Protein AF-0000000084329663 (afdb_homodimer)

Sequence (808 aa):
MAVEVLSTVTATVTVTSTYTSLPSAETITANKAVVSQPEPVIFSLIMWSRDSAMEGALLIKTILMYTTSPIELHIICDQSARDFLETRFSLLTGPSYPLKIRFYQPSLQSMKDRIAREGSIRSDHAAGLPGLMKLFIHEILPASVKKSIYIDTDAIFISDPTLLWNVFSQLKPTTAFVMSYHPDQDSPVWHQASRICSCVMLLDLEKLRKLRLMDSSVYREVTDDSYPPALSPPTFRAMYGEPGPDGYKNVKLGDQGYWWAIVDSRKDIFEPLSFDFEVTSCLMDTYSITLGEDGISEVHELPRQSHVKGTPQEGALIRPKVLHFNCLHGTDVYMNWEGWSNSTEAVTRRWGPALSYHHGYKWIWLNRSVKTNNSGDKLVDISANINVVFEDLQFARNHAIANKMAVEVLSTVTATVTVTSTYTSLPSAETITANKAVVSQPEPVIFSLIMWSRDSAMEGALLIKTILMYTTSPIELHIICDQSARDFLETRFSLLTGPSYPLKIRFYQPSLQSMKDRIAREGSIRSDHAAGLPGLMKLFIHEILPASVKKSIYIDTDAIFISDPTLLWNVFSQLKPTTAFVMSYHPDQDSPVWHQASRICSCVMLLDLEKLRKLRLMDSSVYREVTDDSYPPALSPPTFRAMYGEPGPDGYKNVKLGDQGYWWAIVDSRKDIFEPLSFDFEVTSCLMDTYSITLGEDGISEVHELPRQSHVKGTPQEGALIRPKVLHFNCLHGTDVYMNWEGWSNSTEAVTRRWGPALSYHHGYKWIWLNRSVKTNNSGDKLVDISANINVVFEDLQFARNHAIANK

Solvent-accessible surface area (backbone atoms only — not comparable to full-atom values): 44682 Å² total; per-residue (Å²): 134,84,81,78,76,78,76,82,78,81,77,79,79,81,78,78,77,76,75,71,75,70,76,74,75,69,74,69,54,68,25,66,29,67,70,70,73,70,73,59,46,41,34,40,37,71,25,72,37,49,52,37,24,55,34,32,47,50,23,50,49,27,43,66,71,38,42,85,46,28,39,32,41,38,36,39,28,42,68,56,10,49,57,52,47,51,60,54,55,69,47,51,82,34,50,90,45,45,35,39,37,38,37,34,29,59,48,74,64,59,53,52,49,52,42,55,35,46,49,38,74,49,66,86,34,90,61,45,74,70,43,44,42,72,75,40,48,61,33,61,47,61,85,87,56,41,54,31,38,34,52,51,33,56,30,36,41,77,36,44,54,55,64,64,53,53,48,67,79,70,53,59,91,61,45,29,36,30,25,38,52,49,43,85,76,82,40,75,77,41,73,54,23,69,22,42,40,83,46,39,31,42,36,33,26,52,52,38,52,68,48,24,52,58,50,37,58,63,61,69,66,52,83,57,82,84,55,69,71,39,48,36,63,65,22,42,33,73,70,70,42,79,59,50,94,78,10,38,81,76,54,38,74,36,48,32,26,56,49,35,27,40,46,73,69,38,51,73,32,44,47,72,37,65,58,22,58,52,32,31,46,44,97,53,50,34,26,62,61,54,56,40,70,25,79,56,50,67,82,70,48,46,77,57,51,44,81,31,72,92,28,90,46,46,96,51,73,74,41,72,33,19,44,26,56,44,84,55,74,95,47,84,36,63,92,69,31,72,54,69,78,34,75,81,36,65,66,28,63,34,42,37,37,50,51,50,29,62,60,13,48,41,51,52,49,54,29,52,87,72,80,62,69,72,61,82,66,71,49,64,44,79,50,74,40,69,79,58,62,47,42,63,58,53,49,23,62,77,63,72,46,82,89,123,135,86,74,79,76,79,76,77,77,76,76,79,78,77,75,77,76,75,76,70,74,70,74,75,76,69,73,70,52,69,27,67,30,67,71,71,73,69,72,58,42,39,33,40,37,72,26,71,36,49,52,36,24,57,34,31,46,51,23,51,50,29,41,67,71,36,42,84,45,28,39,32,40,38,34,38,27,40,68,55,11,48,55,53,47,51,60,54,54,69,48,52,83,34,49,90,45,45,35,39,38,39,38,33,28,59,49,74,64,58,53,52,50,51,43,56,36,46,48,40,72,48,67,87,34,91,60,45,74,70,45,43,43,72,74,41,48,61,33,63,47,58,84,87,57,41,55,31,36,34,51,51,35,55,28,37,41,76,37,43,52,55,64,64,55,52,48,67,79,71,53,59,89,61,43,30,36,31,26,37,52,47,44,85,76,82,39,76,77,42,72,54,24,70,23,42,42,82,45,39,30,43,36,32,26,52,52,37,51,68,46,24,51,59,50,37,57,63,60,69,66,53,83,58,82,84,55,68,70,38,48,37,61,64,22,43,34,74,70,68,43,79,60,48,96,78,11,38,82,75,53,36,74,35,46,33,27,57,51,36,26,42,46,74,68,39,53,74,32,44,47,72,38,65,55,22,57,54,32,32,46,43,96,52,50,33,28,62,61,56,55,42,70,26,78,56,49,67,82,70,49,45,78,56,50,43,80,30,71,93,27,91,48,45,97,51,76,75,42,73,31,21,44,26,55,45,83,55,73,95,46,85,37,65,92,69,32,73,55,68,79,32,74,81,38,64,65,28,60,34,41,37,36,50,50,51,28,61,59,13,47,42,50,52,50,54,31,50,86,72,81,62,68,70,61,83,65,72,48,65,46,78,51,74,40,71,78,58,63,47,43,63,56,54,50,23,61,76,66,71,46,82,88,124

Secondary structure (DSSP, 8-state):
-------------------------------------PPPEEEEEEE-SHHHHHHHHHHHHHHHHH-SS-EEEEEEE-HHHHHHHHHHHTT-SS-SS-EEEEEE---HHHHHHHHHHH-S----STTHHHHHGGGGHHHHS-TT--EEEEE-SSEEESS-THHHHGGGGGS-TT--EEEEEPPP---GGGTTGGGEEEEEEEEEHHHHHHTT-S--HHHHT---TTSPPPSHHHHHHHHH-S-BTTB-SS--STHHHHHHHHHHH-GGGEEEEPGGG-EESSTTGGGG--S--TT--HHHHGGG--S-TTSTTTTS----SEEE-----S-SSGGG-GGGG-TTSHHHHHHHHHHHHHHHS-GGGGS-S-----S---SEEEEEESS---HHHHHHHHTT----/-------------------------------------PPPEEEEEEE-SHHHHHHHHHHHHHHHHH-SS-EEEEEEE-HHHHHHHHHHHTT-SS-SS-EEEEEE---HHHHHHHHHHH-S----STTHHHHHGGGGHHHHS-TT--EEEEE-SSEEESS-THHHHGGGGGS-TT--EEEEEPPP---GGGTTGGGEEEEEEEEEHHHHHHHT-S--HHHHT---TTSPPPSHHHHHHHHH-S-BTTB-SS--TTHHHHHHHHHHH-GGGEEEEPGGG-EESSTTGGGG--S--TT--HHHHGGG--S-TTSTTTTS----SEEE-----S-SSGGG-GGGG-TTSHHHHHHHHHHHHHHHS-GGGGS-S-----S---SEEEEEESS---HHHHHHHHTT----

Radius of gyration: 34.74 Å; Cα contacts (8 Å, |Δi|>4): 1422; chains: 2; bounding box: 76×124×138 Å

Structure (mmCIF, N/CA/C/O backbone):
data_AF-0000000084329663-model_v1
#
loop_
_entity.id
_entity.type
_entity.pdbx_description
1 polymer 'Glycosyltransferase family 8 protein'
#
loop_
_atom_site.group_PDB
_atom_site.id
_atom_site.type_symbol
_atom_site.label_atom_id
_atom_site.label_alt_id
_atom_site.label_comp_id
_atom_site.label_asym_id
_atom_site.label_entity_id
_atom_site.label_seq_id
_atom_site.pdbx_PDB_ins_code
_atom_site.Cartn_x
_atom_site.Cartn_y
_atom_site.Cartn_z
_atom_site.occupancy
_atom_site.B_iso_or_equiv
_atom_site.auth_seq_id
_atom_site.auth_comp_id
_atom_site.auth_asym_id
_atom_site.auth_atom_id
_atom_site.pdbx_PDB_model_num
ATOM 1 N N . MET A 1 1 ? 8.828 6.25 110 1 22.7 1 MET A N 1
ATOM 2 C CA . MET A 1 1 ? 8.195 5.453 108.938 1 22.7 1 MET A CA 1
ATOM 3 C C . MET A 1 1 ? 9.125 5.305 107.75 1 22.7 1 MET A C 1
ATOM 5 O O . MET A 1 1 ? 9.828 6.246 107.375 1 22.7 1 MET A O 1
ATOM 9 N N . ALA A 1 2 ? 9.406 3.982 107.375 1 23.8 2 ALA A N 1
ATOM 10 C CA . ALA A 1 2 ? 10.445 3.279 106.625 1 23.8 2 ALA A CA 1
ATOM 11 C C . ALA A 1 2 ? 10.5 3.756 105.188 1 23.8 2 ALA A C 1
ATOM 13 O O . ALA A 1 2 ? 9.461 3.895 104.5 1 23.8 2 ALA A O 1
ATOM 14 N N . VAL A 1 3 ? 11.531 4.523 104.812 1 26.52 3 VAL A N 1
ATOM 15 C CA . VAL A 1 3 ? 11.906 5.242 103.625 1 26.52 3 VAL A CA 1
ATOM 16 C C . VAL A 1 3 ? 11.984 4.27 102.438 1 26.52 3 VAL A C 1
ATOM 18 O O . VAL A 1 3 ? 12.75 3.307 102.438 1 26.52 3 VAL A O 1
ATOM 21 N N . GLU A 1 4 ? 10.781 3.908 101.812 1 23.42 4 GLU A N 1
ATOM 22 C CA . GLU A 1 4 ? 10.438 2.895 100.812 1 23.42 4 GLU A CA 1
ATOM 23 C C . GLU A 1 4 ? 11.289 3.035 99.562 1 23.42 4 GLU A C 1
ATOM 25 O O . GLU A 1 4 ? 11.281 4.082 98.938 1 23.42 4 GLU A O 1
ATOM 30 N N . VAL A 1 5 ? 12.547 2.58 99.562 1 24.89 5 VAL A N 1
ATOM 31 C CA . VAL A 1 5 ? 13.648 2.637 98.625 1 24.89 5 VAL A CA 1
ATOM 32 C C . VAL A 1 5 ? 13.203 2.031 97.312 1 24.89 5 VAL A C 1
ATOM 34 O O . VAL A 1 5 ? 12.859 0.849 97.188 1 24.89 5 VAL A O 1
ATOM 37 N N . LEU A 1 6 ? 12.312 2.723 96.5 1 23.62 6 LEU A N 1
ATOM 38 C CA . LEU A 1 6 ? 11.641 2.295 95.25 1 23.62 6 LEU A CA 1
ATOM 39 C C . LEU A 1 6 ? 12.648 1.853 94.25 1 23.62 6 LEU A C 1
ATOM 41 O O . LEU A 1 6 ? 13.492 2.643 93.812 1 23.62 6 LEU A O 1
ATOM 45 N N . SER A 1 7 ? 13.242 0.617 94.438 1 22.88 7 SER A N 1
ATOM 46 C CA . SER A 1 7 ? 14.281 0.042 93.562 1 22.88 7 SER A CA 1
ATOM 47 C C . SER A 1 7 ? 13.852 0.006 92.125 1 22.88 7 SER A C 1
ATOM 49 O O . SER A 1 7 ? 12.688 -0.25 91.812 1 22.88 7 SER A O 1
ATOM 51 N N . THR A 1 8 ? 14.453 0.855 91.188 1 24.52 8 THR A N 1
ATOM 52 C CA . THR A 1 8 ? 14.297 1.146 89.812 1 24.52 8 THR A CA 1
ATOM 53 C C . THR A 1 8 ? 14.516 -0.113 88.938 1 24.52 8 THR A C 1
ATOM 55 O O . THR A 1 8 ? 15.539 -0.79 89.125 1 24.52 8 THR A O 1
ATOM 58 N N . VAL A 1 9 ? 13.469 -0.962 88.688 1 24.39 9 VAL A N 1
ATOM 59 C CA . VAL A 1 9 ? 13.398 -2.232 87.938 1 24.39 9 VAL A CA 1
ATOM 60 C C . VAL A 1 9 ? 13.82 -2.033 86.5 1 24.39 9 VAL A C 1
ATOM 62 O O . VAL A 1 9 ? 13.195 -1.259 85.75 1 24.39 9 VAL A O 1
ATOM 65 N N . THR A 1 10 ? 15.102 -2.037 86.125 1 22.91 10 THR A N 1
ATOM 66 C CA . THR A 1 10 ? 15.602 -1.817 84.75 1 22.91 10 THR A CA 1
ATOM 67 C C . THR A 1 10 ? 15.219 -2.98 83.812 1 22.91 10 THR A C 1
ATOM 69 O O . THR A 1 10 ? 15.68 -4.105 84.062 1 22.91 10 THR A O 1
ATOM 72 N N . ALA A 1 11 ? 13.969 -3.299 83.5 1 24.03 11 ALA A N 1
ATOM 73 C CA . ALA A 1 11 ? 13.617 -4.465 82.688 1 24.03 11 ALA A CA 1
ATOM 74 C C . ALA A 1 11 ? 14.172 -4.332 81.25 1 24.03 11 ALA A C 1
ATOM 76 O O . ALA A 1 11 ? 13.961 -3.314 80.625 1 24.03 11 ALA A O 1
ATOM 77 N N . THR A 1 12 ? 15.344 -4.875 80.938 1 25.11 12 THR A N 1
ATOM 78 C CA . THR A 1 12 ? 15.969 -4.887 79.625 1 25.11 12 THR A CA 1
ATOM 79 C C . THR A 1 12 ? 15.125 -5.68 78.625 1 25.11 12 THR A C 1
ATOM 81 O O . THR A 1 12 ? 14.883 -6.871 78.875 1 25.11 12 THR A O 1
ATOM 84 N N . VAL A 1 13 ? 14 -5.242 78.062 1 24.36 13 VAL A N 1
ATOM 85 C CA . VAL A 1 13 ? 13.18 -6.016 77.188 1 24.36 13 VAL A CA 1
ATOM 86 C C . VAL A 1 13 ? 13.945 -6.242 75.875 1 24.36 13 VAL A C 1
ATOM 88 O O . VAL A 1 13 ? 14.398 -5.289 75.25 1 24.36 13 VAL A O 1
ATOM 91 N N . THR A 1 14 ? 14.711 -7.355 75.688 1 25.47 14 THR A N 1
ATOM 92 C CA . THR A 1 14 ? 15.406 -7.762 74.5 1 25.47 14 THR A CA 1
ATOM 93 C C . THR A 1 14 ? 14.406 -8.023 73.375 1 25.47 14 THR A C 1
ATOM 95 O O . THR A 1 14 ? 13.547 -8.898 73.5 1 25.47 14 THR A O 1
ATOM 98 N N . VAL A 1 15 ? 13.828 -7.082 72.625 1 25.22 15 VAL A N 1
ATOM 99 C CA . VAL A 1 15 ? 12.922 -7.277 71.5 1 25.22 15 VAL A CA 1
ATOM 100 C C . VAL A 1 15 ? 13.648 -7.988 70.375 1 25.22 15 VAL A C 1
ATOM 102 O O . VAL A 1 15 ? 14.656 -7.488 69.875 1 25.22 15 VAL A O 1
ATOM 105 N N . THR A 1 16 ? 13.734 -9.32 70.375 1 24.75 16 THR A N 1
ATOM 106 C CA . THR A 1 16 ? 14.281 -10.109 69.25 1 24.75 16 THR A CA 1
ATOM 107 C C . THR A 1 16 ? 13.508 -9.852 67.938 1 24.75 16 THR A C 1
ATOM 109 O O . THR A 1 16 ? 12.305 -10.133 67.875 1 24.75 16 THR A O 1
ATOM 112 N N . SER A 1 17 ? 13.609 -8.734 67.25 1 23.33 17 SER A N 1
ATOM 113 C CA . SER A 1 17 ? 12.945 -8.492 66 1 23.33 17 SER A CA 1
ATOM 114 C C . SER A 1 17 ? 13.281 -9.578 65 1 23.33 17 SER A C 1
ATOM 116 O O . SER A 1 17 ? 14.461 -9.828 64.688 1 23.33 17 SER A O 1
ATOM 118 N N . THR A 1 18 ? 12.617 -10.742 65 1 25.59 18 THR A N 1
ATOM 119 C CA . THR A 1 18 ? 12.773 -11.758 63.969 1 25.59 18 THR A CA 1
ATOM 120 C C . THR A 1 18 ? 12.531 -11.156 62.594 1 25.59 18 THR A C 1
ATOM 122 O O . THR A 1 18 ? 11.453 -10.633 62.312 1 25.59 18 THR A O 1
ATOM 125 N N . TYR A 1 19 ? 13.508 -10.57 61.906 1 24.81 19 TYR A N 1
ATOM 126 C CA . TYR A 1 19 ? 13.438 -10.125 60.5 1 24.81 19 TYR A CA 1
ATOM 127 C C . TYR A 1 19 ? 13.039 -11.266 59.594 1 24.81 19 TYR A C 1
ATOM 129 O O . TYR A 1 19 ? 13.711 -12.297 59.531 1 24.81 19 TYR A O 1
ATOM 137 N N . THR A 1 20 ? 11.758 -11.648 59.625 1 27.14 20 THR A N 1
ATOM 138 C CA . THR A 1 20 ? 11.305 -12.617 58.656 1 27.14 20 THR A CA 1
ATOM 139 C C . THR A 1 20 ? 11.812 -12.25 57.25 1 27.14 20 THR A C 1
ATOM 141 O O . THR A 1 20 ? 11.641 -11.117 56.812 1 27.14 20 THR A O 1
ATOM 144 N N . SER A 1 21 ? 12.898 -12.922 56.812 1 28.5 21 SER A N 1
ATOM 145 C CA . SER A 1 21 ? 13.453 -12.828 55.469 1 28.5 21 SER A CA 1
ATOM 146 C C . SER A 1 21 ? 12.352 -12.891 54.438 1 28.5 21 SER A C 1
ATOM 148 O O . SER A 1 21 ? 11.477 -13.75 54.5 1 28.5 21 SER A O 1
ATOM 150 N N . LEU A 1 22 ? 11.859 -11.703 54 1 29.75 22 LEU A N 1
ATOM 151 C CA . LEU A 1 22 ? 10.891 -11.625 52.906 1 29.75 22 LEU A CA 1
ATOM 152 C C . LEU A 1 22 ? 11.188 -12.664 51.844 1 29.75 22 LEU A C 1
ATOM 154 O O . LEU A 1 22 ? 12.352 -12.984 51.562 1 29.75 22 LEU A O 1
ATOM 158 N N . PRO A 1 23 ? 10.195 -13.523 51.594 1 28.58 23 PRO A N 1
ATOM 159 C CA . PRO A 1 23 ? 10.383 -14.555 50.594 1 28.58 23 PRO A CA 1
ATOM 160 C C . PRO A 1 23 ? 11.086 -14.023 49.344 1 28.58 23 PRO A C 1
ATOM 162 O O . PRO A 1 23 ? 11.039 -12.82 49.062 1 28.58 23 PRO A O 1
ATOM 165 N N . SER A 1 24 ? 12.156 -14.719 48.938 1 28.89 24 SER A N 1
ATOM 166 C CA . SER A 1 24 ? 12.914 -14.469 47.719 1 28.89 24 SER A CA 1
ATOM 167 C C . SER A 1 24 ? 11.992 -14.094 46.562 1 28.89 24 SER A C 1
ATOM 169 O O . SER A 1 24 ? 10.922 -14.68 46.406 1 28.89 24 SER A O 1
ATOM 171 N N . ALA A 1 25 ? 12.117 -12.773 46.125 1 29.44 25 ALA A N 1
ATOM 172 C CA . ALA A 1 25 ? 11.438 -12.289 44.938 1 29.44 25 ALA A CA 1
ATOM 173 C C . ALA A 1 25 ? 11.391 -13.375 43.875 1 29.44 25 ALA A C 1
ATOM 175 O O . ALA A 1 25 ? 12.422 -13.945 43.5 1 29.44 25 ALA A O 1
ATOM 176 N N . GLU A 1 26 ? 10.32 -14.133 43.906 1 28.33 26 GLU A N 1
ATOM 177 C CA . GLU A 1 26 ? 10.078 -14.969 42.75 1 28.33 26 GLU A CA 1
ATOM 178 C C . GLU A 1 26 ? 10.555 -14.281 41.469 1 28.33 26 GLU A C 1
ATOM 180 O O . GLU A 1 26 ? 10.195 -13.133 41.188 1 28.33 26 GLU A O 1
ATOM 185 N N . THR A 1 27 ? 11.797 -14.664 41.125 1 31.05 27 THR A N 1
ATOM 186 C CA . THR A 1 27 ? 12.281 -14.273 39.812 1 31.05 27 THR A CA 1
ATOM 187 C C . THR A 1 27 ? 11.156 -14.32 38.781 1 31.05 27 THR A C 1
ATOM 189 O O . THR A 1 27 ? 10.617 -15.383 38.469 1 31.05 27 THR A O 1
ATOM 192 N N . ILE A 1 28 ? 10.32 -13.312 38.906 1 28.61 28 ILE A N 1
ATOM 193 C CA . ILE A 1 28 ? 9.484 -13.188 37.719 1 28.61 28 ILE A CA 1
ATOM 194 C C . ILE A 1 28 ? 10.344 -13.297 36.469 1 28.61 28 ILE A C 1
ATOM 196 O O . ILE A 1 28 ? 11.219 -12.453 36.219 1 28.61 28 ILE A O 1
ATOM 200 N N . THR A 1 29 ? 10.812 -14.531 36.25 1 30.09 29 THR A N 1
ATOM 201 C CA . THR A 1 29 ? 11.297 -14.695 34.906 1 30.09 29 THR A CA 1
ATOM 202 C C . THR A 1 29 ? 10.391 -13.969 33.906 1 30.09 29 THR A C 1
ATOM 204 O O . THR A 1 29 ? 9.227 -14.32 33.75 1 30.09 29 THR A O 1
ATOM 207 N N . ALA A 1 30 ? 10.625 -12.695 33.875 1 29.33 30 ALA A N 1
ATOM 208 C CA . ALA A 1 30 ? 10.023 -12.039 32.719 1 29.33 30 ALA A CA 1
ATOM 209 C C . ALA A 1 30 ? 10.18 -12.891 31.453 1 29.33 30 ALA A C 1
ATOM 211 O O . ALA A 1 30 ? 11.297 -13.117 30.984 1 29.33 30 ALA A O 1
ATOM 212 N N . ASN A 1 31 ? 9.43 -13.938 31.344 1 26.7 31 ASN A N 1
ATOM 213 C CA . ASN A 1 31 ? 9.359 -14.461 30 1 26.7 31 ASN A CA 1
ATOM 214 C C . ASN A 1 31 ? 9.367 -13.344 28.953 1 26.7 31 ASN A C 1
ATOM 216 O O . ASN A 1 31 ? 8.43 -12.539 28.906 1 26.7 31 ASN A O 1
ATOM 220 N N . LYS A 1 32 ? 10.578 -12.906 28.781 1 31.8 32 LYS A N 1
ATOM 221 C CA . LYS A 1 32 ? 10.641 -12.094 27.578 1 31.8 32 LYS A CA 1
ATOM 222 C C . LYS A 1 32 ? 9.648 -12.586 26.531 1 31.8 32 LYS A C 1
ATOM 224 O O . LYS A 1 32 ? 9.766 -13.719 26.047 1 31.8 32 LYS A O 1
ATOM 229 N N .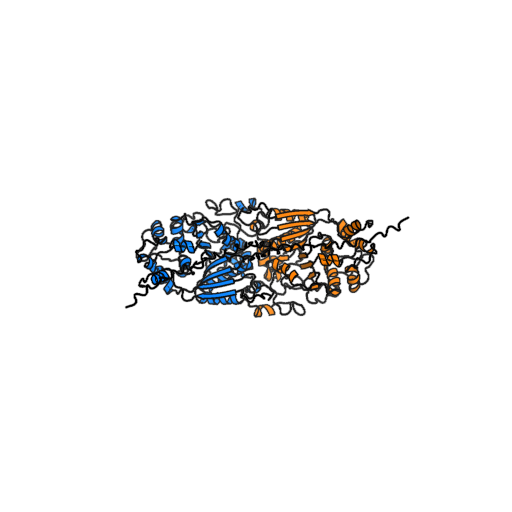 ALA A 1 33 ? 8.492 -12.219 26.672 1 33.72 33 ALA A N 1
ATOM 230 C CA . ALA A 1 33 ? 7.621 -12.453 25.531 1 33.72 33 ALA A CA 1
ATOM 231 C C . ALA A 1 33 ? 8.398 -12.352 24.219 1 33.72 33 ALA A C 1
ATOM 233 O O . ALA A 1 33 ? 8.961 -11.297 23.906 1 33.72 33 ALA A O 1
ATOM 234 N N . VAL A 1 34 ? 9.172 -13.328 23.844 1 35 34 VAL A N 1
ATOM 235 C CA . VAL A 1 34 ? 9.766 -13.352 22.516 1 35 34 VAL A CA 1
ATOM 236 C C . VAL A 1 34 ? 8.781 -12.781 21.5 1 35 34 VAL A C 1
ATOM 238 O O . VAL A 1 34 ? 7.684 -13.312 21.312 1 35 34 VAL A O 1
ATOM 241 N N . VAL A 1 35 ? 8.695 -11.547 21.391 1 40.12 35 VAL A N 1
ATOM 242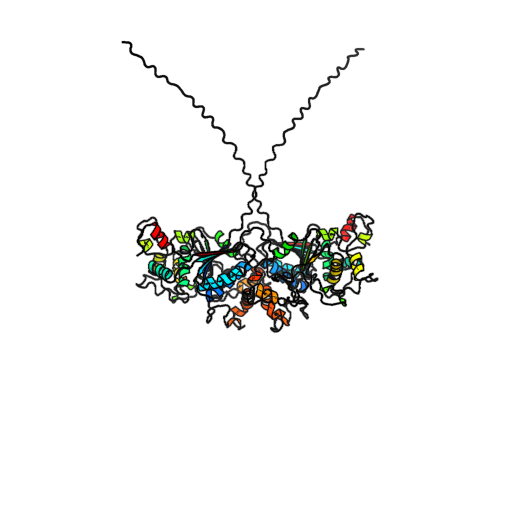 C CA . VAL A 1 35 ? 8.008 -10.992 20.234 1 40.12 35 VAL A CA 1
ATOM 243 C C . VAL A 1 35 ? 8.172 -11.922 19.031 1 40.12 35 VAL A C 1
ATOM 245 O O . VAL A 1 35 ? 9.289 -12.117 18.547 1 40.12 35 VAL A O 1
ATOM 248 N N . SER A 1 36 ? 7.52 -13.031 18.922 1 48.69 36 SER A N 1
ATOM 249 C CA . SER A 1 36 ? 7.629 -13.977 17.812 1 48.69 36 SER A CA 1
ATOM 250 C C . SER A 1 36 ? 7.734 -13.25 16.484 1 48.69 36 SER A C 1
ATOM 252 O O . SER A 1 36 ? 6.918 -12.375 16.172 1 48.69 36 SER A O 1
ATOM 254 N N . GLN A 1 37 ? 8.828 -13.102 15.938 1 58.78 37 GLN A N 1
ATOM 255 C CA . GLN A 1 37 ? 9.016 -12.586 14.586 1 58.78 37 GLN A CA 1
ATOM 256 C C . GLN A 1 37 ? 7.938 -13.117 13.641 1 58.78 37 GLN A C 1
ATOM 258 O O . GLN A 1 37 ? 7.609 -14.305 13.672 1 58.78 37 GLN A O 1
ATOM 263 N N . PRO A 1 38 ? 7.176 -12.148 12.969 1 75 38 PRO A N 1
ATOM 264 C CA . PRO A 1 38 ? 6.141 -12.594 12.031 1 75 38 PRO A CA 1
ATOM 265 C C . PRO A 1 38 ? 6.648 -13.633 11.031 1 75 38 PRO A C 1
ATOM 267 O O . PRO A 1 38 ? 7.801 -13.555 10.594 1 75 38 PRO A O 1
ATOM 270 N N . GLU A 1 39 ? 5.98 -14.727 10.844 1 89.88 39 GLU A N 1
ATOM 271 C CA . GLU A 1 39 ? 6.246 -15.75 9.836 1 89.88 39 GLU A CA 1
ATOM 272 C C . GLU A 1 39 ? 6.383 -15.133 8.445 1 89.88 39 GLU A C 1
ATOM 274 O O . GLU A 1 39 ? 5.617 -14.234 8.078 1 89.88 39 GLU A O 1
ATOM 279 N N . PRO A 1 40 ? 7.387 -15.492 7.684 1 97.38 40 PRO A N 1
ATOM 280 C CA . PRO A 1 40 ? 7.559 -14.93 6.344 1 97.38 40 PRO A CA 1
ATOM 281 C C . PRO A 1 40 ? 6.508 -15.43 5.352 1 97.38 40 PRO A C 1
ATOM 283 O O . PRO A 1 40 ? 5.973 -16.531 5.52 1 97.38 40 PRO A O 1
ATOM 286 N N . VAL A 1 41 ? 6.125 -14.562 4.473 1 98.69 41 VAL A N 1
ATOM 287 C CA . VAL A 1 41 ? 5.402 -15 3.281 1 98.69 41 VAL A CA 1
ATOM 288 C C . VAL A 1 41 ? 6.383 -15.602 2.271 1 98.69 41 VAL A C 1
ATOM 290 O O . VAL A 1 41 ? 7.363 -14.953 1.897 1 98.69 41 VAL A O 1
ATOM 293 N N . ILE A 1 42 ? 6.188 -16.844 1.86 1 98.88 42 ILE A N 1
ATOM 294 C CA . ILE A 1 42 ? 7.125 -17.547 1.002 1 98.88 42 ILE A CA 1
ATOM 295 C C . ILE A 1 42 ? 6.543 -17.688 -0.402 1 98.88 42 ILE A C 1
ATOM 297 O O . ILE A 1 42 ? 5.426 -18.188 -0.57 1 98.88 42 ILE A O 1
ATOM 301 N N . PHE A 1 43 ? 7.344 -17.234 -1.365 1 98.94 43 PHE A N 1
ATOM 302 C CA . PHE A 1 43 ? 6.93 -17.328 -2.76 1 98.94 43 PHE A CA 1
ATOM 303 C C . PHE A 1 43 ? 7.836 -18.266 -3.537 1 98.94 43 PHE A C 1
ATOM 305 O O . PHE A 1 43 ? 9.039 -18.344 -3.275 1 98.94 43 PHE A O 1
ATOM 312 N N . SER A 1 44 ? 7.297 -19.031 -4.43 1 98.88 44 SER A N 1
ATOM 313 C CA . SER A 1 44 ? 8.016 -19.734 -5.496 1 98.88 44 SER A CA 1
ATOM 314 C C . SER A 1 44 ? 7.676 -19.141 -6.859 1 98.88 44 SER A C 1
ATOM 316 O O . SER A 1 44 ? 6.508 -19.109 -7.258 1 98.88 44 SER A O 1
ATOM 318 N N . LEU A 1 45 ? 8.664 -18.688 -7.547 1 98.88 45 LEU A N 1
ATOM 319 C CA . LEU A 1 45 ? 8.484 -18 -8.828 1 98.88 45 LEU A CA 1
ATOM 320 C C . LEU A 1 45 ? 9.312 -18.672 -9.914 1 98.88 45 LEU A C 1
ATOM 322 O O . LEU A 1 45 ? 10.344 -19.281 -9.633 1 98.88 45 LEU A O 1
ATOM 326 N N . ILE A 1 46 ? 8.828 -18.609 -11.133 1 98.62 46 ILE A N 1
ATOM 327 C CA . ILE A 1 46 ? 9.555 -19.094 -12.305 1 98.62 46 ILE A CA 1
ATOM 328 C C . ILE A 1 46 ? 9.711 -17.953 -13.312 1 98.62 46 ILE A C 1
ATOM 330 O O . ILE A 1 46 ? 8.727 -17.344 -13.727 1 98.62 46 ILE A O 1
ATOM 334 N N . MET A 1 47 ? 10.898 -17.656 -13.594 1 98.06 47 MET A N 1
ATOM 335 C CA . MET A 1 47 ? 11.195 -16.594 -14.555 1 98.06 47 MET A CA 1
ATOM 336 C C . MET A 1 47 ? 12.266 -17.031 -15.539 1 98.06 47 MET A C 1
ATOM 338 O O . MET A 1 47 ? 13.43 -17.203 -15.164 1 98.06 47 MET A O 1
ATOM 342 N N . TRP A 1 48 ? 11.898 -17.156 -16.781 1 96.69 48 TRP A N 1
ATOM 343 C CA . TRP A 1 48 ? 12.828 -17.578 -17.812 1 96.69 48 TRP A CA 1
ATOM 344 C C . TRP A 1 48 ? 12.984 -16.5 -18.891 1 96.69 48 TRP A C 1
ATOM 346 O O . TRP A 1 48 ? 12.078 -16.281 -19.703 1 96.69 48 TRP A O 1
ATOM 356 N N . SER A 1 49 ? 14.141 -15.828 -18.984 1 96.69 49 SER A N 1
ATOM 357 C CA . SER A 1 49 ? 14.508 -14.719 -19.875 1 96.69 49 SER A CA 1
ATOM 358 C C . SER A 1 49 ? 14.477 -13.391 -19.125 1 96.69 49 SER A C 1
ATOM 360 O O . SER A 1 49 ? 13.93 -13.305 -18.016 1 96.69 49 SER A O 1
ATOM 362 N N . ARG A 1 50 ? 15.078 -12.438 -19.766 1 98.12 50 ARG A N 1
ATOM 363 C CA . ARG A 1 50 ? 15.102 -11.078 -19.234 1 98.12 50 ARG A CA 1
ATOM 364 C C . ARG A 1 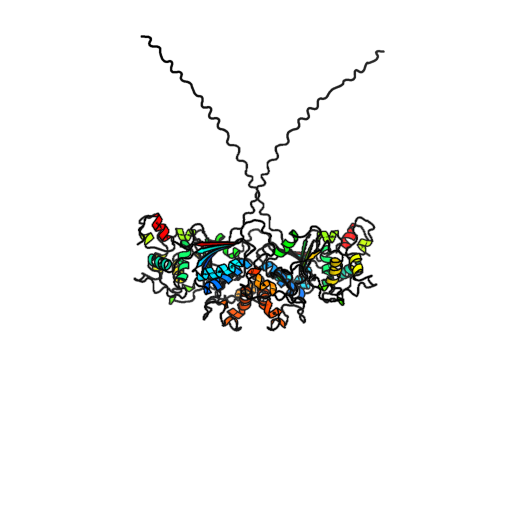50 ? 13.695 -10.484 -19.203 1 98.12 50 ARG A C 1
ATOM 366 O O . ARG A 1 50 ? 13.32 -9.805 -18.25 1 98.12 50 ARG A O 1
ATOM 373 N N . ASP A 1 51 ? 12.945 -10.734 -20.266 1 97.75 51 ASP A N 1
ATOM 374 C CA . ASP A 1 51 ? 11.586 -10.211 -20.359 1 97.75 51 ASP A CA 1
ATOM 375 C C . ASP A 1 51 ? 10.711 -10.742 -19.219 1 97.75 51 ASP A C 1
ATOM 377 O O . ASP A 1 51 ? 9.969 -9.977 -18.594 1 97.75 51 ASP A O 1
ATOM 381 N N . SER A 1 52 ? 10.797 -12.016 -18.953 1 97.44 52 SER A N 1
ATOM 382 C CA . SER A 1 52 ? 10.055 -12.617 -17.844 1 97.44 52 SER A CA 1
ATOM 383 C C . SER A 1 52 ? 10.469 -12.008 -16.516 1 97.44 52 SER A C 1
ATOM 385 O O . SER A 1 52 ? 9.633 -11.781 -15.641 1 97.44 52 SER A O 1
ATOM 387 N N . ALA A 1 53 ? 11.727 -11.742 -16.391 1 98.75 53 ALA A N 1
ATOM 388 C CA . ALA A 1 53 ? 12.25 -11.148 -15.164 1 98.75 53 ALA A CA 1
ATOM 389 C C . ALA A 1 53 ? 11.758 -9.711 -15 1 98.75 53 ALA A C 1
ATOM 391 O O . ALA A 1 53 ? 11.523 -9.266 -13.875 1 98.75 53 ALA A O 1
ATOM 392 N N . MET A 1 54 ? 11.641 -8.992 -16.109 1 98.62 54 MET A N 1
ATOM 393 C CA . MET A 1 54 ? 11.094 -7.641 -16.047 1 98.62 54 MET A CA 1
ATOM 394 C C . MET A 1 54 ? 9.672 -7.652 -15.5 1 98.62 54 MET A C 1
ATOM 396 O O . MET A 1 54 ? 9.336 -6.848 -14.625 1 98.62 54 MET A O 1
ATOM 400 N N . GLU A 1 55 ? 8.898 -8.594 -15.977 1 98.56 55 GLU A N 1
ATOM 401 C CA . GLU A 1 55 ? 7.543 -8.766 -15.453 1 98.56 55 GLU A CA 1
ATOM 402 C C . GLU A 1 55 ? 7.57 -9.164 -13.977 1 98.56 55 GLU A C 1
ATOM 404 O O . GLU A 1 55 ? 6.871 -8.57 -13.156 1 98.56 55 GLU A O 1
ATOM 409 N N . GLY A 1 56 ? 8.383 -10.125 -13.695 1 98.81 56 GLY A N 1
ATOM 410 C CA . GLY A 1 56 ? 8.508 -10.602 -12.328 1 98.81 56 GLY A CA 1
ATOM 411 C C . GLY A 1 56 ? 8.984 -9.531 -11.359 1 98.81 56 GLY A C 1
ATOM 412 O O . GLY A 1 56 ? 8.609 -9.531 -10.188 1 98.81 56 GLY A O 1
ATOM 413 N N . ALA A 1 57 ? 9.828 -8.641 -11.836 1 98.88 57 ALA A N 1
ATOM 414 C CA . ALA A 1 57 ? 10.336 -7.555 -11 1 98.88 57 ALA A CA 1
ATOM 415 C C . ALA A 1 57 ? 9.203 -6.648 -10.531 1 98.88 57 ALA A C 1
ATOM 417 O O . ALA A 1 57 ? 9.18 -6.211 -9.383 1 98.88 57 ALA A O 1
ATOM 418 N N . LEU A 1 58 ? 8.289 -6.352 -11.43 1 98.88 58 LEU A N 1
ATOM 419 C CA . LEU A 1 58 ? 7.148 -5.535 -11.023 1 98.88 58 LEU A CA 1
ATOM 420 C C . LEU A 1 58 ? 6.297 -6.27 -9.992 1 98.88 58 LEU A C 1
ATOM 422 O O . LEU A 1 58 ? 5.852 -5.672 -9.008 1 98.88 58 LEU A O 1
ATOM 426 N N . LEU A 1 59 ? 6.094 -7.551 -10.195 1 98.94 59 LEU A N 1
ATOM 427 C CA . LEU A 1 59 ? 5.383 -8.367 -9.219 1 98.94 59 LEU A CA 1
ATOM 428 C C . LEU A 1 59 ? 6.055 -8.289 -7.852 1 98.94 59 LEU A C 1
ATOM 430 O O . LEU A 1 59 ? 5.402 -7.98 -6.852 1 98.94 59 LEU A O 1
ATOM 434 N N . ILE A 1 60 ? 7.344 -8.5 -7.816 1 98.94 60 ILE A N 1
ATOM 435 C CA . ILE A 1 60 ? 8.102 -8.5 -6.57 1 98.94 60 ILE A CA 1
ATOM 436 C C . ILE A 1 60 ? 8.047 -7.109 -5.934 1 98.94 60 ILE A C 1
ATOM 438 O O . ILE A 1 60 ? 7.875 -6.984 -4.719 1 98.94 60 ILE A O 1
ATOM 442 N N . LYS A 1 61 ? 8.195 -6.066 -6.746 1 98.81 61 LYS A N 1
ATOM 443 C CA . LYS A 1 61 ? 8.125 -4.703 -6.23 1 98.81 61 LYS A CA 1
ATOM 444 C C . LYS A 1 61 ? 6.805 -4.457 -5.5 1 98.81 61 LYS A C 1
ATOM 446 O O . LYS A 1 61 ? 6.789 -3.906 -4.398 1 98.81 61 LYS A O 1
ATOM 451 N N . THR A 1 62 ? 5.664 -4.887 -6.102 1 98.81 62 THR A N 1
ATOM 452 C CA . THR A 1 62 ? 4.363 -4.652 -5.484 1 98.81 62 THR A CA 1
ATOM 453 C C . THR A 1 62 ? 4.191 -5.512 -4.234 1 98.81 62 THR A C 1
ATOM 455 O O . THR A 1 62 ? 3.531 -5.102 -3.279 1 98.81 62 THR A O 1
ATOM 458 N N . ILE A 1 63 ? 4.809 -6.699 -4.172 1 98.81 63 ILE A N 1
ATOM 459 C CA . ILE A 1 63 ? 4.855 -7.484 -2.941 1 98.81 63 ILE A CA 1
ATOM 460 C C . ILE A 1 63 ? 5.504 -6.664 -1.829 1 98.81 63 ILE A C 1
ATOM 462 O O . ILE A 1 63 ? 4.949 -6.547 -0.733 1 98.81 63 ILE A O 1
ATOM 466 N N . LEU A 1 64 ? 6.594 -6.066 -2.148 1 98.19 64 LEU A N 1
ATOM 467 C CA . LEU A 1 64 ? 7.375 -5.336 -1.155 1 98.19 64 LEU A CA 1
ATOM 468 C C . LEU A 1 64 ? 6.691 -4.027 -0.779 1 98.19 64 LEU A C 1
ATOM 470 O O . LEU A 1 64 ? 6.848 -3.537 0.342 1 98.19 64 LEU A O 1
ATOM 474 N N . MET A 1 65 ? 5.918 -3.436 -1.661 1 98 65 MET A N 1
ATOM 475 C CA . MET A 1 65 ? 5.195 -2.195 -1.4 1 98 65 MET A CA 1
ATOM 476 C C . MET A 1 65 ? 4.133 -2.4 -0.326 1 98 65 MET A C 1
ATOM 478 O O . MET A 1 65 ? 3.828 -1.481 0.437 1 98 65 MET A O 1
ATOM 482 N N . TYR A 1 66 ? 3.564 -3.629 -0.269 1 97.31 66 TYR A N 1
ATOM 483 C CA . TYR A 1 66 ? 2.342 -3.785 0.51 1 97.31 66 TYR A CA 1
ATOM 484 C C . TYR A 1 66 ? 2.559 -4.738 1.679 1 97.31 66 TYR A C 1
ATOM 486 O O . TYR A 1 66 ? 1.715 -4.836 2.574 1 97.31 66 TYR A O 1
ATOM 494 N N . THR A 1 67 ? 3.686 -5.457 1.758 1 96.62 67 THR A N 1
ATOM 495 C CA . THR A 1 67 ? 3.863 -6.527 2.732 1 96.62 67 THR A CA 1
ATOM 496 C C . THR A 1 67 ? 3.889 -5.969 4.152 1 96.62 67 THR A C 1
ATOM 498 O O . THR A 1 67 ? 4.371 -4.855 4.379 1 96.62 67 THR A O 1
ATOM 501 N N . THR A 1 68 ? 3.377 -6.754 5.039 1 93.94 68 THR A N 1
ATOM 502 C CA . THR A 1 68 ? 3.445 -6.453 6.465 1 93.94 68 THR A CA 1
ATOM 503 C C . THR A 1 68 ? 4.262 -7.508 7.199 1 93.94 68 THR A C 1
ATOM 505 O O . THR A 1 68 ? 4.176 -7.625 8.422 1 93.94 68 THR A O 1
ATOM 508 N N . SER A 1 69 ? 5.031 -8.328 6.414 1 95.19 69 SER A N 1
ATOM 509 C CA . SER A 1 69 ? 5.859 -9.406 6.941 1 95.19 69 SER A CA 1
ATOM 510 C C . SER A 1 69 ? 7.125 -9.594 6.109 1 95.19 69 SER A C 1
ATOM 512 O O . SER A 1 69 ? 7.23 -9.062 5.004 1 95.19 69 SER A O 1
ATOM 514 N N . PRO A 1 70 ? 8.125 -10.32 6.758 1 97 70 PRO A N 1
ATOM 515 C CA . PRO A 1 70 ? 9.273 -10.695 5.926 1 97 70 PRO A CA 1
ATOM 516 C C . PRO A 1 70 ? 8.867 -11.5 4.695 1 97 70 PRO A C 1
ATOM 518 O O . PRO A 1 70 ? 7.82 -12.156 4.695 1 97 70 PRO A O 1
ATOM 521 N N . ILE A 1 71 ? 9.711 -11.398 3.66 1 98.5 71 ILE A N 1
ATOM 522 C CA . ILE A 1 71 ? 9.43 -12.078 2.398 1 98.5 71 ILE A CA 1
ATOM 523 C C . ILE A 1 71 ? 10.562 -13.047 2.066 1 98.5 71 ILE A C 1
ATOM 525 O O . ILE A 1 71 ? 11.742 -12.719 2.248 1 98.5 71 ILE A O 1
ATOM 529 N N . GLU A 1 72 ? 10.211 -14.234 1.675 1 98.75 72 GLU A N 1
ATOM 530 C CA . GLU A 1 72 ? 11.148 -15.195 1.1 1 98.75 72 GLU A CA 1
ATOM 531 C C . GLU A 1 72 ? 10.781 -15.531 -0.343 1 98.75 72 GLU A C 1
ATOM 533 O O . GLU A 1 72 ? 9.664 -15.977 -0.617 1 98.75 72 GLU A O 1
ATOM 538 N N . LEU A 1 73 ? 11.734 -15.289 -1.204 1 98.88 73 LEU A N 1
ATOM 539 C CA . LEU A 1 73 ? 11.531 -15.57 -2.623 1 98.88 73 LEU A CA 1
ATOM 540 C C . LEU A 1 73 ? 12.406 -16.734 -3.074 1 98.88 73 LEU A C 1
ATOM 542 O O . LEU A 1 73 ? 13.633 -16.688 -2.953 1 98.88 73 LEU A O 1
ATOM 546 N N . HIS A 1 74 ? 11.797 -17.766 -3.516 1 98.94 74 HIS A N 1
ATOM 547 C CA . HIS A 1 74 ? 12.453 -18.859 -4.211 1 98.94 74 HIS A CA 1
ATOM 548 C C . HIS A 1 74 ? 12.195 -18.797 -5.715 1 98.94 74 HIS A C 1
ATOM 550 O O . HIS A 1 74 ? 11.094 -19.094 -6.172 1 98.94 74 HIS A O 1
ATOM 556 N N . ILE A 1 75 ? 13.289 -18.453 -6.496 1 98.94 75 ILE A N 1
ATOM 557 C CA . ILE A 1 75 ? 13.094 -18.109 -7.898 1 98.94 75 ILE A CA 1
ATOM 558 C C . ILE A 1 75 ? 13.82 -19.125 -8.781 1 98.94 75 ILE A C 1
ATOM 560 O O . ILE A 1 75 ? 15.047 -19.203 -8.758 1 98.94 75 ILE A O 1
ATOM 564 N N . ILE A 1 76 ? 13.047 -19.875 -9.508 1 98.75 76 ILE A N 1
ATOM 565 C CA . ILE A 1 76 ? 13.57 -20.75 -10.555 1 98.75 76 ILE A CA 1
ATOM 566 C C . ILE A 1 76 ? 13.758 -19.953 -11.844 1 98.75 76 ILE A C 1
ATOM 568 O O . ILE A 1 76 ? 12.789 -19.453 -12.422 1 98.75 76 ILE A O 1
ATOM 572 N N . CYS A 1 77 ? 15.031 -19.859 -12.32 1 98.44 77 CYS A N 1
ATOM 573 C CA . CYS A 1 77 ? 15.234 -18.922 -13.414 1 98.44 77 CYS A CA 1
ATOM 574 C C . CYS A 1 77 ? 16.5 -19.266 -14.203 1 98.44 77 CYS A C 1
ATOM 576 O O . CYS A 1 77 ? 17.25 -20.156 -13.812 1 98.44 77 CYS A O 1
ATOM 578 N N . ASP A 1 78 ? 16.641 -18.719 -15.391 1 97.38 78 ASP A N 1
ATOM 579 C CA . ASP A 1 78 ? 17.891 -18.797 -16.141 1 97.38 78 ASP A CA 1
ATOM 580 C C . ASP A 1 78 ? 18.828 -17.641 -15.766 1 97.38 78 ASP A C 1
ATOM 582 O O . ASP A 1 78 ? 18.516 -16.844 -14.891 1 97.38 78 ASP A O 1
ATOM 586 N N . GLN A 1 79 ? 19.953 -17.609 -16.359 1 97.94 79 GLN A N 1
ATOM 587 C CA . GLN A 1 79 ? 20.984 -16.641 -15.992 1 97.94 79 GLN A CA 1
ATOM 588 C C . GLN A 1 79 ? 20.547 -15.211 -16.344 1 97.94 79 GLN A C 1
ATOM 590 O O . GLN A 1 79 ? 20.781 -14.281 -15.57 1 97.94 79 GLN A O 1
ATOM 595 N N . SER A 1 80 ? 19.969 -15.031 -17.484 1 98.12 80 SER A N 1
ATOM 596 C CA . SER A 1 80 ? 19.547 -13.703 -17.922 1 98.12 80 SER A CA 1
ATOM 597 C C . SER A 1 80 ? 18.531 -13.102 -16.953 1 98.12 80 SER A C 1
ATOM 599 O O . SER A 1 80 ? 18.609 -11.906 -16.625 1 98.12 80 SER A O 1
ATOM 601 N N . ALA A 1 81 ? 17.594 -13.922 -16.5 1 98.62 81 ALA A N 1
ATOM 602 C CA . ALA A 1 81 ? 16.609 -13.469 -15.531 1 98.62 81 ALA A CA 1
ATOM 603 C C . ALA A 1 81 ? 17.281 -13.102 -14.203 1 98.62 81 ALA A C 1
ATOM 605 O O . ALA A 1 81 ? 16.984 -12.055 -13.625 1 98.62 81 ALA A O 1
ATOM 606 N N . ARG A 1 82 ? 18.141 -13.93 -13.766 1 98.69 82 ARG A N 1
ATOM 607 C CA . ARG A 1 82 ? 18.828 -13.664 -12.508 1 98.69 82 ARG A CA 1
ATOM 608 C C . ARG A 1 82 ? 19.594 -12.352 -12.57 1 98.69 82 ARG A C 1
ATOM 610 O O . ARG A 1 82 ? 19.516 -11.539 -11.641 1 98.69 82 ARG A O 1
ATOM 617 N N . ASP A 1 83 ? 20.312 -12.156 -13.648 1 98.69 83 ASP A N 1
ATOM 618 C CA . ASP A 1 83 ? 21.109 -10.938 -13.812 1 98.69 83 ASP A CA 1
ATOM 619 C C . ASP A 1 83 ? 20.234 -9.695 -13.695 1 98.69 83 ASP A C 1
ATOM 621 O O . ASP A 1 83 ? 20.594 -8.742 -13 1 98.69 83 ASP A O 1
ATOM 625 N N . PHE A 1 84 ? 19.156 -9.75 -14.336 1 98.75 84 PHE A N 1
ATOM 626 C CA . PHE A 1 84 ? 18.25 -8.609 -14.305 1 98.75 84 PHE A CA 1
ATOM 627 C C . PHE A 1 84 ? 17.734 -8.375 -12.891 1 98.75 84 PHE A C 1
ATOM 629 O O . PHE A 1 84 ? 17.75 -7.246 -12.398 1 98.75 84 PHE A O 1
ATOM 636 N N . LEU A 1 85 ? 17.266 -9.398 -12.242 1 98.88 85 LEU A N 1
ATOM 637 C CA . LEU A 1 85 ? 16.672 -9.273 -10.914 1 98.88 85 LEU A CA 1
ATOM 638 C C . LEU A 1 85 ? 17.688 -8.773 -9.898 1 98.88 85 LEU A C 1
ATOM 640 O O . LEU A 1 85 ? 17.344 -7.984 -9.016 1 98.88 85 LEU A O 1
ATOM 644 N N . GLU A 1 86 ? 18.859 -9.242 -10.008 1 98.62 86 GLU A N 1
ATOM 645 C CA . GLU A 1 86 ? 19.906 -8.82 -9.07 1 98.62 86 GLU A CA 1
ATOM 646 C C . GLU A 1 86 ? 20.156 -7.32 -9.18 1 98.62 86 GLU A C 1
ATOM 648 O O . GLU A 1 86 ? 20.484 -6.668 -8.188 1 98.62 86 GLU A O 1
ATOM 653 N N . THR A 1 87 ? 20.031 -6.758 -10.391 1 98.5 87 THR A N 1
ATOM 654 C CA . THR A 1 87 ? 20.156 -5.309 -10.531 1 98.5 87 THR A CA 1
ATOM 655 C C . THR A 1 87 ? 19.062 -4.594 -9.75 1 98.5 87 THR A C 1
ATOM 657 O O . THR A 1 87 ? 19.297 -3.541 -9.156 1 98.5 87 THR A O 1
ATOM 660 N N . ARG A 1 88 ? 17.891 -5.125 -9.758 1 98.69 88 ARG A N 1
ATOM 661 C CA . ARG A 1 88 ? 16.781 -4.531 -9.023 1 98.69 88 ARG A CA 1
ATOM 662 C C . ARG A 1 88 ? 16.984 -4.695 -7.52 1 98.69 88 ARG A C 1
ATOM 664 O O . ARG A 1 88 ? 16.797 -3.742 -6.758 1 98.69 88 ARG A O 1
ATOM 671 N N . PHE A 1 89 ? 17.422 -5.859 -7.062 1 98.5 89 PHE A N 1
ATOM 672 C CA . PHE A 1 89 ? 17.594 -6.129 -5.641 1 98.5 89 PHE A CA 1
ATOM 673 C C . PHE A 1 89 ? 18.734 -5.281 -5.07 1 98.5 89 PHE A C 1
ATOM 675 O O . PHE A 1 89 ? 18.703 -4.922 -3.889 1 98.5 89 PHE A O 1
ATOM 682 N N . SER A 1 90 ? 19.688 -4.977 -5.898 1 97.62 90 SER A N 1
ATOM 683 C CA . SER A 1 90 ? 20.797 -4.156 -5.449 1 97.62 90 SER A CA 1
ATOM 684 C C . SER A 1 90 ? 20.344 -2.758 -5.055 1 97.62 90 SER A C 1
ATOM 686 O O . SER A 1 90 ? 21.062 -2.037 -4.352 1 97.62 90 SER A O 1
ATOM 688 N N . LEU A 1 91 ? 19.188 -2.361 -5.484 1 97.69 91 LEU A N 1
ATOM 689 C CA . LEU A 1 91 ? 18.641 -1.046 -5.176 1 97.69 91 LEU A CA 1
ATOM 690 C C . LEU A 1 91 ? 18 -1.031 -3.789 1 97.69 91 LEU A C 1
ATOM 692 O O . LEU A 1 91 ? 17.688 0.035 -3.26 1 97.69 91 LEU A O 1
ATOM 696 N N . LEU A 1 92 ? 17.797 -2.16 -3.162 1 96.75 92 LEU A N 1
ATOM 697 C CA . LEU A 1 92 ? 17.172 -2.283 -1.848 1 96.75 92 LEU A CA 1
ATOM 698 C C . LEU A 1 92 ? 18.219 -2.238 -0.743 1 96.75 92 LEU A C 1
ATOM 700 O O . LEU A 1 92 ? 18.859 -3.252 -0.436 1 96.75 92 LEU A O 1
ATOM 704 N N . THR A 1 93 ? 18.344 -1.124 -0.134 1 92.75 93 THR A N 1
ATOM 705 C CA . THR A 1 93 ? 19.359 -0.948 0.896 1 92.75 93 THR A CA 1
ATOM 706 C C . THR A 1 93 ? 18.719 -0.908 2.283 1 92.75 93 THR A C 1
ATOM 708 O O . THR A 1 93 ? 19.406 -1.117 3.289 1 92.75 93 THR A O 1
ATOM 711 N N . GLY A 1 94 ? 17.438 -0.682 2.4 1 92.88 94 GLY A N 1
ATOM 712 C CA . GLY A 1 94 ? 16.734 -0.582 3.674 1 92.88 94 GLY A CA 1
ATOM 713 C C . GLY A 1 94 ? 15.25 -0.839 3.561 1 92.88 94 GLY A C 1
ATOM 714 O O . GLY A 1 94 ? 14.438 0.006 3.945 1 92.88 94 GLY A O 1
ATOM 715 N N . PRO A 1 95 ? 14.938 -2.074 3.043 1 94.06 95 PRO A N 1
ATOM 716 C CA . PRO A 1 95 ? 13.508 -2.389 2.959 1 94.06 95 PRO A CA 1
ATOM 717 C C . PRO A 1 95 ? 12.844 -2.484 4.332 1 94.06 95 PRO A C 1
ATOM 719 O O . PRO A 1 95 ? 13.531 -2.58 5.348 1 94.06 95 PRO A O 1
ATOM 722 N N . SER A 1 96 ? 11.531 -2.373 4.398 1 90.5 96 SER A N 1
ATOM 723 C CA . SER A 1 96 ? 10.766 -2.32 5.641 1 90.5 96 SER A CA 1
ATOM 724 C C . SER A 1 96 ? 10.867 -3.635 6.406 1 90.5 96 SER A C 1
ATOM 726 O O . SER A 1 96 ? 10.797 -3.648 7.637 1 90.5 96 SER A O 1
ATOM 728 N N . TYR A 1 97 ? 11.016 -4.762 5.668 1 93.5 97 TYR A N 1
ATOM 729 C CA . TYR A 1 97 ? 11.117 -6.094 6.25 1 93.5 97 TYR A CA 1
ATOM 730 C C . TYR A 1 97 ? 12.25 -6.891 5.605 1 93.5 97 TYR A C 1
ATOM 732 O O . TYR A 1 97 ? 12.641 -6.609 4.473 1 93.5 97 TYR A O 1
ATOM 740 N N . PRO A 1 98 ? 12.75 -7.863 6.348 1 95.38 98 PRO A N 1
ATOM 741 C CA . PRO A 1 98 ? 13.797 -8.711 5.762 1 95.38 98 PRO A CA 1
ATOM 742 C C . PRO A 1 98 ? 13.336 -9.414 4.488 1 95.38 98 PRO A C 1
ATOM 744 O O . PRO A 1 98 ? 12.18 -9.836 4.395 1 95.38 98 PRO A O 1
ATOM 747 N N . LEU A 1 99 ? 14.297 -9.477 3.543 1 97.62 99 LEU A N 1
ATOM 748 C CA . LEU A 1 99 ? 14.062 -10.117 2.256 1 97.62 99 LEU A CA 1
ATOM 749 C C . LEU A 1 99 ? 15.102 -11.195 1.991 1 97.62 99 LEU A C 1
ATOM 751 O O . LEU A 1 99 ? 16.297 -10.914 1.936 1 97.62 99 LEU A O 1
ATOM 755 N N . LYS A 1 100 ? 14.609 -12.445 1.927 1 98.06 100 LYS A N 1
ATOM 756 C CA . LYS A 1 100 ? 15.453 -13.578 1.56 1 98.06 100 LYS A CA 1
ATOM 757 C C . LYS A 1 100 ? 15.195 -14.023 0.122 1 98.06 100 LYS A C 1
ATOM 759 O O . LYS A 1 100 ? 14.047 -14.266 -0.257 1 98.06 100 LYS A O 1
ATOM 764 N N . ILE A 1 101 ? 16.281 -14.086 -0.7 1 98.75 101 ILE A N 1
ATOM 765 C CA . ILE A 1 101 ? 16.156 -14.477 -2.1 1 98.75 101 ILE A CA 1
ATOM 766 C C . ILE A 1 101 ? 17.047 -15.688 -2.385 1 98.75 101 ILE A C 1
ATOM 768 O O . ILE A 1 101 ? 18.25 -15.656 -2.109 1 98.75 101 ILE A O 1
ATOM 772 N N . ARG A 1 102 ? 16.422 -16.75 -2.848 1 98.75 102 ARG A N 1
ATOM 773 C CA . ARG A 1 102 ? 17.141 -17.938 -3.309 1 98.75 102 ARG A CA 1
ATOM 774 C C . ARG A 1 102 ? 16.844 -18.203 -4.785 1 98.75 102 ARG A C 1
ATOM 776 O O . ARG A 1 102 ? 15.703 -18.438 -5.172 1 98.75 102 ARG A O 1
ATOM 783 N N . PHE A 1 103 ? 17.938 -18.203 -5.582 1 98.81 103 PHE A N 1
ATOM 784 C CA . PHE A 1 103 ? 17.812 -18.531 -7 1 98.81 103 PHE A CA 1
ATOM 785 C C . PHE A 1 103 ? 18.094 -20 -7.242 1 98.81 103 PHE A C 1
ATOM 787 O O . PHE A 1 103 ? 19 -20.578 -6.641 1 98.81 103 PHE A O 1
ATOM 794 N N . TYR A 1 104 ? 17.312 -20.609 -8.047 1 98.62 104 TYR A N 1
ATOM 795 C CA . TYR A 1 104 ? 17.516 -21.969 -8.547 1 98.62 104 TYR A CA 1
ATOM 796 C C . TYR A 1 104 ? 17.641 -21.969 -10.07 1 98.62 104 TYR A C 1
ATOM 798 O O . TYR A 1 104 ? 16.734 -21.531 -10.773 1 98.62 104 TYR A O 1
ATOM 806 N N . GLN A 1 105 ? 18.719 -22.562 -10.57 1 97.75 105 GLN A N 1
ATOM 807 C CA . GLN A 1 105 ? 18.969 -22.469 -12.008 1 97.75 105 GLN A CA 1
ATOM 808 C C . GLN A 1 105 ? 19.172 -23.844 -12.617 1 97.75 105 GLN A C 1
ATOM 810 O O . GLN A 1 105 ? 20.281 -24.188 -13.047 1 97.75 105 GLN A O 1
ATOM 815 N N . PRO A 1 106 ? 18.109 -24.609 -12.727 1 96.56 106 PRO A N 1
ATOM 816 C CA . PRO A 1 106 ? 18.25 -25.844 -13.492 1 96.56 106 PRO A CA 1
ATOM 817 C C . PRO A 1 106 ? 18.625 -25.594 -14.953 1 96.56 106 PRO A C 1
ATOM 819 O O . PRO A 1 106 ? 18.172 -24.609 -15.547 1 96.56 106 PRO A O 1
ATOM 822 N N . SER A 1 107 ? 19.375 -26.469 -15.57 1 94.94 107 SER A N 1
ATOM 823 C CA . SER A 1 107 ? 19.703 -26.328 -16.984 1 94.94 107 SER A CA 1
ATOM 824 C C . SER A 1 107 ? 18.547 -26.781 -17.859 1 94.94 107 SER A C 1
ATOM 826 O O . SER A 1 107 ? 17.672 -27.531 -17.422 1 94.94 107 SER A O 1
ATOM 828 N N . LEU A 1 108 ? 18.609 -26.312 -19.109 1 93 108 LEU A N 1
ATOM 829 C CA . LEU A 1 108 ? 17.609 -26.75 -20.078 1 93 108 LEU A CA 1
ATOM 830 C C . LEU A 1 108 ? 17.625 -28.281 -20.219 1 93 108 LEU A C 1
ATOM 832 O O . LEU A 1 108 ? 16.578 -28.906 -20.297 1 93 108 LEU A O 1
ATOM 836 N N . GLN A 1 109 ? 18.828 -28.828 -20.188 1 94.56 109 GLN A N 1
ATOM 837 C CA . GLN A 1 109 ? 18.953 -30.281 -20.344 1 94.56 109 GLN A CA 1
ATOM 838 C C . GLN A 1 109 ? 18.391 -31.016 -19.125 1 94.56 109 GLN A C 1
ATOM 840 O O . GLN A 1 109 ? 17.719 -32.031 -19.281 1 94.56 109 GLN A O 1
ATOM 845 N N . SER A 1 110 ? 18.672 -30.516 -17.938 1 95.38 110 SER A N 1
ATOM 846 C CA . SER A 1 110 ? 18.156 -31.172 -16.75 1 95.38 110 SER A CA 1
ATOM 847 C C . SER A 1 110 ? 16.641 -31.141 -16.703 1 95.38 110 SER A C 1
ATOM 849 O O . SER A 1 110 ? 16 -32.094 -16.234 1 95.38 110 SER A O 1
ATOM 851 N N . MET A 1 111 ? 16.016 -30.078 -17.188 1 95.81 111 MET A N 1
ATOM 852 C CA . MET A 1 111 ? 14.562 -29.984 -17.266 1 95.81 111 MET A CA 1
ATOM 853 C C . MET A 1 111 ? 14 -30.984 -18.266 1 95.81 111 MET A C 1
ATOM 855 O O . MET A 1 111 ? 13.016 -31.672 -17.984 1 95.81 111 MET A O 1
ATOM 859 N N . LYS A 1 112 ? 14.688 -31.047 -19.422 1 94.44 112 LYS A N 1
ATOM 860 C CA . LYS A 1 112 ? 14.281 -32 -20.453 1 94.44 112 LYS A CA 1
ATOM 861 C C . LYS A 1 112 ? 14.383 -33.438 -19.938 1 94.44 112 LYS A C 1
ATOM 863 O O . LYS A 1 112 ? 13.469 -34.25 -20.156 1 94.44 112 LYS A O 1
ATOM 868 N N . ASP A 1 113 ? 15.484 -33.688 -19.266 1 95.44 113 ASP A N 1
ATOM 869 C CA . ASP A 1 113 ? 15.703 -35.031 -18.734 1 95.44 113 ASP A CA 1
ATOM 870 C C . ASP A 1 113 ? 14.641 -35.375 -17.703 1 95.44 113 ASP A C 1
ATOM 872 O O . ASP A 1 113 ? 14.164 -36.531 -17.656 1 95.44 113 ASP A O 1
ATOM 876 N N . ARG A 1 114 ? 14.32 -34.438 -16.875 1 96.06 114 ARG A N 1
ATOM 877 C CA . ARG A 1 114 ? 13.328 -34.719 -15.844 1 96.06 114 ARG A CA 1
ATOM 878 C C . ARG A 1 114 ? 11.969 -35.031 -16.453 1 96.06 114 ARG A C 1
ATOM 880 O O . ARG A 1 114 ? 11.258 -35.938 -15.992 1 96.06 114 ARG A O 1
ATOM 887 N N . ILE A 1 115 ? 11.57 -34.312 -17.438 1 94.94 115 ILE A N 1
ATOM 888 C CA . ILE A 1 115 ? 10.312 -34.531 -18.141 1 94.94 115 ILE A CA 1
ATOM 889 C C . ILE A 1 115 ? 10.336 -35.938 -18.797 1 94.94 115 ILE A C 1
ATOM 891 O O . ILE A 1 115 ? 9.359 -36.656 -18.734 1 94.94 115 ILE A O 1
ATOM 895 N N . ALA A 1 116 ? 11.484 -36.25 -19.359 1 94.25 116 ALA A N 1
ATOM 896 C CA . ALA A 1 116 ? 11.648 -37.562 -20 1 94.25 116 ALA A CA 1
ATOM 897 C C . ALA A 1 116 ? 11.484 -38.688 -19 1 94.25 116 ALA A C 1
ATOM 899 O O . ALA A 1 116 ? 10.922 -39.75 -19.328 1 94.25 116 ALA A O 1
ATOM 900 N N . ARG A 1 117 ? 11.984 -38.469 -17.797 1 95.25 117 ARG A N 1
ATOM 901 C CA . ARG A 1 117 ? 11.875 -39.5 -16.781 1 95.25 117 ARG A CA 1
ATOM 902 C C . ARG A 1 117 ? 10.438 -39.688 -16.312 1 95.25 117 ARG A C 1
ATOM 904 O O . ARG A 1 117 ? 10.055 -40.75 -15.828 1 95.25 117 ARG A O 1
ATOM 911 N N . GLU A 1 118 ? 9.664 -38.656 -16.359 1 94.38 118 GLU A N 1
ATOM 912 C CA . GLU A 1 118 ? 8.227 -38.812 -16.141 1 94.38 118 GLU A CA 1
ATOM 913 C C . GLU A 1 118 ? 7.594 -39.656 -17.266 1 94.38 118 GLU A C 1
ATOM 915 O O . GLU A 1 118 ? 6.832 -40.562 -17 1 94.38 118 GLU A O 1
ATOM 920 N N . GLY A 1 119 ? 7.871 -39.219 -18.484 1 92.69 119 GLY A N 1
ATOM 921 C CA . GLY A 1 119 ? 7.676 -40.094 -19.625 1 92.69 119 GLY A CA 1
ATOM 922 C C . GLY A 1 119 ? 6.434 -39.781 -20.422 1 92.69 119 GLY A C 1
ATOM 923 O O . GLY A 1 119 ? 6.305 -40.188 -21.578 1 92.69 119 GLY A O 1
ATOM 924 N N . SER A 1 120 ? 5.504 -39.062 -19.891 1 94.19 120 SER A N 1
ATOM 925 C CA . SER A 1 120 ? 4.246 -38.875 -20.609 1 94.19 120 SER A CA 1
ATOM 926 C C . SER A 1 120 ? 3.938 -37.406 -20.859 1 94.19 120 SER A C 1
ATOM 928 O O . SER A 1 120 ? 3.027 -37.094 -21.625 1 94.19 120 SER A O 1
ATOM 930 N N . ILE A 1 121 ? 4.633 -36.469 -20.281 1 94 121 ILE A N 1
ATOM 931 C CA . ILE A 1 121 ? 4.336 -35.062 -20.328 1 94 121 ILE A CA 1
ATOM 932 C C . ILE A 1 121 ? 4.863 -34.469 -21.641 1 94 121 ILE A C 1
ATOM 934 O O . ILE A 1 121 ? 6.008 -34.719 -22.031 1 94 121 ILE A O 1
ATOM 938 N N . ARG A 1 122 ? 4.055 -33.75 -22.266 1 87.94 122 ARG A N 1
ATOM 939 C CA . ARG A 1 122 ? 4.375 -33 -23.469 1 87.94 122 ARG A CA 1
ATOM 940 C C . ARG A 1 122 ? 3.609 -31.672 -23.516 1 87.94 122 ARG A C 1
ATOM 942 O O . ARG A 1 122 ? 2.561 -31.547 -22.875 1 87.94 122 ARG A O 1
ATOM 949 N N . SER A 1 123 ? 4.211 -30.625 -24.094 1 80.75 123 SER A N 1
ATOM 950 C CA . SER A 1 123 ? 3.469 -29.359 -24.203 1 80.75 123 SER A CA 1
ATOM 951 C C . SER A 1 123 ? 3.803 -28.641 -25.5 1 80.75 123 SER A C 1
ATOM 953 O O . SER A 1 123 ? 4.953 -28.641 -25.953 1 80.75 123 SER A O 1
ATOM 955 N N . ASP A 1 124 ? 2.773 -28.062 -26.109 1 75.19 124 ASP A N 1
ATOM 956 C CA . ASP A 1 124 ? 2.938 -27.156 -27.234 1 75.19 124 ASP A CA 1
ATOM 957 C C . ASP A 1 124 ? 2.686 -25.703 -26.812 1 75.19 124 ASP A C 1
ATOM 959 O O . ASP A 1 124 ? 2.57 -24.812 -27.656 1 75.19 124 ASP A O 1
ATOM 963 N N . HIS A 1 125 ? 2.543 -25.5 -25.562 1 77.56 125 HIS A N 1
ATOM 964 C CA . HIS A 1 125 ? 2.24 -24.188 -25 1 77.56 125 HIS A CA 1
ATOM 965 C C . HIS A 1 125 ? 3.424 -23.234 -25.141 1 77.56 125 HIS A C 1
ATOM 967 O O . HIS A 1 125 ? 4.578 -23.672 -25.125 1 77.56 125 HIS A O 1
ATOM 973 N N . ALA A 1 126 ? 3.094 -21.922 -25.172 1 67.88 126 ALA A N 1
ATOM 974 C CA . ALA A 1 126 ? 4.066 -20.859 -25.406 1 67.88 126 ALA A CA 1
ATOM 975 C C . ALA A 1 126 ? 5.102 -20.797 -24.297 1 67.88 126 ALA A C 1
ATOM 977 O O . ALA A 1 126 ? 6.258 -20.438 -24.516 1 67.88 126 ALA A O 1
ATOM 978 N N . ALA A 1 127 ? 4.762 -21.156 -23.141 1 76.69 127 ALA A N 1
ATOM 979 C CA . ALA A 1 127 ? 5.672 -21.078 -22 1 76.69 127 ALA A CA 1
ATOM 980 C C . ALA A 1 127 ? 6.777 -22.125 -22.094 1 76.69 127 ALA A C 1
ATOM 982 O O . ALA A 1 127 ? 7.793 -22.031 -21.406 1 76.69 127 ALA A O 1
ATOM 983 N N . GLY A 1 128 ? 6.609 -23.094 -22.906 1 79.06 128 GLY A N 1
ATOM 984 C CA . GLY A 1 128 ? 7.652 -24.062 -23.203 1 79.06 128 GLY A CA 1
ATOM 985 C C . GLY A 1 128 ? 8.086 -24.875 -22 1 79.06 128 GLY A C 1
ATOM 986 O O . GLY A 1 128 ? 7.297 -25.094 -21.078 1 79.06 128 GLY A O 1
ATOM 987 N N . LEU A 1 129 ? 9.266 -25.281 -22.062 1 88.88 129 LEU A N 1
ATOM 988 C CA . LEU A 1 129 ? 9.867 -26.156 -21.062 1 88.88 129 LEU A CA 1
ATOM 989 C C . LEU A 1 129 ? 9.891 -25.5 -19.688 1 88.88 129 LEU A C 1
ATOM 991 O O . LEU A 1 129 ? 9.484 -26.094 -18.688 1 88.88 129 LEU A O 1
ATOM 995 N N . PRO A 1 130 ? 10.195 -24.234 -19.547 1 90.44 130 PRO A N 1
ATOM 996 C CA . PRO A 1 130 ? 10.18 -23.594 -18.234 1 90.44 130 PRO A CA 1
ATOM 997 C C . PRO A 1 130 ? 8.773 -23.516 -17.641 1 90.44 130 PRO A C 1
ATOM 999 O O . PRO A 1 130 ? 8.609 -23.641 -16.422 1 90.44 130 PRO A O 1
ATOM 1002 N N . GLY A 1 131 ? 7.812 -23.281 -18.469 1 92.69 131 GLY A N 1
ATOM 1003 C CA . GLY A 1 131 ? 6.441 -23.266 -17.984 1 92.69 131 GLY A CA 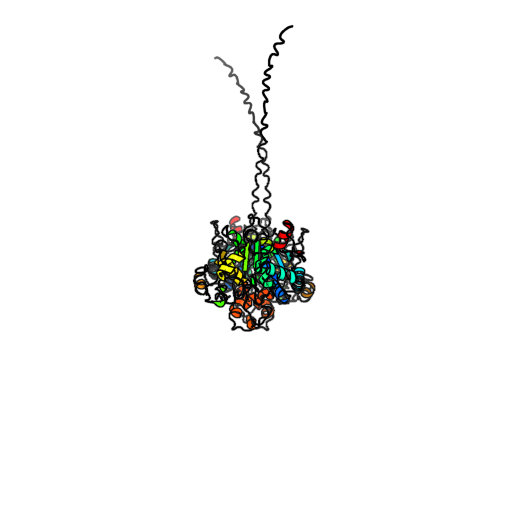1
ATOM 1004 C C . GLY A 1 131 ? 6.023 -24.578 -17.344 1 92.69 131 GLY A C 1
ATOM 1005 O O . GLY A 1 131 ? 5.258 -24.578 -16.375 1 92.69 131 GLY A O 1
ATOM 1006 N N . LEU A 1 132 ? 6.547 -25.688 -17.828 1 95.31 132 LEU A N 1
ATOM 1007 C CA . LEU A 1 132 ? 6.211 -27 -17.312 1 95.31 132 LEU A CA 1
ATOM 1008 C C . LEU A 1 132 ? 6.832 -27.219 -15.93 1 95.31 132 LEU A C 1
ATOM 1010 O O . LEU A 1 132 ? 6.438 -28.141 -15.203 1 95.31 132 LEU A O 1
ATOM 1014 N N . MET A 1 133 ? 7.77 -26.344 -15.578 1 96.94 133 MET A N 1
ATOM 1015 C CA . MET A 1 133 ? 8.43 -26.516 -14.289 1 96.94 133 MET A CA 1
ATOM 1016 C C . MET A 1 133 ? 7.477 -26.203 -13.141 1 96.94 133 MET A C 1
ATOM 1018 O O . MET A 1 133 ? 7.754 -26.547 -11.992 1 96.94 133 MET A O 1
ATOM 1022 N N . LYS A 1 134 ? 6.336 -25.609 -13.43 1 97.62 134 LYS A N 1
ATOM 1023 C CA . LYS A 1 134 ? 5.293 -25.438 -12.414 1 97.62 134 LYS A CA 1
ATOM 1024 C C . LYS A 1 134 ? 4.883 -26.781 -11.82 1 97.62 134 LYS A C 1
ATOM 1026 O O . LYS A 1 134 ? 4.453 -26.859 -10.672 1 97.62 134 LYS A O 1
ATOM 1031 N N . LEU A 1 135 ? 5.035 -27.859 -12.602 1 97.81 135 LEU A N 1
ATOM 1032 C CA . LEU A 1 135 ? 4.664 -29.203 -12.18 1 97.81 135 LEU A CA 1
ATOM 1033 C C . LEU A 1 135 ? 5.727 -29.797 -11.258 1 97.81 135 LEU A C 1
ATOM 1035 O O . LEU A 1 135 ? 5.488 -30.812 -10.609 1 97.81 135 LEU A O 1
ATOM 1039 N N . PHE A 1 136 ? 6.875 -29.094 -11.164 1 98 136 PHE A N 1
ATOM 1040 C CA . PHE A 1 136 ? 8.016 -29.719 -10.492 1 98 136 PHE A CA 1
ATOM 1041 C C . PHE A 1 136 ? 8.578 -28.797 -9.422 1 98 136 PHE A C 1
ATOM 1043 O O . PHE A 1 136 ? 9.695 -29 -8.938 1 98 136 PHE A O 1
ATOM 1050 N N . ILE A 1 137 ? 7.848 -27.797 -9.016 1 98.62 137 ILE A N 1
ATOM 1051 C CA . ILE A 1 137 ? 8.305 -26.844 -7.996 1 98.62 137 ILE A CA 1
ATOM 1052 C C . ILE A 1 137 ? 8.648 -27.594 -6.715 1 98.62 137 ILE A C 1
ATOM 1054 O O . ILE A 1 137 ? 9.688 -27.328 -6.098 1 98.62 137 ILE A O 1
ATOM 1058 N N . HIS A 1 138 ? 7.879 -28.578 -6.293 1 98 138 HIS A N 1
ATOM 1059 C CA . HIS A 1 138 ? 8.055 -29.328 -5.062 1 98 138 HIS A CA 1
ATOM 1060 C C . HIS A 1 138 ? 9.367 -30.109 -5.082 1 98 138 HIS A C 1
ATOM 1062 O O . HIS A 1 138 ? 9.898 -30.484 -4.027 1 98 138 HIS A O 1
ATOM 1068 N N . GLU A 1 139 ? 9.922 -30.344 -6.254 1 97.44 139 GLU A N 1
ATOM 1069 C CA . GLU A 1 139 ? 11.164 -31.109 -6.379 1 97.44 139 GLU A CA 1
ATOM 1070 C C . GLU A 1 139 ? 12.367 -30.172 -6.449 1 97.44 139 GLU A C 1
ATOM 1072 O O . GLU A 1 139 ? 13.469 -30.547 -6.039 1 97.44 139 GLU A O 1
ATOM 1077 N N . ILE A 1 140 ? 12.141 -29.047 -7.07 1 97.94 140 ILE A N 1
ATOM 1078 C CA . ILE A 1 140 ? 13.234 -28.125 -7.32 1 97.94 140 ILE A CA 1
ATOM 1079 C C . ILE A 1 140 ? 13.617 -27.406 -6.02 1 97.94 140 ILE A C 1
ATOM 1081 O O . ILE A 1 140 ? 14.805 -27.234 -5.734 1 97.94 140 ILE A O 1
ATOM 1085 N N . LEU A 1 141 ? 12.594 -27.016 -5.227 1 98.12 141 LEU A N 1
ATOM 1086 C CA . LEU A 1 141 ? 12.859 -26.312 -3.973 1 98.12 141 LEU A CA 1
ATOM 1087 C C . LEU A 1 141 ? 13.312 -27.281 -2.891 1 98.12 141 LEU A C 1
ATOM 1089 O O . LEU A 1 141 ? 12.883 -28.438 -2.873 1 98.12 141 LEU A O 1
ATOM 1093 N N . PRO A 1 142 ? 14.172 -26.859 -1.955 1 96.75 142 PRO A N 1
ATOM 1094 C CA . PRO A 1 142 ? 14.625 -27.75 -0.883 1 96.75 142 PRO A CA 1
ATOM 1095 C C . PRO A 1 142 ? 13.5 -28.188 0.046 1 96.75 142 PRO A C 1
ATOM 1097 O O . PRO A 1 142 ? 12.469 -27.5 0.134 1 96.75 142 PRO A O 1
ATOM 1100 N N . ALA A 1 143 ? 13.703 -29.234 0.768 1 95.56 143 ALA A N 1
ATOM 1101 C CA . ALA A 1 143 ? 12.695 -29.844 1.645 1 95.56 143 ALA A CA 1
ATOM 1102 C C . ALA A 1 143 ? 12.336 -28.891 2.785 1 95.56 143 ALA A C 1
ATOM 1104 O O . ALA A 1 143 ? 11.281 -29.031 3.402 1 95.56 143 ALA A O 1
ATOM 1105 N N . SER A 1 144 ? 13.172 -27.953 3.092 1 96.75 144 SER A N 1
ATOM 1106 C CA . SER A 1 144 ? 12.93 -27 4.172 1 96.75 144 SER A CA 1
ATOM 1107 C C . SER A 1 144 ? 11.789 -26.047 3.826 1 96.75 144 SER A C 1
ATOM 1109 O O . SER A 1 144 ? 11.195 -25.438 4.715 1 96.75 144 SER A O 1
ATOM 1111 N N . VAL A 1 145 ? 11.523 -25.859 2.521 1 98.25 145 VAL A N 1
ATOM 1112 C CA . VAL A 1 145 ? 10.398 -25.031 2.096 1 98.25 145 VAL A CA 1
ATOM 1113 C C . VAL A 1 145 ? 9.125 -25.875 2.061 1 98.25 145 VAL A C 1
ATOM 1115 O O . VAL A 1 145 ? 8.922 -26.672 1.133 1 98.25 145 VAL A O 1
ATOM 1118 N N . LYS A 1 146 ? 8.305 -25.688 2.982 1 98.44 146 LYS A N 1
ATOM 1119 C CA . LYS A 1 146 ? 7.172 -26.578 3.166 1 98.44 146 LYS A CA 1
ATOM 1120 C C . LYS A 1 146 ? 5.938 -26.062 2.426 1 98.44 146 LYS A C 1
ATOM 1122 O O . LYS A 1 146 ? 5.074 -26.859 2.027 1 98.44 146 LYS A O 1
ATOM 1127 N N . LYS A 1 147 ? 5.781 -24.781 2.346 1 98.75 147 LYS A N 1
ATOM 1128 C CA . LYS A 1 147 ? 4.684 -24.125 1.643 1 98.75 147 LYS A CA 1
ATOM 1129 C C . LYS A 1 147 ? 5.195 -22.938 0.822 1 98.75 147 LYS A C 1
ATOM 1131 O O . LYS A 1 147 ? 6.215 -22.344 1.159 1 98.75 147 LYS A O 1
ATOM 1136 N N . SER A 1 148 ? 4.5 -22.656 -0.206 1 98.88 148 SER A N 1
ATOM 1137 C CA . SER A 1 148 ? 4.844 -21.484 -0.991 1 98.88 148 SER A CA 1
ATOM 1138 C C . SER A 1 148 ? 3.654 -21 -1.819 1 98.88 148 SER A C 1
ATOM 1140 O O . SER A 1 148 ? 2.732 -21.766 -2.092 1 98.88 148 SER A O 1
ATOM 1142 N N . ILE A 1 149 ? 3.633 -19.766 -2.125 1 98.94 149 ILE A N 1
ATOM 1143 C CA . ILE A 1 149 ? 2.707 -19.172 -3.084 1 98.94 149 ILE A CA 1
ATOM 1144 C C . ILE A 1 149 ? 3.387 -19.047 -4.445 1 98.94 149 ILE A C 1
ATOM 1146 O O . ILE A 1 149 ? 4.469 -18.469 -4.555 1 98.94 149 ILE A O 1
ATOM 1150 N N . TYR A 1 150 ? 2.83 -19.688 -5.418 1 98.88 150 TYR A N 1
ATOM 1151 C CA . TYR A 1 150 ? 3.277 -19.438 -6.785 1 98.88 150 TYR A CA 1
ATOM 1152 C C . TYR A 1 150 ? 2.396 -18.406 -7.473 1 98.88 150 TYR A C 1
ATOM 1154 O O . TYR A 1 150 ? 1.169 -18.453 -7.359 1 98.88 150 TYR A O 1
ATOM 1162 N N . ILE A 1 151 ? 2.994 -17.469 -8.219 1 98.69 151 ILE A N 1
ATOM 1163 C CA . ILE A 1 151 ? 2.26 -16.469 -9.008 1 98.69 151 ILE A CA 1
ATOM 1164 C C . ILE A 1 151 ? 2.953 -16.266 -10.352 1 98.69 151 ILE A C 1
ATOM 1166 O O . ILE A 1 151 ? 4.184 -16.172 -10.414 1 98.69 151 ILE A O 1
ATOM 1170 N N . ASP A 1 152 ? 2.174 -16.234 -11.422 1 97.44 152 ASP A N 1
ATOM 1171 C CA . ASP A 1 152 ? 2.717 -15.867 -12.727 1 97.44 152 ASP A CA 1
ATOM 1172 C C . ASP A 1 152 ? 3.334 -14.469 -12.688 1 97.44 152 ASP A C 1
ATOM 1174 O O . ASP A 1 152 ? 2.969 -13.641 -11.852 1 97.44 152 ASP A O 1
ATOM 1178 N N . THR A 1 153 ? 4.211 -14.211 -13.617 1 97.88 153 THR A N 1
ATOM 1179 C CA . THR A 1 153 ? 4.969 -12.969 -13.578 1 97.88 153 THR A CA 1
ATOM 1180 C C . THR A 1 153 ? 4.102 -11.789 -14.016 1 97.88 153 THR A C 1
ATOM 1182 O O . THR A 1 153 ? 4.395 -10.641 -13.68 1 97.88 153 THR A O 1
ATOM 1185 N N . ASP A 1 154 ? 3.094 -12.023 -14.82 1 97.94 154 ASP A N 1
ATOM 1186 C CA . ASP A 1 154 ? 2.283 -10.938 -15.367 1 97.94 154 ASP A CA 1
ATOM 1187 C C . ASP A 1 154 ? 1.151 -10.57 -14.406 1 97.94 154 ASP A C 1
ATOM 1189 O O . ASP A 1 154 ? 0.002 -10.422 -14.828 1 97.94 154 ASP A O 1
ATOM 1193 N N . ALA A 1 155 ? 1.468 -10.477 -13.125 1 98.69 155 ALA A N 1
ATOM 1194 C CA . ALA A 1 155 ? 0.522 -10.117 -12.07 1 98.69 155 ALA A CA 1
ATOM 1195 C C . ALA A 1 155 ? 1.133 -9.094 -11.117 1 98.69 155 ALA A C 1
ATOM 1197 O O . ALA A 1 155 ? 2.355 -8.961 -11.039 1 98.69 155 ALA A O 1
ATOM 1198 N N . ILE A 1 156 ? 0.28 -8.32 -10.406 1 98.88 156 ILE A N 1
ATOM 1199 C CA . ILE A 1 156 ? 0.756 -7.402 -9.375 1 98.88 156 ILE A CA 1
ATOM 1200 C C . ILE A 1 156 ? -0.162 -7.48 -8.156 1 98.88 156 ILE A C 1
ATOM 1202 O O . ILE A 1 156 ? -1.358 -7.75 -8.289 1 98.88 156 ILE A O 1
ATOM 1206 N N . PHE A 1 157 ? 0.391 -7.27 -6.996 1 98.81 157 PHE A N 1
ATOM 1207 C CA . PHE A 1 157 ? -0.384 -7.086 -5.773 1 98.81 157 PHE A CA 1
ATOM 1208 C C . PHE A 1 157 ? -0.875 -5.648 -5.652 1 98.81 157 PHE A C 1
ATOM 1210 O O . PHE A 1 157 ? -0.156 -4.711 -6.004 1 98.81 157 PHE A O 1
ATOM 1217 N N . ILE A 1 158 ? -2.059 -5.445 -5.133 1 98.38 158 ILE A N 1
ATOM 1218 C CA . ILE A 1 158 ? -2.539 -4.121 -4.762 1 98.38 158 ILE A CA 1
ATOM 1219 C C . ILE A 1 158 ? -2.994 -4.129 -3.303 1 98.38 158 ILE A C 1
ATOM 1221 O O . ILE A 1 158 ? -3.793 -3.283 -2.891 1 98.38 158 ILE A O 1
ATOM 1225 N N . SER A 1 159 ? -2.627 -5.152 -2.609 1 96.5 159 SER A N 1
ATOM 1226 C CA . SER A 1 159 ? -2.893 -5.34 -1.188 1 96.5 159 SER A CA 1
ATOM 1227 C C . SER A 1 159 ? -1.812 -6.191 -0.531 1 96.5 159 SER A C 1
ATOM 1229 O O . SER A 1 159 ? -0.885 -6.652 -1.201 1 96.5 159 SER A O 1
ATOM 1231 N N . ASP A 1 160 ? -1.875 -6.387 0.72 1 96.62 160 ASP A N 1
ATOM 1232 C CA . ASP A 1 160 ? -0.897 -7.102 1.536 1 96.62 160 ASP A CA 1
ATOM 1233 C C . ASP A 1 160 ? -0.858 -8.586 1.173 1 96.62 160 ASP A C 1
ATOM 1235 O O . ASP A 1 160 ? -1.854 -9.297 1.329 1 96.62 160 ASP A O 1
ATOM 1239 N N . PRO A 1 161 ? 0.324 -9.086 0.79 1 97.94 161 PRO A N 1
ATOM 1240 C CA . PRO A 1 161 ? 0.436 -10.5 0.415 1 97.94 161 PRO A CA 1
ATOM 1241 C C . PRO A 1 161 ? 0.178 -11.445 1.587 1 97.94 161 PRO A C 1
ATOM 1243 O O . PRO A 1 161 ? -0.072 -12.633 1.382 1 97.94 161 PRO A O 1
ATOM 1246 N N . THR A 1 162 ? 0.267 -10.961 2.838 1 96.69 162 THR A N 1
ATOM 1247 C CA . THR A 1 162 ? -0.008 -11.812 3.988 1 96.69 162 THR A CA 1
ATOM 1248 C C . THR A 1 162 ? -1.451 -12.305 3.963 1 96.69 162 THR A C 1
ATOM 1250 O O . THR A 1 162 ? -1.755 -13.375 4.492 1 96.69 162 THR A O 1
ATOM 1253 N N . LEU A 1 163 ? -2.299 -11.547 3.32 1 96 163 LEU A N 1
ATOM 1254 C CA . LEU A 1 163 ? -3.691 -11.969 3.205 1 96 163 LEU A CA 1
ATOM 1255 C C . LEU A 1 163 ? -3.803 -13.266 2.408 1 96 163 LEU A C 1
ATOM 1257 O O . LEU A 1 163 ? -4.605 -14.133 2.744 1 96 163 LEU A O 1
ATOM 1261 N N . LEU A 1 164 ? -3.014 -13.359 1.377 1 97.75 164 LEU A N 1
ATOM 1262 C CA . LEU A 1 164 ? -2.984 -14.586 0.587 1 97.75 164 LEU A CA 1
ATOM 1263 C C . LEU A 1 164 ? -2.32 -15.719 1.364 1 97.75 164 LEU A C 1
ATOM 1265 O O . LEU A 1 164 ? -2.812 -16.844 1.365 1 97.75 164 LEU A O 1
ATOM 1269 N N . TRP A 1 165 ? -1.246 -15.422 2.057 1 98.06 165 TRP A N 1
ATOM 1270 C CA . TRP A 1 165 ? -0.524 -16.406 2.844 1 98.06 165 TRP A CA 1
ATOM 1271 C C . TRP A 1 165 ? -1.42 -17 3.928 1 98.06 165 TRP A C 1
ATOM 1273 O O . TRP A 1 165 ? -1.376 -18.203 4.188 1 98.06 165 TRP A O 1
ATOM 1283 N N . ASN A 1 166 ? -2.252 -16.203 4.461 1 95.5 166 ASN A N 1
ATOM 1284 C CA . ASN A 1 166 ? -3.109 -16.594 5.57 1 95.5 166 ASN A CA 1
ATOM 1285 C C . ASN A 1 166 ? -4.172 -17.594 5.117 1 95.5 166 ASN A C 1
ATOM 1287 O O . ASN A 1 166 ? -4.801 -18.266 5.949 1 95.5 166 ASN A O 1
ATOM 1291 N N . VAL A 1 167 ? -4.379 -17.75 3.865 1 96.88 167 VAL A N 1
ATOM 1292 C CA . VAL A 1 167 ? -5.324 -18.734 3.354 1 96.88 167 VAL A CA 1
ATOM 1293 C C . VAL A 1 167 ? -4.887 -20.125 3.766 1 96.88 167 VAL A C 1
ATOM 1295 O O . VAL A 1 167 ? -5.723 -21 4.039 1 96.88 167 VAL A O 1
ATOM 1298 N N . PHE A 1 168 ? -3.592 -20.406 3.93 1 97.88 168 PHE A N 1
ATOM 1299 C CA . PHE A 1 168 ? -3.074 -21.719 4.312 1 97.88 168 PHE A CA 1
ATOM 1300 C C . PHE A 1 168 ? -3.688 -22.172 5.629 1 97.88 168 PHE A C 1
ATOM 1302 O O . PHE A 1 168 ? -3.938 -23.375 5.816 1 97.88 168 PHE A O 1
ATOM 1309 N N . SER A 1 169 ? -3.92 -21.219 6.496 1 95.62 169 SER A N 1
ATOM 1310 C CA . SER A 1 169 ? -4.387 -21.562 7.832 1 95.62 169 SER A CA 1
ATOM 1311 C C . SER A 1 169 ? -5.863 -21.938 7.824 1 95.62 169 SER A C 1
ATOM 1313 O O . SER A 1 169 ? -6.379 -22.469 8.805 1 95.62 169 SER A O 1
ATOM 1315 N N . GLN A 1 170 ? -6.527 -21.719 6.703 1 94.94 170 GLN A N 1
ATOM 1316 C CA . GLN A 1 170 ? -7.965 -21.953 6.629 1 94.94 170 GLN A CA 1
ATOM 1317 C C . GLN A 1 170 ? -8.281 -23.234 5.848 1 94.94 170 GLN A C 1
ATOM 1319 O O . GLN A 1 170 ? -9.438 -23.625 5.73 1 94.94 170 GLN A O 1
ATOM 1324 N N . LEU A 1 171 ? -7.332 -23.875 5.34 1 97.69 171 LEU A N 1
ATOM 1325 C CA . LEU A 1 171 ? -7.52 -25.016 4.449 1 97.69 171 LEU A CA 1
ATOM 1326 C C . LEU A 1 171 ? -7.812 -26.281 5.242 1 97.69 171 LEU A C 1
ATOM 1328 O O . LEU A 1 171 ? -7.414 -26.406 6.402 1 97.69 171 LEU A O 1
ATOM 1332 N N . LYS A 1 172 ? -8.508 -27.203 4.547 1 97.62 172 LYS A N 1
ATOM 1333 C CA . LYS A 1 172 ? -8.664 -28.547 5.098 1 97.62 172 LYS A CA 1
ATOM 1334 C C . LYS A 1 172 ? -7.312 -29.234 5.238 1 97.62 172 LYS A C 1
ATOM 1336 O O . LYS A 1 172 ? -6.391 -28.984 4.465 1 97.62 172 LYS A O 1
ATOM 1341 N N . PRO A 1 173 ? -7.254 -30.125 6.137 1 97.31 173 PRO A N 1
ATOM 1342 C CA . PRO A 1 173 ? -5.984 -30.828 6.371 1 97.31 173 PRO A CA 1
ATOM 1343 C C . PRO A 1 173 ? -5.488 -31.578 5.145 1 97.31 173 PRO A C 1
ATOM 1345 O O . PRO A 1 173 ? -4.281 -31.75 4.965 1 97.31 173 PRO A O 1
ATOM 1348 N N . THR A 1 174 ? -6.371 -32 4.312 1 97.75 174 THR A N 1
ATOM 1349 C CA . THR A 1 174 ? -5.988 -32.812 3.178 1 97.75 174 THR A CA 1
ATOM 1350 C C . THR A 1 174 ? -5.551 -31.953 1.998 1 97.75 174 THR A C 1
ATOM 1352 O O . THR A 1 174 ? -4.949 -32.469 1.046 1 97.75 174 THR A O 1
ATOM 1355 N N . THR A 1 175 ? -5.855 -30.656 2.078 1 98.69 175 THR A N 1
ATOM 1356 C CA . THR A 1 175 ? -5.621 -29.797 0.926 1 98.69 175 THR A CA 1
ATOM 1357 C C . THR A 1 175 ? -4.125 -29.656 0.651 1 98.69 175 THR A C 1
ATOM 1359 O O . THR A 1 175 ? -3.355 -29.297 1.542 1 98.69 175 THR A O 1
ATOM 1362 N N . ALA A 1 176 ? -3.754 -29.953 -0.595 1 98.69 176 ALA A N 1
ATOM 1363 C CA . ALA A 1 176 ? -2.348 -29.875 -0.984 1 98.69 176 ALA A CA 1
ATOM 1364 C C . ALA A 1 176 ? -2.084 -28.656 -1.854 1 98.69 176 ALA A C 1
ATOM 1366 O O . ALA A 1 176 ? -0.951 -28.172 -1.938 1 98.69 176 ALA A O 1
ATOM 1367 N N . PHE A 1 177 ? -3.102 -28.219 -2.529 1 98.5 177 PHE A N 1
ATOM 1368 C CA . PHE A 1 177 ? -2.91 -27.031 -3.359 1 98.5 177 PHE A CA 1
ATOM 1369 C C . PHE A 1 177 ? -4.23 -26.297 -3.584 1 98.5 177 PHE A C 1
ATOM 1371 O O . PHE A 1 177 ? -5.305 -26.891 -3.424 1 98.5 177 PHE A O 1
ATOM 1378 N N . VAL A 1 178 ? -4.141 -25 -3.83 1 98.56 178 VAL A N 1
ATOM 1379 C CA . VAL A 1 178 ? -5.258 -24.094 -4.004 1 98.56 178 VAL A CA 1
ATOM 1380 C C . VAL A 1 178 ? -5.062 -23.266 -5.281 1 98.56 178 VAL A C 1
ATOM 1382 O O . VAL A 1 178 ? -3.949 -22.828 -5.574 1 98.56 178 VAL A O 1
ATOM 1385 N N . MET A 1 179 ? -6.055 -23.172 -6.109 1 97.38 179 MET A N 1
ATOM 1386 C CA . MET A 1 179 ? -6.07 -22.328 -7.305 1 97.38 179 MET A CA 1
ATOM 1387 C C . MET A 1 179 ? -7.473 -21.797 -7.574 1 97.38 179 MET A C 1
ATOM 1389 O O . MET A 1 179 ? -8.438 -22.203 -6.93 1 97.38 179 MET A O 1
ATOM 1393 N N . SER A 1 180 ? -7.523 -20.859 -8.469 1 94.44 180 SER A N 1
ATOM 1394 C CA . SER A 1 180 ? -8.844 -20.375 -8.852 1 94.44 180 SER A CA 1
ATOM 1395 C C . SER A 1 180 ? -9.641 -21.453 -9.586 1 94.44 180 SER A C 1
ATOM 1397 O O . SER A 1 180 ? -9.062 -22.281 -10.273 1 94.44 180 SER A O 1
ATOM 1399 N N . TYR A 1 181 ? -10.898 -21.438 -9.422 1 93.88 181 TYR A N 1
ATOM 1400 C CA . TYR A 1 181 ? -11.828 -22.344 -10.086 1 93.88 181 TYR A CA 1
ATOM 1401 C C . TYR A 1 181 ? -12.906 -21.562 -10.836 1 93.88 181 TYR A C 1
ATOM 1403 O O . TYR A 1 181 ? -13.898 -21.141 -10.25 1 93.88 181 TYR A O 1
ATOM 1411 N N . HIS A 1 182 ? -12.734 -21.469 -12.125 1 91.31 182 HIS A N 1
ATOM 1412 C CA . HIS A 1 182 ? -13.547 -20.625 -13.008 1 91.31 182 HIS A CA 1
ATOM 1413 C C . HIS A 1 182 ? -14.773 -21.391 -13.508 1 91.31 182 HIS A C 1
ATOM 1415 O O . HIS A 1 182 ? -14.859 -22.609 -13.359 1 91.31 182 HIS A O 1
ATOM 1421 N N . PRO A 1 183 ? -15.703 -20.594 -14.031 1 86.31 183 PRO A N 1
ATOM 1422 C CA . PRO A 1 183 ? -16.844 -21.281 -14.641 1 86.31 183 PRO A CA 1
ATOM 1423 C C . PRO A 1 183 ? -16.469 -22.062 -15.891 1 86.31 183 PRO A C 1
ATOM 1425 O O . PRO A 1 183 ? -15.414 -21.812 -16.484 1 86.31 183 PRO A O 1
ATOM 1428 N N . ASP A 1 184 ? -17.359 -22.938 -16.203 1 75.38 184 ASP A N 1
ATOM 1429 C CA . ASP A 1 184 ? -17.156 -23.75 -17.391 1 75.38 184 ASP A CA 1
ATOM 1430 C C . ASP A 1 184 ? -17.188 -22.906 -18.656 1 75.38 184 ASP A C 1
ATOM 1432 O O . ASP A 1 184 ? -18.125 -22.141 -18.875 1 75.38 184 ASP A O 1
ATOM 1436 N N . GLN A 1 185 ? -16.109 -22.875 -19.438 1 74.5 185 GLN A N 1
ATOM 1437 C CA . GLN A 1 185 ? -16.062 -22.109 -20.672 1 74.5 185 GLN A CA 1
ATOM 1438 C C . GLN A 1 185 ? -16.375 -22.984 -21.891 1 74.5 185 GLN A C 1
ATOM 1440 O O . GLN A 1 185 ? -16.25 -22.531 -23.031 1 74.5 185 GLN A O 1
ATOM 1445 N N . ASP A 1 186 ? -16.938 -24.031 -21.734 1 70.25 186 ASP A N 1
ATOM 1446 C CA . ASP A 1 186 ? -17.344 -24.984 -22.766 1 70.25 186 ASP A CA 1
ATOM 1447 C C . ASP A 1 186 ? -16.25 -25.125 -23.828 1 70.25 186 ASP A C 1
ATOM 1449 O O . ASP A 1 186 ? -16.469 -24.781 -25 1 70.25 186 ASP A O 1
ATOM 1453 N N . SER A 1 187 ? -15.195 -25.547 -23.422 1 77.88 187 SER A N 1
ATOM 1454 C CA . SER A 1 187 ? -14.086 -25.766 -24.328 1 77.88 187 SER A CA 1
ATOM 1455 C C . SER A 1 187 ? -13.664 -27.234 -24.375 1 77.88 187 SER A C 1
ATOM 1457 O O . SER A 1 187 ? -12.711 -27.625 -23.703 1 77.88 187 SER A O 1
ATOM 1459 N N . PRO A 1 188 ? -14.203 -27.984 -25.281 1 79.62 188 PRO A N 1
ATOM 1460 C CA . PRO A 1 188 ? -13.898 -29.422 -25.328 1 79.62 188 PRO A CA 1
ATOM 1461 C C . PRO A 1 188 ? -12.422 -29.703 -25.609 1 79.62 188 PRO A C 1
ATOM 1463 O O . PRO A 1 188 ? -11.852 -30.641 -25.031 1 79.62 188 PRO A O 1
ATOM 1466 N N . VAL A 1 189 ? -11.836 -28.859 -26.375 1 82.56 189 VAL A N 1
ATOM 1467 C CA . VAL A 1 189 ? -10.453 -29.094 -26.781 1 82.56 189 VAL A CA 1
ATOM 1468 C C . VAL A 1 189 ? -9.531 -28.953 -25.562 1 82.56 189 VAL A C 1
ATOM 1470 O O . VAL A 1 189 ? -8.5 -29.625 -25.484 1 82.56 189 VAL A O 1
ATOM 1473 N N . TRP A 1 190 ? -9.93 -28.266 -24.609 1 87.56 190 TRP A N 1
ATOM 1474 C CA . TRP A 1 190 ? -9.109 -28.047 -23.438 1 87.56 190 TRP A CA 1
ATOM 1475 C C . TRP A 1 190 ? -9.492 -29 -22.312 1 87.56 190 TRP A C 1
ATOM 1477 O O . TRP A 1 190 ? -8.961 -28.906 -21.203 1 87.56 190 TRP A O 1
ATOM 1487 N N . HIS A 1 191 ? -10.422 -29.938 -22.562 1 90.44 191 HIS A N 1
ATOM 1488 C CA . HIS A 1 191 ? -10.914 -30.859 -21.547 1 90.44 191 HIS A CA 1
ATOM 1489 C C . HIS A 1 191 ? -11.352 -30.109 -20.281 1 90.44 191 HIS A C 1
ATOM 1491 O O . HIS A 1 191 ? -11.086 -30.562 -19.172 1 90.44 191 HIS A O 1
ATOM 1497 N N . GLN A 1 192 ? -11.727 -28.891 -20.438 1 88.88 192 GLN A N 1
ATOM 1498 C CA . GLN A 1 192 ? -12.258 -28.047 -19.359 1 88.88 192 GLN A CA 1
ATOM 1499 C C . GLN A 1 192 ? -11.141 -27.531 -18.469 1 88.88 192 GLN A C 1
ATOM 1501 O O . GLN A 1 192 ? -11.398 -27.109 -17.328 1 88.88 192 GLN A O 1
ATOM 1506 N N . ALA A 1 193 ? -9.922 -27.594 -18.953 1 90.88 193 ALA A N 1
ATOM 1507 C CA . ALA A 1 193 ? -8.781 -27.156 -18.141 1 90.88 193 ALA A CA 1
ATOM 1508 C C . ALA A 1 193 ? -8.852 -25.672 -17.859 1 90.88 193 ALA A C 1
ATOM 1510 O O . ALA A 1 193 ? -8.156 -25.156 -16.969 1 90.88 193 ALA A O 1
ATOM 1511 N N . SER A 1 194 ? -9.656 -24.922 -18.562 1 89.5 194 SER A N 1
ATOM 1512 C CA . SER A 1 194 ? -9.828 -23.5 -18.344 1 89.5 194 SER A CA 1
ATOM 1513 C C . SER A 1 194 ? -10.625 -23.219 -17.078 1 89.5 194 SER A C 1
ATOM 1515 O O . SER A 1 194 ? -10.719 -22.062 -16.641 1 89.5 194 SER A O 1
ATOM 1517 N N . ARG A 1 195 ? -11.07 -24.25 -16.406 1 91.94 195 ARG A N 1
ATOM 1518 C CA . ARG A 1 195 ? -11.805 -24.094 -15.148 1 91.94 195 ARG A CA 1
ATOM 1519 C C . ARG A 1 195 ? -10.875 -23.719 -14.008 1 91.94 195 ARG A C 1
ATOM 1521 O O . ARG A 1 195 ? -11.328 -23.281 -12.945 1 91.94 195 ARG A O 1
ATOM 1528 N N . ILE A 1 196 ? -9.641 -23.953 -14.242 1 93.38 196 ILE A N 1
ATOM 1529 C CA . ILE A 1 196 ? -8.664 -23.531 -13.242 1 93.38 196 ILE A CA 1
ATOM 1530 C C . ILE A 1 196 ? -7.652 -22.578 -13.883 1 93.38 196 ILE A C 1
ATOM 1532 O O . ILE A 1 196 ? -7.633 -22.422 -15.102 1 93.38 196 ILE A O 1
ATOM 1536 N N . CYS A 1 197 ? -6.957 -21.938 -13.086 1 94.06 197 CYS A N 1
ATOM 1537 C CA . CYS A 1 197 ? -5.773 -21.203 -13.516 1 94.06 197 CYS A CA 1
ATOM 1538 C C . CYS A 1 197 ? -4.578 -21.516 -12.617 1 94.06 197 CYS A C 1
ATOM 1540 O O . CYS A 1 197 ? -4.613 -21.266 -11.414 1 94.06 197 CYS A O 1
ATOM 1542 N N . SER A 1 198 ? -3.615 -22.156 -13.219 1 96.06 198 SER A N 1
ATOM 1543 C CA . SER A 1 198 ? -2.381 -22.391 -12.477 1 96.06 198 SER A CA 1
ATOM 1544 C C . SER A 1 198 ? -1.534 -21.141 -12.383 1 96.06 198 SER A C 1
ATOM 1546 O O . SER A 1 198 ? -0.304 -21.203 -12.336 1 96.06 198 SER A O 1
ATOM 1548 N N . CYS A 1 199 ? -2.201 -19.938 -12.367 1 96.25 199 CYS A N 1
ATOM 1549 C CA . CYS A 1 199 ? -1.57 -18.625 -12.445 1 96.25 199 CYS A CA 1
ATOM 1550 C C . CYS A 1 199 ? -1.212 -18.109 -11.062 1 96.25 199 CYS A C 1
ATOM 1552 O O . CYS A 1 199 ? -0.234 -17.375 -10.906 1 96.25 199 CYS A O 1
ATOM 1554 N N . VAL A 1 200 ? -2.061 -18.406 -10.133 1 98.25 200 VAL A N 1
ATOM 1555 C CA . VAL A 1 200 ? -1.842 -18.188 -8.703 1 98.25 200 VAL A CA 1
ATOM 1556 C C . VAL A 1 200 ? -2.162 -19.469 -7.934 1 98.25 200 VAL A C 1
ATOM 1558 O O . VAL A 1 200 ? -3.299 -19.938 -7.953 1 98.25 200 VAL A O 1
ATOM 1561 N N . MET A 1 201 ? -1.152 -20.016 -7.207 1 98.75 201 MET A N 1
ATOM 1562 C CA . MET A 1 201 ? -1.344 -21.281 -6.504 1 98.75 201 MET A CA 1
ATOM 1563 C C . MET A 1 201 ? -0.796 -21.203 -5.082 1 98.75 201 MET A C 1
ATOM 1565 O O . MET A 1 201 ? 0.261 -20.609 -4.852 1 98.75 201 MET A O 1
ATOM 1569 N N . LEU A 1 202 ? -1.53 -21.672 -4.184 1 98.88 202 LEU A N 1
ATOM 1570 C CA . LEU A 1 202 ? -0.973 -22.047 -2.889 1 98.88 202 LEU A CA 1
ATOM 1571 C C . LEU A 1 202 ? -0.546 -23.516 -2.887 1 98.88 202 LEU A C 1
ATOM 1573 O O . LEU A 1 202 ? -1.362 -24.406 -3.145 1 98.88 202 LEU A O 1
ATOM 1577 N N . LEU A 1 203 ? 0.694 -23.734 -2.568 1 98.88 203 LEU A N 1
ATOM 1578 C CA . LEU A 1 203 ? 1.264 -25.078 -2.664 1 98.88 203 LEU A CA 1
ATOM 1579 C C . LEU A 1 203 ? 1.771 -25.547 -1.307 1 98.88 203 LEU A C 1
ATOM 1581 O O . LEU A 1 203 ? 2.686 -24.953 -0.738 1 98.88 203 LEU A O 1
ATOM 1585 N N . ASP A 1 204 ? 1.159 -26.516 -0.773 1 98.81 204 ASP A N 1
ATOM 1586 C CA . ASP A 1 204 ? 1.765 -27.281 0.318 1 98.81 204 ASP A CA 1
ATOM 1587 C C . ASP A 1 204 ? 2.803 -28.266 -0.209 1 98.81 204 ASP A C 1
ATOM 1589 O O . ASP A 1 204 ? 2.479 -29.422 -0.505 1 98.81 204 ASP A O 1
ATOM 1593 N N . LEU A 1 205 ? 3.961 -27.828 -0.253 1 98.69 205 LEU A N 1
ATOM 1594 C CA . LEU A 1 205 ? 5.02 -28.578 -0.926 1 98.69 205 LEU A CA 1
ATOM 1595 C C . LEU A 1 205 ? 5.352 -29.859 -0.167 1 98.69 205 LEU A C 1
ATOM 1597 O O . LEU A 1 205 ? 5.699 -30.875 -0.776 1 98.69 205 LEU A O 1
ATOM 1601 N N . GLU A 1 206 ? 5.281 -29.828 1.077 1 98.12 206 GLU A N 1
ATOM 1602 C CA . GLU A 1 206 ? 5.504 -31.031 1.874 1 98.12 206 GLU A CA 1
ATOM 1603 C C . GLU A 1 206 ? 4.5 -32.125 1.52 1 98.12 206 GLU A C 1
ATOM 1605 O O . GLU A 1 206 ? 4.875 -33.281 1.295 1 98.12 206 GLU A O 1
ATOM 1610 N N . LYS A 1 207 ? 3.266 -31.797 1.421 1 97.75 207 LYS A N 1
ATOM 1611 C CA . LYS A 1 207 ? 2.227 -32.75 1.058 1 97.75 207 LYS A CA 1
ATOM 1612 C C . LYS A 1 207 ? 2.406 -33.25 -0.376 1 97.75 207 LYS A C 1
ATOM 1614 O O . LYS A 1 207 ? 2.24 -34.438 -0.657 1 97.75 207 LYS A O 1
ATOM 1619 N N . LEU A 1 208 ? 2.732 -32.344 -1.229 1 97.94 208 LEU A N 1
ATOM 1620 C CA . LEU A 1 208 ? 2.895 -32.688 -2.633 1 97.94 208 LEU A CA 1
ATOM 1621 C C . LEU A 1 208 ? 4.055 -33.656 -2.812 1 97.94 208 LEU A C 1
ATOM 1623 O O . LEU A 1 208 ? 4.004 -34.562 -3.676 1 97.94 208 LEU A O 1
ATOM 1627 N N . ARG A 1 209 ? 5.082 -33.5 -2.02 1 95.38 209 ARG A N 1
ATOM 1628 C CA . ARG A 1 209 ? 6.191 -34.438 -2.016 1 95.38 209 ARG A CA 1
ATOM 1629 C C . ARG A 1 209 ? 5.758 -35.781 -1.465 1 95.38 209 ARG A C 1
ATOM 1631 O O . ARG A 1 209 ? 6.078 -36.844 -2.043 1 95.38 209 ARG A O 1
ATOM 1638 N N . LYS A 1 210 ? 4.992 -35.781 -0.427 1 93.69 210 LYS A N 1
ATOM 1639 C CA . LYS A 1 210 ? 4.523 -37.031 0.196 1 93.69 210 LYS A CA 1
ATOM 1640 C C . LYS A 1 210 ? 3.598 -37.781 -0.74 1 93.69 210 LYS A C 1
ATOM 1642 O O . LYS A 1 210 ? 3.635 -39.031 -0.781 1 93.69 210 LYS A O 1
ATOM 1647 N N . LEU A 1 211 ? 2.811 -37.031 -1.474 1 93.69 211 LEU A N 1
ATOM 1648 C CA . LEU A 1 211 ? 1.864 -37.625 -2.408 1 93.69 211 LEU A CA 1
ATOM 1649 C C . LEU A 1 211 ? 2.559 -38.031 -3.711 1 93.69 211 LEU A C 1
ATOM 1651 O O . LEU A 1 211 ? 1.978 -38.719 -4.543 1 93.69 211 LEU A O 1
ATOM 1655 N N . ARG A 1 212 ? 3.77 -37.562 -3.85 1 93.12 212 ARG A N 1
ATOM 1656 C CA . ARG A 1 212 ? 4.512 -37.719 -5.094 1 93.12 212 ARG A CA 1
ATOM 1657 C C . ARG A 1 212 ? 3.715 -37.188 -6.281 1 93.12 212 ARG A C 1
ATOM 1659 O O . ARG A 1 212 ? 3.18 -37.969 -7.078 1 93.12 212 ARG A O 1
ATOM 1666 N N . LEU A 1 213 ? 3.746 -36 -6.504 1 96.5 213 LEU A N 1
ATOM 1667 C CA . LEU A 1 213 ? 2.936 -35.281 -7.488 1 96.5 213 LEU A CA 1
ATOM 1668 C C . LEU A 1 213 ? 3.211 -35.812 -8.898 1 96.5 213 LEU A C 1
ATOM 1670 O O . LEU A 1 213 ? 2.279 -36.125 -9.641 1 96.5 213 LEU A O 1
ATOM 1674 N N . MET A 1 214 ? 4.477 -35.969 -9.227 1 97 214 MET A N 1
ATOM 1675 C CA . MET A 1 214 ? 4.887 -36.406 -10.562 1 97 214 MET A CA 1
ATOM 1676 C C . MET A 1 214 ? 5.656 -37.719 -10.516 1 97 214 MET A C 1
ATOM 1678 O O . MET A 1 214 ? 6.488 -37.906 -9.625 1 97 214 MET A O 1
ATOM 1682 N N . ASP A 1 215 ? 5.414 -38.5 -11.492 1 95.88 215 ASP A N 1
ATOM 1683 C CA . ASP A 1 215 ? 6.082 -39.781 -11.586 1 95.88 215 ASP A CA 1
ATOM 1684 C C . ASP A 1 215 ? 7.492 -39.656 -12.156 1 95.88 215 ASP A C 1
ATOM 1686 O O . ASP A 1 215 ? 7.902 -38.531 -12.531 1 95.88 215 ASP A O 1
ATOM 1690 N N . SER A 1 216 ? 8.234 -40.719 -12.07 1 95.19 216 SER A N 1
ATOM 1691 C CA . SER A 1 216 ? 9.594 -40.812 -12.602 1 95.19 216 SER A CA 1
ATOM 1692 C C . SER A 1 216 ? 9.977 -42.281 -12.828 1 95.19 216 SER A C 1
ATOM 1694 O O . SER A 1 216 ? 9.586 -43.156 -12.07 1 95.19 216 SER A O 1
ATOM 1696 N N . SER A 1 217 ? 10.742 -42.5 -13.875 1 92.94 217 SER A N 1
ATOM 1697 C CA . SER A 1 217 ? 11.273 -43.844 -14.109 1 92.94 217 SER A CA 1
ATOM 1698 C C . SER A 1 217 ? 12.125 -44.312 -12.93 1 92.94 217 SER A C 1
ATOM 1700 O O . SER A 1 217 ? 12.203 -45.5 -12.641 1 92.94 217 SER A O 1
ATOM 1702 N N . VAL A 1 218 ? 12.688 -43.344 -12.188 1 91.69 218 VAL A N 1
ATOM 1703 C CA . VAL A 1 218 ? 13.5 -43.625 -11.008 1 91.69 218 VAL A CA 1
ATOM 1704 C C . VAL A 1 218 ? 12.617 -44.25 -9.914 1 91.69 218 VAL A C 1
ATOM 1706 O O . VAL A 1 218 ? 13.008 -45.188 -9.242 1 91.69 218 VAL A O 1
ATOM 1709 N N . TYR A 1 219 ? 11.445 -43.719 -9.734 1 90.5 219 TYR A N 1
ATOM 1710 C CA . TYR A 1 219 ? 10.539 -44.188 -8.703 1 90.5 219 TYR A CA 1
ATOM 1711 C C . TYR A 1 219 ? 10.047 -45.594 -9.016 1 90.5 219 TYR A C 1
ATOM 1713 O O . TYR A 1 219 ? 9.797 -46.375 -8.102 1 90.5 219 TYR A O 1
ATOM 1721 N N . ARG A 1 220 ? 9.945 -45.906 -10.203 1 88.62 220 ARG A N 1
ATOM 1722 C CA . ARG A 1 220 ? 9.406 -47.188 -10.648 1 88.62 220 ARG A CA 1
ATOM 1723 C C . ARG A 1 220 ? 10.398 -48.312 -10.422 1 88.62 220 ARG A C 1
ATOM 1725 O O . ARG A 1 220 ? 10.031 -49.5 -10.438 1 88.62 220 ARG A O 1
ATOM 1732 N N . GLU A 1 221 ? 11.516 -47.906 -10.234 1 86.44 221 GLU A N 1
ATOM 1733 C CA . GLU A 1 221 ? 12.555 -48.906 -10.016 1 86.44 221 GLU A CA 1
ATOM 1734 C C . GLU A 1 221 ? 12.531 -49.438 -8.586 1 86.44 221 GLU A C 1
ATOM 1736 O O . GLU A 1 221 ? 13.102 -50.5 -8.297 1 86.44 221 GLU A O 1
ATOM 1741 N N . VAL A 1 222 ? 12.047 -48.625 -7.762 1 78.56 222 VAL A N 1
ATOM 1742 C CA . VAL A 1 222 ? 12.023 -49.062 -6.367 1 78.56 222 VAL A CA 1
ATOM 1743 C C . VAL A 1 222 ? 10.773 -49.906 -6.105 1 78.56 222 VAL A C 1
ATOM 1745 O O . VAL A 1 222 ? 9.656 -49.469 -6.391 1 78.56 222 VAL A O 1
ATOM 1748 N N . THR A 1 223 ? 10.977 -51.188 -5.84 1 68.25 223 THR A N 1
ATOM 1749 C CA . THR A 1 223 ? 9.891 -52.125 -5.602 1 68.25 223 THR A CA 1
ATOM 1750 C C . THR A 1 223 ? 9.422 -52.062 -4.152 1 68.25 223 THR A C 1
ATOM 1752 O O . THR A 1 223 ? 8.555 -52.812 -3.738 1 68.25 223 THR A O 1
ATOM 1755 N N . ASP A 1 224 ? 9.844 -51.094 -3.523 1 65.88 224 ASP A N 1
ATOM 1756 C CA . ASP A 1 224 ? 9.453 -50.969 -2.125 1 65.88 224 ASP A CA 1
ATOM 1757 C C . ASP A 1 224 ? 8.07 -50.344 -1.999 1 65.88 224 ASP A C 1
ATOM 1759 O O . ASP A 1 224 ? 7.828 -49.25 -2.545 1 65.88 224 ASP A O 1
ATOM 1763 N N . ASP A 1 225 ? 7.164 -51.031 -1.461 1 65.19 225 ASP A N 1
ATOM 1764 C CA . ASP A 1 225 ? 5.777 -50.594 -1.295 1 65.19 225 ASP A CA 1
ATOM 1765 C C . ASP A 1 225 ? 5.668 -49.438 -0.311 1 65.19 225 ASP A C 1
ATOM 1767 O O . ASP A 1 225 ? 4.566 -48.969 -0.01 1 65.19 225 ASP A O 1
ATOM 1771 N N . SER A 1 226 ? 6.801 -49.062 0.127 1 69.19 226 SER A N 1
ATOM 1772 C CA . SER A 1 226 ? 6.746 -48.031 1.156 1 69.19 226 SER A CA 1
ATOM 1773 C C . SER A 1 226 ? 6.508 -46.656 0.544 1 69.19 226 SER A C 1
ATOM 1775 O O . SER A 1 226 ? 6.156 -45.688 1.25 1 69.19 226 SER A O 1
ATOM 1777 N N . TYR A 1 227 ? 6.57 -46.594 -0.799 1 76.69 227 TYR A N 1
ATOM 1778 C CA . TYR A 1 227 ? 6.348 -45.281 -1.424 1 76.69 227 TYR A CA 1
ATOM 1779 C C . TYR A 1 227 ? 5.043 -45.281 -2.215 1 76.69 227 TYR A C 1
ATOM 1781 O O . TYR A 1 227 ? 4.754 -46.219 -2.957 1 76.69 227 TYR A O 1
ATOM 1789 N N . PRO A 1 228 ? 4.285 -44.281 -1.933 1 79.88 228 PRO A N 1
ATOM 1790 C CA . PRO A 1 228 ? 3.021 -44.25 -2.67 1 79.88 228 PRO A CA 1
ATOM 1791 C C . PRO A 1 228 ? 3.219 -44.031 -4.168 1 79.88 228 PRO A C 1
ATOM 1793 O O . PRO A 1 228 ? 4.223 -43.438 -4.582 1 79.88 228 PRO A O 1
ATOM 1796 N N . PRO A 1 229 ? 2.281 -44.594 -4.922 1 87.06 229 PRO A N 1
ATOM 1797 C CA . PRO A 1 229 ? 2.324 -44.25 -6.344 1 87.06 229 PRO A CA 1
ATOM 1798 C C . PRO A 1 229 ? 2.117 -42.781 -6.594 1 87.06 229 PRO A C 1
ATOM 1800 O O . PRO A 1 229 ? 1.416 -42.094 -5.828 1 87.06 229 PRO A O 1
ATOM 1803 N N . ALA A 1 230 ? 2.73 -42.312 -7.66 1 93.19 230 ALA A N 1
ATOM 1804 C CA . ALA A 1 230 ? 2.611 -40.906 -8.008 1 93.19 230 ALA A CA 1
ATOM 1805 C C . ALA A 1 230 ? 1.184 -40.562 -8.422 1 93.19 230 ALA A C 1
ATOM 1807 O O . ALA A 1 230 ? 0.462 -41.406 -8.953 1 93.19 230 ALA A O 1
ATOM 1808 N N . LEU A 1 231 ? 0.759 -39.344 -8.281 1 94.75 231 LEU A N 1
ATOM 1809 C CA . LEU A 1 231 ? -0.572 -38.844 -8.625 1 94.75 231 LEU A CA 1
ATOM 1810 C C . LEU A 1 231 ? -0.738 -38.75 -10.141 1 94.75 231 LEU A C 1
ATOM 1812 O O . LEU A 1 231 ? -1.83 -38.969 -10.664 1 94.75 231 LEU A O 1
ATOM 1816 N N . SER A 1 232 ? 0.311 -38.438 -10.867 1 95.31 232 SER A N 1
ATOM 1817 C CA . SER A 1 232 ? 0.238 -38.031 -12.258 1 95.31 232 SER A CA 1
ATOM 1818 C C . SER A 1 232 ? -0.288 -39.125 -13.148 1 95.31 232 SER A C 1
ATOM 1820 O O . SER A 1 232 ? -1.304 -38.969 -13.828 1 95.31 232 SER A O 1
ATOM 1822 N N . PRO A 1 233 ? 0.297 -40.375 -13.086 1 94.44 233 PRO A N 1
ATOM 1823 C CA . PRO A 1 233 ? -0.086 -41.344 -14.094 1 94.44 233 PRO A CA 1
ATOM 1824 C C . PRO A 1 233 ? -1.573 -41.719 -14.047 1 94.44 233 PRO A C 1
ATOM 1826 O O . PRO A 1 233 ? -2.262 -41.625 -15.062 1 94.44 233 PRO A O 1
ATOM 1829 N N . PRO A 1 234 ? -2.094 -42.094 -12.906 1 96 234 PRO A N 1
ATOM 1830 C CA . PRO A 1 234 ? -3.51 -42.469 -12.93 1 96 234 PRO A CA 1
ATOM 1831 C C . PRO A 1 234 ? -4.426 -41.281 -13.258 1 96 234 PRO A C 1
ATOM 1833 O O . PRO A 1 234 ? -5.445 -41.469 -13.93 1 96 234 PRO A O 1
ATOM 1836 N N . THR A 1 235 ? -4.117 -40.062 -12.836 1 97.19 235 THR A N 1
ATOM 1837 C CA . THR A 1 235 ? -4.973 -38.906 -13.086 1 97.19 235 THR A CA 1
ATOM 1838 C C . THR A 1 235 ? -4.887 -38.5 -14.547 1 97.19 235 THR A C 1
ATOM 1840 O O . THR A 1 235 ? -5.895 -38.125 -15.156 1 97.19 235 THR A O 1
ATOM 1843 N N . PHE A 1 236 ? -3.713 -38.562 -15.117 1 97.25 236 PHE A N 1
ATOM 1844 C CA . PHE A 1 236 ? -3.539 -38.219 -16.516 1 97.25 236 PHE A CA 1
ATOM 1845 C C . PHE A 1 236 ? -4.277 -39.219 -17.406 1 97.25 236 PHE A C 1
ATOM 1847 O O . PHE A 1 236 ? -4.973 -38.812 -18.344 1 97.25 236 PHE A O 1
ATOM 1854 N N . ARG A 1 237 ? -4.164 -40.469 -17.078 1 96.69 237 ARG A N 1
ATOM 1855 C CA . ARG A 1 237 ? -4.805 -41.531 -17.859 1 96.69 237 ARG A CA 1
ATOM 1856 C C . ARG A 1 237 ? -6.324 -41.406 -17.812 1 96.69 237 ARG A C 1
ATOM 1858 O O . ARG A 1 237 ? -7.008 -41.625 -18.812 1 96.69 237 ARG A O 1
ATOM 1865 N N . ALA A 1 238 ? -6.758 -41.125 -16.641 1 96.81 238 ALA A N 1
ATOM 1866 C CA . ALA A 1 238 ? -8.203 -41 -16.469 1 96.81 238 ALA A CA 1
ATOM 1867 C C . ALA A 1 238 ? -8.766 -39.938 -17.391 1 96.81 238 ALA A C 1
ATOM 1869 O O . ALA A 1 238 ? -9.891 -40.062 -17.891 1 96.81 238 ALA A O 1
ATOM 1870 N N . MET A 1 239 ? -8 -38.906 -17.688 1 95.31 239 MET A N 1
ATOM 1871 C CA . MET A 1 239 ? -8.508 -37.75 -18.453 1 95.31 239 MET A CA 1
ATOM 1872 C C . MET A 1 239 ? -8.109 -37.875 -19.922 1 95.31 239 MET A C 1
ATOM 1874 O O . MET A 1 239 ? -8.914 -37.594 -20.812 1 95.31 239 MET A O 1
ATOM 1878 N N . TYR A 1 240 ? -6.898 -38.344 -20.188 1 95.38 240 TYR A N 1
ATOM 1879 C CA . TYR A 1 240 ? -6.355 -38.188 -21.531 1 95.38 240 TYR A CA 1
ATOM 1880 C C . TYR A 1 240 ? -6.164 -39.562 -22.188 1 95.38 240 TYR A C 1
ATOM 1882 O O . TYR A 1 240 ? -5.762 -39.656 -23.359 1 95.38 240 TYR A O 1
ATOM 1890 N N . GLY A 1 241 ? -6.414 -40.594 -21.516 1 95.75 241 GLY A N 1
ATOM 1891 C CA . GLY A 1 241 ? -6.164 -41.938 -22.016 1 95.75 241 GLY A CA 1
ATOM 1892 C C . GLY A 1 241 ? -4.715 -42.344 -21.891 1 95.75 241 GLY A C 1
ATOM 1893 O O . GLY A 1 241 ? -3.979 -41.812 -21.047 1 95.75 241 GLY A O 1
ATOM 1894 N N . GLU A 1 242 ? -4.352 -43.344 -22.625 1 95.69 242 GLU A N 1
ATOM 1895 C CA . GLU A 1 242 ? -2.973 -43.844 -22.609 1 95.69 242 GLU A CA 1
ATOM 1896 C C . GLU A 1 242 ? -2.047 -42.906 -23.391 1 95.69 242 GLU A C 1
ATOM 1898 O O . GLU A 1 242 ? -2.396 -42.438 -24.469 1 95.69 242 GLU A O 1
ATOM 1903 N N . PRO A 1 243 ? -0.935 -42.594 -22.719 1 94.44 243 PRO A N 1
ATOM 1904 C CA . PRO A 1 243 ? -0.003 -41.75 -23.469 1 94.44 243 PRO A CA 1
ATOM 1905 C C . PRO A 1 243 ? 0.607 -42.469 -24.672 1 94.44 243 PRO A C 1
ATOM 1907 O O . PRO A 1 243 ? 0.824 -43.688 -24.625 1 94.44 243 PRO A O 1
ATOM 1910 N N . GLY A 1 244 ? 0.862 -41.75 -25.703 1 91.31 244 GLY A N 1
ATOM 1911 C CA . GLY A 1 244 ? 1.618 -42.281 -26.828 1 91.31 244 GLY A CA 1
ATOM 1912 C C . GLY A 1 244 ? 3.102 -42.406 -26.547 1 91.31 244 GLY A C 1
ATOM 1913 O O . GLY A 1 244 ? 3.557 -42.094 -25.438 1 91.31 244 GLY A O 1
ATOM 1914 N N . PRO A 1 245 ? 3.795 -42.844 -27.547 1 89.81 245 PRO A N 1
ATOM 1915 C CA . PRO A 1 245 ? 5.238 -43.031 -27.375 1 89.81 245 PRO A CA 1
ATOM 1916 C C . PRO A 1 245 ? 5.953 -41.719 -27.047 1 89.81 245 PRO A C 1
ATOM 1918 O O . PRO A 1 245 ? 6.977 -41.719 -26.359 1 89.81 245 PRO A O 1
ATOM 1921 N N . ASP A 1 246 ? 5.312 -40.594 -27.516 1 89.06 246 ASP A N 1
ATOM 1922 C CA . ASP A 1 246 ? 5.926 -39.281 -27.281 1 89.06 246 ASP A CA 1
ATOM 1923 C C . ASP A 1 246 ? 5.152 -38.5 -26.234 1 89.06 246 ASP A C 1
ATOM 1925 O O . ASP A 1 246 ? 5.219 -37.281 -26.219 1 89.06 246 ASP A O 1
ATOM 1929 N N . GLY A 1 247 ? 4.355 -39.25 -25.484 1 91.94 247 GLY A N 1
ATOM 1930 C CA . GLY A 1 247 ? 3.592 -38.562 -24.438 1 91.94 247 GLY A CA 1
ATOM 1931 C C . GLY A 1 247 ? 2.217 -38.125 -24.891 1 91.94 247 GLY A C 1
ATOM 1932 O O . GLY A 1 247 ? 1.768 -38.5 -25.984 1 91.94 247 GLY A O 1
ATOM 1933 N N . TYR A 1 248 ? 1.538 -37.375 -24.078 1 93.38 248 TYR A N 1
ATOM 1934 C CA . TYR A 1 248 ? 0.184 -36.906 -24.375 1 93.38 248 TYR A CA 1
ATOM 1935 C C . TYR A 1 248 ? 0.195 -35.812 -25.422 1 93.38 248 TYR A C 1
ATOM 1937 O O . TYR A 1 248 ? 0.938 -34.844 -25.297 1 93.38 248 TYR A O 1
ATOM 1945 N N . LYS A 1 249 ? -0.628 -35.938 -26.406 1 89.31 249 LYS A N 1
ATOM 1946 C CA . LYS A 1 249 ? -0.715 -34.938 -27.469 1 89.31 249 LYS A CA 1
ATOM 1947 C C . LYS A 1 249 ? -1.981 -34.094 -27.344 1 89.31 249 LYS A C 1
ATOM 1949 O O . LYS A 1 249 ? -2.094 -33.031 -27.953 1 89.31 249 LYS A O 1
ATOM 1954 N N . ASN A 1 250 ? -2.869 -34.531 -26.531 1 89.38 250 ASN A N 1
ATOM 1955 C CA . ASN A 1 250 ? -4.176 -33.906 -26.438 1 89.38 250 ASN A CA 1
ATOM 1956 C C . ASN A 1 250 ? -4.281 -33.031 -25.172 1 89.38 250 ASN A C 1
ATOM 1958 O O . ASN A 1 250 ? -5.383 -32.688 -24.75 1 89.38 250 ASN A O 1
ATOM 1962 N N . VAL A 1 251 ? -3.139 -32.812 -24.531 1 91.88 251 VAL A N 1
ATOM 1963 C CA . VAL A 1 251 ? -3.119 -31.875 -23.406 1 91.88 251 VAL A CA 1
ATOM 1964 C C . VAL A 1 251 ? -2.867 -30.453 -23.906 1 91.88 251 VAL A C 1
ATOM 1966 O O . VAL A 1 251 ? -1.912 -30.219 -24.641 1 91.88 251 VAL A O 1
ATOM 1969 N N . LYS A 1 252 ? -3.738 -29.531 -23.484 1 89.06 252 LYS A N 1
ATOM 1970 C CA . LYS A 1 252 ? -3.617 -28.141 -23.891 1 89.06 252 LYS A CA 1
ATOM 1971 C C . LYS A 1 252 ? -3.424 -27.219 -22.688 1 89.06 252 LYS A C 1
ATOM 1973 O O . LYS A 1 252 ? -3.49 -27.672 -21.547 1 89.06 252 LYS A O 1
ATOM 1978 N N . LEU A 1 253 ? -2.998 -25.969 -22.906 1 89.5 253 LEU A N 1
ATOM 1979 C CA . LEU A 1 253 ? -2.795 -24.922 -21.922 1 89.5 253 LEU A CA 1
ATOM 1980 C C . LEU A 1 253 ? -1.584 -25.234 -21.047 1 89.5 253 LEU A C 1
ATOM 1982 O O . LEU A 1 253 ? -1.561 -24.875 -19.859 1 89.5 253 LEU A O 1
ATOM 1986 N N . GLY A 1 254 ? -0.676 -26 -21.578 1 91.88 254 GLY A N 1
ATOM 1987 C CA . GLY A 1 254 ? 0.593 -26.234 -20.906 1 91.88 254 GLY A CA 1
ATOM 1988 C C . GLY A 1 254 ? 0.452 -27.031 -19.625 1 91.88 254 GLY A C 1
ATOM 1989 O O . GLY A 1 254 ? -0.173 -28.094 -19.609 1 91.88 254 GLY A O 1
ATOM 1990 N N . ASP A 1 255 ? 1.092 -26.531 -18.562 1 95.31 255 ASP A N 1
ATOM 1991 C CA . ASP A 1 255 ? 1.054 -27.203 -17.266 1 95.31 255 ASP A CA 1
ATOM 1992 C C . ASP A 1 255 ? -0.369 -27.234 -16.703 1 95.31 255 ASP A C 1
ATOM 1994 O O . ASP A 1 255 ? -0.715 -28.141 -15.938 1 95.31 255 ASP A O 1
ATOM 1998 N N . GLN A 1 256 ? -1.2 -26.297 -17.078 1 94.69 256 GLN A N 1
ATOM 1999 C CA . GLN A 1 256 ? -2.547 -26.172 -16.531 1 94.69 256 GLN A CA 1
ATOM 2000 C C . GLN A 1 256 ? -3.4 -27.391 -16.875 1 94.69 256 GLN A C 1
ATOM 2002 O O . GLN A 1 256 ? -4.246 -27.812 -16.094 1 94.69 256 GLN A O 1
ATOM 2007 N N . GLY A 1 257 ? -3.221 -27.938 -18.094 1 94.94 257 GLY A N 1
ATOM 2008 C CA . GLY A 1 257 ? -3.924 -29.156 -18.453 1 94.94 257 GLY A CA 1
ATOM 2009 C C . GLY A 1 257 ? -3.598 -30.328 -17.547 1 94.94 257 GLY A C 1
ATOM 2010 O O . GLY A 1 257 ? -4.477 -31.125 -17.203 1 94.94 257 GLY A O 1
ATOM 2011 N N . TYR A 1 258 ? -2.373 -30.406 -17.156 1 96.69 258 TYR A N 1
ATOM 2012 C CA . TYR A 1 258 ? -1.941 -31.469 -16.266 1 96.69 258 TYR A CA 1
ATOM 2013 C C . TYR A 1 258 ? -2.459 -31.25 -14.852 1 96.69 258 TYR A C 1
ATOM 2015 O O . TYR A 1 258 ? -2.934 -32.188 -14.203 1 96.69 258 TYR A O 1
ATOM 2023 N N . TRP A 1 259 ? -2.432 -30.016 -14.398 1 97.44 259 TRP A N 1
ATOM 2024 C CA . TRP A 1 259 ? -3.01 -29.688 -13.102 1 97.44 259 TRP A CA 1
ATOM 2025 C C . TRP A 1 259 ? -4.5 -30 -13.062 1 97.44 259 TRP A C 1
ATOM 2027 O O . TRP A 1 259 ? -5.008 -30.531 -12.07 1 97.44 259 TRP A O 1
ATOM 2037 N N . TRP A 1 260 ? -5.156 -29.719 -14.156 1 96.31 260 TRP A N 1
ATOM 2038 C CA . TRP A 1 260 ? -6.594 -29.953 -14.227 1 96.31 260 TRP A CA 1
ATOM 2039 C C . TRP A 1 260 ? -6.906 -31.438 -14.07 1 96.31 260 TRP A C 1
ATOM 2041 O O . TRP A 1 260 ? -7.84 -31.812 -13.352 1 96.31 260 TRP A O 1
ATOM 2051 N N . ALA A 1 261 ? -6.105 -32.312 -14.727 1 97.19 261 ALA A N 1
ATOM 2052 C CA . ALA A 1 261 ? -6.301 -33.75 -14.602 1 97.19 261 ALA A CA 1
ATOM 2053 C C . ALA A 1 261 ? -6.207 -34.188 -13.141 1 97.19 261 ALA A C 1
ATOM 2055 O O . ALA A 1 261 ? -6.992 -35.031 -12.688 1 97.19 261 ALA A O 1
ATOM 2056 N N . ILE A 1 262 ? -5.301 -33.562 -12.453 1 97.81 262 ILE A N 1
ATOM 2057 C CA . ILE A 1 262 ? -5.113 -33.906 -11.047 1 97.81 262 ILE A CA 1
ATOM 2058 C C . ILE A 1 262 ? -6.273 -33.344 -10.227 1 97.81 262 ILE A C 1
ATOM 2060 O O . ILE A 1 262 ? -6.836 -34.062 -9.383 1 97.81 262 ILE A O 1
ATOM 2064 N N . VAL A 1 263 ? -6.699 -32.125 -10.477 1 96.94 263 VAL A N 1
ATOM 2065 C CA . VAL A 1 263 ? -7.812 -31.5 -9.773 1 96.94 263 VAL A CA 1
ATOM 2066 C C . VAL A 1 263 ? -9.086 -32.312 -9.977 1 96.94 263 VAL A C 1
ATOM 2068 O O . VAL A 1 263 ? -9.82 -32.594 -9.023 1 96.94 263 VAL A O 1
ATOM 2071 N N . ASP A 1 264 ? -9.305 -32.688 -11.172 1 95.69 264 ASP A N 1
ATOM 2072 C CA . ASP A 1 264 ? -10.531 -33.406 -11.531 1 95.69 264 ASP A CA 1
ATOM 2073 C C . ASP A 1 264 ? -10.602 -34.781 -10.844 1 95.69 264 ASP A C 1
ATOM 2075 O O . ASP A 1 264 ? -11.68 -35.219 -10.438 1 95.69 264 ASP A O 1
ATOM 2079 N N . SER A 1 265 ? -9.484 -35.469 -10.688 1 97.06 265 SER A N 1
ATOM 2080 C CA . SER A 1 265 ? -9.43 -36.812 -10.148 1 97.06 265 SER A CA 1
ATOM 2081 C C . SER A 1 265 ? -9.289 -36.812 -8.625 1 97.06 265 SER A C 1
ATOM 2083 O O . SER A 1 265 ? -9.688 -37.75 -7.949 1 97.06 265 SER A O 1
ATOM 2085 N N . ARG A 1 266 ? -8.633 -35.781 -8.156 1 97.12 266 ARG A N 1
ATOM 2086 C CA . ARG A 1 266 ? -8.312 -35.719 -6.73 1 97.12 266 ARG A CA 1
ATOM 2087 C C . ARG A 1 266 ? -8.859 -34.406 -6.105 1 97.12 266 ARG A C 1
ATOM 2089 O O . ARG A 1 266 ? -8.102 -33.625 -5.555 1 97.12 266 ARG A O 1
ATOM 2096 N N . LYS A 1 267 ? -10.117 -34.344 -6.059 1 96.44 267 LYS A N 1
ATOM 2097 C CA . LYS A 1 267 ? -10.797 -33.188 -5.504 1 96.44 267 LYS A CA 1
ATOM 2098 C C . LYS A 1 267 ? -10.547 -33.062 -4 1 96.44 267 LYS A C 1
ATOM 2100 O O . LYS A 1 267 ? -10.633 -31.984 -3.434 1 96.44 267 LYS A O 1
ATOM 2105 N N . ASP A 1 268 ? -10.141 -34.188 -3.432 1 97.56 268 ASP A N 1
ATOM 2106 C CA . ASP A 1 268 ? -9.953 -34.25 -1.986 1 97.56 268 ASP A CA 1
ATOM 2107 C C . ASP A 1 268 ? -8.727 -33.469 -1.553 1 97.56 268 ASP A C 1
ATOM 2109 O O . ASP A 1 268 ? -8.594 -33.094 -0.383 1 97.56 268 ASP A O 1
ATOM 2113 N N . ILE A 1 269 ? -7.816 -33.156 -2.447 1 98.31 269 ILE A N 1
ATOM 2114 C CA . ILE A 1 269 ? -6.59 -32.469 -2.051 1 98.31 269 ILE A CA 1
ATOM 2115 C C . ILE A 1 269 ? -6.559 -31.078 -2.668 1 98.31 269 ILE A C 1
ATOM 2117 O O . ILE A 1 269 ? -5.5 -30.453 -2.75 1 98.31 269 ILE A O 1
ATOM 2121 N N . PHE A 1 270 ? -7.723 -30.641 -3.168 1 98.31 270 PHE A N 1
ATOM 2122 C CA . PHE A 1 270 ? -7.848 -29.359 -3.838 1 98.31 270 PHE A CA 1
ATOM 2123 C C . PHE A 1 270 ? -8.906 -28.484 -3.158 1 98.31 270 PHE A C 1
ATOM 2125 O O . PHE A 1 270 ? -9.938 -29 -2.721 1 98.31 270 PHE A O 1
ATOM 2132 N N . GLU A 1 271 ? -8.641 -27.156 -3.082 1 98.19 271 GLU A N 1
ATOM 2133 C CA . GLU A 1 271 ? -9.656 -26.172 -2.723 1 98.19 271 GLU A CA 1
ATOM 2134 C C . GLU A 1 271 ? -9.562 -24.938 -3.621 1 98.19 271 GLU A C 1
ATOM 2136 O O . GLU A 1 271 ? -8.477 -24.578 -4.082 1 98.19 271 GLU A O 1
ATOM 2141 N N . PRO A 1 272 ? -10.695 -24.344 -3.885 1 97.44 272 PRO A N 1
ATOM 2142 C CA . PRO A 1 272 ? -10.711 -23.172 -4.754 1 97.44 272 PRO A CA 1
ATOM 2143 C C . PRO A 1 272 ? -10.211 -21.906 -4.055 1 97.44 272 PRO A C 1
ATOM 2145 O O . PRO A 1 272 ? -10.477 -21.719 -2.863 1 97.44 272 PRO A O 1
ATOM 2148 N N . LEU A 1 273 ? -9.5 -21.125 -4.789 1 97.75 273 LEU A N 1
ATOM 2149 C CA . LEU A 1 273 ? -9.008 -19.828 -4.336 1 97.75 273 LEU A CA 1
ATOM 2150 C C . LEU A 1 273 ? -10.023 -18.734 -4.629 1 97.75 273 LEU A C 1
ATOM 2152 O O . LEU A 1 273 ? -10.625 -18.703 -5.707 1 97.75 273 LEU A O 1
ATOM 2156 N N . SER A 1 274 ? -10.188 -17.828 -3.711 1 96.69 274 SER A N 1
ATOM 2157 C CA . SER A 1 274 ? -11.031 -16.672 -3.953 1 96.69 274 SER A CA 1
ATOM 2158 C C . SER A 1 274 ? -10.555 -15.891 -5.176 1 96.69 274 SER A C 1
ATOM 2160 O O . SER A 1 274 ? -9.352 -15.711 -5.379 1 96.69 274 SER A O 1
ATOM 2162 N N . PHE A 1 275 ? -11.516 -15.344 -5.922 1 97.06 275 PHE A N 1
ATOM 2163 C CA . PHE A 1 275 ? -11.18 -14.539 -7.09 1 97.06 275 PHE A CA 1
ATOM 2164 C C . PHE A 1 275 ? -10.539 -13.219 -6.672 1 97.06 275 PHE A C 1
ATOM 2166 O O . PHE A 1 275 ? -9.977 -12.508 -7.508 1 97.06 275 PHE A O 1
ATOM 2173 N N . ASP A 1 276 ? -10.516 -12.891 -5.328 1 97.19 276 ASP A N 1
ATOM 2174 C CA . ASP A 1 276 ? -9.781 -11.734 -4.824 1 97.19 276 ASP A CA 1
ATOM 2175 C C . ASP A 1 276 ? -8.336 -11.758 -5.305 1 97.19 276 ASP A C 1
ATOM 2177 O O . ASP A 1 276 ? -7.734 -10.703 -5.523 1 97.19 276 ASP A O 1
ATOM 2181 N N . PHE A 1 277 ? -7.84 -12.969 -5.465 1 97.81 277 PHE A N 1
ATOM 2182 C CA . PHE A 1 277 ? -6.402 -13.133 -5.645 1 97.81 277 PHE A CA 1
ATOM 2183 C C . PHE A 1 277 ? -6.074 -13.523 -7.082 1 97.81 277 PHE A C 1
ATOM 2185 O O . PHE A 1 277 ? -4.945 -13.914 -7.387 1 97.81 277 PHE A O 1
ATOM 2192 N N . GLU A 1 278 ? -7.016 -13.453 -7.945 1 96.5 278 GLU A N 1
ATOM 2193 C CA . GLU A 1 278 ? -6.852 -13.781 -9.359 1 96.5 278 GLU A CA 1
ATOM 2194 C C . GLU A 1 278 ? -7.816 -12.984 -10.227 1 96.5 278 GLU A C 1
ATOM 2196 O O . GLU A 1 278 ? -8.695 -13.555 -10.875 1 96.5 278 GLU A O 1
ATOM 2201 N N . VAL A 1 279 ? -7.621 -11.719 -10.258 1 97.75 279 VAL A N 1
ATOM 2202 C CA . VAL A 1 279 ? -8.414 -10.844 -11.117 1 97.75 279 VAL A CA 1
ATOM 2203 C C . VAL A 1 279 ? -7.805 -10.812 -12.516 1 97.75 279 VAL A C 1
ATOM 2205 O O . VAL A 1 279 ? -7.008 -9.922 -12.836 1 97.75 279 VAL A O 1
ATOM 2208 N N . THR A 1 280 ? -8.219 -11.672 -13.328 1 96.75 280 THR A N 1
ATOM 2209 C CA . THR A 1 280 ? -7.559 -12.008 -14.586 1 96.75 280 THR A CA 1
ATOM 2210 C C . THR A 1 280 ? -8.195 -11.25 -15.75 1 96.75 280 THR A C 1
ATOM 2212 O O . THR A 1 280 ? -9.414 -11.109 -15.812 1 96.75 280 THR A O 1
ATOM 2215 N N . SER A 1 281 ? -7.414 -10.758 -16.672 1 95.88 281 SER A N 1
ATOM 2216 C CA . SER A 1 281 ? -7.879 -10.023 -17.844 1 95.88 281 SER A CA 1
ATOM 2217 C C . SER A 1 281 ? -8.258 -10.961 -18.984 1 95.88 281 SER A C 1
ATOM 2219 O O . SER A 1 281 ? -8.836 -10.531 -19.984 1 95.88 281 SER A O 1
ATOM 2221 N N . CYS A 1 282 ? -7.934 -12.188 -18.891 1 91.88 282 CYS A N 1
ATOM 2222 C CA . CYS A 1 282 ? -8.133 -13.125 -19.984 1 91.88 282 CYS A CA 1
ATOM 2223 C C . CYS A 1 282 ? -9.609 -13.469 -20.156 1 91.88 282 CYS A C 1
ATOM 2225 O O . CYS A 1 282 ? -10.43 -12.586 -20.406 1 91.88 282 CYS A O 1
ATOM 2227 N N . LEU A 1 283 ? -10 -14.664 -19.859 1 84.69 283 LEU A N 1
ATOM 2228 C CA . LEU A 1 283 ? -11.32 -15.195 -20.172 1 84.69 283 LEU A CA 1
ATOM 2229 C C . LEU A 1 283 ? -12.383 -14.586 -19.266 1 84.69 283 LEU A C 1
ATOM 2231 O O . LEU A 1 283 ? -13.539 -14.438 -19.672 1 84.69 283 LEU A O 1
ATOM 2235 N N . MET A 1 284 ? -11.984 -14.07 -18.156 1 89.88 284 MET A N 1
ATOM 2236 C CA . MET A 1 284 ? -12.945 -13.617 -17.156 1 89.88 284 MET A CA 1
ATOM 2237 C C . MET A 1 284 ? -13.125 -12.109 -17.219 1 89.88 284 MET A C 1
ATOM 2239 O O . MET A 1 284 ? -13.953 -11.547 -16.5 1 89.88 284 MET A O 1
ATOM 2243 N N . ASP A 1 285 ? -12.359 -11.438 -17.984 1 94.44 285 ASP A N 1
ATOM 2244 C CA . ASP A 1 285 ? -12.516 -10 -18.203 1 94.44 285 ASP A CA 1
ATOM 2245 C C . ASP A 1 285 ? -12.516 -9.242 -16.875 1 94.44 285 ASP A C 1
ATOM 2247 O O . ASP A 1 285 ? -13.383 -8.406 -16.625 1 94.44 285 ASP A O 1
ATOM 2251 N N . THR A 1 286 ? -11.656 -9.617 -16.016 1 97.31 286 THR A N 1
ATOM 2252 C CA . THR A 1 286 ? -11.461 -9.055 -14.68 1 97.31 286 THR A CA 1
ATOM 2253 C C . THR A 1 286 ? -12.781 -9.016 -13.914 1 97.31 286 THR A C 1
ATOM 2255 O O . THR A 1 286 ? -13.016 -8.102 -13.117 1 97.31 286 THR A O 1
ATOM 2258 N N . TYR A 1 287 ? -13.734 -9.859 -14.273 1 97.5 287 TYR A N 1
ATOM 2259 C CA . TYR A 1 287 ? -15.039 -10.047 -13.648 1 97.5 287 TYR A CA 1
ATOM 2260 C C . TYR A 1 287 ? -15.852 -8.758 -13.672 1 97.5 287 TYR A C 1
ATOM 2262 O O . TYR A 1 287 ? -16.672 -8.516 -12.789 1 97.5 287 TYR A O 1
ATOM 2270 N N . SER A 1 288 ? -15.492 -7.816 -14.5 1 97.62 288 SER A N 1
ATOM 2271 C CA . SER A 1 288 ? -16.141 -6.527 -14.711 1 97.62 288 SER A CA 1
ATOM 2272 C C . SER A 1 288 ? -15.891 -5.578 -13.547 1 97.62 288 SER A C 1
ATOM 2274 O O . SER A 1 288 ? -16.594 -4.574 -13.391 1 97.62 288 SER A O 1
ATOM 2276 N N . ILE A 1 289 ? -14.992 -5.941 -12.719 1 97.62 289 ILE A N 1
ATOM 2277 C CA . ILE A 1 289 ? -14.625 -5.078 -11.602 1 97.62 289 ILE A CA 1
ATOM 2278 C C . ILE A 1 289 ? -13.75 -3.928 -12.109 1 97.62 289 ILE A C 1
ATOM 2280 O O . ILE A 1 289 ? -12.891 -4.125 -12.961 1 97.62 289 ILE A O 1
ATOM 2284 N N . THR A 1 290 ? -14.008 -2.736 -11.602 1 97.31 290 THR A N 1
ATOM 2285 C CA . THR A 1 290 ? -13.312 -1.556 -12.102 1 97.31 290 THR A CA 1
ATOM 2286 C C . THR A 1 290 ? -12.992 -0.597 -10.961 1 97.31 290 THR A C 1
ATOM 2288 O O . THR A 1 290 ? -13.688 -0.58 -9.938 1 97.31 290 THR A O 1
ATOM 2291 N N . LEU A 1 291 ? -11.906 0.126 -11.117 1 98.25 291 LEU A N 1
ATOM 2292 C CA . LEU A 1 291 ? -11.68 1.308 -10.289 1 98.25 291 LEU A CA 1
ATOM 2293 C C . LEU A 1 291 ? -12.797 2.326 -10.477 1 98.25 291 LEU A C 1
ATOM 2295 O O . LEU A 1 291 ? -13.539 2.271 -11.461 1 98.25 291 LEU A O 1
ATOM 2299 N N . GLY A 1 292 ? -12.906 3.24 -9.5 1 97.69 292 GLY A N 1
ATOM 2300 C CA . GLY A 1 292 ? -13.906 4.293 -9.602 1 97.69 292 GLY A CA 1
ATOM 2301 C C . GLY A 1 292 ? -15.07 4.098 -8.656 1 97.69 292 GLY A C 1
ATOM 2302 O O . GLY A 1 292 ? -15.234 3.021 -8.078 1 97.69 292 GLY A O 1
ATOM 2303 N N . GLU A 1 293 ? -15.805 5.113 -8.469 1 97.19 293 GLU A N 1
ATOM 2304 C CA . GLU A 1 293 ? -16.906 5.113 -7.516 1 97.19 293 GLU A CA 1
ATOM 2305 C C . GLU A 1 293 ? -16.469 4.551 -6.164 1 97.19 293 GLU A C 1
ATOM 2307 O O . GLU A 1 293 ? -17.047 3.578 -5.676 1 97.19 293 GLU A O 1
ATOM 2312 N N . ASP A 1 294 ? -15.539 5.195 -5.629 1 96.81 294 ASP A N 1
ATOM 2313 C CA . ASP A 1 294 ? -14.828 4.641 -4.484 1 96.81 294 ASP A CA 1
ATOM 2314 C C . ASP A 1 294 ? -15.758 4.469 -3.285 1 96.81 294 ASP A C 1
ATOM 2316 O O . ASP A 1 294 ? -15.477 3.676 -2.385 1 96.81 294 ASP A O 1
ATOM 2320 N N . GLY A 1 295 ? -16.953 5.098 -3.25 1 97.94 295 GLY A N 1
ATOM 2321 C CA . GLY A 1 295 ? -17.859 5.031 -2.117 1 97.94 295 GLY A CA 1
ATOM 2322 C C . GLY A 1 295 ? -19.031 4.086 -2.34 1 97.94 295 GLY A C 1
ATOM 2323 O O . GLY A 1 295 ? -20 4.113 -1.596 1 97.94 295 GLY A O 1
ATOM 2324 N N . ILE A 1 296 ? -18.969 3.256 -3.365 1 98 296 ILE A N 1
ATOM 2325 C CA . ILE A 1 296 ? -20.047 2.33 -3.668 1 98 296 ILE A CA 1
ATOM 2326 C C . ILE A 1 296 ? -20.188 1.311 -2.539 1 98 296 ILE A C 1
ATOM 2328 O O . ILE A 1 296 ? -19.188 0.901 -1.938 1 98 296 ILE A O 1
ATOM 2332 N N . SER A 1 297 ? -21.375 0.894 -2.236 1 97.62 297 SER A N 1
ATOM 2333 C CA . SER A 1 297 ? -21.625 -0.125 -1.221 1 97.62 297 SER A CA 1
ATOM 2334 C C . SER A 1 297 ? -21.484 -1.528 -1.801 1 97.62 297 SER A C 1
ATOM 2336 O O . SER A 1 297 ? -21.547 -1.711 -3.02 1 97.62 297 SER A O 1
ATOM 2338 N N . GLU A 1 298 ? -21.391 -2.49 -0.931 1 95.88 298 GLU A N 1
ATOM 2339 C CA . GLU A 1 298 ? -21.281 -3.879 -1.367 1 95.88 298 GLU A CA 1
ATOM 2340 C C . GLU A 1 298 ? -22.547 -4.34 -2.07 1 95.88 298 GLU A C 1
ATOM 2342 O O . GLU A 1 298 ? -22.484 -5.086 -3.053 1 95.88 298 GLU A O 1
ATOM 2347 N N . VAL A 1 299 ? -23.656 -3.887 -1.611 1 96.44 299 VAL A N 1
ATOM 2348 C CA . VAL A 1 299 ? -24.953 -4.289 -2.146 1 96.44 299 VAL A CA 1
ATOM 2349 C C . VAL A 1 299 ? -25.062 -3.846 -3.602 1 96.44 299 VAL A C 1
ATOM 2351 O O . VAL A 1 299 ? -25.625 -4.566 -4.434 1 96.44 299 VAL A O 1
ATOM 2354 N N . HIS A 1 300 ? -24.453 -2.711 -3.918 1 97.56 300 HIS A N 1
ATOM 2355 C CA . HIS A 1 300 ? -24.578 -2.162 -5.262 1 97.56 300 HIS A CA 1
ATOM 2356 C C . HIS A 1 300 ? -23.469 -2.682 -6.172 1 97.56 300 HIS A C 1
ATOM 2358 O O . HIS A 1 300 ? -23.656 -2.775 -7.387 1 97.56 300 HIS A O 1
ATOM 2364 N N . GLU A 1 301 ? -22.328 -3.074 -5.543 1 97.31 301 GLU A N 1
ATOM 2365 C CA . GLU A 1 301 ? -21.203 -3.566 -6.32 1 97.31 301 GLU A CA 1
ATOM 2366 C C . GLU A 1 301 ? -21.375 -5.039 -6.68 1 97.31 301 GLU A C 1
ATOM 2368 O O . GLU A 1 301 ? -21 -5.465 -7.773 1 97.31 301 GLU A O 1
ATOM 2373 N N . LEU A 1 302 ? -21.984 -5.781 -5.871 1 96.94 302 LEU A N 1
ATOM 2374 C CA . LEU A 1 302 ? -22.062 -7.234 -5.977 1 96.94 302 LEU A CA 1
ATOM 2375 C C . LEU A 1 302 ? -22.703 -7.645 -7.293 1 96.94 302 LEU A C 1
ATOM 2377 O O . LEU A 1 302 ? -22.172 -8.484 -8.016 1 96.94 302 LEU A O 1
ATOM 2381 N N . PRO A 1 303 ? -23.859 -7.012 -7.73 1 97.12 303 PRO A N 1
ATOM 2382 C CA . PRO A 1 303 ? -24.516 -7.461 -8.961 1 97.12 303 PRO A CA 1
ATOM 2383 C C . PRO A 1 303 ? -23.75 -7.043 -10.219 1 97.12 303 PRO A C 1
ATOM 2385 O O . PRO A 1 303 ? -24.062 -7.508 -11.32 1 97.12 303 PRO A O 1
ATOM 2388 N N . ARG A 1 304 ? -22.766 -6.223 -10.062 1 96.88 304 ARG A N 1
ATOM 2389 C CA . ARG A 1 304 ? -22.031 -5.711 -11.219 1 96.88 304 ARG A CA 1
ATOM 2390 C C . ARG A 1 304 ? -20.953 -6.691 -11.648 1 96.88 304 ARG A C 1
ATOM 2392 O O . ARG A 1 304 ? -20.406 -6.578 -12.758 1 96.88 304 ARG A O 1
ATOM 2399 N N . GLN A 1 305 ? -20.641 -7.633 -10.742 1 96.31 305 GLN A N 1
ATOM 2400 C CA . GLN A 1 305 ? -19.594 -8.602 -11.062 1 96.31 305 GLN A CA 1
ATOM 2401 C C . GLN A 1 305 ? -20.078 -9.625 -12.078 1 96.31 305 GLN A C 1
ATOM 2403 O O . GLN A 1 305 ? -21.281 -9.953 -12.109 1 96.31 305 GLN A O 1
ATOM 2408 N N . SER A 1 306 ? -19.125 -10.086 -12.914 1 96.56 306 SER A N 1
ATOM 2409 C CA . SER A 1 306 ? -19.469 -11.078 -13.93 1 96.56 306 SER A CA 1
ATOM 2410 C C . SER A 1 306 ? -18.656 -12.359 -13.742 1 96.56 306 SER A C 1
ATOM 2412 O O . SER A 1 306 ? -17.688 -12.383 -12.984 1 96.56 306 SER A O 1
ATOM 2414 N N . HIS A 1 307 ? -19.172 -13.469 -14.312 1 95.62 307 HIS A N 1
ATOM 2415 C CA . HIS A 1 307 ? -18.484 -14.75 -14.414 1 95.62 307 HIS A CA 1
ATOM 2416 C C . HIS A 1 307 ? -18.328 -15.398 -13.047 1 95.62 307 HIS A C 1
ATOM 2418 O O . HIS A 1 307 ? -17.297 -16.016 -12.766 1 95.62 307 HIS A O 1
ATOM 2424 N N . VAL A 1 308 ? -19.25 -15.188 -12.188 1 94.94 308 VAL A N 1
ATOM 2425 C CA . VAL A 1 308 ? -19.156 -15.773 -10.852 1 94.94 308 VAL A CA 1
ATOM 2426 C C . VAL A 1 308 ? -20.219 -16.859 -10.688 1 94.94 308 VAL A C 1
ATOM 2428 O O . VAL A 1 308 ? -20.141 -17.672 -9.766 1 94.94 308 VAL A O 1
ATOM 2431 N N . LYS A 1 309 ? -21.219 -16.922 -11.555 1 92.94 309 LYS A N 1
ATOM 2432 C CA . LYS A 1 309 ? -22.312 -17.875 -11.43 1 92.94 309 LYS A CA 1
ATOM 2433 C C . LYS A 1 309 ? -21.797 -19.312 -11.484 1 92.94 309 LYS A C 1
ATOM 2435 O O . LYS A 1 309 ? -21 -19.656 -12.367 1 92.94 309 LYS A O 1
ATOM 2440 N N . GLY A 1 310 ? -22.172 -20.125 -10.586 1 90.44 310 GLY A N 1
ATOM 2441 C CA . GLY A 1 310 ? -21.812 -21.531 -10.578 1 90.44 310 GLY A CA 1
ATOM 2442 C C . GLY A 1 310 ? -20.438 -21.781 -9.984 1 90.44 310 GLY A C 1
ATOM 2443 O O . GLY A 1 310 ? -19.938 -22.906 -10.023 1 90.44 310 GLY A O 1
ATOM 2444 N N . THR A 1 311 ? -19.812 -20.688 -9.531 1 92.44 311 THR A N 1
ATOM 2445 C CA . THR A 1 311 ? -18.5 -20.844 -8.891 1 92.44 311 THR A CA 1
ATOM 2446 C C . THR A 1 311 ? -18.625 -20.625 -7.383 1 92.44 311 THR A C 1
ATOM 2448 O O . THR A 1 311 ? -19.656 -20.156 -6.891 1 92.44 311 THR A O 1
ATOM 2451 N N . PRO A 1 312 ? -17.578 -20.953 -6.723 1 91.12 312 PRO A N 1
ATOM 2452 C CA . PRO A 1 312 ? -17.578 -20.703 -5.277 1 91.12 312 PRO A CA 1
ATOM 2453 C C . PRO A 1 312 ? -17.656 -19.219 -4.934 1 91.12 312 PRO A C 1
ATOM 2455 O O . PRO A 1 312 ? -17.938 -18.859 -3.787 1 91.12 312 PRO A O 1
ATOM 2458 N N . GLN A 1 313 ? -17.469 -18.375 -5.906 1 93.88 313 GLN A N 1
ATOM 2459 C CA . GLN A 1 313 ? -17.453 -16.938 -5.684 1 93.88 313 GLN A CA 1
ATOM 2460 C C . GLN A 1 313 ? -18.859 -16.359 -5.777 1 93.88 313 GLN A C 1
ATOM 2462 O O . GLN A 1 313 ? -19.094 -15.188 -5.441 1 93.88 313 GLN A O 1
ATOM 2467 N N . GLU A 1 314 ? -19.781 -17.188 -6.207 1 94.44 314 GLU A N 1
ATOM 2468 C CA . GLU A 1 314 ? -21.156 -16.703 -6.387 1 94.44 314 GLU A CA 1
ATOM 2469 C C . GLU A 1 314 ? -21.719 -16.172 -5.07 1 94.44 314 GLU A C 1
ATOM 2471 O O . GLU A 1 314 ? -21.656 -16.859 -4.047 1 94.44 314 GLU A O 1
ATOM 2476 N N . GLY A 1 315 ? -22.219 -14.945 -5.105 1 94.56 315 GLY A N 1
ATOM 2477 C CA . GLY A 1 315 ? -22.828 -14.328 -3.936 1 94.56 315 GLY A CA 1
ATOM 2478 C C . GLY A 1 315 ? -21.828 -13.633 -3.039 1 94.56 315 GLY A C 1
ATOM 2479 O O . GLY A 1 315 ? -22.203 -12.984 -2.062 1 94.56 315 GLY A O 1
ATOM 2480 N N . ALA A 1 316 ? -20.594 -13.766 -3.354 1 94.81 316 ALA A N 1
ATOM 2481 C CA . ALA A 1 316 ? -19.547 -13.117 -2.564 1 94.81 316 ALA A CA 1
ATOM 2482 C C . ALA A 1 316 ? -18.844 -12.016 -3.365 1 94.81 316 ALA A C 1
ATOM 2484 O O . ALA A 1 316 ? -18.547 -12.195 -4.547 1 94.81 316 ALA A O 1
ATOM 2485 N N . LEU A 1 317 ? -18.672 -10.906 -2.713 1 96.19 317 LEU A N 1
ATOM 2486 C CA . LEU A 1 317 ? -18.016 -9.781 -3.369 1 96.19 317 LEU A CA 1
ATOM 2487 C C . LEU A 1 317 ? -16.547 -10.094 -3.629 1 96.19 317 LEU A C 1
ATOM 2489 O O . LEU A 1 317 ? -15.859 -10.625 -2.758 1 96.19 317 LEU A O 1
ATOM 2493 N N . ILE A 1 318 ? -16.141 -9.812 -4.828 1 96.88 318 ILE A N 1
ATOM 2494 C CA . ILE A 1 318 ? -14.719 -9.875 -5.148 1 96.88 318 ILE A CA 1
ATOM 2495 C C . ILE A 1 318 ? -14.031 -8.586 -4.699 1 96.88 318 ILE A C 1
ATOM 2497 O O . ILE A 1 318 ? -14.422 -7.492 -5.125 1 96.88 318 ILE A O 1
ATOM 2501 N N . ARG A 1 319 ? -13.094 -8.688 -3.826 1 97.19 319 ARG A N 1
ATOM 2502 C CA . ARG A 1 319 ? -12.234 -7.598 -3.377 1 97.19 319 ARG A CA 1
ATOM 2503 C C . ARG A 1 319 ? -10.82 -7.754 -3.924 1 97.19 319 ARG A C 1
ATOM 2505 O O . ARG A 1 319 ? -10 -8.461 -3.34 1 97.19 319 ARG A O 1
ATOM 2512 N N . PRO A 1 320 ? -10.5 -7.074 -5.023 1 97.75 320 PRO A N 1
ATOM 2513 C CA . PRO A 1 320 ? -9.242 -7.336 -5.73 1 97.75 320 PRO A CA 1
ATOM 2514 C C . PRO A 1 320 ? -8.016 -7.184 -4.832 1 97.75 320 PRO A C 1
ATOM 2516 O O . PRO A 1 320 ? -7.879 -6.172 -4.141 1 97.75 320 PRO A O 1
ATOM 2519 N N . LYS A 1 321 ? -7.188 -8.18 -4.859 1 97.94 321 LYS A N 1
ATOM 2520 C CA . LYS A 1 321 ? -5.926 -8.164 -4.125 1 97.94 321 LYS A CA 1
ATOM 2521 C C . LYS A 1 321 ? -4.746 -8.438 -5.055 1 97.94 321 LYS A C 1
ATOM 2523 O O . LYS A 1 321 ? -3.611 -8.062 -4.75 1 97.94 321 LYS A O 1
ATOM 2528 N N . VAL A 1 322 ? -4.969 -9.211 -6.082 1 98.62 322 VAL A N 1
ATOM 2529 C CA . VAL A 1 322 ? -3.98 -9.492 -7.117 1 98.62 322 VAL A CA 1
ATOM 2530 C C . VAL A 1 322 ? -4.605 -9.289 -8.492 1 98.62 322 VAL A C 1
ATOM 2532 O O . VAL A 1 322 ? -5.645 -9.875 -8.805 1 98.62 322 VAL A O 1
ATOM 2535 N N . LEU A 1 323 ? -4.02 -8.422 -9.297 1 98.81 323 LEU A N 1
ATOM 2536 C CA . LEU A 1 323 ? -4.41 -8.219 -10.688 1 98.81 323 LEU A CA 1
ATOM 2537 C C . LEU A 1 323 ? -3.537 -9.055 -11.625 1 98.81 323 LEU A C 1
ATOM 2539 O O . LEU A 1 323 ? -2.311 -9.039 -11.508 1 98.81 323 LEU A O 1
ATOM 2543 N N . HIS A 1 324 ? -4.098 -9.773 -12.422 1 98.5 324 HIS A N 1
ATOM 2544 C CA . HIS A 1 324 ? -3.406 -10.68 -13.336 1 98.5 324 HIS A CA 1
ATOM 2545 C C . HIS A 1 324 ? -3.629 -10.266 -14.789 1 98.5 324 HIS A C 1
ATOM 2547 O O . HIS A 1 324 ? -4.727 -10.43 -15.328 1 98.5 324 HIS A O 1
ATOM 2553 N N . PHE A 1 325 ? -2.617 -9.719 -15.438 1 98.12 325 PHE A N 1
ATOM 2554 C CA . PHE A 1 325 ? -2.705 -9.141 -16.766 1 98.12 325 PHE A CA 1
ATOM 2555 C C . PHE A 1 325 ? -2.262 -10.148 -17.828 1 98.12 325 PHE A C 1
ATOM 2557 O O . PHE A 1 325 ? -1.291 -9.914 -18.547 1 98.12 325 PHE A O 1
ATOM 2564 N N . ASN A 1 326 ? -3.018 -11.18 -17.953 1 94.44 326 ASN A N 1
ATOM 2565 C CA . ASN A 1 326 ? -2.738 -12.234 -18.922 1 94.44 326 ASN A CA 1
ATOM 2566 C C . ASN A 1 326 ? -3.57 -12.062 -20.188 1 94.44 326 ASN A C 1
ATOM 2568 O O . ASN A 1 326 ? -4.492 -11.242 -20.234 1 94.44 326 ASN A O 1
ATOM 2572 N N . CYS A 1 327 ? -3.199 -12.703 -21.312 1 93.25 327 CYS A N 1
ATOM 2573 C CA . CYS A 1 327 ? -3.844 -12.703 -22.609 1 93.25 327 CYS A CA 1
ATOM 2574 C C . CYS A 1 327 ? -3.74 -11.328 -23.266 1 93.25 327 CYS A C 1
ATOM 2576 O O . CYS A 1 327 ? -4.652 -10.906 -23.984 1 93.25 327 CYS A O 1
ATOM 2578 N N . LEU A 1 328 ? -2.764 -10.602 -22.828 1 95.25 328 LEU A N 1
ATOM 2579 C CA . LEU A 1 328 ? -2.428 -9.383 -23.547 1 95.25 328 LEU A CA 1
ATOM 2580 C C . LEU A 1 328 ? -1.449 -9.664 -24.688 1 95.25 328 LEU A C 1
ATOM 2582 O O . LEU A 1 328 ? -0.233 -9.656 -24.484 1 95.25 328 LEU A O 1
ATOM 2586 N N . HIS A 1 329 ? -1.91 -9.898 -25.812 1 91.75 329 HIS A N 1
ATOM 2587 C CA . HIS A 1 329 ? -1.164 -10.477 -26.938 1 91.75 329 HIS A CA 1
ATOM 2588 C C . HIS A 1 329 ? -0.356 -9.414 -27.672 1 91.75 329 HIS A C 1
ATOM 2590 O O . HIS A 1 329 ? -0.646 -8.219 -27.562 1 91.75 329 HIS A O 1
ATOM 2596 N N . GLY A 1 330 ? 0.691 -9.875 -28.328 1 92.75 330 GLY A N 1
ATOM 2597 C CA . GLY A 1 330 ? 1.466 -9 -29.188 1 92.75 330 GLY A CA 1
ATOM 2598 C C . GLY A 1 330 ? 2.641 -8.352 -28.484 1 92.75 330 GLY A C 1
ATOM 2599 O O . GLY A 1 330 ? 3.219 -7.387 -28.984 1 92.75 330 GLY A O 1
ATOM 2600 N N . THR A 1 331 ? 2.932 -8.805 -27.281 1 94.31 331 THR A N 1
ATOM 2601 C CA . THR A 1 331 ? 4.062 -8.258 -26.531 1 94.31 331 THR A CA 1
ATOM 2602 C C . THR A 1 331 ? 4.691 -9.336 -25.656 1 94.31 331 THR A C 1
ATOM 2604 O O . THR A 1 331 ? 4.016 -10.266 -25.219 1 94.31 331 THR A O 1
ATOM 2607 N N . ASP A 1 332 ? 5.957 -9.234 -25.406 1 93 332 ASP A N 1
ATOM 2608 C CA . ASP A 1 332 ? 6.664 -10.164 -24.531 1 93 332 ASP A CA 1
ATOM 2609 C C . ASP A 1 332 ? 6.57 -9.719 -23.062 1 93 332 ASP A C 1
ATOM 2611 O O . ASP A 1 332 ? 6.707 -10.531 -22.156 1 93 332 ASP A O 1
ATOM 2615 N N . VAL A 1 333 ? 6.402 -8.438 -22.906 1 97.44 333 VAL A N 1
ATOM 2616 C CA . VAL A 1 333 ? 6.273 -7.824 -21.594 1 97.44 333 VAL A CA 1
ATOM 2617 C C . VAL A 1 333 ? 4.945 -7.074 -21.5 1 97.44 333 VAL A C 1
ATOM 2619 O O . VAL A 1 333 ? 4.746 -6.066 -22.172 1 97.44 333 VAL A O 1
ATOM 2622 N N . TYR A 1 334 ? 4.09 -7.488 -20.594 1 98 334 TYR A N 1
ATOM 2623 C CA . TYR A 1 334 ? 2.715 -7 -20.609 1 98 334 TYR A CA 1
ATOM 2624 C C . TYR A 1 334 ? 2.664 -5.5 -20.344 1 98 334 TYR A C 1
ATOM 2626 O O . TYR A 1 334 ? 1.729 -4.82 -20.766 1 98 334 TYR A O 1
ATOM 2634 N N . MET A 1 335 ? 3.641 -4.875 -19.688 1 98.19 335 MET A N 1
ATOM 2635 C CA . MET A 1 335 ? 3.668 -3.443 -19.391 1 98.19 335 MET A CA 1
ATOM 2636 C C . MET A 1 335 ? 3.801 -2.635 -20.688 1 98.19 335 MET A C 1
ATOM 2638 O O . MET A 1 335 ? 3.498 -1.44 -20.703 1 98.19 335 MET A O 1
ATOM 2642 N N . ASN A 1 336 ? 4.281 -3.291 -21.734 1 97.44 336 ASN A N 1
ATOM 2643 C CA . ASN A 1 336 ? 4.496 -2.625 -23.016 1 97.44 336 ASN A CA 1
ATOM 2644 C C . ASN A 1 336 ? 3.342 -2.877 -23.984 1 97.44 336 ASN A C 1
ATOM 2646 O O . ASN A 1 336 ? 3.434 -2.547 -25.172 1 97.44 336 ASN A O 1
ATOM 2650 N N . TRP A 1 337 ? 2.316 -3.486 -23.547 1 98 337 TRP A N 1
ATOM 2651 C CA . TRP A 1 337 ? 1.165 -3.793 -24.391 1 98 337 TRP A CA 1
ATOM 2652 C C . TRP A 1 337 ? 0.585 -2.523 -25 1 98 337 TRP A C 1
ATOM 2654 O O . TRP A 1 337 ? 0.341 -1.542 -24.297 1 98 337 TRP A O 1
ATOM 2664 N N . GLU A 1 338 ? 0.323 -2.527 -26.281 1 97.06 338 GLU A N 1
ATOM 2665 C CA . GLU A 1 338 ? -0.118 -1.344 -27.016 1 97.06 338 GLU A CA 1
ATOM 2666 C C . GLU A 1 338 ? -1.504 -0.896 -26.547 1 97.06 338 GLU A C 1
ATOM 2668 O O . GLU A 1 338 ? -1.84 0.286 -26.641 1 97.06 338 GLU A O 1
ATOM 2673 N N . GLY A 1 339 ? -2.229 -1.843 -26.031 1 97.5 339 GLY A N 1
ATOM 2674 C CA . GLY A 1 339 ? -3.578 -1.538 -25.578 1 97.5 339 GLY A CA 1
ATOM 2675 C C . GLY A 1 339 ? -3.615 -0.572 -24.406 1 97.5 339 GLY A C 1
ATOM 2676 O O . GLY A 1 339 ? -4.652 0.035 -24.141 1 97.5 339 GLY A O 1
ATOM 2677 N N . TRP A 1 340 ? -2.545 -0.377 -23.703 1 97.31 340 TRP A N 1
ATOM 2678 C CA . TRP A 1 340 ? -2.523 0.531 -22.562 1 97.31 340 TRP A CA 1
ATOM 2679 C C . TRP A 1 340 ? -2.699 1.977 -23.016 1 97.31 340 TRP A C 1
ATOM 2681 O O . TRP A 1 340 ? -3.059 2.844 -22.203 1 97.31 340 TRP A O 1
ATOM 2691 N N . SER A 1 341 ? -2.469 2.281 -24.266 1 94.81 341 SER A N 1
ATOM 2692 C CA . SER A 1 341 ? -2.615 3.629 -24.797 1 94.81 341 SER A CA 1
ATOM 2693 C C . SER A 1 341 ? -3.982 3.816 -25.453 1 94.81 341 SER A C 1
ATOM 2695 O O . SER A 1 341 ? -4.281 4.887 -25.984 1 94.81 341 SER A O 1
ATOM 2697 N N . ASN A 1 342 ? -4.766 2.73 -25.469 1 95.44 342 ASN A N 1
ATOM 2698 C CA . ASN A 1 342 ? -6.102 2.748 -26.047 1 95.44 342 ASN A CA 1
ATOM 2699 C C . ASN A 1 342 ? -7.184 2.768 -24.969 1 95.44 342 ASN A C 1
ATOM 2701 O O . ASN A 1 342 ? -7.492 1.732 -24.391 1 95.44 342 ASN A O 1
ATOM 2705 N N . SER A 1 343 ? -7.84 3.848 -24.766 1 90.38 343 SER A N 1
ATOM 2706 C CA . SER A 1 343 ? -8.789 4.051 -23.688 1 90.38 343 SER A CA 1
ATOM 2707 C C . SER A 1 343 ? -10.062 3.242 -23.906 1 90.38 343 SER A C 1
ATOM 2709 O O . SER A 1 343 ? -10.883 3.105 -22.984 1 90.38 343 SER A O 1
ATOM 2711 N N . THR A 1 344 ? -10.234 2.662 -25.062 1 94.25 344 THR A N 1
ATOM 2712 C CA . THR A 1 344 ? -11.438 1.875 -25.312 1 94.25 344 THR A CA 1
ATOM 2713 C C . THR A 1 344 ? -11.25 0.431 -24.859 1 94.25 344 THR A C 1
ATOM 2715 O O . THR A 1 344 ? -12.219 -0.322 -24.75 1 94.25 344 THR A O 1
ATOM 2718 N N . GLU A 1 345 ? -10 0.028 -24.641 1 95.31 345 GLU A N 1
ATOM 2719 C CA . GLU A 1 345 ? -9.734 -1.297 -24.094 1 95.31 345 GLU A CA 1
ATOM 2720 C C . GLU A 1 345 ? -10.258 -1.416 -22.672 1 95.31 345 GLU A C 1
ATOM 2722 O O . GLU A 1 345 ? -9.953 -0.583 -21.812 1 95.31 345 GLU A O 1
ATOM 2727 N N . ALA A 1 346 ? -11.047 -2.424 -22.422 1 95.81 346 ALA A N 1
ATOM 2728 C CA . ALA A 1 346 ? -11.719 -2.604 -21.141 1 95.81 346 ALA A CA 1
ATOM 2729 C C . ALA A 1 346 ? -10.703 -2.672 -20 1 95.81 346 ALA A C 1
ATOM 2731 O O . ALA A 1 346 ? -10.875 -2.016 -18.969 1 95.81 346 ALA A O 1
ATOM 2732 N N . VAL A 1 347 ? -9.648 -3.479 -20.203 1 97.44 347 VAL A N 1
ATOM 2733 C CA . VAL A 1 347 ? -8.664 -3.666 -19.141 1 97.44 347 VAL A CA 1
ATOM 2734 C C . VAL A 1 347 ? -7.953 -2.344 -18.859 1 97.44 347 VAL A C 1
ATOM 2736 O O . VAL A 1 347 ? -7.625 -2.043 -17.719 1 97.44 347 VAL A O 1
ATOM 2739 N N . THR A 1 348 ? -7.688 -1.488 -19.906 1 97.56 348 THR A N 1
ATOM 2740 C CA . THR A 1 348 ? -7.059 -0.18 -19.75 1 97.56 348 THR A CA 1
ATOM 2741 C C . THR A 1 348 ? -7.973 0.768 -18.969 1 97.56 348 THR A C 1
ATOM 2743 O O . THR A 1 348 ? -7.523 1.449 -18.047 1 97.56 348 THR A O 1
ATOM 2746 N N . ARG A 1 349 ? -9.195 0.764 -19.297 1 96.81 349 ARG A N 1
ATOM 2747 C CA . ARG A 1 349 ? -10.164 1.618 -18.609 1 96.81 349 ARG A CA 1
ATOM 2748 C C . ARG A 1 349 ? -10.289 1.233 -17.141 1 96.81 349 ARG A C 1
ATOM 2750 O O . ARG A 1 349 ? -10.406 2.104 -16.281 1 96.81 349 ARG A O 1
ATOM 2757 N N . ARG A 1 350 ? -10.273 -0.024 -16.875 1 97.88 350 ARG A N 1
ATOM 2758 C CA . ARG A 1 350 ? -10.547 -0.515 -15.531 1 97.88 350 ARG A CA 1
ATOM 2759 C C . ARG A 1 350 ? -9.305 -0.432 -14.656 1 97.88 350 ARG A C 1
ATOM 2761 O O . ARG A 1 350 ? -9.391 -0.08 -13.477 1 97.88 350 ARG A O 1
ATOM 2768 N N . TRP A 1 351 ? -8.102 -0.739 -15.242 1 98.5 351 TRP A N 1
ATOM 2769 C CA . TRP A 1 351 ? -6.965 -1.006 -14.367 1 98.5 351 TRP A CA 1
ATOM 2770 C C . TRP A 1 351 ? -5.719 -0.278 -14.859 1 98.5 351 TRP A C 1
ATOM 2772 O O . TRP A 1 351 ? -4.648 -0.398 -14.266 1 98.5 351 TRP A O 1
ATOM 2782 N N . GLY A 1 352 ? -5.863 0.519 -15.969 1 98.06 352 GLY A N 1
ATOM 2783 C CA . GLY A 1 352 ? -4.742 1.29 -16.484 1 98.06 352 GLY A CA 1
ATOM 2784 C C . GLY A 1 352 ? -4.035 2.102 -15.414 1 98.06 352 GLY A C 1
ATOM 2785 O O . GLY A 1 352 ? -2.809 2.041 -15.289 1 98.06 352 GLY A O 1
ATOM 2786 N N . PRO A 1 353 ? -4.785 2.885 -14.633 1 97.94 353 PRO A N 1
ATOM 2787 C CA . PRO A 1 353 ? -4.168 3.684 -13.57 1 97.94 353 PRO A CA 1
ATOM 2788 C C . PRO A 1 353 ? -3.396 2.83 -12.562 1 97.94 353 PRO A C 1
ATOM 2790 O O . PRO A 1 353 ? -2.318 3.225 -12.109 1 97.94 353 PRO A O 1
ATOM 2793 N N . ALA A 1 354 ? -3.916 1.646 -12.188 1 98.75 354 ALA A N 1
ATOM 2794 C CA . ALA A 1 354 ? -3.225 0.758 -11.258 1 98.75 354 ALA A CA 1
ATOM 2795 C C . ALA A 1 354 ? -1.878 0.313 -11.828 1 98.75 354 ALA A C 1
ATOM 2797 O O . ALA A 1 354 ? -0.859 0.365 -11.133 1 98.75 354 ALA A O 1
ATOM 2798 N N . LEU A 1 355 ? -1.899 -0.116 -13.055 1 98.75 355 LEU A N 1
ATOM 2799 C CA . LEU A 1 355 ? -0.654 -0.566 -13.664 1 98.75 355 LEU A CA 1
ATOM 2800 C C . LEU A 1 355 ? 0.345 0.581 -13.773 1 98.75 355 LEU A C 1
ATOM 2802 O O . LEU A 1 355 ? 1.517 0.425 -13.422 1 98.75 355 LEU A O 1
ATOM 2806 N N . SER A 1 356 ? -0.112 1.748 -14.289 1 98.25 356 SER A N 1
ATOM 2807 C CA . SER A 1 356 ? 0.771 2.889 -14.508 1 98.25 356 SER A CA 1
ATOM 2808 C C . SER A 1 356 ? 1.43 3.338 -13.211 1 98.25 356 SER A C 1
ATOM 2810 O O . SER A 1 356 ? 2.633 3.607 -13.18 1 98.25 356 SER A O 1
ATOM 2812 N N . TYR A 1 357 ? 0.708 3.402 -12.148 1 98.75 357 TYR A N 1
ATOM 2813 C CA . TYR A 1 357 ? 1.244 3.807 -10.852 1 98.75 357 TYR A CA 1
ATOM 2814 C C . TYR A 1 357 ? 2.295 2.818 -10.367 1 98.75 357 TYR A C 1
ATOM 2816 O O . TYR A 1 357 ? 3.418 3.209 -10.039 1 98.75 357 TYR A O 1
ATOM 2824 N N . HIS A 1 358 ? 1.956 1.543 -10.352 1 98.88 358 HIS A N 1
ATOM 2825 C CA . HIS A 1 358 ? 2.848 0.543 -9.773 1 98.88 358 HIS A CA 1
ATOM 2826 C C . HIS A 1 358 ? 4.09 0.348 -10.633 1 98.88 358 HIS A C 1
ATOM 2828 O O . HIS A 1 358 ? 5.188 0.138 -10.109 1 98.88 358 HIS A O 1
ATOM 2834 N N . HIS A 1 359 ? 3.857 0.402 -11.938 1 98.75 359 HIS A N 1
ATOM 2835 C CA . HIS A 1 359 ? 4.992 0.283 -12.844 1 98.75 359 HIS A CA 1
ATOM 2836 C C . HIS A 1 359 ? 5.945 1.462 -12.695 1 98.75 359 HIS A C 1
ATOM 2838 O O . HIS A 1 359 ? 7.164 1.301 -12.812 1 98.75 359 HIS A O 1
ATOM 2844 N N . GLY A 1 360 ? 5.395 2.637 -12.414 1 98.5 360 GLY A N 1
ATOM 2845 C CA . GLY A 1 360 ? 6.195 3.848 -12.312 1 98.5 360 GLY A CA 1
ATOM 2846 C C . GLY A 1 360 ? 6.871 4.004 -10.969 1 98.5 360 GLY A C 1
ATOM 2847 O O . GLY A 1 360 ? 7.848 4.75 -10.836 1 98.5 360 GLY A O 1
ATOM 2848 N N . TYR A 1 361 ? 6.387 3.391 -9.906 1 98.69 361 TYR A N 1
ATOM 2849 C CA . TYR A 1 361 ? 6.961 3.477 -8.562 1 98.69 361 TYR A CA 1
ATOM 2850 C C . TYR A 1 361 ? 8.398 2.979 -8.555 1 98.69 361 TYR A C 1
ATOM 2852 O O . TYR A 1 361 ? 8.695 1.904 -9.086 1 98.69 361 TYR A O 1
ATOM 2860 N N . LYS A 1 362 ? 9.281 3.674 -7.969 1 98.56 362 LYS A N 1
ATOM 2861 C CA . LYS A 1 362 ? 10.703 3.346 -8.078 1 98.56 362 LYS A CA 1
ATOM 2862 C C . LYS A 1 362 ? 11.125 2.371 -6.984 1 98.56 362 LYS A C 1
ATOM 2864 O O . LYS A 1 362 ? 10.688 2.482 -5.84 1 98.56 362 LYS A O 1
ATOM 2869 N N . TRP A 1 363 ? 12.031 1.471 -7.32 1 98.56 363 TRP A N 1
ATOM 2870 C CA . TRP A 1 363 ? 12.57 0.491 -6.379 1 98.56 363 TRP A CA 1
ATOM 2871 C C . TRP A 1 363 ? 13.227 1.182 -5.191 1 98.56 363 TRP A C 1
ATOM 2873 O O . TRP A 1 363 ? 13.078 0.746 -4.051 1 98.56 363 TRP A O 1
ATOM 2883 N N . ILE A 1 364 ? 13.922 2.281 -5.41 1 97.75 364 ILE A N 1
ATOM 2884 C CA . ILE A 1 364 ? 14.688 2.961 -4.371 1 97.75 364 ILE A CA 1
ATOM 2885 C C . ILE A 1 364 ? 13.734 3.582 -3.352 1 97.75 364 ILE A C 1
ATOM 2887 O O . ILE A 1 364 ? 14.141 3.938 -2.244 1 97.75 364 ILE A O 1
ATOM 2891 N N . TRP A 1 365 ? 12.453 3.76 -3.701 1 97.81 365 TRP A N 1
ATOM 2892 C CA . TRP A 1 365 ? 11.484 4.324 -2.775 1 97.81 365 TRP A CA 1
ATOM 2893 C C . TRP A 1 365 ? 11.039 3.285 -1.752 1 97.81 365 TRP A C 1
ATOM 2895 O O . TRP A 1 365 ? 10.398 3.621 -0.753 1 97.81 365 TRP A O 1
ATOM 2905 N N . LEU A 1 366 ? 11.406 1.974 -1.973 1 97.38 366 LEU A N 1
ATOM 2906 C CA . LEU A 1 366 ? 11.094 0.896 -1.042 1 97.38 366 LEU A CA 1
ATOM 2907 C C . LEU A 1 366 ? 11.984 0.962 0.192 1 97.38 366 LEU A C 1
ATOM 2909 O O . LEU A 1 366 ? 11.711 0.303 1.198 1 97.38 366 LEU A O 1
ATOM 2913 N N . ASN A 1 367 ? 13.062 1.688 0.074 1 95.38 367 ASN A N 1
ATOM 2914 C CA . ASN A 1 367 ? 13.977 1.843 1.202 1 95.38 367 ASN A CA 1
ATOM 2915 C C . ASN A 1 367 ? 13.43 2.824 2.234 1 95.38 367 ASN A C 1
ATOM 2917 O O . ASN A 1 367 ? 12.883 3.869 1.875 1 95.38 367 ASN A O 1
ATOM 2921 N N . ARG A 1 368 ? 13.625 2.406 3.508 1 82.44 368 ARG A N 1
ATOM 2922 C CA . ARG A 1 368 ? 13.219 3.301 4.586 1 82.44 368 ARG A CA 1
ATOM 2923 C C . ARG A 1 368 ? 14.234 4.426 4.777 1 82.44 368 ARG A C 1
ATOM 2925 O O . ARG A 1 368 ? 15.375 4.316 4.328 1 82.44 368 ARG A O 1
ATOM 2932 N N . SER A 1 369 ? 14.086 5.613 4.891 1 63.12 369 SER A N 1
ATOM 2933 C CA . SER A 1 369 ? 15.07 6.684 5.051 1 63.12 369 SER A CA 1
ATOM 2934 C C . SER A 1 369 ? 16.141 6.305 6.07 1 63.12 369 SER A C 1
ATOM 2936 O O . SER A 1 369 ? 17.297 6.688 5.934 1 63.12 369 SER A O 1
ATOM 2938 N N . VAL A 1 370 ? 15.734 5.723 7.316 1 54.72 370 VAL A N 1
ATOM 2939 C CA . VAL A 1 370 ? 16.641 5.832 8.453 1 54.72 370 VAL A CA 1
ATOM 2940 C C . VAL A 1 370 ? 17.609 4.66 8.453 1 54.72 370 VAL A C 1
ATOM 2942 O O . VAL A 1 370 ? 17.203 3.506 8.289 1 54.72 370 VAL A O 1
ATOM 2945 N N . LYS A 1 371 ? 18.891 4.988 8.203 1 48.28 371 LYS A N 1
ATOM 2946 C CA . LYS A 1 371 ? 20.062 4.129 8.32 1 48.28 371 LYS A CA 1
ATOM 2947 C C . LYS A 1 371 ? 19.938 3.188 9.516 1 48.28 371 LYS A C 1
ATOM 2949 O O . LYS A 1 371 ? 20.922 2.539 9.906 1 48.28 371 LYS A O 1
ATOM 2954 N N . THR A 1 372 ? 18.875 3.258 10.289 1 44.56 372 THR A N 1
ATOM 2955 C CA . THR A 1 372 ? 19.109 2.771 11.641 1 44.56 372 THR A CA 1
ATOM 2956 C C . THR A 1 372 ? 19.297 1.257 11.648 1 44.56 372 THR A C 1
ATOM 2958 O O . THR A 1 372 ? 19.219 0.623 12.703 1 44.56 372 THR A O 1
ATOM 2961 N N . ASN A 1 373 ? 19.328 0.6 10.625 1 46.56 373 ASN A N 1
ATOM 2962 C CA . ASN A 1 373 ? 19.375 -0.751 11.172 1 46.56 373 ASN A CA 1
ATOM 2963 C C . ASN A 1 373 ? 20.672 -1.016 11.93 1 46.56 373 ASN A C 1
ATOM 2965 O O . ASN A 1 373 ? 21.719 -1.183 11.32 1 46.56 373 ASN A O 1
ATOM 2969 N N . ASN A 1 374 ? 20.719 -0.49 13.031 1 43.16 374 ASN A N 1
ATOM 2970 C CA . ASN A 1 374 ? 21.828 -0.892 13.883 1 43.16 374 ASN A CA 1
ATOM 2971 C C . ASN A 1 374 ? 22.016 -2.406 13.883 1 43.16 374 ASN A C 1
ATOM 2973 O O . ASN A 1 374 ? 22.938 -2.924 14.531 1 43.16 374 ASN A O 1
ATOM 2977 N N . SER A 1 375 ? 20.938 -3.117 13.781 1 45.88 375 SER A N 1
ATOM 2978 C CA . SER A 1 375 ? 21.25 -4.527 13.984 1 45.88 375 SER A CA 1
ATOM 2979 C C . SER A 1 375 ? 21.922 -5.129 12.758 1 45.88 375 SER A C 1
ATOM 2981 O O . SER A 1 375 ? 21.578 -4.781 11.625 1 45.88 375 SER A O 1
ATOM 2983 N N . GLY A 1 376 ? 23.172 -5.105 12.633 1 49.91 376 GLY A N 1
ATOM 2984 C CA . GLY A 1 376 ? 24.094 -5.785 11.727 1 49.91 376 GLY A CA 1
ATOM 2985 C C . GLY A 1 376 ? 23.391 -6.738 10.773 1 49.91 376 GLY A C 1
ATOM 2986 O O . GLY A 1 376 ? 24.047 -7.375 9.945 1 49.91 376 GLY A O 1
ATOM 2987 N N . ASP A 1 377 ? 22.219 -7.109 10.992 1 55.88 377 ASP A N 1
ATOM 2988 C CA . ASP A 1 377 ? 21.688 -8.18 10.156 1 55.88 377 ASP A CA 1
ATOM 2989 C C . ASP A 1 377 ? 21.219 -7.637 8.805 1 55.88 377 ASP A C 1
ATOM 2991 O O . ASP A 1 377 ? 20.578 -6.586 8.742 1 55.88 377 ASP A O 1
ATOM 2995 N N . LYS A 1 378 ? 21.781 -8.227 7.844 1 65.88 378 LYS A N 1
ATOM 2996 C CA . LYS A 1 378 ? 21.469 -7.852 6.469 1 65.88 378 LYS A CA 1
ATOM 2997 C C . LYS A 1 378 ? 19.969 -7.969 6.195 1 65.88 378 LYS A C 1
ATOM 2999 O O . LYS A 1 378 ? 19.375 -9.047 6.352 1 65.88 378 LYS A O 1
ATOM 3004 N N . LEU A 1 379 ? 19.297 -6.918 5.789 1 86.75 379 LEU A N 1
ATOM 3005 C CA . LEU A 1 379 ? 17.875 -6.887 5.492 1 86.75 379 LEU A CA 1
ATOM 3006 C C . LEU A 1 379 ? 17.562 -7.637 4.199 1 86.75 379 LEU A C 1
ATOM 3008 O O . LEU A 1 379 ? 16.453 -8.148 4.023 1 86.75 379 LEU A O 1
ATOM 3012 N N . VAL A 1 380 ? 18.656 -7.789 3.305 1 94.62 380 VAL A N 1
ATOM 3013 C CA . VAL A 1 380 ? 18.5 -8.508 2.049 1 94.62 380 VAL A CA 1
ATOM 3014 C C . VAL A 1 380 ? 19.531 -9.617 1.947 1 94.62 380 VAL A C 1
ATOM 3016 O O . VAL A 1 380 ? 20.734 -9.352 1.975 1 94.62 380 VAL A O 1
ATOM 3019 N N . ASP A 1 381 ? 19.109 -10.859 1.894 1 96.88 381 ASP A N 1
ATOM 3020 C CA . ASP A 1 381 ? 19.969 -12.039 1.811 1 96.88 381 ASP A CA 1
ATOM 3021 C C . ASP A 1 381 ? 19.75 -12.781 0.491 1 96.88 381 ASP A C 1
ATOM 3023 O O . ASP A 1 381 ? 18.688 -13.344 0.254 1 96.88 381 ASP A O 1
ATOM 3027 N N . ILE A 1 382 ? 20.797 -12.805 -0.386 1 97.56 382 ILE A N 1
ATOM 3028 C CA . ILE A 1 382 ? 20.688 -13.367 -1.728 1 97.56 382 ILE A CA 1
ATOM 3029 C C . ILE A 1 382 ? 21.688 -14.523 -1.882 1 97.56 382 ILE A C 1
ATOM 303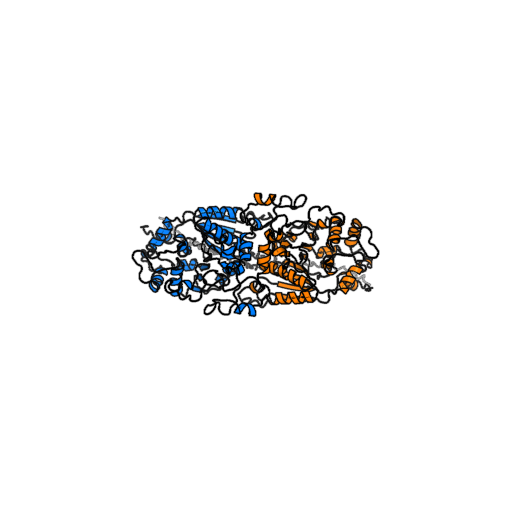1 O O . ILE A 1 382 ? 22.844 -14.406 -1.482 1 97.56 382 ILE A O 1
ATOM 3035 N N . SER A 1 383 ? 21.188 -15.625 -2.334 1 97.44 383 SER A N 1
ATOM 3036 C CA . SER A 1 383 ? 22.047 -16.734 -2.727 1 97.44 383 SER A CA 1
ATOM 3037 C C . SER A 1 383 ? 21.5 -17.469 -3.945 1 97.44 383 SER A C 1
ATOM 3039 O O . SER A 1 383 ? 20.344 -17.281 -4.312 1 97.44 383 SER A O 1
ATOM 3041 N N . ALA A 1 384 ? 22.359 -18.203 -4.613 1 96.88 384 ALA A N 1
ATOM 3042 C CA . ALA A 1 384 ? 21.953 -18.938 -5.809 1 96.88 384 ALA A CA 1
ATOM 3043 C C . ALA A 1 384 ? 22.453 -20.375 -5.75 1 96.88 384 ALA A C 1
ATOM 3045 O O . ALA A 1 384 ? 23.547 -20.656 -5.266 1 96.88 384 ALA A O 1
ATOM 3046 N N . ASN A 1 385 ? 21.594 -21.219 -6.105 1 94.06 385 ASN A N 1
ATOM 3047 C CA . ASN A 1 385 ? 21.922 -22.609 -6.379 1 94.06 385 ASN A CA 1
ATOM 3048 C C . ASN A 1 385 ? 21.922 -22.906 -7.875 1 94.06 385 ASN A C 1
ATOM 3050 O O . ASN A 1 385 ? 20.844 -23.016 -8.484 1 94.06 385 ASN A O 1
ATOM 3054 N N . ILE A 1 386 ? 23.078 -23.125 -8.453 1 90.56 386 ILE A N 1
ATOM 3055 C CA . ILE A 1 386 ? 23.188 -23.297 -9.898 1 90.56 386 ILE A CA 1
ATOM 3056 C C . ILE A 1 386 ? 23.234 -24.781 -10.242 1 90.56 386 ILE A C 1
ATOM 3058 O O . ILE A 1 386 ? 23.125 -25.156 -11.414 1 90.56 386 ILE A O 1
ATOM 3062 N N . ASN A 1 387 ? 23.312 -25.609 -9.258 1 88.5 387 ASN A N 1
ATOM 3063 C CA . ASN A 1 387 ? 23.312 -27.062 -9.461 1 88.5 387 ASN A CA 1
ATOM 3064 C C . ASN A 1 387 ? 22.062 -27.703 -8.867 1 88.5 387 ASN A C 1
ATOM 3066 O O . ASN A 1 387 ? 22.141 -28.469 -7.918 1 88.5 387 ASN A O 1
ATOM 3070 N N . VAL A 1 388 ? 21 -27.406 -9.477 1 92.88 388 VAL A N 1
ATOM 3071 C CA . VAL A 1 388 ? 19.719 -27.906 -8.984 1 92.88 388 VAL A CA 1
ATOM 3072 C C . VAL A 1 388 ? 19.578 -29.391 -9.328 1 92.88 388 VAL A C 1
ATOM 3074 O O . VAL A 1 388 ? 19.781 -29.797 -10.477 1 92.88 388 VAL A O 1
ATOM 3077 N N . VAL A 1 389 ? 19.359 -30.219 -8.406 1 93.94 389 VAL A N 1
ATOM 3078 C CA . VAL A 1 389 ? 19.078 -31.641 -8.594 1 93.94 389 VAL A CA 1
ATOM 3079 C C . VAL A 1 389 ? 17.609 -31.922 -8.234 1 93.94 389 VAL A C 1
ATOM 3081 O O . VAL A 1 389 ? 17.188 -31.688 -7.102 1 93.94 389 VAL A O 1
ATOM 3084 N N . PHE A 1 390 ? 16.891 -32.406 -9.242 1 96 390 PHE A N 1
ATOM 3085 C CA . PHE A 1 390 ? 15.484 -32.719 -8.992 1 96 390 PHE A CA 1
ATOM 3086 C C . PHE A 1 390 ? 15.367 -33.812 -7.941 1 96 390 PHE A C 1
ATOM 3088 O O . PHE A 1 390 ? 16.266 -34.656 -7.805 1 96 390 PHE A O 1
ATOM 3095 N N . GLU A 1 391 ? 14.336 -33.844 -7.254 1 93.19 391 GLU A N 1
ATOM 3096 C CA . GLU A 1 391 ? 14.141 -34.75 -6.121 1 93.19 391 GLU A CA 1
ATOM 3097 C C . GLU A 1 391 ? 14.25 -36.188 -6.551 1 93.19 391 GLU A C 1
ATOM 3099 O O . GLU A 1 391 ? 14.711 -37.031 -5.781 1 93.19 391 GLU A O 1
ATOM 3104 N N . ASP A 1 392 ? 13.781 -36.562 -7.773 1 92.06 392 ASP A N 1
ATOM 3105 C CA . ASP A 1 392 ? 13.836 -37.969 -8.203 1 92.06 392 ASP A CA 1
ATOM 3106 C C . ASP A 1 392 ? 15.281 -38.469 -8.305 1 92.06 392 ASP A C 1
ATOM 3108 O O . ASP A 1 392 ? 15.578 -39.594 -7.961 1 92.06 392 ASP A O 1
ATOM 3112 N N . LEU A 1 393 ? 16.141 -37.594 -8.68 1 93 393 LEU A N 1
ATOM 3113 C CA . LEU A 1 393 ? 17.547 -37.969 -8.75 1 93 393 LEU A CA 1
ATOM 3114 C C . LEU A 1 393 ? 18.156 -38.031 -7.359 1 93 393 LEU A C 1
ATOM 3116 O O . LEU A 1 393 ? 19.047 -38.875 -7.113 1 93 393 LEU A O 1
ATOM 3120 N N . GLN A 1 394 ? 17.766 -37.156 -6.52 1 90.38 394 GLN A N 1
ATOM 3121 C CA . GLN A 1 394 ? 18.188 -37.281 -5.129 1 90.38 394 GLN A CA 1
ATOM 3122 C C . GLN A 1 394 ? 17.734 -38.625 -4.539 1 90.38 394 GLN A C 1
ATOM 3124 O O . GLN A 1 394 ? 18.484 -39.25 -3.795 1 90.38 394 GLN A O 1
ATOM 3129 N N . PHE A 1 395 ? 16.531 -38.938 -4.844 1 88.38 395 PHE A N 1
ATOM 3130 C CA . PHE A 1 395 ? 15.977 -40.219 -4.441 1 88.38 395 PHE A CA 1
ATOM 3131 C C . PHE A 1 395 ? 16.828 -41.375 -4.988 1 88.38 395 PHE A C 1
ATOM 3133 O O . PHE A 1 395 ? 17.125 -42.312 -4.27 1 88.38 395 PHE A O 1
ATOM 3140 N N . ALA A 1 396 ? 17.203 -41.25 -6.23 1 89.88 396 ALA A N 1
ATOM 3141 C CA . ALA A 1 396 ? 18.031 -42.281 -6.879 1 89.88 396 ALA A CA 1
ATOM 3142 C C . ALA A 1 396 ? 19.359 -42.438 -6.148 1 89.88 396 ALA A C 1
ATOM 3144 O O . ALA A 1 396 ? 19.828 -43.562 -5.941 1 89.88 396 ALA A O 1
ATOM 3145 N N . ARG A 1 397 ? 19.938 -41.344 -5.773 1 88.69 397 ARG A N 1
ATOM 3146 C CA . ARG A 1 397 ? 21.203 -41.375 -5.051 1 88.69 397 ARG A CA 1
ATOM 3147 C C . ARG A 1 397 ? 21.047 -42.031 -3.688 1 88.69 397 ARG A C 1
ATOM 3149 O O . ARG A 1 397 ? 21.875 -42.844 -3.289 1 88.69 397 ARG A O 1
ATOM 3156 N N . ASN A 1 398 ? 20.031 -41.719 -3.047 1 85.19 398 ASN A N 1
ATOM 3157 C CA . ASN A 1 398 ? 19.797 -42.25 -1.706 1 85.19 398 ASN A CA 1
ATOM 3158 C C . ASN A 1 398 ? 19.5 -43.75 -1.735 1 85.19 398 ASN A C 1
ATOM 3160 O O . ASN A 1 398 ? 19.703 -44.438 -0.744 1 85.19 398 ASN A O 1
ATOM 3164 N N . HIS A 1 399 ? 19.016 -44.219 -2.832 1 82.94 399 HIS A N 1
ATOM 3165 C CA . HIS A 1 399 ? 18.609 -45.625 -2.934 1 82.94 399 HIS A CA 1
ATOM 3166 C C . HIS A 1 399 ? 19.562 -46.406 -3.85 1 82.94 399 HIS A C 1
ATOM 3168 O O . HIS A 1 399 ? 19.25 -47.531 -4.246 1 82.94 399 HIS A O 1
ATOM 3174 N N . ALA A 1 400 ? 20.672 -45.812 -4.262 1 80.5 400 ALA A N 1
ATOM 3175 C CA . ALA A 1 400 ? 21.719 -46.438 -5.074 1 80.5 400 ALA A CA 1
ATOM 3176 C C . ALA A 1 400 ? 21.156 -46.969 -6.391 1 80.5 400 ALA A C 1
ATOM 3178 O O . ALA A 1 400 ? 21.438 -48.094 -6.801 1 80.5 400 ALA A O 1
ATOM 3179 N N . ILE A 1 401 ? 20.219 -46.219 -6.867 1 78.69 401 ILE A N 1
ATOM 3180 C CA . ILE A 1 401 ? 19.672 -46.531 -8.18 1 78.69 401 ILE A CA 1
ATOM 3181 C C . ILE A 1 401 ? 20.547 -45.938 -9.273 1 78.69 401 ILE A C 1
ATOM 3183 O O . ILE A 1 401 ? 20.938 -44.781 -9.188 1 78.69 401 ILE A O 1
ATOM 3187 N N . ALA A 1 402 ? 21.062 -46.781 -10.219 1 66 402 ALA A N 1
ATOM 3188 C CA . ALA A 1 402 ? 21.938 -46.312 -11.305 1 66 402 ALA A CA 1
ATOM 3189 C C . ALA A 1 402 ? 21.203 -45.344 -12.219 1 66 402 ALA A C 1
ATOM 3191 O O . ALA A 1 402 ? 20.031 -45.531 -12.523 1 66 402 ALA A O 1
ATOM 3192 N N . ASN A 1 403 ? 21.672 -44.062 -12.367 1 61.09 403 ASN A N 1
ATOM 3193 C CA . ASN A 1 403 ? 21.094 -43.031 -13.227 1 61.09 403 ASN A CA 1
ATOM 3194 C C . ASN A 1 403 ? 21.156 -43.438 -14.703 1 61.09 403 ASN A C 1
ATOM 3196 O O . ASN A 1 403 ? 22.25 -43.562 -15.258 1 61.09 403 ASN A O 1
ATOM 3200 N N . LYS A 1 404 ? 20.203 -44.219 -15.195 1 47.53 404 LYS A N 1
ATOM 3201 C CA . LYS A 1 404 ? 20.25 -44.469 -16.625 1 47.53 404 LYS A CA 1
ATOM 3202 C C . LYS A 1 404 ? 19.688 -43.312 -17.438 1 47.53 404 LYS A C 1
ATOM 3204 O O . LYS A 1 404 ? 18.766 -42.625 -16.969 1 47.53 404 LYS A O 1
ATOM 3209 N N . MET B 1 1 ? 51.312 -77.562 57.125 1 23.56 1 MET B N 1
ATOM 3210 C CA . MET B 1 1 ? 51 -76.75 55.938 1 23.56 1 MET B CA 1
ATOM 3211 C C . MET B 1 1 ? 49.719 -75.938 56.156 1 23.56 1 MET B C 1
ATOM 3213 O O . MET B 1 1 ? 48.625 -76.562 56.312 1 23.56 1 MET B O 1
ATOM 3217 N N . ALA B 1 2 ? 49.812 -74.688 56.844 1 21.72 2 ALA B N 1
ATOM 3218 C CA . ALA B 1 2 ? 48.875 -73.875 57.594 1 21.72 2 ALA B CA 1
ATOM 3219 C C . ALA B 1 2 ? 47.781 -73.312 56.719 1 21.72 2 ALA B C 1
ATOM 3221 O O . ALA B 1 2 ? 48.062 -72.688 55.719 1 21.72 2 ALA B O 1
ATOM 3222 N N . VAL B 1 3 ? 46.625 -73.938 56.656 1 24.05 3 VAL B N 1
ATOM 3223 C CA . VAL B 1 3 ? 45.438 -73.875 55.812 1 24.05 3 VAL B CA 1
ATOM 3224 C C . VAL B 1 3 ? 44.781 -72.5 56 1 24.05 3 VAL B C 1
ATOM 3226 O O . VAL B 1 3 ? 43.562 -72.438 56.188 1 24.05 3 VAL B O 1
ATOM 3229 N N . GLU B 1 4 ? 45.594 -71.438 56.25 1 24.11 4 GLU B N 1
ATOM 3230 C CA . GLU B 1 4 ? 44.875 -70.312 56.844 1 24.11 4 GLU B CA 1
ATOM 3231 C C . GLU B 1 4 ? 43.781 -69.812 55.938 1 24.11 4 GLU B C 1
ATOM 3233 O O . GLU B 1 4 ? 43.969 -69.688 54.719 1 24.11 4 GLU B O 1
ATOM 3238 N N . VAL B 1 5 ? 42.5 -70 56.312 1 24.12 5 VAL B N 1
ATOM 3239 C CA . VAL B 1 5 ? 41.094 -69.812 55.906 1 24.12 5 VAL B CA 1
ATOM 3240 C C . VAL B 1 5 ? 40.875 -68.312 55.531 1 24.12 5 VAL B C 1
ATOM 3242 O O . VAL B 1 5 ? 41.125 -67.438 56.344 1 24.12 5 VAL B O 1
ATOM 3245 N N . LEU B 1 6 ? 41.125 -67.938 54.25 1 23.5 6 LEU B N 1
ATOM 3246 C CA . LEU B 1 6 ? 41 -66.625 53.594 1 23.5 6 LEU B CA 1
ATOM 3247 C C . LEU B 1 6 ? 39.625 -66 53.812 1 23.5 6 LEU B C 1
ATOM 3249 O O . LEU B 1 6 ? 38.594 -66.625 53.469 1 23.5 6 LEU B O 1
ATOM 3253 N N . SER B 1 7 ? 39.406 -65.375 55 1 22.02 7 SER B N 1
ATOM 3254 C CA . SER B 1 7 ? 38.188 -64.75 55.5 1 22.02 7 SER B CA 1
ATOM 3255 C C . SER B 1 7 ? 37.625 -63.781 54.469 1 22.02 7 SER B C 1
ATOM 3257 O O . SER B 1 7 ? 38.344 -63 53.875 1 22.02 7 SER B O 1
ATOM 3259 N N . THR B 1 8 ? 36.625 -64.25 53.688 1 23.28 8 THR B N 1
ATOM 3260 C CA . THR B 1 8 ? 35.875 -63.594 52.625 1 23.28 8 THR B CA 1
ATOM 3261 C C . THR B 1 8 ? 35.25 -62.281 53.094 1 23.28 8 THR B C 1
ATOM 3263 O O . THR B 1 8 ? 34.438 -62.281 54.062 1 23.28 8 THR B O 1
ATOM 3266 N N . VAL B 1 9 ? 36 -61.188 53.281 1 23.19 9 VAL B N 1
ATOM 3267 C CA . VAL B 1 9 ? 35.531 -59.906 53.781 1 23.19 9 VAL B CA 1
ATOM 3268 C C . VAL B 1 9 ? 34.406 -59.375 52.875 1 23.19 9 VAL B C 1
ATOM 3270 O O . VAL B 1 9 ? 34.625 -59.188 51.688 1 23.19 9 VAL B O 1
ATOM 3273 N N . THR B 1 10 ? 33.188 -59.781 53.031 1 23.22 10 THR B N 1
ATOM 3274 C CA . THR B 1 10 ? 32.031 -59.375 52.25 1 23.22 10 THR B CA 1
ATOM 3275 C C . THR B 1 10 ? 31.75 -57.875 52.438 1 23.22 10 THR B C 1
ATOM 3277 O O . THR B 1 10 ? 31.406 -57.438 53.531 1 23.22 10 THR B O 1
ATOM 3280 N N . ALA B 1 11 ? 32.625 -56.938 52.062 1 22.56 11 ALA B N 1
ATOM 3281 C CA . ALA B 1 11 ? 32.344 -55.5 52.312 1 22.56 11 ALA B CA 1
ATOM 3282 C C . ALA B 1 11 ? 31.062 -55.062 51.625 1 22.56 11 ALA B C 1
ATOM 3284 O O . ALA B 1 11 ? 30.844 -55.375 50.438 1 22.56 11 ALA B O 1
ATOM 3285 N N . THR B 1 12 ? 29.969 -55 52.344 1 25.48 12 THR B N 1
ATOM 3286 C CA . THR B 1 12 ? 28.641 -54.531 51.938 1 25.48 12 THR B CA 1
ATOM 3287 C C . THR B 1 12 ? 28.719 -53.094 51.438 1 25.48 12 THR B C 1
ATOM 3289 O O . THR B 1 12 ? 29.141 -52.188 52.156 1 25.48 12 THR B O 1
ATOM 3292 N N . VAL B 1 13 ? 29.172 -52.812 50.188 1 24.73 13 VAL B N 1
ATOM 3293 C CA . VAL B 1 13 ? 29.234 -51.469 49.656 1 24.73 13 VAL B CA 1
ATOM 3294 C C . VAL B 1 13 ? 27.828 -50.875 49.562 1 24.73 13 VAL B C 1
ATOM 3296 O O . VAL B 1 13 ? 26.938 -51.469 48.938 1 24.73 13 VAL B O 1
ATOM 3299 N N . THR B 1 14 ? 27.312 -50.25 50.656 1 25.23 14 THR B N 1
ATOM 3300 C CA . THR B 1 14 ? 26.031 -49.562 50.688 1 25.23 14 THR B CA 1
ATOM 3301 C C . THR B 1 14 ? 26 -48.469 49.625 1 25.23 14 THR B C 1
ATOM 3303 O O . THR B 1 14 ? 26.812 -47.531 49.656 1 25.23 14 THR B O 1
ATOM 3306 N N . VAL B 1 15 ? 25.703 -48.719 48.375 1 25.34 15 VAL B N 1
ATOM 3307 C CA . VAL B 1 15 ? 25.531 -47.75 47.312 1 25.34 15 VAL B CA 1
ATOM 3308 C C . VAL B 1 15 ? 24.391 -46.781 47.625 1 25.34 15 VAL B C 1
ATOM 3310 O O . VAL B 1 15 ? 23.234 -47.219 47.75 1 25.34 15 VAL B O 1
ATOM 3313 N N . THR B 1 16 ? 24.547 -45.875 48.594 1 24.12 16 THR B N 1
ATOM 3314 C CA . THR B 1 16 ? 23.531 -44.875 48.875 1 24.12 16 THR B CA 1
ATOM 3315 C C . THR B 1 16 ? 23.172 -44.094 47.594 1 24.12 16 THR B C 1
ATOM 3317 O O . THR B 1 16 ? 24.031 -43.438 47 1 24.12 16 THR B O 1
ATOM 3320 N N . SER B 1 17 ? 22.406 -44.625 46.656 1 23.38 17 SER B N 1
ATOM 3321 C CA . SER B 1 17 ? 21.938 -43.906 45.5 1 23.38 17 SER B CA 1
ATOM 3322 C C . SER B 1 17 ? 21.219 -42.594 45.906 1 23.38 17 SER B C 1
ATOM 3324 O O . SER B 1 17 ? 20.234 -42.625 46.625 1 23.38 17 SER B O 1
ATOM 3326 N N . THR B 1 18 ? 21.938 -41.594 46.344 1 25.44 18 THR B N 1
ATOM 3327 C CA . THR B 1 18 ? 21.297 -40.281 46.594 1 25.44 18 THR B CA 1
ATOM 3328 C C . THR B 1 18 ? 20.5 -39.844 45.375 1 25.44 18 THR B C 1
ATOM 3330 O O . THR B 1 18 ? 21.062 -39.688 44.281 1 25.44 18 THR B O 1
ATOM 3333 N N . TYR B 1 19 ? 19.266 -40.25 45.25 1 24.8 19 TYR B N 1
ATOM 3334 C CA . TYR B 1 19 ? 18.344 -39.688 44.219 1 24.8 19 TYR B CA 1
ATOM 3335 C C . TYR B 1 19 ? 18.281 -38.188 44.312 1 24.8 19 TYR B C 1
ATOM 3337 O O . TYR B 1 19 ? 17.922 -37.625 45.375 1 24.8 19 TYR B O 1
ATOM 3345 N N . THR B 1 20 ? 19.344 -37.5 43.938 1 26.92 20 THR B N 1
ATOM 3346 C CA . THR B 1 20 ? 19.234 -36.062 43.875 1 26.92 20 THR B CA 1
ATOM 3347 C C . THR B 1 20 ? 17.938 -35.625 43.188 1 26.92 20 THR B C 1
ATOM 3349 O O . THR B 1 20 ? 17.641 -36.094 42.094 1 26.92 20 T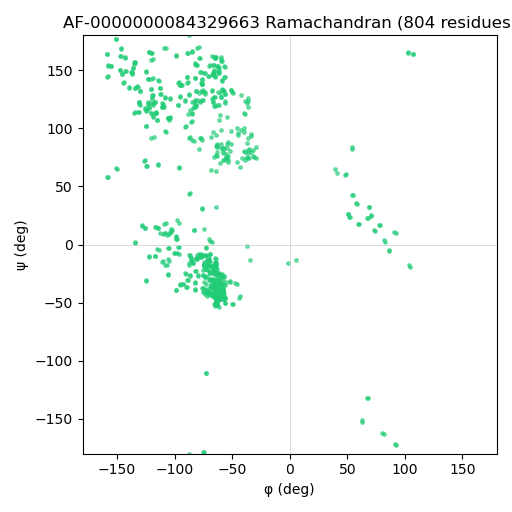HR B O 1
ATOM 3352 N N . SER B 1 21 ? 16.938 -35.344 44.031 1 29.22 21 SER B N 1
ATOM 3353 C CA . SER B 1 21 ? 15.672 -34.75 43.594 1 29.22 21 SER B CA 1
ATOM 3354 C C . SER B 1 21 ? 15.914 -33.688 42.531 1 29.22 21 SER B C 1
ATOM 3356 O O . SER B 1 21 ? 16.797 -32.812 42.688 1 29.22 21 SER B O 1
ATOM 3358 N N . LEU B 1 22 ? 15.758 -34.094 41.219 1 29.3 22 LEU B N 1
ATOM 3359 C CA . LEU B 1 22 ? 15.859 -33.125 40.125 1 29.3 22 LEU B CA 1
ATOM 3360 C C . LEU B 1 22 ? 15.195 -31.812 40.5 1 29.3 22 LEU B C 1
ATOM 3362 O O . LEU B 1 22 ? 14.164 -31.797 41.188 1 29.3 22 LEU B O 1
ATOM 3366 N N . PRO B 1 23 ? 16.047 -30.781 40.625 1 28.11 23 PRO B N 1
ATOM 3367 C CA . PRO B 1 23 ? 15.484 -29.469 40.938 1 28.11 23 PRO B CA 1
ATOM 3368 C C . PRO B 1 23 ? 14.133 -29.234 40.25 1 28.11 23 PRO B C 1
ATOM 3370 O O . PRO B 1 23 ? 13.836 -29.844 39.219 1 28.11 23 PRO B O 1
ATOM 3373 N N . SER B 1 24 ? 13.18 -28.891 41.125 1 29.22 24 SER B N 1
ATOM 3374 C CA . SER B 1 24 ? 11.844 -28.5 40.719 1 29.22 24 SER B CA 1
ATOM 3375 C C . SER B 1 24 ? 11.891 -27.688 39.406 1 29.22 24 SER B C 1
ATOM 3377 O O . SER B 1 24 ? 12.797 -26.859 39.219 1 29.22 24 SER B O 1
ATOM 3379 N N . ALA B 1 25 ? 11.203 -28.297 38.344 1 30.55 25 ALA B N 1
ATOM 3380 C CA . ALA B 1 25 ? 11 -27.609 37.094 1 30.55 25 ALA B CA 1
ATOM 3381 C C . ALA B 1 25 ? 10.727 -26.125 37.312 1 30.55 25 ALA B C 1
ATOM 3383 O O . ALA B 1 25 ? 9.797 -25.75 38 1 30.55 25 ALA B O 1
ATOM 3384 N N . GLU B 1 26 ? 11.805 -25.406 37.375 1 28.11 26 GLU B N 1
ATOM 3385 C CA . GLU B 1 26 ? 11.578 -23.953 37.281 1 28.11 26 GLU B CA 1
ATOM 3386 C C . GLU B 1 26 ? 10.414 -23.641 36.375 1 28.11 26 GLU B C 1
ATOM 3388 O O . GLU B 1 26 ? 10.383 -24.109 35.219 1 28.11 26 GLU B O 1
ATOM 3393 N N . THR B 1 27 ? 9.266 -23.516 37.031 1 30.27 27 THR B N 1
ATOM 3394 C CA . THR B 1 27 ? 8.125 -22.984 36.281 1 30.27 27 THR B CA 1
ATOM 3395 C C . THR B 1 27 ? 8.578 -21.922 35.281 1 30.27 27 THR B C 1
ATOM 3397 O O . THR B 1 27 ? 9.062 -20.859 35.688 1 30.27 27 THR B O 1
ATOM 3400 N N . ILE B 1 28 ? 9.188 -22.375 34.219 1 29.66 28 ILE B N 1
ATOM 3401 C CA . ILE B 1 28 ? 9.305 -21.406 33.156 1 29.66 28 ILE B CA 1
ATOM 3402 C C . ILE B 1 28 ? 7.988 -20.641 33 1 29.66 28 ILE B C 1
ATOM 3404 O O . ILE B 1 28 ? 6.965 -21.234 32.656 1 29.66 28 ILE B O 1
ATOM 3408 N N . THR B 1 29 ? 7.734 -19.891 34.031 1 27.81 29 THR B N 1
ATOM 3409 C CA . THR B 1 29 ? 6.68 -18.938 33.688 1 27.81 29 THR B CA 1
ATOM 3410 C C . THR B 1 29 ? 6.875 -18.406 32.281 1 27.81 29 THR B C 1
ATOM 3412 O O . THR B 1 29 ? 7.879 -17.75 31.984 1 27.81 29 THR B O 1
ATOM 3415 N N . ALA B 1 30 ? 6.426 -19.281 31.422 1 32.84 30 ALA B N 1
ATOM 3416 C CA . ALA B 1 30 ? 6.305 -18.719 30.078 1 32.84 30 ALA B CA 1
ATOM 3417 C C . ALA B 1 30 ? 5.789 -17.281 30.141 1 32.84 30 ALA B C 1
ATOM 3419 O O . ALA B 1 30 ? 4.652 -17.031 30.547 1 32.84 30 ALA B O 1
ATOM 3420 N N . ASN B 1 31 ? 6.59 -16.391 30.562 1 28.36 31 ASN B N 1
ATOM 3421 C CA . ASN B 1 31 ? 6.234 -15.008 30.281 1 28.36 31 ASN B CA 1
ATOM 3422 C C . ASN B 1 31 ? 5.512 -14.875 28.938 1 28.36 31 ASN B C 1
ATOM 3424 O O . ASN B 1 31 ? 6.09 -15.156 27.891 1 28.36 31 ASN B O 1
ATOM 3428 N N . LYS B 1 32 ? 4.285 -15.211 29.047 1 31.72 32 LYS B N 1
ATOM 3429 C CA . LYS B 1 32 ? 3.543 -14.727 27.891 1 31.72 32 LYS B CA 1
ATOM 3430 C C . LYS B 1 32 ? 4.051 -13.352 27.453 1 31.72 32 LYS B C 1
ATOM 3432 O O . LYS B 1 32 ? 3.889 -12.367 28.172 1 31.72 32 LYS B O 1
ATOM 3437 N N . ALA B 1 33 ? 5.086 -13.352 26.875 1 34.47 33 ALA B N 1
ATOM 3438 C CA . ALA B 1 33 ? 5.305 -12.062 26.219 1 34.47 33 ALA B CA 1
ATOM 3439 C C . ALA B 1 33 ? 3.992 -11.477 25.703 1 34.47 33 ALA B C 1
ATOM 3441 O O . ALA B 1 33 ? 3.303 -12.094 24.891 1 34.47 33 ALA B O 1
ATOM 3442 N N . VAL B 1 34 ? 3.242 -10.867 26.422 1 34.97 34 VAL B N 1
ATOM 3443 C CA . VAL B 1 34 ? 2.143 -10.07 25.891 1 34.97 34 VAL B CA 1
ATOM 3444 C C . VAL B 1 34 ? 2.514 -9.547 24.5 1 34.97 34 VAL B C 1
ATOM 3446 O O . VAL B 1 34 ? 3.521 -8.852 24.344 1 34.97 34 VAL B O 1
ATOM 3449 N N . VAL B 1 35 ? 2.322 -10.297 23.531 1 40.03 35 VAL B N 1
ATOM 3450 C CA . VAL B 1 35 ? 2.389 -9.703 22.203 1 40.03 35 VAL B CA 1
ATOM 3451 C C . VAL B 1 35 ? 1.977 -8.234 22.281 1 40.03 35 VAL B C 1
ATOM 3453 O O . VAL B 1 35 ? 0.822 -7.918 22.578 1 40.03 35 VAL B O 1
ATOM 3456 N N . SER B 1 36 ? 2.736 -7.355 22.766 1 47.69 36 SER B N 1
ATOM 3457 C CA . SER B 1 36 ? 2.393 -5.941 22.891 1 47.69 36 SER B CA 1
ATOM 3458 C C . SER B 1 36 ? 1.679 -5.434 21.641 1 47.69 36 SER B C 1
ATOM 3460 O O . SER B 1 36 ? 2.164 -5.617 20.516 1 47.69 36 SER B O 1
ATOM 3462 N N . GLN B 1 37 ? 0.427 -5.332 21.578 1 58.53 37 GLN B N 1
ATOM 3463 C CA . GLN B 1 37 ? -0.337 -4.699 20.516 1 58.53 37 GLN B CA 1
ATOM 3464 C C . GLN B 1 37 ? 0.39 -3.475 19.969 1 58.53 37 GLN B C 1
ATOM 3466 O O . GLN B 1 37 ? 0.914 -2.664 20.734 1 58.53 37 GLN B O 1
ATOM 3471 N N . PRO B 1 38 ? 0.662 -3.471 18.578 1 74.5 38 PRO B N 1
ATOM 3472 C CA . PRO B 1 38 ? 1.347 -2.314 18 1 74.5 38 PRO B CA 1
ATOM 3473 C C . PRO B 1 38 ? 0.7 -0.988 18.391 1 74.5 38 PRO B C 1
ATOM 3475 O O . PRO B 1 38 ? -0.524 -0.906 18.516 1 74.5 38 PRO B O 1
ATOM 3478 N N . GLU B 1 39 ? 1.438 -0.009 18.844 1 89.75 39 GLU B N 1
ATOM 3479 C CA . GLU B 1 39 ? 1.004 1.355 19.125 1 89.75 39 GLU B CA 1
ATOM 3480 C C . GLU B 1 39 ? 0.262 1.958 17.938 1 89.75 39 GLU B C 1
ATOM 3482 O O . GLU B 1 39 ? 0.672 1.78 16.781 1 89.75 39 GLU B O 1
ATOM 3487 N N . PRO B 1 40 ? -0.872 2.574 18.141 1 97.38 40 PRO B N 1
ATOM 3488 C CA . PRO B 1 40 ? -1.62 3.17 17.031 1 97.38 40 PRO B CA 1
ATOM 3489 C C . PRO B 1 40 ? -0.937 4.406 16.453 1 97.38 40 PRO B C 1
ATOM 3491 O O . PRO B 1 40 ? -0.191 5.09 17.156 1 97.38 40 PRO B O 1
ATOM 3494 N N . VAL B 1 41 ? -1.067 4.559 15.172 1 98.69 41 VAL B N 1
ATOM 3495 C CA . VAL B 1 41 ? -0.771 5.848 14.562 1 98.69 41 VAL B CA 1
ATOM 3496 C C . VAL B 1 41 ? -1.935 6.812 14.789 1 98.69 41 VAL B C 1
ATOM 3498 O O . VAL B 1 41 ? -3.08 6.5 14.453 1 98.69 41 VAL B O 1
ATOM 3501 N N . ILE B 1 42 ? -1.689 7.961 15.398 1 98.88 42 ILE B N 1
ATOM 3502 C CA . ILE B 1 42 ? -2.74 8.898 15.789 1 98.88 42 ILE B CA 1
ATOM 3503 C C . ILE B 1 42 ? -2.697 10.125 14.891 1 98.88 42 ILE B C 1
ATOM 3505 O O . ILE B 1 42 ? -1.651 10.766 14.75 1 98.88 42 ILE B O 1
ATOM 3509 N N . PHE B 1 43 ? -3.859 10.398 14.297 1 98.94 43 PHE B N 1
ATOM 3510 C CA . PHE B 1 43 ? -3.979 11.562 13.422 1 98.94 43 PHE B CA 1
ATOM 3511 C C . PHE B 1 43 ? -4.926 12.594 14.023 1 98.94 43 PHE B C 1
ATOM 3513 O O . PHE B 1 43 ? -5.918 12.234 14.656 1 98.94 43 PHE B O 1
ATOM 3520 N N . SER B 1 44 ? -4.621 13.852 13.898 1 98.88 44 SER B N 1
ATOM 3521 C CA . SER B 1 44 ? -5.543 14.969 14.078 1 98.88 44 SER B CA 1
ATOM 3522 C C . SER B 1 44 ? -5.836 15.656 12.75 1 98.88 44 SER B C 1
ATOM 3524 O O . SER B 1 44 ? -4.922 16.156 12.086 1 98.88 44 SER B O 1
ATOM 3526 N N . LEU B 1 45 ? -7.082 15.688 12.375 1 98.81 45 LEU B N 1
ATOM 3527 C CA . LEU B 1 45 ? -7.492 16.219 11.078 1 98.81 45 LEU B CA 1
ATOM 3528 C C . LEU B 1 45 ? -8.547 17.312 11.25 1 98.81 45 LEU B C 1
ATOM 3530 O O . LEU B 1 45 ? -9.273 17.328 12.242 1 98.81 45 LEU B O 1
ATOM 3534 N N . ILE B 1 46 ? -8.539 18.266 10.352 1 98.56 46 ILE B N 1
ATOM 3535 C CA . ILE B 1 46 ? -9.555 19.312 10.305 1 98.56 46 ILE B CA 1
ATOM 3536 C C . ILE B 1 46 ? -10.266 19.281 8.953 1 98.56 46 ILE B C 1
ATOM 3538 O O . ILE B 1 46 ? -9.617 19.375 7.906 1 98.56 46 ILE B O 1
ATOM 3542 N N . MET B 1 47 ? -11.508 19.109 9.008 1 98 47 MET B N 1
ATOM 3543 C CA . MET B 1 47 ? -12.32 19.062 7.789 1 98 47 MET B CA 1
ATOM 3544 C C . MET B 1 47 ? -13.586 19.906 7.953 1 98 47 MET B C 1
ATOM 3546 O O . MET B 1 47 ? -14.484 19.531 8.711 1 98 47 MET B O 1
ATOM 3550 N N . TRP B 1 48 ? -13.68 20.969 7.211 1 96.62 48 TRP B N 1
ATOM 3551 C CA . TRP B 1 48 ? -14.836 21.844 7.277 1 96.62 48 TRP B CA 1
ATOM 3552 C C . TRP B 1 48 ? -15.555 21.906 5.934 1 96.62 48 TRP B C 1
ATOM 3554 O O . TRP B 1 48 ? -15.055 22.516 4.984 1 96.62 48 TRP B O 1
ATOM 3564 N N . SER B 1 49 ? -16.766 21.344 5.809 1 96.62 49 SER B N 1
ATOM 3565 C CA . SER B 1 49 ? -17.609 21.219 4.629 1 96.62 49 SER B CA 1
ATOM 3566 C C . SER B 1 49 ? -17.547 19.797 4.055 1 96.62 49 SER B C 1
ATOM 3568 O O . SER B 1 49 ? -16.656 19.031 4.41 1 96.62 49 SER B O 1
ATOM 3570 N N . ARG B 1 50 ? -18.484 19.547 3.207 1 98.06 50 ARG B N 1
ATOM 3571 C CA . ARG B 1 50 ? -18.547 18.266 2.508 1 98.06 50 ARG B CA 1
ATOM 3572 C C . ARG B 1 50 ? -17.359 18.109 1.566 1 98.06 50 ARG B C 1
ATOM 3574 O O . ARG B 1 50 ? -16.781 17.016 1.471 1 98.06 50 ARG B O 1
ATOM 3581 N N . ASP B 1 51 ? -17.016 19.172 0.878 1 97.69 51 ASP B N 1
ATOM 3582 C CA . ASP B 1 51 ? -15.898 19.141 -0.062 1 97.69 51 ASP B CA 1
ATOM 3583 C C . ASP B 1 51 ? -14.594 18.797 0.648 1 97.69 51 ASP B C 1
ATOM 3585 O O . ASP B 1 51 ? -13.82 17.969 0.167 1 97.69 51 ASP B O 1
ATOM 3589 N N . SER B 1 52 ? -14.352 19.406 1.785 1 97.38 52 SER B N 1
ATOM 3590 C CA . SER B 1 52 ? -13.172 19.109 2.58 1 97.38 52 SER B CA 1
ATOM 3591 C C . SER B 1 52 ? -13.164 17.656 3.035 1 97.38 52 SER B C 1
ATOM 3593 O O . SER B 1 52 ? -12.117 17 3.053 1 97.38 52 SER B O 1
ATOM 3595 N N . ALA B 1 53 ? -14.32 17.188 3.365 1 98.75 53 ALA B N 1
ATOM 3596 C CA . ALA B 1 53 ? -14.453 15.805 3.812 1 98.75 53 ALA B CA 1
ATOM 3597 C C . ALA B 1 53 ? -14.188 14.828 2.668 1 98.75 53 ALA B C 1
ATOM 3599 O O . ALA B 1 53 ? -13.641 13.742 2.881 1 98.75 53 ALA B O 1
ATOM 3600 N N . MET B 1 54 ? -14.609 15.195 1.466 1 98.62 54 MET B N 1
ATOM 3601 C CA . MET B 1 54 ? -14.328 14.367 0.296 1 98.62 54 MET B CA 1
ATOM 3602 C C . MET B 1 54 ? -12.82 14.211 0.098 1 98.62 54 MET B C 1
ATOM 3604 O O . MET B 1 54 ? -12.336 13.094 -0.127 1 98.62 54 MET B O 1
ATOM 3608 N N . GLU B 1 55 ? -12.117 15.305 0.242 1 98.56 55 GLU B N 1
ATOM 3609 C CA . GLU B 1 55 ? -10.664 15.25 0.168 1 98.56 55 GLU B CA 1
ATOM 3610 C C . GLU B 1 55 ? -10.078 14.422 1.306 1 98.56 55 GLU B C 1
ATOM 3612 O O . GLU B 1 55 ? -9.242 13.547 1.076 1 98.56 55 GLU B O 1
ATOM 3617 N N . GLY B 1 56 ? -10.555 14.703 2.475 1 98.81 56 GLY B N 1
ATOM 3618 C CA . GLY B 1 56 ? -10.086 13.984 3.645 1 98.81 56 GLY B CA 1
ATOM 3619 C C . GLY B 1 56 ? -10.359 12.492 3.576 1 98.81 56 GLY B C 1
ATOM 3620 O O . GLY B 1 56 ? -9.578 11.688 4.094 1 98.81 56 GLY B O 1
ATOM 3621 N N . ALA B 1 57 ? -11.453 12.117 2.953 1 98.88 57 ALA B N 1
ATOM 3622 C CA . ALA B 1 57 ? -11.797 10.711 2.809 1 98.88 57 ALA B CA 1
ATOM 3623 C C . ALA B 1 57 ? -10.75 9.969 1.983 1 98.88 57 ALA B C 1
ATOM 3625 O O . ALA B 1 57 ? -10.391 8.828 2.299 1 98.88 57 ALA B O 1
ATOM 3626 N N . LEU B 1 58 ? -10.297 10.594 0.929 1 98.88 58 LEU B N 1
ATOM 3627 C CA . LEU B 1 58 ? -9.242 9.961 0.14 1 98.88 58 LEU B CA 1
ATOM 3628 C C . LEU B 1 58 ? -7.961 9.82 0.953 1 98.88 58 LEU B C 1
ATOM 3630 O O . LEU B 1 58 ? -7.297 8.781 0.901 1 98.88 58 LEU B O 1
ATOM 3634 N N . LEU B 1 59 ? -7.625 10.844 1.709 1 98.94 59 LEU B N 1
ATOM 3635 C CA . LEU B 1 59 ? -6.477 10.773 2.605 1 98.94 59 LEU B CA 1
ATOM 3636 C C . LEU B 1 59 ? -6.602 9.594 3.564 1 98.94 59 LEU B C 1
ATOM 3638 O O . LEU B 1 59 ? -5.691 8.766 3.658 1 98.94 59 LEU B O 1
ATOM 3642 N N . ILE B 1 60 ? -7.738 9.484 4.211 1 98.94 60 ILE B N 1
ATOM 3643 C CA . ILE B 1 60 ? -7.973 8.43 5.191 1 98.94 60 ILE B CA 1
ATOM 3644 C C . ILE B 1 60 ? -7.93 7.062 4.5 1 98.94 60 ILE B C 1
ATOM 3646 O O . ILE B 1 60 ? -7.352 6.113 5.031 1 98.94 60 ILE B O 1
ATOM 3650 N N . LYS B 1 61 ? -8.547 6.961 3.326 1 98.81 61 LYS B N 1
ATOM 3651 C CA . LYS B 1 61 ? -8.531 5.707 2.58 1 98.81 61 LYS B CA 1
ATOM 3652 C C . LYS B 1 61 ? -7.102 5.238 2.324 1 98.81 61 LYS B C 1
ATOM 3654 O O . LYS B 1 61 ? -6.781 4.066 2.533 1 98.81 61 LYS B O 1
ATOM 3659 N N . THR B 1 62 ? -6.203 6.152 1.887 1 98.81 62 THR B N 1
ATOM 3660 C CA . THR B 1 62 ? -4.832 5.766 1.579 1 98.81 62 THR B CA 1
ATOM 3661 C C . THR B 1 62 ? -4.066 5.43 2.855 1 98.81 62 THR B C 1
ATOM 3663 O O . THR B 1 62 ? -3.184 4.57 2.846 1 98.81 62 THR B O 1
ATOM 3666 N N . ILE B 1 63 ? -4.398 6.055 4.008 1 98.81 63 ILE B N 1
ATOM 3667 C CA . ILE B 1 63 ? -3.85 5.645 5.297 1 98.81 63 ILE B CA 1
ATOM 3668 C C . ILE B 1 63 ? -4.176 4.176 5.555 1 98.81 63 ILE B C 1
ATOM 3670 O O . ILE B 1 63 ? -3.291 3.385 5.883 1 98.81 63 ILE B O 1
ATOM 3674 N N . LEU B 1 64 ? -5.391 3.832 5.332 1 98.19 64 LEU B N 1
ATOM 3675 C CA . LEU B 1 64 ? -5.871 2.49 5.641 1 98.19 64 LEU B CA 1
ATOM 3676 C C . LEU B 1 64 ? -5.34 1.478 4.629 1 98.19 64 LEU B C 1
ATOM 3678 O O . LEU B 1 64 ? -5.164 0.302 4.957 1 98.19 64 LEU B O 1
ATOM 3682 N N . MET B 1 65 ? -5.055 1.877 3.416 1 98 65 MET B N 1
ATOM 3683 C CA . MET B 1 65 ? -4.516 1.002 2.381 1 98 65 MET B CA 1
ATOM 3684 C C . MET B 1 65 ? -3.115 0.522 2.746 1 98 65 MET B C 1
ATOM 3686 O O . MET B 1 65 ? -2.719 -0.587 2.385 1 98 65 MET B O 1
ATOM 3690 N N . TYR B 1 66 ? -2.365 1.375 3.479 1 97.31 66 TYR B N 1
ATOM 3691 C CA . TYR B 1 66 ? -0.936 1.106 3.584 1 97.31 66 TYR B CA 1
ATOM 3692 C C . TYR B 1 66 ? -0.538 0.824 5.027 1 97.31 66 TYR B C 1
ATOM 3694 O O . TYR B 1 66 ? 0.577 0.371 5.293 1 97.31 66 TYR B O 1
ATOM 3702 N N . THR B 1 67 ? -1.413 1.038 6.02 1 96.62 67 THR B N 1
ATOM 3703 C CA . THR B 1 67 ? -1.029 0.981 7.426 1 96.62 67 THR B CA 1
ATOM 3704 C C . THR B 1 67 ? -0.634 -0.439 7.824 1 96.62 67 THR B C 1
ATOM 3706 O O . THR B 1 67 ? -1.19 -1.41 7.309 1 96.62 67 THR B O 1
ATOM 3709 N N . THR B 1 68 ? 0.29 -0.487 8.719 1 93.94 68 THR B N 1
ATOM 3710 C CA . THR B 1 68 ? 0.695 -1.751 9.32 1 93.94 68 THR B CA 1
ATOM 3711 C C . THR B 1 68 ? 0.402 -1.749 10.82 1 93.94 68 THR B C 1
ATOM 3713 O O . THR B 1 68 ? 0.953 -2.562 11.57 1 93.94 68 THR B O 1
ATOM 3716 N N . SER B 1 69 ? -0.45 -0.769 11.266 1 95.12 69 SER B N 1
ATOM 3717 C CA . SER B 1 69 ? -0.822 -0.599 12.672 1 95.12 69 SER B CA 1
ATOM 3718 C C . SER B 1 69 ? -2.248 -0.077 12.805 1 95.12 69 SER B C 1
ATOM 3720 O O . SER B 1 69 ? -2.842 0.38 11.828 1 95.12 69 SER B O 1
ATOM 3722 N N . PRO B 1 70 ? -2.799 -0.253 14.062 1 97.06 70 PRO B N 1
ATOM 3723 C CA . PRO B 1 70 ? -4.086 0.409 14.297 1 97.06 70 PRO B CA 1
ATOM 3724 C C . PRO B 1 70 ? -4.027 1.915 14.047 1 97.06 70 PRO B C 1
ATOM 3726 O O . PRO B 1 70 ? -2.955 2.518 14.148 1 97.06 70 PRO B O 1
ATOM 3729 N N . ILE B 1 71 ? -5.195 2.467 13.688 1 98.5 71 ILE B N 1
ATOM 3730 C CA . ILE B 1 71 ? -5.281 3.889 13.375 1 98.5 71 ILE B CA 1
ATOM 3731 C C . ILE B 1 71 ? -6.27 4.566 14.32 1 98.5 71 ILE B C 1
ATOM 3733 O O . ILE B 1 71 ? -7.34 4.02 14.609 1 98.5 71 ILE B O 1
ATOM 3737 N N . GLU B 1 72 ? -5.887 5.695 14.852 1 98.81 72 GLU B N 1
ATOM 3738 C CA . GLU B 1 72 ? -6.785 6.582 15.586 1 98.81 72 GLU B CA 1
ATOM 3739 C C . GLU B 1 72 ? -6.918 7.934 14.883 1 98.81 72 GLU B C 1
ATOM 3741 O O . GLU B 1 72 ? -5.922 8.617 14.648 1 98.81 72 GLU B O 1
ATOM 3746 N N . LEU B 1 73 ? -8.156 8.25 14.57 1 98.88 73 LEU B N 1
ATOM 3747 C CA . LEU B 1 73 ? -8.445 9.516 13.898 1 98.88 73 LEU B CA 1
ATOM 3748 C C . LEU B 1 73 ? -9.195 10.461 14.828 1 98.88 73 LEU B C 1
ATOM 3750 O O . LEU B 1 73 ? -10.289 10.133 15.305 1 98.88 73 LEU B O 1
ATOM 3754 N N . HIS B 1 74 ? -8.633 11.57 15.125 1 98.94 74 HIS B N 1
ATOM 3755 C CA . HIS B 1 74 ? -9.289 12.688 15.789 1 98.94 74 HIS B CA 1
ATOM 3756 C C . HIS B 1 74 ? -9.617 13.797 14.797 1 98.94 74 HIS B C 1
ATOM 3758 O O . HIS B 1 74 ? -8.727 14.523 14.352 1 98.94 74 HIS B O 1
ATOM 3764 N N . ILE B 1 75 ? -10.969 13.953 14.492 1 98.94 75 ILE B N 1
ATOM 3765 C CA . ILE B 1 75 ? -11.359 14.805 13.375 1 98.94 75 ILE B CA 1
ATOM 3766 C C . ILE B 1 75 ? -12.172 15.992 13.883 1 98.94 75 ILE B C 1
ATOM 3768 O O . ILE B 1 75 ? -13.273 15.82 14.414 1 98.94 75 ILE B O 1
ATOM 3772 N N . ILE B 1 76 ? -11.594 17.156 13.758 1 98.75 76 ILE B N 1
ATOM 3773 C CA . ILE B 1 76 ? -12.305 18.406 14 1 98.75 76 ILE B CA 1
ATOM 3774 C C . ILE B 1 76 ? -13.086 18.812 12.758 1 98.75 76 ILE B C 1
ATOM 3776 O O . ILE B 1 76 ? -12.5 19.078 11.703 1 98.75 76 ILE B O 1
ATOM 3780 N N . CYS B 1 77 ? -14.438 18.891 12.875 1 98.44 77 CYS B N 1
ATOM 3781 C CA . CYS B 1 77 ? -15.188 19.047 11.633 1 98.44 77 CYS B CA 1
ATOM 3782 C C . CYS B 1 77 ? -16.562 19.641 11.906 1 98.44 77 CYS B C 1
ATOM 3784 O O . CYS B 1 77 ? -16.953 19.812 13.062 1 98.44 77 CYS B O 1
ATOM 3786 N N . ASP B 1 78 ? -17.234 20.141 10.883 1 97.31 78 ASP B N 1
ATOM 3787 C CA . ASP B 1 78 ? -18.641 20.531 10.977 1 97.31 78 ASP B CA 1
ATOM 3788 C C . ASP B 1 78 ? -19.547 19.344 10.68 1 97.31 78 ASP B C 1
ATOM 3790 O O . ASP B 1 78 ? -19.078 18.219 10.469 1 97.31 78 ASP B O 1
ATOM 3794 N N . GLN B 1 79 ? -20.797 19.578 10.734 1 97.88 79 GLN B N 1
ATOM 3795 C CA . GLN B 1 79 ? -21.781 18.5 10.602 1 97.88 79 GLN B CA 1
ATOM 3796 C C . GLN B 1 79 ? -21.75 17.906 9.195 1 97.88 79 GLN B C 1
ATOM 3798 O O . GLN B 1 79 ? -21.859 16.688 9.031 1 97.88 79 GLN B O 1
ATOM 3803 N N . SER B 1 80 ? -21.672 18.719 8.203 1 98.19 80 SER B N 1
ATOM 3804 C CA . SER B 1 80 ? -21.672 18.25 6.824 1 98.19 80 SER B CA 1
ATOM 3805 C C . SER B 1 80 ? -20.516 17.312 6.555 1 98.19 80 SER B C 1
ATOM 3807 O O . SER B 1 80 ? -20.672 16.281 5.887 1 98.19 80 SER B O 1
ATOM 3809 N N . ALA B 1 81 ? -19.344 17.672 7.066 1 98.62 81 ALA B N 1
ATOM 3810 C CA . ALA B 1 81 ? -18.172 16.812 6.922 1 98.62 81 ALA B CA 1
ATOM 3811 C C . ALA B 1 81 ? -18.359 15.484 7.641 1 98.62 81 ALA B C 1
ATOM 3813 O O . ALA B 1 81 ? -18.062 14.422 7.086 1 98.62 81 ALA B O 1
ATOM 3814 N N . ARG B 1 82 ? -18.844 15.555 8.82 1 98.69 82 ARG B N 1
ATOM 3815 C CA . ARG B 1 82 ? -19.062 14.336 9.594 1 98.69 82 ARG B CA 1
ATOM 3816 C C . ARG B 1 82 ? -20.016 13.391 8.867 1 98.69 82 ARG B C 1
ATOM 3818 O O . ARG B 1 82 ? -19.75 12.195 8.758 1 98.69 82 ARG B O 1
ATOM 3825 N N . ASP B 1 83 ? -21.094 13.938 8.375 1 98.69 83 ASP B N 1
ATOM 3826 C CA . ASP B 1 83 ? -22.078 13.133 7.672 1 98.69 83 ASP B CA 1
ATOM 3827 C C . ASP B 1 83 ? -21.453 12.391 6.496 1 98.69 83 ASP B C 1
ATOM 3829 O O . ASP B 1 83 ? -21.703 11.195 6.312 1 98.69 83 ASP B O 1
ATOM 3833 N N . PHE B 1 84 ? -20.719 13.086 5.785 1 98.75 84 PHE B N 1
ATOM 3834 C CA . PHE B 1 84 ? -20.078 12.469 4.625 1 98.75 84 PHE B CA 1
ATOM 3835 C C . PHE B 1 84 ? -19.125 11.367 5.059 1 98.75 84 PHE B C 1
ATOM 3837 O O . PHE B 1 84 ? -19.156 10.258 4.512 1 98.75 84 PHE B O 1
ATOM 3844 N N . LEU B 1 85 ? -18.266 11.625 6.004 1 98.88 85 LEU B N 1
ATOM 3845 C CA . LEU B 1 85 ? -17.25 10.672 6.445 1 98.88 85 LEU B CA 1
ATOM 3846 C C . LEU B 1 85 ? -17.906 9.422 7.02 1 98.88 85 LEU B C 1
ATOM 3848 O O . LEU B 1 85 ? -17.406 8.305 6.816 1 98.88 85 LEU B O 1
ATOM 3852 N N . GLU B 1 86 ? -18.938 9.602 7.75 1 98.62 86 GLU B N 1
ATOM 3853 C CA . GLU B 1 86 ? -19.625 8.453 8.344 1 98.62 86 GLU B CA 1
ATOM 3854 C C . GLU B 1 86 ? -20.156 7.512 7.273 1 98.62 86 GLU B C 1
ATOM 3856 O O . GLU B 1 86 ? -20.203 6.297 7.469 1 98.62 86 GLU B O 1
ATOM 3861 N N . THR B 1 87 ? -20.578 8.062 6.117 1 98.5 87 THR B N 1
ATOM 3862 C CA . THR B 1 87 ? -21 7.199 5.02 1 98.5 87 THR B CA 1
ATOM 3863 C C . THR B 1 87 ? -19.828 6.352 4.523 1 98.5 87 THR B C 1
ATOM 3865 O O . THR B 1 87 ? -20.016 5.184 4.168 1 98.5 87 THR B O 1
ATOM 3868 N N . ARG B 1 88 ? -18.672 6.898 4.484 1 98.69 88 ARG B N 1
ATOM 3869 C CA . ARG B 1 88 ? -17.5 6.156 4.055 1 98.69 88 ARG B CA 1
ATOM 3870 C C . ARG B 1 88 ? -17.094 5.117 5.098 1 98.69 88 ARG B C 1
ATOM 3872 O O . ARG B 1 88 ? -16.828 3.965 4.758 1 98.69 88 ARG B O 1
ATOM 3879 N N . PHE B 1 89 ? -17.125 5.465 6.375 1 98.5 89 PHE B N 1
ATOM 3880 C CA . PHE B 1 89 ? -16.719 4.559 7.441 1 98.5 89 PHE B CA 1
ATOM 3881 C C . PHE B 1 89 ? -17.688 3.389 7.551 1 98.5 89 PHE B C 1
ATOM 3883 O O . PHE B 1 89 ? -17.312 2.285 7.941 1 98.5 89 PHE B O 1
ATOM 3890 N N . SER B 1 90 ? -18.922 3.639 7.203 1 97.62 90 SER B N 1
ATOM 3891 C CA . SER B 1 90 ? -19.922 2.582 7.262 1 97.62 90 SER B CA 1
ATOM 3892 C C . SER B 1 90 ? -19.609 1.46 6.281 1 97.62 90 SER B C 1
ATOM 3894 O O . SER B 1 90 ? -20.141 0.352 6.402 1 97.62 90 SER B O 1
ATOM 3896 N N . LEU B 1 91 ? -18.766 1.717 5.324 1 97.75 91 LEU B N 1
ATOM 3897 C CA . LEU B 1 91 ? -18.391 0.725 4.328 1 97.75 91 LEU B CA 1
ATOM 3898 C C . LEU B 1 91 ? -17.312 -0.204 4.871 1 97.75 91 LEU B C 1
ATOM 3900 O O . LEU B 1 91 ? -17 -1.235 4.266 1 97.75 91 LEU B O 1
ATOM 3904 N N . LEU B 1 92 ? -16.688 0.099 5.98 1 96.75 92 LEU B N 1
ATOM 3905 C CA . LEU B 1 92 ? -15.609 -0.686 6.586 1 96.75 92 LEU B CA 1
ATOM 3906 C C . LEU B 1 92 ? -16.172 -1.716 7.559 1 96.75 92 LEU B C 1
ATOM 3908 O O . LEU B 1 92 ? -16.469 -1.392 8.711 1 96.75 92 LEU B O 1
ATOM 3912 N N . THR B 1 93 ? -16.234 -2.91 7.129 1 92.62 93 THR B N 1
ATOM 3913 C CA . THR B 1 93 ? -16.828 -3.965 7.949 1 92.62 93 THR B CA 1
ATOM 3914 C C . THR B 1 93 ? -15.742 -4.902 8.469 1 92.62 93 THR B C 1
ATOM 3916 O O . THR B 1 93 ? -15.953 -5.625 9.445 1 92.62 93 THR B O 1
ATOM 3919 N N . GLY B 1 94 ? -14.562 -4.918 7.906 1 92.94 94 GLY B N 1
ATOM 3920 C CA . GLY B 1 94 ? -13.477 -5.801 8.297 1 92.94 94 GLY B CA 1
ATOM 3921 C C . GLY B 1 94 ? -12.109 -5.293 7.871 1 92.94 94 GLY B C 1
ATOM 3922 O O . GLY B 1 94 ? -11.375 -5.988 7.172 1 92.94 94 GLY B O 1
ATOM 3923 N N . PRO B 1 95 ? -11.805 -4.051 8.375 1 94.12 95 PRO B N 1
ATOM 3924 C CA . PRO B 1 95 ? -10.477 -3.541 8.031 1 94.12 95 PRO B CA 1
ATOM 3925 C C . PRO B 1 95 ? -9.344 -4.379 8.633 1 94.12 95 PRO B C 1
ATOM 3927 O O . PRO B 1 95 ? -9.586 -5.188 9.531 1 94.12 95 PRO B O 1
ATOM 3930 N N . SER B 1 96 ? -8.141 -4.27 8.109 1 90.5 96 SER B N 1
ATOM 3931 C CA . SER B 1 96 ? -6.996 -5.09 8.492 1 90.5 96 SER B CA 1
ATOM 3932 C C . SER B 1 96 ? -6.586 -4.824 9.93 1 90.5 96 SER B C 1
ATOM 3934 O O . SER B 1 96 ? -6.062 -5.711 10.609 1 90.5 96 SER B O 1
ATOM 3936 N N . TYR B 1 97 ? -6.805 -3.559 10.406 1 93.44 97 TYR B N 1
ATOM 3937 C CA . TYR B 1 97 ? -6.453 -3.141 11.758 1 93.44 97 TYR B CA 1
ATOM 3938 C C . TYR B 1 97 ? -7.586 -2.344 12.391 1 93.44 97 TYR B C 1
ATOM 3940 O O . TYR B 1 97 ? -8.406 -1.755 11.688 1 93.44 97 TYR B O 1
ATOM 3948 N N . PRO B 1 98 ? -7.609 -2.352 13.719 1 95.38 98 PRO B N 1
ATOM 3949 C CA . PRO B 1 98 ? -8.625 -1.548 14.391 1 95.38 98 PRO B CA 1
ATOM 3950 C C . PRO B 1 98 ? -8.547 -0.067 14.031 1 95.38 98 PRO B C 1
ATOM 3952 O O . PRO B 1 98 ? -7.453 0.475 13.867 1 95.38 98 PRO B O 1
ATOM 3955 N N . LEU B 1 99 ? -9.766 0.506 13.891 1 97.62 99 LEU B N 1
ATOM 3956 C CA . LEU B 1 99 ? -9.906 1.919 13.555 1 97.62 99 LEU B CA 1
ATOM 3957 C C . LEU B 1 99 ? -10.766 2.639 14.594 1 97.62 99 LEU B C 1
ATOM 3959 O O . LEU B 1 99 ? -11.93 2.283 14.797 1 97.62 99 LEU B O 1
ATOM 3963 N N . LYS B 1 100 ? -10.125 3.592 15.289 1 98.12 100 LYS B N 1
ATOM 3964 C CA . LYS B 1 100 ? -10.836 4.449 16.234 1 98.12 100 LYS B CA 1
ATOM 3965 C C . LYS B 1 100 ? -11.047 5.844 15.648 1 98.12 100 LYS B C 1
ATOM 3967 O O . LYS B 1 100 ? -10.094 6.488 15.203 1 98.12 100 LYS B O 1
ATOM 3972 N N . ILE B 1 101 ? -12.336 6.309 15.633 1 98.75 101 ILE B N 1
ATOM 3973 C CA . ILE B 1 101 ? -12.656 7.621 15.078 1 98.75 101 ILE B CA 1
ATOM 3974 C C . ILE B 1 101 ? -13.367 8.461 16.141 1 98.75 101 ILE B C 1
ATOM 3976 O O . ILE B 1 101 ? -14.367 8.031 16.719 1 98.75 101 ILE B O 1
ATOM 3980 N N . ARG B 1 102 ? -12.781 9.617 16.438 1 98.75 102 ARG B N 1
ATOM 3981 C CA . ARG B 1 102 ? -13.398 10.602 17.328 1 98.75 102 ARG B CA 1
ATOM 3982 C C . ARG B 1 102 ? -13.633 11.922 16.578 1 98.75 102 ARG B C 1
ATOM 3984 O O . ARG B 1 102 ? -12.688 12.547 16.109 1 98.75 102 ARG B O 1
ATOM 3991 N N . PHE B 1 103 ? -14.922 12.312 16.516 1 98.81 103 PHE B N 1
ATOM 3992 C CA . PHE B 1 103 ? -15.266 13.594 15.914 1 98.81 103 PHE B CA 1
ATOM 3993 C C . PHE B 1 103 ? -15.359 14.688 16.969 1 98.81 103 PHE B C 1
ATOM 3995 O O . PHE B 1 103 ? -15.867 14.461 18.078 1 98.81 103 PHE B O 1
ATOM 4002 N N . TYR B 1 104 ? -14.828 15.828 16.688 1 98.62 104 TYR B N 1
ATOM 4003 C CA . TYR B 1 104 ? -14.961 17.047 17.484 1 98.62 104 TYR B CA 1
ATOM 4004 C C . TYR B 1 104 ? -15.625 18.156 16.672 1 98.62 104 TYR B C 1
ATOM 4006 O O . TYR B 1 104 ? -15.125 18.547 15.609 1 98.62 104 TYR B O 1
ATOM 4014 N N . GLN B 1 105 ? -16.703 18.719 17.203 1 97.75 105 GLN B N 1
ATOM 4015 C CA . GLN B 1 105 ? -17.469 19.672 16.422 1 97.75 105 GLN B CA 1
ATOM 4016 C C . GLN B 1 105 ? -17.641 20.984 17.172 1 97.75 105 GLN B C 1
ATOM 4018 O O . GLN B 1 105 ? -18.75 21.344 17.578 1 97.75 105 GLN B O 1
ATOM 4023 N N . PRO B 1 106 ? -16.562 21.766 17.281 1 96.5 106 PRO B N 1
ATOM 4024 C CA . PRO B 1 106 ? -16.766 23.109 17.812 1 96.5 106 PRO B CA 1
ATOM 4025 C C . PRO B 1 106 ? -17.688 23.953 16.922 1 96.5 106 PRO B C 1
ATOM 4027 O O . PRO B 1 106 ? -17.656 23.828 15.695 1 96.5 106 PRO B O 1
ATOM 4030 N N . SER B 1 107 ? -18.453 24.844 17.484 1 94.81 107 SER B N 1
ATOM 4031 C CA . SER B 1 107 ? -19.297 25.75 16.703 1 94.81 107 SER B CA 1
ATOM 4032 C C . SER B 1 107 ? -18.469 26.891 16.109 1 94.81 107 SER B C 1
ATOM 4034 O O . SER B 1 107 ? -17.375 27.203 16.594 1 94.81 107 SER B O 1
ATOM 4036 N N . LEU B 1 108 ? -19.062 27.5 15.078 1 92.94 108 LEU B N 1
ATOM 4037 C CA . LEU B 1 108 ? -18.422 28.672 14.5 1 92.94 108 LEU B CA 1
ATOM 4038 C C . LEU B 1 108 ? -18.234 29.766 15.547 1 92.94 108 LEU B C 1
ATOM 4040 O O . LEU B 1 108 ? -17.188 30.422 15.586 1 92.94 108 LEU B O 1
ATOM 4044 N N . GLN B 1 109 ? -19.219 29.906 16.422 1 94.5 109 GLN B N 1
ATOM 4045 C CA . GLN B 1 109 ? -19.141 30.938 17.453 1 94.5 109 GLN B CA 1
ATOM 4046 C C . GLN B 1 109 ? -18.062 30.609 18.469 1 94.5 109 GLN B C 1
ATOM 4048 O O . GLN B 1 109 ? -17.312 31.5 18.906 1 94.5 109 GLN B O 1
ATOM 4053 N N . SER B 1 110 ? -17.953 29.359 18.891 1 95.31 110 SER B N 1
ATOM 4054 C CA . SER B 1 110 ? -16.938 29 19.859 1 95.31 110 SER B CA 1
ATOM 4055 C C . SER B 1 110 ? -15.531 29.203 19.312 1 95.31 110 SER B C 1
ATOM 4057 O O . SER B 1 110 ? -14.617 29.578 20.047 1 95.31 110 SER B O 1
ATOM 4059 N N . MET B 1 111 ? -15.336 28.984 18.016 1 95.75 111 MET B N 1
ATOM 4060 C CA . MET B 1 111 ? -14.047 29.219 17.375 1 95.75 111 MET B CA 1
ATOM 4061 C C . MET B 1 111 ? -13.719 30.703 17.344 1 95.75 111 MET B C 1
ATOM 4063 O O . MET B 1 111 ? -12.602 31.109 17.656 1 95.75 111 MET B O 1
ATOM 4067 N N . LYS B 1 112 ? -14.758 31.484 16.984 1 94.38 112 LYS B N 1
ATOM 4068 C CA . LYS B 1 112 ? -14.602 32.938 16.969 1 94.38 112 LYS B CA 1
ATOM 4069 C C . LYS B 1 112 ? -14.258 33.469 18.359 1 94.38 112 LYS B C 1
ATOM 4071 O O . LYS B 1 112 ? -13.367 34.312 18.5 1 94.38 112 LYS B O 1
ATOM 4076 N N . ASP B 1 113 ? -14.977 32.969 19.328 1 95.44 113 ASP B N 1
ATOM 4077 C CA . ASP B 1 113 ? -14.75 33.406 20.703 1 95.44 113 ASP B CA 1
ATOM 4078 C C . ASP B 1 113 ? -13.336 33.062 21.156 1 95.44 113 ASP B C 1
ATOM 4080 O O . ASP B 1 113 ? -12.695 33.844 21.859 1 95.44 113 ASP B O 1
ATOM 4084 N N . ARG B 1 114 ? -12.906 31.875 20.812 1 96.06 114 ARG B N 1
ATOM 4085 C CA . ARG B 1 114 ? -11.57 31.469 21.234 1 96.06 114 ARG B CA 1
ATOM 4086 C C . ARG B 1 114 ? -10.5 32.375 20.625 1 96.06 114 ARG B C 1
ATOM 4088 O O . ARG B 1 114 ? -9.523 32.719 21.297 1 96.06 114 ARG B O 1
ATOM 4095 N N . ILE B 1 115 ? -10.617 32.688 19.375 1 95 115 ILE B N 1
ATOM 4096 C CA . ILE B 1 115 ? -9.68 33.562 18.703 1 95 115 ILE B CA 1
ATOM 4097 C C . ILE B 1 115 ? -9.703 34.938 19.359 1 95 115 ILE B C 1
ATOM 4099 O O . ILE B 1 115 ? -8.656 35.562 19.578 1 95 115 ILE B O 1
ATOM 4103 N N . ALA B 1 116 ? -10.898 35.375 19.703 1 94.25 116 ALA B N 1
ATOM 4104 C CA . ALA B 1 116 ? -11.055 36.688 20.359 1 94.25 116 ALA B CA 1
ATOM 4105 C C . ALA B 1 116 ? -10.344 36.688 21.703 1 94.25 116 ALA B C 1
ATOM 4107 O O . ALA B 1 116 ? -9.766 37.719 22.094 1 94.25 116 ALA B O 1
ATOM 4108 N N . ARG B 1 117 ? -10.398 35.562 22.406 1 95.31 117 ARG B N 1
ATOM 4109 C CA . ARG B 1 117 ? -9.758 35.531 23.719 1 95.31 117 ARG B CA 1
ATOM 4110 C C . ARG B 1 117 ? -8.234 35.531 23.578 1 95.31 117 ARG B C 1
ATOM 4112 O O . ARG B 1 117 ? -7.527 35.938 24.5 1 95.31 117 ARG B O 1
ATOM 4119 N N . GLU B 1 118 ? -7.727 35.031 22.5 1 94.5 118 GLU B N 1
ATOM 4120 C CA . GLU B 1 118 ? -6.305 35.219 22.219 1 94.5 118 GLU B CA 1
ATOM 4121 C C . GLU B 1 118 ? -5.984 36.688 21.969 1 94.5 118 GLU B C 1
ATOM 4123 O O . GLU B 1 118 ? -5.035 37.25 22.547 1 94.5 118 GLU B O 1
ATOM 4128 N N . GLY B 1 119 ? -6.766 37.281 21.062 1 92.88 119 GLY B N 1
ATOM 4129 C CA . GLY B 1 119 ? -6.848 38.75 21.016 1 92.88 119 GLY B CA 1
ATOM 4130 C C . GLY B 1 119 ? -6.059 39.344 19.859 1 92.88 119 GLY B C 1
ATOM 4131 O O . GLY B 1 119 ? -6.297 40.469 19.484 1 92.88 119 GLY B O 1
ATOM 4132 N N . SER B 1 120 ? -5.133 38.625 19.297 1 94.25 120 SER B N 1
ATOM 4133 C CA . SER B 1 120 ? -4.277 39.281 18.312 1 94.25 120 SER B CA 1
ATOM 4134 C C . SER B 1 120 ? -4.352 38.562 16.969 1 94.25 120 SER B C 1
ATOM 4136 O O . SER B 1 120 ? -3.877 39.062 15.953 1 94.25 120 SER B O 1
ATOM 4138 N N . ILE B 1 121 ? -4.938 37.406 16.844 1 94.12 121 ILE B N 1
ATOM 4139 C CA . ILE B 1 121 ? -4.945 36.562 15.648 1 94.12 121 ILE B CA 1
ATOM 4140 C C . ILE B 1 121 ? -6.008 37.062 14.68 1 94.12 121 ILE B C 1
ATOM 4142 O O . ILE B 1 121 ? -7.145 37.312 15.07 1 94.12 121 ILE B O 1
ATOM 4146 N N . ARG B 1 122 ? -5.609 37.188 13.5 1 87.88 122 ARG B N 1
ATOM 4147 C CA . ARG B 1 122 ? -6.48 37.531 12.383 1 87.88 122 ARG B CA 1
ATOM 4148 C C . ARG B 1 122 ? -6.031 36.844 11.102 1 87.88 122 ARG B C 1
ATOM 4150 O O . ARG B 1 122 ? -4.863 36.469 10.969 1 87.88 122 ARG B O 1
ATOM 4157 N N . SER B 1 123 ? -6.984 36.469 10.219 1 80.62 123 SER B N 1
ATOM 4158 C CA . SER B 1 123 ? -6.566 35.875 8.961 1 80.62 123 SER B CA 1
ATOM 4159 C C . SER B 1 123 ? -7.484 36.281 7.816 1 80.62 123 SER B C 1
ATOM 4161 O O . SER B 1 123 ? -8.695 36.406 7.996 1 80.62 123 SER B O 1
ATOM 4163 N N . ASP B 1 124 ? -6.867 36.562 6.676 1 75.19 124 ASP B N 1
ATOM 4164 C CA . ASP B 1 124 ? -7.594 36.781 5.426 1 75.19 124 ASP B CA 1
ATOM 4165 C C . ASP B 1 124 ? -7.461 35.562 4.496 1 75.19 124 ASP B C 1
ATOM 4167 O O . ASP B 1 124 ? -7.82 35.656 3.32 1 75.19 124 ASP B O 1
ATOM 4171 N N . HIS B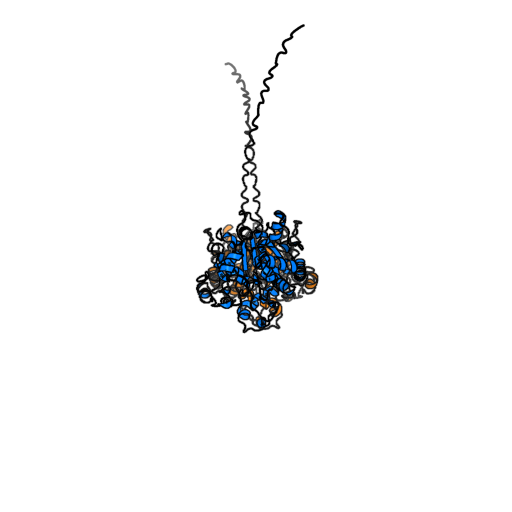 1 125 ? -6.922 34.531 5 1 77.31 125 HIS B N 1
ATOM 4172 C CA . HIS B 1 125 ? -6.664 33.312 4.234 1 77.31 125 HIS B CA 1
ATOM 4173 C C . HIS B 1 125 ? -7.965 32.594 3.885 1 77.31 125 HIS B C 1
ATOM 4175 O O . HIS B 1 125 ? -8.93 32.656 4.648 1 77.31 125 HIS B O 1
ATOM 4181 N N . ALA B 1 126 ? -7.891 31.828 2.775 1 67.5 126 ALA B N 1
ATOM 4182 C CA . ALA B 1 126 ? -9.047 31.141 2.211 1 67.5 126 ALA B CA 1
ATOM 4183 C C . ALA B 1 126 ? -9.594 30.094 3.18 1 67.5 126 ALA B C 1
ATOM 4185 O O . ALA B 1 126 ? -10.797 29.828 3.215 1 67.5 126 ALA B O 1
ATOM 4186 N N . ALA B 1 127 ? -8.797 29.531 3.953 1 76.12 127 ALA B N 1
ATOM 4187 C CA . ALA B 1 127 ? -9.219 28.469 4.867 1 76.12 127 ALA B CA 1
ATOM 4188 C C . ALA B 1 127 ? -10.086 29.031 5.992 1 76.12 127 ALA B C 1
ATOM 4190 O O . ALA B 1 127 ? -10.773 28.281 6.688 1 76.12 127 ALA B O 1
ATOM 4191 N N . GLY B 1 128 ? -10.062 30.297 6.211 1 79 128 GLY B N 1
ATOM 4192 C CA . GLY B 1 128 ? -10.953 30.969 7.145 1 79 128 GLY B CA 1
ATOM 4193 C C . GLY B 1 128 ? -10.766 30.516 8.578 1 79 128 GLY B C 1
ATOM 4194 O O . GLY B 1 128 ? -9.664 30.125 8.969 1 79 128 GLY B O 1
ATOM 4195 N N . LEU B 1 129 ? -11.789 30.594 9.305 1 88.5 129 LEU B N 1
ATOM 4196 C CA . LEU B 1 129 ? -11.805 30.312 10.734 1 88.5 129 LEU B CA 1
ATOM 4197 C C . LEU B 1 129 ? -11.445 28.859 11.008 1 88.5 129 LEU B C 1
ATOM 4199 O O . LEU B 1 129 ? -10.594 28.578 11.867 1 88.5 129 LEU B O 1
ATOM 4203 N N . PRO B 1 130 ? -11.891 27.922 10.25 1 90.12 130 PRO B N 1
ATOM 4204 C CA . PRO B 1 130 ? -11.508 26.531 10.492 1 90.12 130 PRO B CA 1
ATOM 4205 C C . PRO B 1 130 ? -10.023 26.266 10.25 1 90.12 130 PRO B C 1
ATOM 4207 O O . PRO B 1 130 ? -9.406 25.484 10.961 1 90.12 130 PRO B O 1
ATOM 4210 N N . GLY B 1 131 ? -9.492 26.906 9.273 1 92.5 131 GLY B N 1
ATOM 4211 C CA . GLY B 1 131 ? -8.062 26.781 9.023 1 92.5 131 GLY B CA 1
ATOM 4212 C C . GLY B 1 131 ? -7.215 27.219 10.203 1 92.5 131 GLY B C 1
ATOM 4213 O O . GLY B 1 131 ? -6.16 26.641 10.469 1 92.5 131 GLY B O 1
ATOM 4214 N N . LEU B 1 132 ? -7.676 28.219 10.953 1 95.31 132 LEU B N 1
ATOM 4215 C CA . LEU B 1 132 ? -6.949 28.75 12.094 1 95.31 132 LEU B CA 1
ATOM 4216 C C . LEU B 1 132 ? -6.977 27.766 13.266 1 95.31 132 LEU B C 1
ATOM 4218 O O . LEU B 1 132 ? -6.191 27.891 14.203 1 95.31 132 LEU B O 1
ATOM 4222 N N . MET B 1 133 ? -7.852 26.781 13.164 1 96.88 133 MET B N 1
ATOM 4223 C CA . MET B 1 133 ? -7.961 25.812 14.258 1 96.88 133 MET B CA 1
ATOM 4224 C C . MET B 1 133 ? -6.723 24.922 14.328 1 96.88 133 MET B C 1
ATOM 4226 O O . MET B 1 133 ? -6.496 24.25 15.336 1 96.88 133 MET B O 1
ATOM 4230 N N . LYS B 1 134 ? -5.883 24.953 13.305 1 97.69 134 LYS B N 1
ATOM 4231 C CA . LYS B 1 134 ? -4.594 24.281 13.375 1 97.69 134 LYS B CA 1
ATOM 4232 C C . LYS B 1 134 ? -3.768 24.781 14.555 1 97.69 134 LYS B C 1
ATOM 4234 O O . LYS B 1 134 ? -2.939 24.047 15.094 1 97.69 134 LYS B O 1
ATOM 4239 N N . LEU B 1 135 ? -4.008 26.031 14.953 1 97.88 135 LEU B N 1
ATOM 4240 C CA . LEU B 1 135 ? -3.281 26.656 16.047 1 97.88 135 LEU B CA 1
ATOM 4241 C C . LEU B 1 135 ? -3.809 26.172 17.406 1 97.88 135 LEU B C 1
ATOM 4243 O O . LEU B 1 135 ? -3.18 26.406 18.438 1 97.88 135 LEU B O 1
ATOM 4247 N N . PHE B 1 136 ? -4.953 25.453 17.375 1 98 136 PHE B N 1
ATOM 4248 C CA . PHE B 1 136 ? -5.637 25.156 18.625 1 98 136 PHE B CA 1
ATOM 4249 C C . PHE B 1 136 ? -5.926 23.672 18.75 1 98 136 PHE B C 1
ATOM 4251 O O . PHE B 1 136 ? -6.73 23.266 19.594 1 98 136 PHE B O 1
ATOM 4258 N N . ILE B 1 137 ? -5.281 22.844 17.969 1 98.62 137 ILE B N 1
ATOM 4259 C CA . ILE B 1 137 ? -5.492 21.391 18.016 1 98.62 137 ILE B CA 1
ATOM 4260 C C . ILE B 1 137 ? -5.215 20.875 19.422 1 98.62 137 ILE B C 1
ATOM 4262 O O . ILE B 1 137 ? -5.984 20.062 19.953 1 98.62 137 ILE B O 1
ATOM 4266 N N . HIS B 1 138 ? -4.176 21.328 20.094 1 98.06 138 HIS B N 1
ATOM 4267 C CA . HIS B 1 138 ? -3.762 20.875 21.422 1 98.06 138 HIS B CA 1
ATOM 4268 C C . HIS B 1 138 ? -4.832 21.172 22.469 1 98.06 138 HIS B C 1
ATOM 4270 O O . HIS B 1 138 ? -4.867 20.547 23.516 1 98.06 138 HIS B O 1
ATOM 4276 N N . GLU B 1 139 ? -5.723 22.109 22.188 1 97.44 139 GLU B N 1
ATOM 4277 C CA . GLU B 1 139 ? -6.77 22.484 23.125 1 97.44 139 GLU B CA 1
ATOM 4278 C C . GLU B 1 139 ? -8.062 21.734 22.844 1 97.44 139 GLU B C 1
ATOM 4280 O O . GLU B 1 139 ? -8.859 21.484 23.75 1 97.44 139 GLU B O 1
ATOM 4285 N N . ILE B 1 140 ? -8.281 21.484 21.578 1 97.94 140 ILE B N 1
ATOM 4286 C CA . ILE B 1 140 ? -9.539 20.875 21.156 1 97.94 140 ILE B CA 1
ATOM 4287 C C . ILE B 1 140 ? -9.539 19.391 21.5 1 97.94 140 ILE B C 1
ATOM 4289 O O . ILE B 1 140 ? -10.555 18.859 21.969 1 97.94 140 ILE B O 1
ATOM 4293 N N . LEU B 1 141 ? -8.375 18.719 21.281 1 98.12 141 LEU B N 1
ATOM 4294 C CA . LEU B 1 141 ? -8.281 17.297 21.578 1 98.12 141 LEU B CA 1
ATOM 4295 C C . LEU B 1 141 ? -8.133 17.047 23.078 1 98.12 141 LEU B C 1
ATOM 4297 O O . LEU B 1 141 ? -7.539 17.859 23.781 1 98.12 141 LEU B O 1
ATOM 4301 N N . PRO B 1 142 ? -8.633 15.938 23.609 1 96.75 142 PRO B N 1
ATOM 4302 C CA . PRO B 1 142 ? -8.5 15.641 25.031 1 96.75 142 PRO B CA 1
ATOM 4303 C C . PRO B 1 142 ? -7.051 15.43 25.453 1 96.75 142 PRO B C 1
ATOM 4305 O O . PRO B 1 142 ? -6.203 15.094 24.625 1 96.75 142 PRO B O 1
ATOM 4308 N N . ALA B 1 143 ? -6.781 15.547 26.719 1 95.56 143 ALA B N 1
ATOM 4309 C CA . ALA B 1 143 ? -5.441 15.461 27.297 1 95.56 143 ALA B CA 1
ATOM 4310 C C . ALA B 1 143 ? -4.859 14.062 27.109 1 95.56 143 ALA B C 1
ATOM 4312 O O . ALA B 1 143 ? -3.641 13.875 27.172 1 95.56 143 ALA B O 1
ATOM 4313 N N . SER B 1 144 ? -5.68 13.086 26.891 1 96.81 144 SER B N 1
ATOM 4314 C CA . SER B 1 144 ? -5.23 11.711 26.703 1 96.81 144 SER B CA 1
ATOM 4315 C C . SER B 1 144 ? -4.484 11.539 25.391 1 96.81 144 SER B C 1
ATOM 4317 O O . SER B 1 144 ? -3.725 10.578 25.219 1 96.81 144 SER B O 1
ATOM 4319 N N . VAL B 1 145 ? -4.754 12.422 24.406 1 98.25 145 VAL B N 1
ATOM 4320 C CA . VAL B 1 145 ? -4.02 12.391 23.141 1 98.25 145 VAL B CA 1
ATOM 4321 C C . VAL B 1 145 ? -2.723 13.188 23.281 1 98.25 145 VAL B C 1
ATOM 4323 O O . VAL B 1 145 ? -2.736 14.414 23.266 1 98.25 145 VAL B O 1
ATOM 4326 N N . LYS B 1 146 ? -1.665 12.516 23.359 1 98.44 146 LYS B N 1
ATOM 4327 C CA . LYS B 1 146 ? -0.401 13.156 23.703 1 98.44 146 LYS B CA 1
ATOM 4328 C C . LYS B 1 146 ? 0.363 13.586 22.453 1 98.44 146 LYS B C 1
ATOM 4330 O O . LYS B 1 146 ? 1.144 14.539 22.5 1 98.44 146 LYS B O 1
ATOM 4335 N N . LYS B 1 147 ? 0.25 12.828 21.406 1 98.75 147 LYS B N 1
ATOM 4336 C CA . LYS B 1 147 ? 0.879 13.109 20.125 1 98.75 147 LYS B CA 1
ATOM 4337 C C . LYS B 1 147 ? -0.091 12.859 18.969 1 98.75 147 LYS B C 1
ATOM 4339 O O . LYS B 1 147 ? -1.008 12.039 19.094 1 98.75 147 LYS B O 1
ATOM 4344 N N . SER B 1 148 ? 0.11 13.562 17.922 1 98.88 148 SER B N 1
ATOM 4345 C CA . SER B 1 148 ? -0.696 13.312 16.734 1 98.88 148 SER B CA 1
ATOM 4346 C C . SER B 1 148 ? 0.002 13.82 15.484 1 98.88 148 SER B C 1
ATOM 4348 O O . SER B 1 148 ? 0.881 14.68 15.562 1 98.88 148 SER B O 1
ATOM 4350 N N . ILE B 1 149 ? -0.311 13.25 14.383 1 98.94 149 ILE B N 1
ATOM 4351 C CA . ILE B 1 149 ? 0.079 13.727 13.062 1 98.94 149 ILE B CA 1
ATOM 4352 C C . ILE B 1 149 ? -1.061 14.539 12.453 1 98.94 149 ILE B C 1
ATOM 4354 O O . ILE B 1 149 ? -2.191 14.055 12.359 1 98.94 149 ILE B O 1
ATOM 4358 N N . TYR B 1 150 ? -0.788 15.766 12.172 1 98.88 150 TYR B N 1
ATOM 4359 C CA . TYR B 1 150 ? -1.737 16.547 11.383 1 98.88 150 TYR B CA 1
ATOM 4360 C C . TYR B 1 150 ? -1.36 16.531 9.906 1 98.88 150 TYR B C 1
ATOM 4362 O O . TYR B 1 150 ? -0.188 16.688 9.555 1 98.88 150 TYR B O 1
ATOM 4370 N N . ILE B 1 151 ? -2.35 16.359 9 1 98.69 151 ILE B N 1
ATOM 4371 C CA . ILE B 1 151 ? -2.137 16.422 7.559 1 98.69 151 ILE B CA 1
ATOM 4372 C C . ILE B 1 151 ? -3.299 17.172 6.898 1 98.69 151 ILE B C 1
ATOM 4374 O O . ILE B 1 151 ? -4.461 16.938 7.246 1 98.69 151 ILE B O 1
ATOM 4378 N N . ASP B 1 152 ? -2.977 18.062 5.988 1 97.44 152 ASP B N 1
ATOM 4379 C CA . ASP B 1 152 ? -4.016 18.703 5.184 1 97.44 152 ASP B CA 1
ATOM 4380 C C . ASP B 1 152 ? -4.812 17.672 4.398 1 97.44 152 ASP B C 1
ATOM 4382 O O . ASP B 1 152 ? -4.316 16.562 4.125 1 97.44 152 ASP B O 1
ATOM 4386 N N . THR B 1 153 ? -6 18.031 4.008 1 97.81 153 THR B N 1
ATOM 4387 C CA . THR B 1 153 ? -6.898 17.062 3.385 1 97.81 153 THR B CA 1
ATOM 4388 C C . THR B 1 153 ? -6.469 16.766 1.951 1 97.81 153 THR B C 1
ATOM 4390 O O . THR B 1 153 ? -6.816 15.727 1.396 1 97.81 153 THR B O 1
ATOM 4393 N N . ASP B 1 154 ? -5.797 17.688 1.303 1 97.94 154 ASP B N 1
ATOM 4394 C CA . ASP B 1 154 ? -5.449 17.531 -0.105 1 97.94 154 ASP B CA 1
ATOM 4395 C C . ASP B 1 154 ? -4.125 16.781 -0.256 1 97.94 154 ASP B C 1
ATOM 4397 O O . ASP B 1 154 ? -3.258 17.188 -1.028 1 97.94 154 ASP B O 1
ATOM 4401 N N . ALA B 1 155 ? -3.953 15.719 0.524 1 98.69 155 ALA B N 1
ATOM 4402 C CA . ALA B 1 155 ? -2.77 14.859 0.498 1 98.69 155 ALA B CA 1
ATOM 4403 C C . ALA B 1 155 ? -3.158 13.391 0.503 1 98.69 155 ALA B C 1
ATOM 4405 O O . ALA B 1 155 ? -4.27 13.031 0.899 1 98.69 155 ALA B O 1
ATOM 4406 N N . ILE B 1 156 ? -2.256 12.5 0.014 1 98.88 156 ILE B N 1
ATOM 4407 C CA . ILE B 1 156 ? -2.473 11.055 0.097 1 98.88 156 ILE B CA 1
ATOM 4408 C C . ILE B 1 156 ? -1.174 10.359 0.503 1 98.88 156 ILE B C 1
ATOM 4410 O O . ILE B 1 156 ? -0.082 10.844 0.189 1 98.88 156 ILE B O 1
ATOM 4414 N N . PHE B 1 157 ? -1.296 9.266 1.215 1 98.75 157 PHE B N 1
ATOM 4415 C CA . PHE B 1 157 ? -0.172 8.383 1.484 1 98.75 157 PHE B CA 1
ATOM 4416 C C . PHE B 1 157 ? 0.069 7.441 0.308 1 98.75 157 PHE B C 1
ATOM 4418 O O . PHE B 1 157 ? -0.88 6.965 -0.317 1 98.75 157 PHE B O 1
ATOM 4425 N N . ILE B 1 158 ? 1.309 7.137 0.01 1 98.38 158 ILE B N 1
ATOM 4426 C CA . ILE B 1 158 ? 1.653 6.078 -0.934 1 98.38 158 ILE B CA 1
ATOM 4427 C C . ILE B 1 158 ? 2.605 5.082 -0.27 1 98.38 158 ILE B C 1
ATOM 4429 O O . ILE B 1 158 ? 3.342 4.367 -0.953 1 98.38 158 ILE B O 1
ATOM 4433 N N . SER B 1 159 ? 2.699 5.172 1.014 1 96.56 159 SER B N 1
ATOM 4434 C CA . SER B 1 159 ? 3.498 4.289 1.856 1 96.56 159 SER B CA 1
ATOM 4435 C C . SER B 1 159 ? 2.898 4.164 3.254 1 96.56 159 SER B C 1
ATOM 4437 O O . SER B 1 159 ? 1.885 4.797 3.557 1 96.56 159 SER B O 1
ATOM 4439 N N . ASP B 1 160 ? 3.449 3.383 4.086 1 96.62 160 ASP B N 1
ATOM 4440 C CA . ASP B 1 160 ? 2.979 3.074 5.434 1 96.62 160 ASP B CA 1
ATOM 4441 C C . ASP B 1 160 ? 3.066 4.301 6.34 1 96.62 160 ASP B C 1
ATOM 4443 O O . ASP B 1 160 ? 4.156 4.816 6.59 1 96.62 160 ASP B O 1
ATOM 4447 N N . PRO B 1 161 ? 1.931 4.715 6.922 1 97.94 161 PRO B N 1
ATOM 4448 C CA . PRO B 1 161 ? 1.937 5.891 7.797 1 97.94 161 PRO B CA 1
ATOM 4449 C C . PRO B 1 161 ? 2.766 5.68 9.062 1 97.94 161 PRO B C 1
ATOM 4451 O O . PRO B 1 161 ? 3.127 6.648 9.734 1 97.94 161 PRO B O 1
ATOM 4454 N N . THR B 1 162 ? 3.066 4.418 9.445 1 96.69 162 THR B N 1
ATOM 4455 C CA . THR B 1 162 ? 3.889 4.164 10.617 1 96.69 162 THR B CA 1
ATOM 4456 C C . THR B 1 162 ? 5.285 4.754 10.445 1 96.69 162 THR B C 1
ATOM 4458 O O . THR B 1 162 ? 5.941 5.113 11.422 1 96.69 162 THR B O 1
ATOM 4461 N N . LEU B 1 163 ? 5.688 4.887 9.203 1 96 163 LEU B N 1
ATOM 4462 C CA . LEU B 1 163 ? 6.988 5.484 8.938 1 96 163 LEU B CA 1
ATOM 4463 C C . LEU B 1 163 ? 7.027 6.934 9.414 1 96 163 LEU B C 1
ATOM 4465 O O . LEU B 1 163 ? 8.039 7.391 9.953 1 96 163 LEU B O 1
ATOM 4469 N N . LEU B 1 164 ? 5.941 7.637 9.195 1 97.75 164 LEU B N 1
ATOM 4470 C CA . LEU B 1 164 ? 5.84 9.008 9.672 1 97.75 164 LEU B CA 1
ATOM 4471 C C . LEU B 1 164 ? 5.715 9.055 11.188 1 97.75 164 LEU B C 1
ATOM 4473 O O . LEU B 1 164 ? 6.363 9.875 11.844 1 97.75 164 LEU B O 1
ATOM 4477 N N . TRP B 1 165 ? 4.934 8.156 11.75 1 98.06 165 TRP B N 1
ATOM 4478 C CA . TRP B 1 165 ? 4.738 8.094 13.188 1 98.06 165 TRP B CA 1
ATOM 4479 C C . TRP B 1 165 ? 6.055 7.832 13.914 1 98.06 165 TRP B C 1
ATOM 4481 O O . TRP B 1 165 ? 6.32 8.414 14.969 1 98.06 165 TRP B O 1
ATOM 4491 N N . ASN B 1 166 ? 6.871 7.059 13.305 1 95.56 166 ASN B N 1
ATOM 4492 C CA . ASN B 1 166 ? 8.133 6.648 13.914 1 95.56 166 ASN B CA 1
ATOM 4493 C C . ASN B 1 166 ? 9.109 7.812 14.016 1 95.56 166 ASN B C 1
ATOM 4495 O O . ASN B 1 166 ? 10.102 7.738 14.742 1 95.56 166 ASN B O 1
ATOM 4499 N N . VAL B 1 167 ? 8.867 8.867 13.336 1 96.88 167 VAL B N 1
ATOM 4500 C CA . VAL B 1 167 ? 9.719 10.047 13.422 1 96.88 167 VAL B CA 1
ATOM 4501 C C . VAL B 1 167 ? 9.703 10.586 14.859 1 96.88 167 VAL B C 1
ATOM 4503 O O . VAL B 1 167 ? 10.719 11.086 15.344 1 96.88 167 VAL B O 1
ATOM 4506 N N . PHE B 1 168 ? 8.625 10.43 15.633 1 97.81 168 PHE B N 1
ATOM 4507 C CA . PHE B 1 168 ? 8.516 10.906 17 1 97.81 168 PHE B CA 1
ATOM 4508 C C . PHE B 1 168 ? 9.641 10.336 17.859 1 97.81 168 PHE B C 1
ATOM 4510 O O . PHE B 1 168 ? 10.141 11.008 18.766 1 97.81 168 PHE B O 1
ATOM 4517 N N . SER B 1 169 ? 10.008 9.109 17.547 1 95.62 169 SER B N 1
ATOM 4518 C CA . SER B 1 169 ? 10.977 8.422 18.391 1 95.62 169 SER B CA 1
ATOM 4519 C C . SER B 1 169 ? 12.391 8.922 18.125 1 95.62 169 SER B C 1
ATOM 4521 O O . SER B 1 169 ? 13.32 8.633 18.875 1 95.62 169 SER B O 1
ATOM 4523 N N . GLN B 1 170 ? 12.555 9.734 17.094 1 95.06 170 GLN B N 1
ATOM 4524 C CA . GLN B 1 170 ? 13.883 10.18 16.688 1 95.06 170 GLN B CA 1
ATOM 4525 C C . GLN B 1 170 ? 14.109 11.641 17.078 1 95.06 170 GLN B C 1
ATOM 4527 O O . GLN B 1 170 ? 15.195 12.18 16.875 1 95.06 170 GLN B O 1
ATOM 4532 N N . LEU B 1 171 ? 13.172 12.281 17.625 1 97.75 171 LEU B N 1
ATOM 4533 C CA . LEU B 1 171 ? 13.219 13.711 17.891 1 97.75 171 LEU B CA 1
ATOM 4534 C C . LEU B 1 171 ? 13.992 14 19.172 1 97.75 171 LEU B C 1
ATOM 4536 O O . LEU B 1 171 ? 14.078 13.148 20.062 1 97.75 171 LEU B O 1
ATOM 4540 N N . LYS B 1 172 ? 14.539 15.227 19.203 1 97.69 172 LYS B N 1
ATOM 4541 C CA . LYS B 1 172 ? 15.117 15.719 20.453 1 97.69 172 LYS B CA 1
ATOM 4542 C C . LYS B 1 172 ? 14.055 15.828 21.531 1 97.69 172 LYS B C 1
ATOM 4544 O O . LYS B 1 172 ? 12.883 16.078 21.25 1 97.69 172 LYS B O 1
ATOM 4549 N N . PRO B 1 173 ? 14.477 15.734 22.719 1 97.31 173 PRO B N 1
ATOM 4550 C CA . PRO B 1 173 ? 13.523 15.797 23.828 1 97.31 173 PRO B CA 1
ATOM 4551 C C . PRO B 1 173 ? 12.758 17.109 23.875 1 97.31 173 PRO B C 1
ATOM 4553 O O . PRO B 1 173 ? 11.617 17.156 24.359 1 97.31 173 PRO B O 1
ATOM 4556 N N . THR B 1 174 ? 13.328 18.156 23.391 1 97.75 174 THR B N 1
ATOM 4557 C CA . THR B 1 174 ? 12.711 19.469 23.5 1 97.75 174 THR B CA 1
ATOM 4558 C C . THR B 1 174 ? 11.727 19.719 22.359 1 97.75 174 THR B C 1
ATOM 4560 O O . THR B 1 174 ? 10.914 20.641 22.406 1 97.75 174 THR B O 1
ATOM 4563 N N . THR B 1 175 ? 11.805 18.844 21.312 1 98.69 175 THR B N 1
ATOM 4564 C CA . THR B 1 175 ? 11.016 19.094 20.125 1 98.69 175 THR B CA 1
ATOM 4565 C C . THR B 1 175 ? 9.531 18.953 20.406 1 98.69 175 THR B C 1
ATOM 4567 O O . THR B 1 175 ? 9.086 17.922 20.922 1 98.69 175 THR B O 1
ATOM 4570 N N . ALA B 1 176 ? 8.781 20.016 20.078 1 98.69 176 ALA B N 1
ATOM 4571 C CA . ALA B 1 176 ? 7.344 20 20.328 1 98.69 176 ALA B CA 1
ATOM 4572 C C . ALA B 1 176 ? 6.57 19.812 19.016 1 98.69 176 ALA B C 1
ATOM 4574 O O . ALA B 1 176 ? 5.418 19.359 19.031 1 98.69 176 ALA B O 1
ATOM 4575 N N . PHE B 1 177 ? 7.176 20.203 17.922 1 98.56 177 PHE B N 1
ATOM 4576 C CA . PHE B 1 177 ? 6.492 20.016 16.656 1 98.56 177 PHE B CA 1
ATOM 4577 C C . PHE B 1 177 ? 7.492 19.938 15.508 1 98.56 177 PHE B C 1
ATOM 4579 O O . PHE B 1 177 ? 8.633 20.391 15.641 1 98.56 177 PHE B O 1
ATOM 4586 N N . VAL B 1 178 ? 7.082 19.25 14.438 1 98.62 178 VAL B N 1
ATOM 4587 C CA . VAL B 1 178 ? 7.879 18.984 13.25 1 98.62 178 VAL B CA 1
ATOM 4588 C C . VAL B 1 178 ? 7.09 19.359 12 1 98.62 178 VAL B C 1
ATOM 4590 O O . VAL B 1 178 ? 5.891 19.094 11.914 1 98.62 178 VAL B O 1
ATOM 4593 N N . MET B 1 179 ? 7.68 20.078 11.094 1 97.44 179 MET B N 1
ATOM 4594 C CA . MET B 1 179 ? 7.113 20.422 9.789 1 97.44 179 MET B CA 1
ATOM 4595 C C . MET B 1 179 ? 8.203 20.5 8.734 1 97.44 179 MET B C 1
ATOM 4597 O O . MET B 1 179 ? 9.391 20.484 9.055 1 97.44 179 MET B O 1
ATOM 4601 N N . SER B 1 180 ? 7.766 20.578 7.52 1 94.56 180 SER B N 1
ATOM 4602 C CA . SER B 1 180 ? 8.742 20.781 6.453 1 94.56 180 SER B CA 1
ATOM 4603 C C . SER B 1 180 ? 9.398 22.156 6.543 1 94.56 180 SER B C 1
ATOM 4605 O O . SER B 1 180 ? 8.766 23.109 6.98 1 94.56 180 SER B O 1
ATOM 4607 N N . TYR B 1 181 ? 10.602 22.25 6.168 1 94.19 181 TYR B N 1
ATOM 4608 C CA . TYR B 1 181 ? 11.375 23.484 6.125 1 94.19 181 TYR B CA 1
ATOM 4609 C C . TYR B 1 181 ? 11.945 23.719 4.73 1 94.19 181 TYR B C 1
ATOM 4611 O O . TYR B 1 181 ? 12.992 23.172 4.383 1 94.19 181 TYR B O 1
ATOM 4619 N N . HIS B 1 182 ? 11.312 24.594 3.984 1 91.94 182 HIS B N 1
ATOM 4620 C CA . HIS B 1 182 ? 11.586 24.828 2.572 1 91.94 182 HIS B CA 1
ATOM 4621 C C . HIS B 1 182 ? 12.656 25.891 2.396 1 91.94 182 HIS B C 1
ATOM 4623 O O . HIS B 1 182 ? 13.008 26.594 3.352 1 91.94 182 HIS B O 1
ATOM 4629 N N . PRO B 1 183 ? 13.18 25.922 1.17 1 87.06 183 PRO B N 1
ATOM 4630 C CA . PRO B 1 183 ? 14.125 27.016 0.904 1 87.06 183 PRO B CA 1
ATOM 4631 C C . PRO B 1 183 ? 13.469 28.391 0.934 1 87.06 183 PRO B C 1
ATOM 4633 O O . PRO B 1 183 ? 12.25 28.5 0.78 1 87.06 183 PRO B O 1
ATOM 4636 N N . ASP B 1 184 ? 14.336 29.328 1.084 1 75.75 184 ASP B N 1
ATOM 4637 C CA . ASP B 1 184 ? 13.883 30.719 1.1 1 75.75 184 ASP B CA 1
ATOM 4638 C C . ASP B 1 184 ? 13.297 31.109 -0.255 1 75.75 184 ASP B C 1
ATOM 4640 O O . ASP B 1 184 ? 13.945 30.938 -1.29 1 75.75 184 ASP B O 1
ATOM 4644 N N . GLN B 1 185 ? 12.016 31.5 -0.351 1 75 185 GLN B N 1
ATOM 4645 C CA . GLN B 1 185 ? 11.406 31.922 -1.604 1 75 185 GLN B CA 1
ATOM 4646 C C . GLN B 1 185 ? 11.398 33.438 -1.732 1 75 185 GLN B C 1
ATOM 4648 O O . GLN B 1 185 ? 10.773 34 -2.646 1 75 185 GLN B O 1
ATOM 4653 N N . ASP B 1 186 ? 12.141 34.094 -1.1 1 70.81 186 ASP B N 1
ATOM 4654 C CA . ASP B 1 186 ? 12.273 35.531 -1.11 1 70.81 186 ASP B CA 1
ATOM 4655 C C . ASP B 1 186 ? 10.906 36.219 -1.216 1 70.81 186 ASP B C 1
ATOM 4657 O O . ASP B 1 186 ? 10.602 36.844 -2.219 1 70.81 186 ASP B O 1
ATOM 4661 N N . SER B 1 187 ? 10.164 36.031 -0.232 1 79.25 187 SER B N 1
ATOM 4662 C CA . SER B 1 187 ? 8.836 36.625 -0.199 1 79.25 187 SER B CA 1
ATOM 4663 C C . SER B 1 187 ? 8.68 37.562 1.002 1 79.25 187 SER B C 1
ATOM 4665 O O . SER B 1 187 ? 8.109 37.156 2.023 1 79.25 187 SER B O 1
ATOM 4667 N N . PRO B 1 188 ? 8.961 38.812 0.854 1 80.5 188 PRO B N 1
ATOM 4668 C CA . PRO B 1 188 ? 8.906 39.75 1.991 1 80.5 188 PRO B CA 1
ATOM 4669 C C . PRO B 1 188 ? 7.5 39.875 2.574 1 80.5 188 PRO B C 1
ATOM 4671 O O . PRO B 1 188 ? 7.336 39.969 3.793 1 80.5 188 PRO B O 1
ATOM 4674 N N . VAL B 1 189 ? 6.535 39.75 1.721 1 83.25 189 VAL B N 1
ATOM 4675 C CA . VAL B 1 189 ? 5.16 39.969 2.168 1 83.25 189 VAL B CA 1
ATOM 4676 C C . VAL B 1 189 ? 4.742 38.812 3.094 1 83.25 189 VAL B C 1
ATOM 4678 O O . VAL B 1 189 ? 3.939 39.031 4.008 1 83.25 189 VAL B O 1
ATOM 4681 N N . TRP B 1 190 ? 5.352 37.75 2.982 1 88.06 190 TRP B N 1
ATOM 4682 C CA . TRP B 1 190 ? 4.996 36.594 3.787 1 88.06 190 TRP B CA 1
ATOM 4683 C C . TRP B 1 190 ? 5.918 36.438 4.992 1 88.06 190 TRP B C 1
ATOM 4685 O O . TRP B 1 190 ? 5.82 35.5 5.758 1 88.06 190 TRP B O 1
ATOM 4695 N N . HIS B 1 191 ? 6.844 37.406 5.207 1 90.81 191 HIS B N 1
ATOM 4696 C CA . HIS B 1 191 ? 7.832 37.344 6.281 1 90.81 191 HIS B CA 1
ATOM 4697 C C . HIS B 1 191 ? 8.562 36 6.285 1 90.81 191 HIS B C 1
ATOM 4699 O O . HIS B 1 191 ? 8.805 35.438 7.348 1 90.81 191 HIS B O 1
ATOM 4705 N N . GLN B 1 192 ? 8.633 35.375 5.152 1 89.44 192 GLN B N 1
ATOM 4706 C CA . GLN B 1 192 ? 9.367 34.125 4.941 1 89.44 192 GLN B CA 1
ATOM 4707 C C . GLN B 1 192 ? 8.586 32.938 5.469 1 89.44 192 GLN B C 1
ATOM 4709 O O . GLN B 1 192 ? 9.156 31.859 5.688 1 89.44 192 GLN B O 1
ATOM 4714 N N . ALA B 1 193 ? 7.305 33.125 5.691 1 91.19 193 ALA B N 1
ATOM 4715 C CA . ALA B 1 193 ? 6.484 32.062 6.246 1 91.19 193 ALA B CA 1
ATOM 4716 C C . ALA B 1 193 ? 6.383 30.875 5.273 1 91.19 193 ALA B C 1
ATOM 4718 O O . ALA B 1 193 ? 5.992 29.781 5.66 1 91.19 193 ALA B O 1
ATOM 4719 N N . SER B 1 194 ? 6.734 31.047 4.035 1 89.88 194 SER B N 1
ATOM 4720 C CA . SER B 1 194 ? 6.723 30 3.035 1 89.88 194 SER B CA 1
ATOM 4721 C C . SER B 1 194 ? 7.863 29.016 3.256 1 89.88 194 SER B C 1
ATOM 4723 O O . SER B 1 194 ? 7.914 27.953 2.619 1 89.88 194 SER B O 1
ATOM 4725 N N . ARG B 1 195 ? 8.703 29.25 4.23 1 92.31 195 ARG B N 1
ATOM 4726 C CA . ARG B 1 195 ? 9.812 28.359 4.559 1 92.31 195 ARG B CA 1
ATOM 4727 C C . ARG B 1 195 ? 9.312 27.109 5.266 1 92.31 195 ARG B C 1
ATOM 4729 O O . ARG B 1 195 ? 10.039 26.109 5.379 1 92.31 195 ARG B O 1
ATOM 4736 N N . ILE B 1 196 ? 8.133 27.219 5.766 1 93.75 196 ILE B N 1
ATOM 4737 C CA . ILE B 1 196 ? 7.535 26.031 6.371 1 93.75 196 ILE B CA 1
ATOM 4738 C C . ILE B 1 196 ? 6.207 25.719 5.684 1 93.75 196 ILE B C 1
ATOM 4740 O O . ILE B 1 196 ? 5.715 26.516 4.883 1 93.75 196 ILE B O 1
ATOM 4744 N N . CYS B 1 197 ? 5.75 24.594 5.922 1 94.25 197 CYS B N 1
ATOM 4745 C CA . CYS B 1 197 ? 4.383 24.234 5.566 1 94.25 197 CYS B CA 1
ATOM 4746 C C . CYS B 1 197 ? 3.672 23.562 6.742 1 94.25 197 CYS B C 1
ATOM 4748 O O . CYS B 1 197 ? 4.098 22.516 7.215 1 94.25 197 CYS B O 1
ATOM 4750 N N . SER B 1 198 ? 2.691 24.25 7.227 1 96.12 198 SER B N 1
ATOM 4751 C CA . SER B 1 198 ? 1.871 23.656 8.273 1 96.12 198 SER B CA 1
ATOM 4752 C C . SER B 1 198 ? 0.909 22.625 7.703 1 96.12 198 SER B C 1
ATOM 4754 O O . SER B 1 198 ? -0.201 22.453 8.211 1 96.12 198 SER B O 1
ATOM 4756 N N . CYS B 1 199 ? 1.327 21.938 6.598 1 96.25 199 CYS B N 1
ATOM 4757 C CA . CYS B 1 199 ? 0.494 21.047 5.809 1 96.25 199 CYS B CA 1
ATOM 4758 C C . CYS B 1 199 ? 0.579 19.609 6.336 1 96.25 199 CYS B C 1
ATOM 4760 O O . CYS B 1 199 ? -0.387 18.859 6.242 1 96.25 199 CYS B O 1
ATOM 4762 N N . VAL B 1 200 ? 1.75 19.266 6.77 1 98.25 200 VAL B N 1
ATOM 4763 C CA . VAL B 1 200 ? 2.031 18.016 7.496 1 98.25 200 VAL B CA 1
ATOM 4764 C C . VAL B 1 200 ? 2.826 18.344 8.758 1 98.25 200 VAL B C 1
ATOM 4766 O O . VAL B 1 200 ? 3.941 18.859 8.688 1 98.25 200 VAL B O 1
ATOM 4769 N N . MET B 1 201 ? 2.264 17.984 9.945 1 98.75 201 MET B N 1
ATOM 4770 C CA . MET B 1 201 ? 2.916 18.328 11.211 1 98.75 201 MET B CA 1
ATOM 4771 C C . MET B 1 201 ? 2.92 17.125 12.156 1 98.75 201 MET B C 1
ATOM 4773 O O . MET B 1 201 ? 1.936 16.391 12.234 1 98.75 201 MET B O 1
ATOM 4777 N N . LEU B 1 202 ? 3.998 16.891 12.742 1 98.88 202 LEU B N 1
ATOM 4778 C CA . LEU B 1 202 ? 4.027 16.094 13.953 1 98.88 202 LEU B CA 1
ATOM 4779 C C . LEU B 1 202 ? 3.893 16.969 15.195 1 98.88 202 LEU B C 1
ATOM 4781 O O . LEU B 1 202 ? 4.695 17.875 15.406 1 98.88 202 LEU B O 1
ATOM 4785 N N . LEU B 1 203 ? 2.916 16.672 15.992 1 98.88 203 LEU B N 1
ATOM 4786 C CA . LEU B 1 203 ? 2.592 17.516 17.141 1 98.88 203 LEU B CA 1
ATOM 4787 C C . LEU B 1 203 ? 2.707 16.719 18.438 1 98.88 203 LEU B C 1
ATOM 4789 O O . LEU B 1 203 ? 1.972 15.758 18.656 1 98.88 203 LEU B O 1
ATOM 4793 N N . ASP B 1 204 ? 3.633 17.062 19.234 1 98.81 204 ASP B N 1
ATOM 4794 C CA . ASP B 1 204 ? 3.611 16.656 20.641 1 98.81 204 ASP B CA 1
ATOM 4795 C C . ASP B 1 204 ? 2.641 17.5 21.438 1 98.81 204 ASP B C 1
ATOM 4797 O O . ASP B 1 204 ? 3.029 18.531 22.016 1 98.81 204 ASP B O 1
ATOM 4801 N N . LEU B 1 205 ? 1.487 17.047 21.516 1 98.69 205 LEU B N 1
ATOM 4802 C CA . LEU B 1 205 ? 0.402 17.859 22.078 1 98.69 205 LEU B CA 1
ATOM 4803 C C . LEU B 1 205 ? 0.6 18.078 23.578 1 98.69 205 LEU B C 1
ATOM 4805 O O . LEU B 1 205 ? 0.235 19.125 24.109 1 98.69 205 LEU B O 1
ATOM 4809 N N . GLU B 1 206 ? 1.119 17.156 24.234 1 98.12 206 GLU B N 1
ATOM 4810 C CA . GLU B 1 206 ? 1.416 17.312 25.656 1 98.12 206 GLU B CA 1
ATOM 4811 C C . GLU B 1 206 ? 2.395 18.453 25.891 1 98.12 206 GLU B C 1
ATOM 4813 O O . GLU B 1 206 ? 2.168 19.312 26.75 1 98.12 206 GLU B O 1
ATOM 4818 N N . LYS B 1 207 ? 3.424 18.531 25.141 1 97.75 207 LYS B N 1
ATOM 4819 C CA . LYS B 1 207 ? 4.406 19.609 25.266 1 97.75 207 LYS B CA 1
ATOM 4820 C C . LYS B 1 207 ? 3.799 20.953 24.875 1 97.75 207 LYS B C 1
ATOM 4822 O O . LYS B 1 207 ? 4.059 21.969 25.531 1 97.75 207 LYS B O 1
ATOM 4827 N N . LEU B 1 208 ? 3.033 20.938 23.844 1 97.94 208 LEU B N 1
ATOM 4828 C CA . LEU B 1 208 ? 2.432 22.172 23.375 1 97.94 208 LEU B CA 1
ATOM 4829 C C . LEU B 1 208 ? 1.471 22.734 24.422 1 97.94 208 LEU B C 1
ATOM 4831 O O . LEU B 1 208 ? 1.346 23.953 24.562 1 97.94 208 LEU B O 1
ATOM 4835 N N . ARG B 1 209 ? 0.805 21.859 25.125 1 95.44 209 ARG B N 1
ATOM 4836 C CA . ARG B 1 209 ? -0.047 22.281 26.234 1 95.44 209 ARG B CA 1
ATOM 4837 C C . ARG B 1 209 ? 0.786 22.828 27.391 1 95.44 209 ARG B C 1
ATOM 4839 O O . ARG B 1 209 ? 0.462 23.875 27.953 1 95.44 209 ARG B O 1
ATOM 4846 N N . LYS B 1 210 ? 1.865 22.203 27.688 1 93.69 210 LYS B N 1
ATOM 4847 C CA . LYS B 1 210 ? 2.734 22.625 28.781 1 93.69 210 LYS B CA 1
ATOM 4848 C C . LYS B 1 210 ? 3.373 23.969 28.484 1 93.69 210 LYS B C 1
ATOM 4850 O O . LYS B 1 210 ? 3.535 24.797 29.375 1 93.69 210 LYS B O 1
ATOM 4855 N N . LEU B 1 211 ? 3.701 24.156 27.219 1 93.81 211 LEU B N 1
ATOM 4856 C CA . LEU B 1 211 ? 4.332 25.406 26.781 1 93.81 211 LEU B CA 1
ATOM 4857 C C . LEU B 1 211 ? 3.291 26.5 26.594 1 93.81 211 LEU B C 1
ATOM 4859 O O . LEU B 1 211 ? 3.641 27.672 26.453 1 93.81 211 LEU B O 1
ATOM 4863 N N . ARG B 1 212 ? 2.053 26.094 26.609 1 93.12 212 ARG B N 1
ATOM 4864 C CA . ARG B 1 212 ? 0.95 26.984 26.297 1 93.12 212 ARG B CA 1
ATOM 4865 C C . ARG B 1 212 ? 1.154 27.656 24.938 1 93.12 212 ARG B C 1
ATOM 4867 O O . ARG B 1 212 ? 1.508 28.828 24.859 1 93.12 212 ARG B O 1
ATOM 4874 N N . LEU B 1 213 ? 0.817 27.047 23.938 1 96.56 213 LEU B N 1
ATOM 4875 C CA . LEU B 1 213 ? 1.071 27.453 22.562 1 96.56 213 LEU B CA 1
ATOM 4876 C C . LEU B 1 213 ? 0.393 28.781 22.25 1 96.56 213 LEU B C 1
ATOM 4878 O O . LEU B 1 213 ? 1.026 29.688 21.719 1 96.56 213 LEU B O 1
ATOM 4882 N N . MET B 1 214 ? -0.845 28.906 22.656 1 97 214 MET B N 1
ATOM 4883 C CA . MET B 1 214 ? -1.64 30.094 22.359 1 97 214 MET B CA 1
ATOM 4884 C C . MET B 1 214 ? -2.098 30.781 23.641 1 97 214 MET B C 1
ATOM 4886 O O . MET B 1 214 ? -2.49 30.125 24.594 1 97 214 MET B O 1
ATOM 4890 N N . ASP B 1 215 ? -2.096 32.062 23.594 1 95.88 215 ASP B N 1
ATOM 4891 C CA . ASP B 1 215 ? -2.516 32.875 24.734 1 95.88 215 ASP B CA 1
ATOM 4892 C C . ASP B 1 215 ? -4.039 32.938 24.828 1 95.88 215 ASP B C 1
ATOM 4894 O O . ASP B 1 215 ? -4.742 32.438 23.953 1 95.88 215 ASP B O 1
ATOM 4898 N N . SER B 1 216 ? -4.492 33.469 25.938 1 95.12 216 SER B N 1
ATOM 4899 C CA . SER B 1 216 ? -5.906 33.688 26.219 1 95.12 216 SER B CA 1
ATOM 4900 C C . SER B 1 216 ? -6.098 34.75 27.297 1 95.12 216 SER B C 1
ATOM 4902 O O . SER B 1 216 ? -5.301 34.812 28.234 1 95.12 216 SER B O 1
ATOM 4904 N N . SER B 1 217 ? -7.133 35.531 27.156 1 92.94 217 SER B N 1
ATOM 4905 C CA . SER B 1 217 ? -7.477 36.469 28.203 1 92.94 217 SER B CA 1
ATOM 4906 C C . SER B 1 217 ? -7.742 35.75 29.531 1 92.94 217 SER B C 1
ATOM 4908 O O . SER B 1 217 ? -7.496 36.312 30.609 1 92.94 217 SER B O 1
ATOM 4910 N N . VAL B 1 218 ? -8.156 34.5 29.438 1 91.62 218 VAL B N 1
ATOM 4911 C CA . VAL B 1 218 ? -8.406 33.656 30.625 1 91.62 218 VAL B CA 1
ATOM 4912 C C . VAL B 1 218 ? -7.098 33.406 31.359 1 91.62 218 VAL B C 1
ATOM 4914 O O . VAL B 1 218 ? -7.047 33.469 32.594 1 91.62 218 VAL B O 1
ATOM 4917 N N . TYR B 1 219 ? -6.066 33.125 30.641 1 90.5 219 TYR B N 1
ATOM 4918 C CA . TYR B 1 219 ? -4.77 32.844 31.25 1 90.5 219 TYR B CA 1
ATOM 4919 C C . TYR B 1 219 ? -4.195 34.062 31.938 1 90.5 219 TYR B C 1
ATOM 4921 O O . TYR B 1 219 ? -3.498 33.969 32.938 1 90.5 219 TYR B O 1
ATOM 4929 N N . ARG B 1 220 ? -4.477 35.188 31.453 1 88.69 220 ARG B N 1
ATOM 4930 C CA . ARG B 1 220 ? -3.926 36.438 31.953 1 88.69 220 ARG B CA 1
ATOM 4931 C C . ARG B 1 220 ? -4.562 36.844 33.281 1 88.69 220 ARG B C 1
ATOM 4933 O O . ARG B 1 220 ? -4.031 37.688 34 1 88.69 220 ARG B O 1
ATOM 4940 N N . GLU B 1 221 ? -5.586 36.219 33.5 1 86.5 221 GLU B N 1
ATOM 4941 C CA . GLU B 1 221 ? -6.289 36.531 34.719 1 86.5 221 GLU B CA 1
ATOM 4942 C C . GLU B 1 221 ? -5.652 35.844 35.938 1 86.5 221 GLU B C 1
ATOM 4944 O O . GLU B 1 221 ? -5.875 36.219 37.062 1 86.5 221 GLU B O 1
ATOM 4949 N N . VAL B 1 222 ? -5.043 34.781 35.625 1 78.81 222 VAL B N 1
ATOM 4950 C CA . VAL B 1 222 ? -4.434 34.031 36.719 1 78.81 222 VAL B CA 1
ATOM 4951 C C . VAL B 1 222 ? -3.047 34.594 37.031 1 78.81 222 VAL B C 1
ATOM 4953 O O . VAL B 1 222 ? -2.207 34.719 36.125 1 78.81 222 VAL B O 1
ATOM 4956 N N . THR B 1 223 ? -2.902 35.188 38.188 1 68.31 223 THR B N 1
ATOM 4957 C CA . THR B 1 223 ? -1.654 35.812 38.625 1 68.31 223 THR B CA 1
ATOM 4958 C C . THR B 1 223 ? -0.71 34.781 39.219 1 68.31 223 THR B C 1
ATOM 4960 O O . THR B 1 223 ? 0.376 35.125 39.688 1 68.31 223 THR B O 1
ATOM 4963 N N . ASP B 1 224 ? -1.042 33.625 39 1 66 224 ASP B N 1
ATOM 4964 C CA . ASP B 1 224 ? -0.192 32.562 39.562 1 66 224 ASP B CA 1
ATOM 4965 C C . ASP B 1 224 ? 1.009 32.312 38.656 1 66 224 ASP B C 1
ATOM 4967 O O . ASP B 1 224 ? 0.849 32.062 37.469 1 66 224 ASP B O 1
ATOM 4971 N N . ASP B 1 225 ? 2.162 32.469 39.156 1 65.5 225 ASP B N 1
ATOM 4972 C CA . ASP B 1 225 ? 3.422 32.312 38.438 1 65.5 225 ASP B CA 1
ATOM 4973 C C . ASP B 1 225 ? 3.664 30.844 38.094 1 65.5 225 ASP B C 1
ATOM 4975 O O . ASP B 1 225 ? 4.699 30.5 37.531 1 65.5 225 ASP B O 1
ATOM 4979 N N . SER B 1 226 ? 2.707 30.094 38.438 1 69.56 226 SER B N 1
ATOM 4980 C CA . SER B 1 226 ? 2.938 28.672 38.25 1 69.56 226 SER B CA 1
ATOM 4981 C C . SER B 1 226 ? 2.695 28.281 36.781 1 69.56 226 SER B C 1
ATOM 4983 O O . SER B 1 226 ? 3.098 27.188 36.344 1 69.56 226 SER B O 1
ATOM 4985 N N . TYR B 1 227 ? 2.148 29.203 36 1 76.75 227 TYR B N 1
ATOM 4986 C CA . TYR B 1 227 ? 1.898 28.875 34.594 1 76.75 227 TYR B CA 1
ATOM 4987 C C . TYR B 1 227 ? 2.803 29.688 33.688 1 76.75 227 TYR B C 1
ATOM 4989 O O . TYR B 1 227 ? 2.955 30.891 33.844 1 76.75 227 TYR B O 1
ATOM 4997 N N . PRO B 1 228 ? 3.422 28.969 32.844 1 80.25 228 PRO B N 1
ATOM 4998 C CA . PRO B 1 228 ? 4.305 29.703 31.938 1 80.25 228 PRO B CA 1
ATOM 4999 C C . PRO B 1 228 ? 3.543 30.625 31 1 80.25 228 PRO B C 1
ATOM 5001 O O . PRO B 1 228 ? 2.373 30.375 30.688 1 80.25 228 PRO B O 1
ATOM 5004 N N . PRO B 1 229 ? 4.23 31.719 30.656 1 87.38 229 PRO B N 1
ATOM 5005 C CA . PRO B 1 229 ? 3.615 32.531 29.609 1 87.38 229 PRO B CA 1
ATOM 5006 C C . PRO B 1 229 ? 3.451 31.781 28.297 1 87.38 229 PRO B C 1
ATOM 5008 O O . PRO B 1 229 ? 4.254 30.906 27.969 1 87.38 229 PRO B O 1
ATOM 5011 N N . ALA B 1 230 ? 2.424 32.156 27.578 1 93.44 230 ALA B N 1
ATOM 5012 C CA . ALA B 1 230 ? 2.16 31.531 26.281 1 93.44 230 ALA B CA 1
ATOM 5013 C C . ALA B 1 230 ? 3.254 31.859 25.281 1 93.44 230 ALA B C 1
ATOM 5015 O O . ALA B 1 230 ? 3.871 32.938 25.344 1 93.44 230 ALA B O 1
ATOM 5016 N N . LEU B 1 231 ? 3.479 31.047 24.297 1 95.12 231 LEU B N 1
ATOM 5017 C CA . LEU B 1 231 ? 4.484 31.219 23.25 1 95.12 231 LEU B CA 1
ATOM 5018 C C . LEU B 1 231 ? 4.062 32.281 22.266 1 95.12 231 LEU B C 1
ATOM 5020 O O . LEU B 1 231 ? 4.91 33.031 21.734 1 95.12 231 LEU B O 1
ATOM 5024 N N . SER B 1 232 ? 2.785 32.438 22.016 1 95.62 232 SER B N 1
ATOM 5025 C CA . SER B 1 232 ? 2.266 33.219 20.891 1 95.62 232 SER B CA 1
ATOM 5026 C C . SER B 1 232 ? 2.611 34.688 21.031 1 95.62 232 SER B C 1
ATOM 5028 O O . SER B 1 232 ? 3.256 35.281 20.141 1 95.62 232 SER B O 1
ATOM 5030 N N . PRO B 1 233 ? 2.33 35.344 22.188 1 94.75 233 PRO B N 1
ATOM 5031 C CA . PRO B 1 233 ? 2.484 36.812 22.219 1 94.75 233 PRO B CA 1
ATOM 5032 C C . PRO B 1 233 ? 3.92 37.25 21.953 1 94.75 233 PRO B C 1
ATOM 5034 O O . PRO B 1 233 ? 4.16 38.094 21.062 1 94.75 233 PRO B O 1
ATOM 5037 N N . PRO B 1 234 ? 4.887 36.75 22.688 1 96.12 234 PRO B N 1
ATOM 5038 C CA . PRO B 1 234 ? 6.234 37.25 22.438 1 96.12 234 PRO B CA 1
ATOM 5039 C C . PRO B 1 234 ? 6.75 36.875 21.047 1 96.12 234 PRO B C 1
ATOM 5041 O O . PRO B 1 234 ? 7.469 37.688 20.422 1 96.12 234 PRO B O 1
ATOM 5044 N N . THR B 1 235 ? 6.418 35.719 20.5 1 97.38 235 THR B N 1
ATOM 5045 C CA . THR B 1 235 ? 6.906 35.312 19.188 1 97.38 235 THR B CA 1
ATOM 5046 C C . THR B 1 235 ? 6.219 36.094 18.078 1 97.38 235 THR B C 1
ATOM 5048 O O . THR B 1 235 ? 6.855 36.469 17.094 1 97.38 235 THR B O 1
ATOM 5051 N N . PHE B 1 236 ? 4.945 36.344 18.234 1 97.38 236 PHE B N 1
ATOM 5052 C CA . PHE B 1 236 ? 4.215 37.156 17.25 1 97.38 236 PHE B CA 1
ATOM 5053 C C . PHE B 1 236 ? 4.738 38.562 17.219 1 97.38 236 PHE B C 1
ATOM 5055 O O . PHE B 1 236 ? 4.961 39.125 16.141 1 97.38 236 PHE B O 1
ATOM 5062 N N . ARG B 1 237 ? 4.961 39.125 18.375 1 96.88 237 ARG B N 1
ATOM 5063 C CA . ARG B 1 237 ? 5.445 40.5 18.469 1 96.88 237 ARG B CA 1
ATOM 5064 C C . ARG B 1 237 ? 6.828 40.625 17.844 1 96.88 237 ARG B C 1
ATOM 5066 O O . ARG B 1 237 ? 7.133 41.656 17.203 1 96.88 237 ARG B O 1
ATOM 5073 N N . ALA B 1 238 ? 7.617 39.688 18.156 1 97 238 ALA B N 1
ATOM 5074 C CA . ALA B 1 238 ? 8.977 39.719 17.625 1 97 238 ALA B CA 1
ATOM 5075 C C . ALA B 1 238 ? 8.969 39.812 16.094 1 97 238 ALA B C 1
ATOM 5077 O O . ALA B 1 238 ? 9.836 40.438 15.5 1 97 238 ALA B O 1
ATOM 5078 N N . MET B 1 239 ? 7.98 39.219 15.469 1 95.5 239 MET B N 1
ATOM 5079 C CA . MET B 1 239 ? 7.969 39.125 14.008 1 95.5 239 MET B CA 1
ATOM 5080 C C . MET B 1 239 ? 7.086 40.219 13.406 1 95.5 239 MET B C 1
ATOM 5082 O O . MET B 1 239 ? 7.449 40.844 12.398 1 95.5 239 MET B O 1
ATOM 5086 N N . TYR B 1 240 ? 5.969 40.5 14.031 1 95.62 240 TYR B N 1
ATOM 5087 C CA . TYR B 1 240 ? 4.953 41.312 13.375 1 95.62 240 TYR B CA 1
ATOM 5088 C C . TYR B 1 240 ? 4.777 42.656 14.078 1 95.62 240 TYR B C 1
ATOM 5090 O O . TYR B 1 240 ? 4 43.5 13.633 1 95.62 240 TYR B O 1
ATOM 5098 N N . GLY B 1 241 ? 5.418 42.875 15.133 1 95.94 241 GLY B N 1
ATOM 5099 C CA . GLY B 1 241 ? 5.234 44.094 15.938 1 95.94 241 GLY B CA 1
ATOM 5100 C C . GLY B 1 241 ? 4.027 44 16.859 1 95.94 241 GLY B C 1
ATOM 5101 O O . GLY B 1 241 ? 3.568 42.906 17.203 1 95.94 241 GLY B O 1
ATOM 5102 N N . GLU B 1 242 ? 3.607 45.125 17.328 1 95.94 242 GLU B N 1
ATOM 5103 C CA . GLU B 1 242 ? 2.439 45.188 18.203 1 95.94 242 GLU B CA 1
ATOM 5104 C C . GLU B 1 242 ? 1.148 45 17.406 1 95.94 242 GLU B C 1
ATOM 5106 O O . GLU B 1 242 ? 0.995 45.562 16.328 1 95.94 242 GLU B O 1
ATOM 5111 N N . PRO B 1 243 ? 0.311 44.125 17.953 1 94.69 243 PRO B N 1
ATOM 5112 C CA . PRO B 1 243 ? -0.959 43.969 17.25 1 94.69 243 PRO B CA 1
ATOM 5113 C C . PRO B 1 243 ? -1.83 45.219 17.312 1 94.69 243 PRO B C 1
ATOM 5115 O O . PRO B 1 243 ? -1.806 45.938 18.312 1 94.69 243 PRO B O 1
ATOM 5118 N N . GLY B 1 244 ? -2.561 45.469 16.281 1 91.62 244 GLY B N 1
ATOM 5119 C CA . GLY B 1 244 ? -3.564 46.531 16.312 1 91.62 244 GLY B CA 1
ATOM 5120 C C . GLY B 1 244 ? -4.797 46.125 17.109 1 91.62 244 GLY B C 1
ATOM 5121 O O . GLY B 1 244 ? -4.867 45.062 17.672 1 91.62 244 GLY B O 1
ATOM 5122 N N . PRO B 1 245 ? -5.723 47.062 17.125 1 90 245 PRO B N 1
ATOM 5123 C CA . PRO B 1 245 ? -6.953 46.781 17.875 1 90 245 PRO B CA 1
ATOM 5124 C C . PRO B 1 245 ? -7.723 45.594 17.359 1 90 245 PRO B C 1
ATOM 5126 O O . PRO B 1 245 ? -8.414 44.906 18.125 1 90 245 PRO B O 1
ATOM 5129 N N . ASP B 1 246 ? -7.488 45.312 16.047 1 89.06 246 ASP B N 1
ATOM 5130 C CA . ASP B 1 246 ? -8.203 44.188 15.43 1 89.06 246 ASP B CA 1
ATOM 5131 C C . ASP B 1 246 ? -7.254 43 15.148 1 89.06 246 ASP B C 1
ATOM 5133 O O . ASP B 1 246 ? -7.52 42.188 14.273 1 89.06 246 ASP B O 1
ATOM 5137 N N . GLY B 1 247 ? -6.121 43.062 15.828 1 92.06 247 GLY B N 1
ATOM 5138 C CA . GLY B 1 247 ? -5.16 42 15.641 1 92.06 247 GLY B CA 1
ATOM 5139 C C . GLY B 1 247 ? -4.148 42.281 14.547 1 92.06 247 GLY B C 1
ATOM 5140 O O . GLY B 1 247 ? -4.074 43.375 14.039 1 92.06 247 GLY B O 1
ATOM 5141 N N . TYR B 1 248 ? -3.359 41.312 14.203 1 93.69 248 TYR B N 1
ATOM 5142 C CA . TYR B 1 248 ? -2.307 41.438 13.203 1 93.69 248 TYR B CA 1
ATOM 5143 C C . TYR B 1 248 ? -2.891 41.5 11.797 1 93.69 248 TYR B C 1
ATOM 5145 O O . TYR B 1 248 ? -3.684 40.656 11.414 1 93.69 248 TYR B O 1
ATOM 5153 N N . LYS B 1 249 ? -2.492 42.469 11.031 1 89.75 249 LYS B N 1
ATOM 5154 C CA . LYS B 1 249 ? -2.971 42.625 9.656 1 89.75 249 LYS B CA 1
ATOM 5155 C C . LYS B 1 249 ? -1.907 42.188 8.656 1 89.75 249 LYS B C 1
ATOM 5157 O O . LYS B 1 249 ? -2.211 41.938 7.48 1 89.75 249 LYS B O 1
ATOM 5162 N N . ASN B 1 250 ? -0.712 42.031 9.125 1 90.06 250 ASN B N 1
ATOM 5163 C CA . ASN B 1 250 ? 0.413 41.75 8.242 1 90.06 250 ASN B CA 1
ATOM 5164 C C . ASN B 1 250 ? 0.818 40.281 8.281 1 90.06 250 ASN B C 1
ATOM 5166 O O . ASN B 1 250 ? 1.918 39.938 7.852 1 90.06 250 ASN B O 1
ATOM 5170 N N . VAL B 1 251 ? -0.029 39.469 8.906 1 92.5 251 VAL B N 1
ATOM 5171 C CA . VAL B 1 251 ? 0.202 38.031 8.859 1 92.5 251 VAL B CA 1
ATOM 5172 C C . VAL B 1 251 ? -0.463 37.438 7.617 1 92.5 251 VAL B C 1
ATOM 5174 O O . VAL B 1 251 ? -1.648 37.656 7.371 1 92.5 251 VAL B O 1
ATOM 5177 N N . LYS B 1 252 ? 0.322 36.656 6.852 1 89.44 252 LYS B N 1
ATOM 5178 C CA . LYS B 1 252 ? -0.181 36.062 5.629 1 89.44 252 LYS B CA 1
ATOM 5179 C C . LYS B 1 252 ? -0.076 34.531 5.707 1 89.44 252 LYS B C 1
ATOM 5181 O O . LYS B 1 252 ? 0.486 34 6.66 1 89.44 252 LYS B O 1
ATOM 5186 N N . LEU B 1 253 ? -0.768 33.812 4.809 1 89.81 253 LEU B N 1
ATOM 5187 C CA . LEU B 1 253 ? -0.771 32.344 4.668 1 89.81 253 LEU B CA 1
ATOM 5188 C C . LEU B 1 253 ? -1.504 31.703 5.832 1 89.81 253 LEU B C 1
ATOM 5190 O O . LEU B 1 253 ? -1.155 30.594 6.246 1 89.81 253 LEU B O 1
ATOM 5194 N N . GLY B 1 254 ? -2.395 32.438 6.441 1 92 254 GLY B N 1
ATOM 5195 C CA . GLY B 1 254 ? -3.266 31.875 7.453 1 92 254 GLY B CA 1
ATOM 5196 C C . GLY B 1 254 ? -2.527 31.469 8.711 1 92 254 GLY B C 1
ATOM 5197 O O . GLY B 1 254 ? -1.762 32.25 9.273 1 92 254 GLY B O 1
ATOM 5198 N N . ASP B 1 255 ? -2.809 30.25 9.172 1 95.38 255 ASP B N 1
ATOM 5199 C CA . ASP B 1 255 ? -2.18 29.719 10.383 1 95.38 255 ASP B CA 1
ATOM 5200 C C . ASP B 1 255 ? -0.67 29.578 10.195 1 95.38 255 ASP B C 1
ATOM 5202 O O . ASP B 1 255 ? 0.087 29.656 11.172 1 95.38 255 ASP B O 1
ATOM 5206 N N . GLN B 1 256 ? -0.217 29.406 8.992 1 94.81 256 GLN B N 1
ATOM 5207 C CA . GLN B 1 256 ? 1.191 29.141 8.711 1 94.81 256 GLN B CA 1
ATOM 5208 C C . GLN B 1 256 ? 2.057 30.344 9.102 1 94.81 256 GLN B C 1
ATOM 5210 O O . GLN B 1 256 ? 3.191 30.172 9.555 1 94.81 256 GLN B O 1
ATOM 5215 N N . GLY B 1 257 ? 1.544 31.562 8.875 1 95.06 257 GLY B N 1
ATOM 5216 C CA . GLY B 1 257 ? 2.268 32.75 9.312 1 95.06 257 GLY B CA 1
ATOM 5217 C C . GLY B 1 257 ? 2.504 32.781 10.812 1 95.06 257 GLY B C 1
ATOM 5218 O O . GLY B 1 257 ? 3.566 33.188 11.273 1 95.06 257 GLY B O 1
ATOM 5219 N N . TYR B 1 258 ? 1.545 32.344 11.555 1 96.81 258 TYR B N 1
ATOM 5220 C CA . TYR B 1 258 ? 1.662 32.281 13.008 1 96.81 258 TYR B CA 1
ATOM 5221 C C . TYR B 1 258 ? 2.613 31.188 13.445 1 96.81 258 TYR B C 1
ATOM 5223 O O . TYR B 1 258 ? 3.445 31.391 14.336 1 96.81 258 TYR B O 1
ATOM 5231 N N . TRP B 1 259 ? 2.537 30.047 12.789 1 97.56 259 TRP B N 1
ATOM 5232 C CA . TRP B 1 259 ? 3.482 28.969 13.07 1 97.56 259 TRP B CA 1
ATOM 5233 C C . TRP B 1 259 ? 4.914 29.406 12.781 1 97.56 259 TRP B C 1
ATOM 5235 O O . TRP B 1 259 ? 5.832 29.094 13.539 1 97.56 259 TRP B O 1
ATOM 5245 N N . TRP B 1 260 ? 5.062 30.156 11.711 1 96.44 260 TRP B N 1
ATOM 5246 C CA . TRP B 1 260 ? 6.395 30.609 11.32 1 96.44 260 TRP B CA 1
ATOM 5247 C C . TRP B 1 260 ? 6.996 31.5 12.391 1 96.44 260 TRP B C 1
ATOM 5249 O O . TRP B 1 260 ? 8.18 31.375 12.727 1 96.44 260 TRP B O 1
ATOM 5259 N N . ALA B 1 261 ? 6.18 32.406 12.953 1 97.31 261 ALA B N 1
ATOM 5260 C CA . ALA B 1 261 ? 6.656 33.281 14.016 1 97.31 261 ALA B CA 1
ATOM 5261 C C . ALA B 1 261 ? 7.184 32.469 15.203 1 97.31 261 ALA B C 1
ATOM 5263 O O . ALA B 1 261 ? 8.211 32.812 15.789 1 97.31 261 ALA B O 1
ATOM 5264 N N . ILE B 1 262 ? 6.5 31.422 15.484 1 97.94 262 ILE B N 1
ATOM 5265 C CA . ILE B 1 262 ? 6.902 30.562 16.594 1 97.94 262 ILE B CA 1
ATOM 5266 C C . ILE B 1 262 ? 8.172 29.797 16.219 1 97.94 262 ILE B C 1
ATOM 5268 O O . ILE B 1 262 ? 9.117 29.734 17.016 1 97.94 262 ILE B O 1
ATOM 5272 N N . VAL B 1 263 ? 8.25 29.25 15 1 97.12 263 VAL B N 1
ATOM 5273 C CA . VAL B 1 263 ? 9.414 28.516 14.523 1 97.12 263 VAL B CA 1
ATOM 5274 C C . VAL B 1 263 ? 10.641 29.422 14.547 1 97.12 263 VAL B C 1
ATOM 5276 O O . VAL B 1 263 ? 11.711 29.016 15.008 1 97.12 263 VAL B O 1
ATOM 5279 N N . ASP B 1 264 ? 10.477 30.594 14.086 1 95.81 264 ASP B N 1
ATOM 5280 C CA . ASP B 1 264 ? 11.586 31.531 13.953 1 95.81 264 ASP B CA 1
ATOM 5281 C C . ASP B 1 264 ? 12.141 31.906 15.328 1 95.81 264 ASP B C 1
ATOM 5283 O O . ASP B 1 264 ? 13.352 32.094 15.484 1 95.81 264 ASP B O 1
ATOM 5287 N N . SER B 1 265 ? 11.305 32.062 16.328 1 97.19 265 SER B N 1
ATOM 5288 C CA . SER B 1 265 ? 11.688 32.531 17.656 1 97.19 265 SER B CA 1
ATOM 5289 C C . SER B 1 265 ? 12.109 31.375 18.562 1 97.19 265 SER B C 1
ATOM 5291 O O . SER B 1 265 ? 12.883 31.562 19.5 1 97.19 265 SER B O 1
ATOM 5293 N N . ARG B 1 266 ? 11.508 30.234 18.297 1 97.25 266 ARG B N 1
ATOM 5294 C CA . ARG B 1 266 ? 11.727 29.078 19.172 1 97.25 266 ARG B CA 1
ATOM 5295 C C . ARG B 1 266 ? 12.227 27.875 18.391 1 97.25 266 ARG B C 1
ATOM 5297 O O . ARG B 1 266 ? 11.594 26.828 18.391 1 97.25 266 ARG B O 1
ATOM 5304 N N . LYS B 1 267 ? 13.375 28 17.906 1 96.62 267 LYS B N 1
ATOM 5305 C CA . LYS B 1 267 ? 13.992 26.953 17.109 1 96.62 267 LYS B CA 1
ATOM 5306 C C . LYS B 1 267 ? 14.297 25.719 17.969 1 96.62 267 LYS B C 1
ATOM 5308 O O . LYS B 1 267 ? 14.391 24.609 17.453 1 96.62 267 LYS B O 1
ATOM 5313 N N . ASP B 1 268 ? 14.328 25.969 19.266 1 97.62 268 ASP B N 1
ATOM 5314 C CA . ASP B 1 268 ? 14.695 24.906 20.203 1 97.62 268 ASP B CA 1
ATOM 5315 C C . ASP B 1 268 ? 13.594 23.859 20.312 1 97.62 268 ASP B C 1
ATOM 5317 O O . ASP B 1 268 ? 13.836 22.734 20.75 1 97.62 268 ASP B O 1
ATOM 5321 N N . ILE B 1 269 ? 12.383 24.172 19.906 1 98.31 269 ILE B N 1
ATOM 5322 C CA . ILE B 1 269 ? 11.289 23.219 20.078 1 98.31 269 ILE B CA 1
ATOM 5323 C C . ILE B 1 269 ? 10.789 22.766 18.703 1 98.31 269 ILE B C 1
ATOM 5325 O O . ILE B 1 269 ? 9.68 22.234 18.578 1 98.31 269 ILE B O 1
ATOM 5329 N N . PHE B 1 270 ? 11.586 23.047 17.672 1 98.38 270 PHE B N 1
ATOM 5330 C CA . PHE B 1 270 ? 11.234 22.719 16.297 1 98.38 270 PHE B CA 1
ATOM 5331 C C . PHE B 1 270 ? 12.297 21.844 15.656 1 98.38 270 PHE B C 1
ATOM 5333 O O . PHE B 1 270 ? 13.492 22.031 15.891 1 98.38 270 PHE B O 1
ATOM 5340 N N . GLU B 1 271 ? 11.852 20.875 14.812 1 98.25 271 GLU B N 1
ATOM 5341 C CA . GLU B 1 271 ? 12.734 20.156 13.914 1 98.25 271 GLU B CA 1
ATOM 5342 C C . GLU B 1 271 ? 12.109 20 12.531 1 98.25 271 GLU B C 1
ATOM 5344 O O . GLU B 1 271 ? 10.883 19.922 12.398 1 98.25 271 GLU B O 1
ATOM 5349 N N . PRO B 1 272 ? 12.945 20 11.523 1 97.5 272 PRO B N 1
ATOM 5350 C CA . PRO B 1 272 ? 12.438 19.875 10.156 1 97.5 272 PRO B CA 1
ATOM 5351 C C . PRO B 1 272 ? 12.016 18.453 9.805 1 97.5 272 PRO B C 1
ATOM 5353 O O . PRO B 1 272 ? 12.664 17.5 10.234 1 97.5 272 PRO B O 1
ATOM 5356 N N . LEU B 1 273 ? 10.969 18.375 9.07 1 97.75 273 LEU B N 1
ATOM 5357 C CA . LEU B 1 273 ? 10.461 17.109 8.547 1 97.75 273 LEU B CA 1
ATOM 5358 C C . LEU B 1 273 ? 11.094 16.781 7.199 1 97.75 273 LEU B C 1
ATOM 5360 O O . LEU B 1 273 ? 11.234 17.672 6.352 1 97.75 273 LEU B O 1
ATOM 5364 N N . SER B 1 274 ? 11.43 15.539 6.996 1 96.81 274 SER B N 1
ATOM 5365 C CA . SER B 1 274 ? 11.898 15.102 5.688 1 96.81 274 SER B CA 1
ATOM 5366 C C . SER B 1 274 ? 10.883 15.422 4.598 1 96.81 274 SER B C 1
ATOM 5368 O O . SER B 1 274 ? 9.68 15.25 4.797 1 96.81 274 SER B O 1
ATOM 5370 N N . PHE B 1 275 ? 11.391 15.781 3.418 1 97.06 275 PHE B N 1
ATOM 5371 C CA . PHE B 1 275 ? 10.516 16.062 2.287 1 97.06 275 PHE B CA 1
ATOM 5372 C C . PHE B 1 275 ? 9.852 14.797 1.78 1 97.06 275 PHE B C 1
ATOM 5374 O O . PHE B 1 275 ? 8.906 14.852 0.993 1 97.06 275 PHE B O 1
ATOM 5381 N N . ASP B 1 276 ? 10.266 13.578 2.305 1 97.25 276 ASP B N 1
ATOM 5382 C CA . ASP B 1 276 ? 9.57 12.328 2.004 1 97.25 276 ASP B CA 1
ATOM 5383 C C . ASP B 1 276 ? 8.078 12.453 2.279 1 97.25 276 ASP B C 1
ATOM 5385 O O . ASP B 1 276 ? 7.262 11.828 1.596 1 97.25 276 ASP B O 1
ATOM 5389 N N . PHE B 1 277 ? 7.77 13.266 3.268 1 97.88 277 PHE B N 1
ATOM 5390 C CA . PHE B 1 277 ? 6.422 13.25 3.816 1 97.88 277 PHE B CA 1
ATOM 5391 C C . PHE B 1 277 ? 5.66 14.516 3.414 1 97.88 277 PHE B C 1
ATOM 5393 O O . PHE B 1 277 ? 4.586 14.789 3.951 1 97.88 277 PHE B O 1
ATOM 5400 N N . GLU B 1 278 ? 6.199 15.281 2.541 1 96.56 278 GLU B N 1
ATOM 5401 C CA . GLU B 1 278 ? 5.582 16.516 2.047 1 96.56 278 GLU B CA 1
ATOM 5402 C C . GLU B 1 278 ? 6.008 16.812 0.613 1 96.56 278 GLU B C 1
ATOM 5404 O O . GLU B 1 278 ? 6.668 17.812 0.351 1 96.56 278 GLU B O 1
ATOM 5409 N N . VAL B 1 279 ? 5.609 15.953 -0.28 1 97.75 279 VAL B N 1
ATOM 5410 C CA . VAL B 1 279 ? 5.867 16.156 -1.701 1 97.75 279 VAL B CA 1
ATOM 5411 C C . VAL B 1 279 ? 4.797 17.078 -2.295 1 97.75 279 VAL B C 1
ATOM 5413 O O . VAL B 1 279 ? 3.799 16.594 -2.84 1 97.75 279 VAL B O 1
ATOM 5416 N N . THR B 1 280 ? 5.023 18.312 -2.26 1 96.88 280 THR B N 1
ATOM 5417 C CA . THR B 1 280 ? 4.016 19.344 -2.479 1 96.88 280 THR B CA 1
ATOM 5418 C C . THR B 1 280 ? 4.039 19.812 -3.928 1 96.88 280 THR B C 1
ATOM 5420 O O . THR B 1 280 ? 5.109 19.984 -4.512 1 96.88 280 THR B O 1
ATOM 5423 N N . SER B 1 281 ? 2.906 20.047 -4.535 1 95.69 281 SER B N 1
ATOM 5424 C CA . SER B 1 281 ? 2.777 20.516 -5.914 1 95.69 281 SER B CA 1
ATOM 5425 C C . SER B 1 281 ? 2.873 22.031 -6 1 95.69 281 SER B C 1
ATOM 5427 O O . SER B 1 281 ? 2.969 22.594 -7.098 1 95.69 281 SER B O 1
ATOM 5429 N N . CYS B 1 282 ? 2.818 22.703 -4.922 1 91.81 282 CYS B N 1
ATOM 5430 C CA . CYS B 1 282 ? 2.76 24.156 -4.922 1 91.81 282 CYS B CA 1
ATOM 5431 C C . CYS B 1 282 ? 4.105 24.766 -5.305 1 91.81 282 CYS B C 1
ATOM 5433 O O . CYS B 1 282 ? 4.613 24.516 -6.402 1 91.81 282 CYS B O 1
ATOM 5435 N N . LEU B 1 283 ? 4.773 25.391 -4.402 1 85.25 283 LEU B N 1
ATOM 5436 C CA . LEU B 1 283 ? 5.957 26.203 -4.672 1 85.25 283 LEU B CA 1
ATOM 5437 C C . LEU B 1 283 ? 7.156 25.328 -5 1 85.25 283 LEU B C 1
ATOM 5439 O O . LEU B 1 283 ? 8.039 25.719 -5.758 1 85.25 283 LEU B O 1
ATOM 5443 N N . MET B 1 284 ? 7.102 24.094 -4.598 1 90.44 284 MET B N 1
ATOM 5444 C CA . MET B 1 284 ? 8.266 23.219 -4.719 1 90.44 284 MET B CA 1
ATOM 5445 C C . MET B 1 284 ? 8.148 22.312 -5.938 1 90.44 284 MET B C 1
ATOM 5447 O O . MET B 1 284 ? 9.07 21.562 -6.258 1 90.44 284 MET B O 1
ATOM 5451 N N . ASP B 1 285 ? 7.047 22.312 -6.586 1 94.62 285 ASP B N 1
ATOM 5452 C CA . ASP B 1 285 ? 6.855 21.562 -7.824 1 94.62 285 ASP B CA 1
ATOM 5453 C C . ASP B 1 285 ? 7.211 20.094 -7.637 1 94.62 285 ASP B C 1
ATOM 5455 O O . ASP B 1 285 ? 7.961 19.516 -8.43 1 94.62 285 ASP B O 1
ATOM 5459 N N . THR B 1 286 ? 6.805 19.531 -6.562 1 97.31 286 THR B N 1
ATOM 5460 C CA . THR B 1 286 ? 7.027 18.156 -6.16 1 97.31 286 THR B CA 1
ATOM 5461 C C . THR B 1 286 ? 8.508 17.797 -6.238 1 97.31 286 THR B C 1
ATOM 5463 O O . THR B 1 286 ? 8.867 16.656 -6.543 1 97.31 286 THR B O 1
ATOM 5466 N N . TYR B 1 287 ? 9.398 18.781 -6.16 1 97.56 287 TYR B N 1
ATOM 5467 C CA . TYR B 1 287 ? 10.852 18.672 -6.145 1 97.56 287 TYR B CA 1
ATOM 5468 C C . TYR B 1 287 ? 11.359 18 -7.406 1 97.56 287 TYR B C 1
ATOM 5470 O O . TYR B 1 287 ? 12.398 17.328 -7.383 1 97.56 287 TYR B O 1
ATOM 5478 N N . SER B 1 288 ? 10.578 17.922 -8.445 1 97.69 288 SER B N 1
ATOM 5479 C CA . SER B 1 288 ? 10.875 17.359 -9.75 1 97.69 288 SER B CA 1
ATOM 5480 C C . SER B 1 288 ? 10.906 15.828 -9.695 1 97.69 288 SER B C 1
ATOM 5482 O O . SER B 1 288 ? 11.43 15.18 -10.602 1 97.69 288 SER B O 1
ATOM 5484 N N . ILE B 1 289 ? 10.453 15.289 -8.641 1 97.62 289 ILE B N 1
ATOM 5485 C CA . ILE B 1 289 ? 10.375 13.844 -8.508 1 97.62 289 ILE B CA 1
ATOM 5486 C C . ILE B 1 289 ? 9.195 13.312 -9.32 1 97.62 289 ILE B C 1
ATOM 5488 O O . ILE B 1 289 ? 8.125 13.922 -9.352 1 97.62 289 ILE B O 1
ATOM 5492 N N . THR B 1 290 ? 9.406 12.203 -10 1 97.31 290 THR B N 1
ATOM 5493 C CA . THR B 1 290 ? 8.383 11.688 -10.906 1 97.31 290 THR B CA 1
ATOM 5494 C C . THR B 1 290 ? 8.344 10.164 -10.859 1 97.31 290 THR B C 1
ATOM 5496 O O . THR B 1 290 ? 9.352 9.516 -10.562 1 97.31 290 THR B O 1
ATOM 5499 N N . LEU B 1 291 ? 7.168 9.625 -11.086 1 98.25 291 LEU B N 1
ATOM 5500 C CA . LEU B 1 291 ? 7.047 8.211 -11.414 1 98.25 291 LEU B CA 1
ATOM 5501 C C . LEU B 1 291 ? 7.824 7.879 -12.688 1 98.25 291 LEU B C 1
ATOM 5503 O O . LEU B 1 291 ? 8.133 8.773 -13.477 1 98.25 291 LEU B O 1
ATOM 5507 N N . GLY B 1 292 ? 8.133 6.586 -12.859 1 97.69 292 GLY B N 1
ATOM 5508 C CA . GLY B 1 292 ? 8.82 6.148 -14.055 1 97.69 292 GLY B CA 1
ATOM 5509 C C . GLY B 1 292 ? 10.273 5.777 -13.812 1 97.69 292 GLY B C 1
ATOM 5510 O O . GLY B 1 292 ? 10.82 6.082 -12.75 1 97.69 292 GLY B O 1
ATOM 5511 N N . GLU B 1 293 ? 10.828 5.102 -14.711 1 97.25 293 GLU B N 1
ATOM 5512 C CA . GLU B 1 293 ? 12.188 4.586 -14.578 1 97.25 293 GLU B CA 1
ATOM 5513 C C . GLU B 1 293 ? 12.383 3.879 -13.234 1 97.25 293 GLU B C 1
ATOM 5515 O O . GLU B 1 293 ? 13.266 4.246 -12.461 1 97.25 293 GLU B O 1
ATOM 5520 N N . ASP B 1 294 ? 11.617 2.895 -13.07 1 96.88 294 ASP B N 1
ATOM 5521 C CA . ASP B 1 294 ? 11.484 2.291 -11.75 1 96.88 294 ASP B CA 1
ATOM 5522 C C . ASP B 1 294 ? 12.805 1.678 -11.281 1 96.88 294 ASP B C 1
ATOM 5524 O O . ASP B 1 294 ? 13.016 1.481 -10.086 1 96.88 294 ASP B O 1
ATOM 5528 N N . GLY B 1 295 ? 13.797 1.447 -12.172 1 98 295 GLY B N 1
ATOM 5529 C CA . GLY B 1 295 ? 15.055 0.81 -11.82 1 98 295 GLY B CA 1
ATOM 5530 C C . GLY B 1 295 ? 16.203 1.793 -11.672 1 98 295 GLY B C 1
ATOM 5531 O O . GLY B 1 295 ? 17.375 1.395 -11.625 1 98 295 GLY B O 1
ATOM 5532 N N . ILE B 1 296 ? 15.914 3.088 -11.625 1 98.06 296 ILE B N 1
ATOM 5533 C CA . ILE B 1 296 ? 16.953 4.102 -11.508 1 98.06 296 ILE B CA 1
ATOM 5534 C C . ILE B 1 296 ? 17.672 3.953 -10.164 1 98.06 296 ILE B C 1
ATOM 5536 O O . ILE B 1 296 ? 17.047 3.605 -9.156 1 98.06 296 ILE B O 1
ATOM 5540 N N . SER B 1 297 ? 18.938 4.199 -10.117 1 97.62 297 SER B N 1
ATOM 5541 C CA . SER B 1 297 ? 19.703 4.152 -8.875 1 97.62 297 SER B CA 1
ATOM 5542 C C . SER B 1 297 ? 19.609 5.473 -8.117 1 97.62 297 SER B C 1
ATOM 5544 O O . SER B 1 297 ? 19.25 6.5 -8.695 1 97.62 297 SER B O 1
ATOM 5546 N N . GLU B 1 298 ? 20.016 5.441 -6.883 1 95.94 298 GLU B N 1
ATOM 5547 C CA . GLU B 1 298 ? 20 6.648 -6.059 1 95.94 298 GLU B CA 1
ATOM 5548 C C . GLU B 1 298 ? 20.984 7.691 -6.582 1 95.94 298 GLU B C 1
ATOM 5550 O O . GLU B 1 298 ? 20.688 8.891 -6.566 1 95.94 298 GLU B O 1
ATOM 5555 N N . VAL B 1 299 ? 22.078 7.25 -7.062 1 96.44 299 VAL B N 1
ATOM 5556 C CA . VAL B 1 299 ? 23.125 8.133 -7.539 1 96.44 299 VAL B CA 1
ATOM 5557 C C . VAL B 1 299 ? 22.625 8.938 -8.734 1 96.44 299 VAL B C 1
ATOM 5559 O O . VAL B 1 299 ? 22.969 10.117 -8.875 1 96.44 299 VAL B O 1
ATOM 5562 N N . HIS B 1 300 ? 21.75 8.336 -9.523 1 97.56 300 HIS B N 1
ATOM 5563 C CA . HIS B 1 300 ? 21.281 9 -10.734 1 97.56 300 HIS B CA 1
ATOM 5564 C C . HIS B 1 300 ? 20.016 9.812 -10.461 1 97.56 300 HIS B C 1
ATOM 5566 O O . HIS B 1 300 ? 19.75 10.805 -11.141 1 97.56 300 HIS B O 1
ATOM 5572 N N . GLU B 1 301 ? 19.281 9.398 -9.398 1 97.38 301 GLU B N 1
ATOM 5573 C CA . GLU B 1 301 ? 18.047 10.094 -9.062 1 97.38 301 GLU B CA 1
ATOM 5574 C C . GLU B 1 301 ? 18.328 11.352 -8.234 1 97.38 301 GLU B C 1
ATOM 5576 O O . GLU B 1 301 ? 17.656 12.375 -8.398 1 97.38 301 GLU B O 1
ATOM 5581 N N . LEU B 1 302 ? 19.297 11.352 -7.445 1 97 302 LEU B N 1
ATOM 5582 C CA . LEU B 1 302 ? 19.594 12.391 -6.465 1 97 302 LEU B CA 1
ATOM 5583 C C . LEU B 1 302 ? 19.766 13.742 -7.141 1 97 302 LEU B C 1
ATOM 5585 O O . LEU B 1 302 ? 19.156 14.734 -6.727 1 97 302 LEU B O 1
ATOM 5589 N N . PRO B 1 303 ? 20.547 13.852 -8.273 1 97.19 303 PRO B N 1
ATOM 5590 C CA . PRO B 1 303 ? 20.781 15.164 -8.875 1 97.19 303 PRO B CA 1
ATOM 5591 C C . PRO B 1 303 ? 19.547 15.695 -9.617 1 97.19 303 PRO B C 1
ATOM 5593 O O . PRO B 1 303 ? 19.516 16.859 -10.008 1 97.19 303 PRO B O 1
ATOM 5596 N N . ARG B 1 304 ? 18.562 14.867 -9.781 1 96.88 304 ARG B N 1
ATOM 5597 C CA . ARG B 1 304 ? 17.375 15.266 -10.539 1 96.88 304 ARG B CA 1
ATOM 5598 C C . ARG B 1 304 ? 16.391 16.031 -9.664 1 96.88 304 ARG B C 1
ATOM 5600 O O . ARG B 1 304 ? 15.477 16.688 -10.164 1 96.88 304 ARG B O 1
ATOM 5607 N N . GLN B 1 305 ? 16.609 15.914 -8.336 1 96.38 305 GLN B N 1
ATOM 5608 C CA . GLN B 1 305 ? 15.703 16.594 -7.418 1 96.38 305 GLN B CA 1
ATOM 5609 C C . GLN B 1 305 ? 15.961 18.109 -7.41 1 96.38 305 GLN B C 1
ATOM 5611 O O . GLN B 1 305 ? 17.094 18.547 -7.621 1 96.38 305 GLN B O 1
ATOM 5616 N N . SER B 1 306 ? 14.859 18.859 -7.203 1 96.62 306 SER B N 1
ATOM 5617 C CA . SER B 1 306 ? 14.969 20.312 -7.168 1 96.62 306 SER B CA 1
ATOM 5618 C C . SER B 1 306 ? 14.531 20.859 -5.816 1 96.62 306 SER B C 1
ATOM 5620 O O . SER B 1 306 ? 13.922 20.156 -5.016 1 96.62 306 SER B O 1
ATOM 5622 N N . HIS B 1 307 ? 14.992 22.109 -5.512 1 95.81 307 HIS B N 1
ATOM 5623 C CA . HIS B 1 307 ? 14.547 22.906 -4.367 1 95.81 307 HIS B CA 1
ATOM 5624 C C . HIS B 1 307 ? 15.016 22.281 -3.055 1 95.81 307 HIS B C 1
ATOM 5626 O O . HIS B 1 307 ? 14.289 22.297 -2.059 1 95.81 307 HIS B O 1
ATOM 5632 N N . VAL B 1 308 ? 16.141 21.656 -3.076 1 95.12 308 VAL B N 1
ATOM 5633 C CA . VAL B 1 308 ? 16.641 21.031 -1.854 1 95.12 308 VAL B CA 1
ATOM 5634 C C . VAL B 1 308 ? 17.859 21.797 -1.342 1 95.12 308 VAL B C 1
ATOM 5636 O O . VAL B 1 308 ? 18.266 21.641 -0.188 1 95.12 308 VAL B O 1
ATOM 5639 N N . LYS B 1 309 ? 18.453 22.656 -2.15 1 93.12 309 LYS B N 1
ATOM 5640 C CA . LYS B 1 309 ? 19.672 23.375 -1.77 1 93.12 309 LYS B CA 1
ATOM 5641 C C . LYS B 1 309 ? 19.422 24.266 -0.558 1 93.12 309 LYS B C 1
ATOM 5643 O O . LYS B 1 309 ? 18.422 25 -0.511 1 93.12 309 LYS B O 1
ATOM 5648 N N . GLY B 1 310 ? 20.234 24.219 0.416 1 90.56 310 GLY B N 1
ATOM 5649 C CA . GLY B 1 310 ? 20.141 25.062 1.591 1 90.56 310 GLY B CA 1
ATOM 5650 C C . GLY B 1 310 ? 19.141 24.547 2.615 1 90.56 310 GLY B C 1
ATOM 5651 O O . GLY B 1 310 ? 18.859 25.219 3.604 1 90.56 310 GLY B O 1
ATOM 5652 N N . THR B 1 311 ? 18.578 23.375 2.316 1 92.62 311 THR B N 1
ATOM 5653 C CA . THR B 1 311 ? 17.641 22.766 3.264 1 92.62 311 THR B CA 1
ATOM 5654 C C . THR B 1 311 ? 18.266 21.531 3.91 1 92.62 311 THR B C 1
ATOM 5656 O O . THR B 1 311 ? 19.297 21.047 3.459 1 92.62 311 THR B O 1
ATOM 5659 N N . PRO B 1 312 ? 17.609 21.078 4.906 1 91.25 312 PRO B N 1
ATOM 5660 C CA . PRO B 1 312 ? 18.109 19.844 5.531 1 91.25 312 PRO B CA 1
ATOM 5661 C C . PRO B 1 312 ? 18.031 18.641 4.598 1 91.25 312 PRO B C 1
ATOM 5663 O O . PRO B 1 312 ? 18.641 17.594 4.875 1 91.25 312 PRO B O 1
ATOM 5666 N N . GLN B 1 313 ? 17.344 18.766 3.494 1 94 313 GLN B N 1
ATOM 5667 C CA . GLN B 1 313 ? 17.172 17.672 2.555 1 94 313 GLN B CA 1
ATOM 5668 C C . GLN B 1 313 ? 18.328 17.609 1.56 1 94 313 GLN B C 1
ATOM 5670 O O . GLN B 1 313 ? 18.453 16.641 0.809 1 94 313 GLN B O 1
ATOM 5675 N N . GLU B 1 314 ? 19.156 18.641 1.609 1 94.56 314 GLU B N 1
ATOM 5676 C CA . GLU B 1 314 ? 20.25 18.688 0.646 1 94.56 314 GLU B CA 1
ATOM 5677 C C . GLU B 1 314 ? 21.156 17.469 0.791 1 94.56 314 GLU B C 1
ATOM 5679 O O . GLU B 1 314 ? 21.594 17.141 1.896 1 94.56 314 GLU B O 1
ATOM 5684 N N . GLY B 1 315 ? 21.391 16.766 -0.315 1 94.69 315 GLY B N 1
ATOM 5685 C CA . GLY B 1 315 ? 22.266 15.602 -0.334 1 94.69 315 GLY B CA 1
ATOM 5686 C C . GLY B 1 315 ? 21.562 14.312 0.028 1 94.69 315 GLY B C 1
ATOM 5687 O O . GLY B 1 315 ? 22.141 13.234 -0.038 1 94.69 315 GLY B O 1
ATOM 5688 N N . ALA B 1 316 ? 20.344 14.422 0.394 1 94.94 316 ALA B N 1
ATOM 5689 C CA . ALA B 1 316 ? 19.562 13.234 0.743 1 94.94 316 ALA B CA 1
ATOM 5690 C C . ALA B 1 316 ? 18.453 12.992 -0.269 1 94.94 316 ALA B C 1
ATOM 5692 O O . ALA B 1 316 ? 17.766 13.938 -0.687 1 94.94 316 ALA B O 1
ATOM 5693 N N . LEU B 1 317 ? 18.344 11.766 -0.663 1 96.19 317 LEU B N 1
ATOM 5694 C CA . LEU B 1 317 ? 17.297 11.406 -1.624 1 96.19 317 LEU B CA 1
ATOM 5695 C C . LEU B 1 317 ? 15.914 11.547 -1.004 1 96.19 317 LEU B C 1
ATOM 5697 O O . LEU B 1 317 ? 15.695 11.141 0.138 1 96.19 317 LEU B O 1
ATOM 5701 N N . ILE B 1 318 ? 15.055 12.188 -1.74 1 96.94 318 ILE B N 1
ATOM 5702 C CA . ILE B 1 318 ? 13.648 12.211 -1.355 1 96.94 318 ILE B CA 1
ATOM 5703 C C . ILE B 1 318 ? 12.969 10.922 -1.809 1 96.94 318 ILE B C 1
ATOM 5705 O O . ILE B 1 318 ? 12.977 10.594 -2.996 1 96.94 318 ILE B O 1
ATOM 5709 N N . ARG B 1 319 ? 12.445 10.18 -0.899 1 97.19 319 ARG B N 1
ATOM 5710 C CA . ARG B 1 319 ? 11.633 8.992 -1.139 1 97.19 319 ARG B CA 1
ATOM 5711 C C . ARG B 1 319 ? 10.164 9.258 -0.81 1 97.19 319 ARG B C 1
ATOM 5713 O O . ARG B 1 319 ? 9.75 9.133 0.345 1 97.19 319 ARG B O 1
ATOM 5720 N N . PRO B 1 320 ? 9.352 9.57 -1.818 1 97.75 320 PRO B N 1
ATOM 5721 C CA . PRO B 1 320 ? 7.992 10.047 -1.56 1 97.75 320 PRO B CA 1
ATOM 5722 C C . PRO B 1 320 ? 7.172 9.07 -0.717 1 97.75 320 PRO B C 1
ATOM 5724 O O . PRO B 1 320 ? 7.117 7.879 -1.026 1 97.75 320 PRO B O 1
ATOM 5727 N N . LYS B 1 321 ? 6.582 9.594 0.301 1 97.94 321 LYS B N 1
ATOM 5728 C CA . LYS B 1 321 ? 5.691 8.82 1.168 1 97.94 321 LYS B CA 1
ATOM 5729 C C . LYS B 1 321 ? 4.32 9.484 1.277 1 97.94 321 LYS B C 1
ATOM 5731 O O . LYS B 1 321 ? 3.332 8.82 1.593 1 97.94 321 LYS B O 1
ATOM 5736 N N . VAL B 1 322 ? 4.281 10.789 1.196 1 98.62 322 VAL B N 1
ATOM 5737 C CA . VAL B 1 322 ? 3.043 11.562 1.179 1 98.62 322 VAL B CA 1
ATOM 5738 C C . VAL B 1 322 ? 3.074 12.562 0.019 1 98.62 322 VAL B C 1
ATOM 5740 O O . VAL B 1 322 ? 4.008 13.352 -0.1 1 98.62 322 VAL B O 1
ATOM 5743 N N . LEU B 1 323 ? 2.094 12.484 -0.857 1 98.81 323 LEU B N 1
ATOM 5744 C CA . LEU B 1 323 ? 1.904 13.453 -1.935 1 98.81 323 LEU B CA 1
ATOM 5745 C C . LEU B 1 323 ? 0.906 14.531 -1.528 1 98.81 323 LEU B C 1
ATOM 5747 O O . LEU B 1 323 ? -0.177 14.227 -1.025 1 98.81 323 LEU B O 1
ATOM 5751 N N . HIS B 1 324 ? 1.258 15.695 -1.648 1 98.56 324 HIS B N 1
ATOM 5752 C CA . HIS B 1 324 ? 0.444 16.844 -1.245 1 98.56 324 HIS B CA 1
ATOM 5753 C C . HIS B 1 324 ? 0.042 17.688 -2.449 1 98.56 324 HIS B C 1
ATOM 5755 O O . HIS B 1 324 ? 0.875 18.391 -3.025 1 98.56 324 HIS B O 1
ATOM 5761 N N . PHE B 1 325 ? -1.217 17.625 -2.854 1 98.12 325 PHE B N 1
ATOM 5762 C CA . PHE B 1 325 ? -1.727 18.25 -4.066 1 98.12 325 PHE B CA 1
ATOM 5763 C C . PHE B 1 325 ? -2.346 19.609 -3.754 1 98.12 325 PHE B C 1
ATOM 5765 O O . PHE B 1 325 ? -3.541 19.812 -3.979 1 98.12 325 PHE B O 1
ATOM 5772 N N . ASN B 1 326 ? -1.521 20.516 -3.346 1 94.5 326 ASN B N 1
ATOM 5773 C CA . ASN B 1 326 ? -1.951 21.859 -3.012 1 94.5 326 ASN B CA 1
ATOM 5774 C C . ASN B 1 326 ? -1.685 22.828 -4.16 1 94.5 326 ASN B C 1
ATOM 5776 O O . ASN B 1 326 ? -1.001 22.484 -5.125 1 94.5 326 ASN B O 1
ATOM 5780 N N . CYS B 1 327 ? -2.311 24.016 -4.18 1 93.19 327 CYS B N 1
ATOM 5781 C CA . CYS B 1 327 ? -2.199 25.094 -5.156 1 93.19 327 CYS B CA 1
ATOM 5782 C C . CYS B 1 327 ? -2.775 24.672 -6.504 1 93.19 327 CYS B C 1
ATOM 5784 O O . CYS B 1 327 ? -2.275 25.078 -7.555 1 93.19 327 CYS B O 1
ATOM 5786 N N . LEU B 1 328 ? -3.635 23.703 -6.43 1 95.25 328 LEU B N 1
ATOM 5787 C CA . LEU B 1 328 ? -4.418 23.375 -7.617 1 95.25 328 LEU B CA 1
ATOM 5788 C C . LEU B 1 328 ? -5.68 24.219 -7.688 1 95.25 328 LEU B C 1
ATOM 5790 O O . LEU B 1 328 ? -6.719 23.859 -7.137 1 95.25 328 LEU B O 1
ATOM 5794 N N . HIS B 1 329 ? -5.633 25.297 -8.32 1 91.69 329 HIS B N 1
ATOM 5795 C CA . HIS B 1 329 ? -6.621 26.375 -8.25 1 91.69 329 HIS B CA 1
ATOM 5796 C C . HIS B 1 329 ? -7.809 26.078 -9.156 1 91.69 329 HIS B C 1
ATOM 5798 O O . HIS B 1 329 ? -7.707 25.281 -10.086 1 91.69 329 HIS B O 1
ATOM 5804 N N . GLY B 1 330 ? -8.93 26.703 -8.805 1 92.75 330 GLY B N 1
ATOM 5805 C CA . GLY B 1 330 ? -10.109 26.641 -9.656 1 92.75 330 GLY B CA 1
ATOM 5806 C C . GLY B 1 330 ? -11.031 25.484 -9.32 1 92.75 330 GLY B C 1
ATOM 5807 O O . GLY B 1 330 ? -11.906 25.125 -10.117 1 92.75 330 GLY B O 1
ATOM 5808 N N . THR B 1 331 ? -10.789 24.844 -8.203 1 94.25 331 THR B N 1
ATOM 5809 C CA . THR B 1 331 ? -11.633 23.734 -7.777 1 94.25 331 THR B CA 1
ATOM 5810 C C . THR B 1 331 ? -11.719 23.672 -6.254 1 94.25 331 THR B C 1
ATOM 5812 O O . THR B 1 331 ? -10.797 24.094 -5.559 1 94.25 331 THR B O 1
ATOM 5815 N N . ASP B 1 332 ? -12.789 23.203 -5.723 1 92.88 332 ASP B N 1
ATOM 5816 C CA . ASP B 1 332 ? -12.961 23.031 -4.285 1 92.88 332 ASP B CA 1
ATOM 5817 C C . ASP B 1 332 ? -12.414 21.688 -3.814 1 92.88 332 ASP B C 1
ATOM 5819 O O . ASP B 1 332 ? -12.062 21.531 -2.645 1 92.88 332 ASP B O 1
ATOM 5823 N N . VAL B 1 333 ? -12.422 20.766 -4.727 1 97.38 333 VAL B N 1
ATOM 5824 C CA . VAL B 1 333 ? -11.922 19.422 -4.473 1 97.38 333 VAL B CA 1
ATOM 5825 C C . VAL B 1 333 ? -10.805 19.078 -5.457 1 97.38 333 VAL B C 1
ATOM 5827 O O . VAL B 1 333 ? -11.039 18.969 -6.66 1 97.38 333 VAL B O 1
ATOM 5830 N N . TYR B 1 334 ? -9.602 18.844 -4.949 1 98 334 TYR B N 1
ATOM 5831 C CA . TYR B 1 334 ? -8.438 18.766 -5.824 1 98 334 TYR B CA 1
ATOM 5832 C C . TYR B 1 334 ? -8.562 17.609 -6.801 1 98 334 TYR B C 1
ATOM 5834 O O . TYR B 1 334 ? -7.98 17.641 -7.887 1 98 334 TYR B O 1
ATOM 5842 N N . MET B 1 335 ? -9.328 16.547 -6.527 1 98.12 335 MET B N 1
ATOM 5843 C CA . MET B 1 335 ? -9.5 15.391 -7.414 1 98.12 335 MET B CA 1
ATOM 5844 C C . MET B 1 335 ? -10.227 15.797 -8.695 1 98.12 335 MET B C 1
ATOM 5846 O O . MET B 1 335 ? -10.164 15.086 -9.695 1 98.12 335 MET B O 1
ATOM 5850 N N . ASN B 1 336 ? -10.938 16.922 -8.633 1 97.44 336 ASN B N 1
ATOM 5851 C CA . ASN B 1 336 ? -11.719 17.391 -9.766 1 97.44 336 ASN B CA 1
ATOM 5852 C C . ASN B 1 336 ? -10.969 18.469 -10.547 1 97.44 336 ASN B C 1
ATOM 5854 O O . ASN B 1 336 ? -11.547 19.109 -11.43 1 97.44 336 ASN B O 1
ATOM 5858 N N . TRP B 1 337 ? -9.766 18.719 -10.234 1 98 337 TRP B N 1
ATOM 5859 C CA . TRP B 1 337 ? -8.969 19.734 -10.898 1 98 337 TRP B CA 1
ATOM 5860 C C . TRP B 1 337 ? -8.883 19.469 -12.398 1 98 337 TRP B C 1
ATOM 5862 O O . TRP B 1 337 ? -8.57 18.344 -12.82 1 98 337 TRP B O 1
ATOM 5872 N N . GLU B 1 338 ? -9.109 20.453 -13.211 1 97.06 338 GLU B N 1
ATOM 5873 C CA . GLU B 1 338 ? -9.172 20.312 -14.664 1 97.06 338 GLU B CA 1
ATOM 5874 C C . GLU B 1 338 ? -7.816 19.922 -15.242 1 97.06 338 GLU B C 1
ATOM 5876 O O . GLU B 1 338 ? -7.75 19.266 -16.281 1 97.06 338 GLU B O 1
ATOM 5881 N N . GLY B 1 339 ? -6.805 20.266 -14.508 1 97.56 339 GLY B N 1
ATOM 5882 C CA . GLY B 1 339 ? -5.461 19.969 -14.977 1 97.56 339 GLY B CA 1
ATOM 5883 C C . GLY B 1 339 ? -5.172 18.484 -15.047 1 97.56 339 GLY B C 1
ATOM 5884 O O . GLY B 1 339 ? -4.227 18.062 -15.711 1 97.56 339 GLY B O 1
ATOM 5885 N N . TRP B 1 340 ? -5.922 17.641 -14.406 1 97.31 340 TRP B N 1
ATOM 5886 C CA . TRP B 1 340 ? -5.688 16.203 -14.422 1 97.31 340 TRP B CA 1
ATOM 5887 C C . TRP B 1 340 ? -5.945 15.617 -15.805 1 97.31 340 TRP B C 1
ATOM 5889 O O . TRP B 1 340 ? -5.48 14.523 -16.125 1 97.31 340 TRP B O 1
ATOM 5899 N N . SER B 1 341 ? -6.66 16.312 -16.656 1 94.81 341 SER B N 1
ATOM 5900 C CA . SER B 1 341 ? -6.957 15.867 -18 1 94.81 341 SER B CA 1
ATOM 5901 C C . SER B 1 341 ? -5.98 16.469 -19.016 1 94.81 341 SER B C 1
ATOM 5903 O O . SER B 1 341 ? -6.098 16.219 -20.219 1 94.81 341 SER B O 1
ATOM 5905 N N . ASN B 1 342 ? -5.082 17.312 -18.5 1 95.31 342 ASN B N 1
ATOM 5906 C CA . ASN B 1 342 ? -4.078 17.953 -19.344 1 95.31 342 ASN B CA 1
ATOM 5907 C C . ASN B 1 342 ? -2.699 17.328 -19.141 1 95.31 342 ASN B C 1
ATOM 5909 O O . ASN B 1 342 ? -2.018 17.609 -18.156 1 95.31 342 ASN B O 1
ATOM 5913 N N . SER B 1 343 ? -2.199 16.594 -20.078 1 90.25 343 SER B N 1
ATOM 5914 C CA . SER B 1 343 ? -0.969 15.82 -19.953 1 90.25 343 SER B CA 1
ATOM 5915 C C . SER B 1 343 ? 0.258 16.719 -19.953 1 90.25 343 SER B C 1
ATOM 5917 O O . SER B 1 343 ? 1.362 16.281 -19.625 1 90.25 343 SER B O 1
ATOM 5919 N N . THR B 1 344 ? 0.096 18 -20.234 1 94.19 344 THR B N 1
ATOM 5920 C CA . THR B 1 344 ? 1.237 18.906 -20.234 1 94.19 344 THR B CA 1
ATOM 5921 C C . THR B 1 344 ? 1.481 19.469 -18.844 1 94.19 344 THR B C 1
ATOM 5923 O O . THR B 1 344 ? 2.541 20.047 -18.578 1 94.19 344 THR B O 1
ATOM 5926 N N . GLU B 1 345 ? 0.49 19.375 -17.969 1 95.31 345 GLU B N 1
ATOM 5927 C CA . GLU B 1 345 ? 0.678 19.781 -16.578 1 95.31 345 GLU B CA 1
ATOM 5928 C C . GLU B 1 345 ? 1.699 18.891 -15.867 1 95.31 345 GLU B C 1
ATOM 5930 O O . GLU B 1 345 ? 1.581 17.656 -15.891 1 95.31 345 GLU B O 1
ATOM 5935 N N . ALA B 1 346 ? 2.684 19.5 -15.273 1 95.81 346 ALA B N 1
ATOM 5936 C CA . ALA B 1 346 ? 3.795 18.781 -14.664 1 95.81 346 ALA B CA 1
ATOM 5937 C C . ALA B 1 346 ? 3.295 17.797 -13.602 1 95.81 346 ALA B C 1
ATOM 5939 O O . ALA B 1 346 ? 3.711 16.641 -13.57 1 95.81 346 ALA B O 1
ATOM 5940 N N . VAL B 1 347 ? 2.398 18.297 -12.742 1 97.44 347 VAL B N 1
ATOM 5941 C CA . VAL B 1 347 ? 1.918 17.469 -11.641 1 97.44 347 VAL B CA 1
ATOM 5942 C C . VAL B 1 347 ? 1.141 16.281 -12.195 1 97.44 347 VAL B C 1
ATOM 5944 O O . VAL B 1 347 ? 1.208 15.172 -11.648 1 97.44 347 VAL B O 1
ATOM 5947 N N . THR B 1 348 ? 0.367 16.453 -13.312 1 97.56 348 THR B N 1
ATOM 5948 C CA . THR B 1 348 ? -0.379 15.383 -13.961 1 97.56 348 THR B CA 1
ATOM 5949 C C . THR B 1 348 ? 0.57 14.344 -14.562 1 97.56 348 THR B C 1
ATOM 5951 O O . THR B 1 348 ? 0.381 13.141 -14.383 1 97.56 348 THR B O 1
ATOM 5954 N N . ARG B 1 349 ? 1.566 14.797 -15.188 1 96.88 349 ARG B N 1
ATOM 5955 C CA . ARG B 1 349 ? 2.549 13.898 -15.797 1 96.88 349 ARG B CA 1
ATOM 5956 C C . ARG B 1 349 ? 3.271 13.086 -14.727 1 96.88 349 ARG B C 1
ATOM 5958 O O . ARG B 1 349 ? 3.535 11.898 -14.922 1 96.88 349 ARG B O 1
ATOM 5965 N N . ARG B 1 350 ? 3.582 13.688 -13.648 1 97.88 350 ARG B N 1
ATOM 5966 C CA . ARG B 1 350 ? 4.41 13.055 -12.625 1 97.88 350 ARG B CA 1
ATOM 5967 C C . ARG B 1 350 ? 3.574 12.141 -11.734 1 97.88 350 ARG B C 1
ATOM 5969 O O . ARG B 1 350 ? 4.02 11.055 -11.359 1 97.88 350 ARG B O 1
ATOM 5976 N N . TRP B 1 351 ? 2.318 12.57 -11.398 1 98.44 351 TRP B N 1
ATOM 5977 C CA . TRP B 1 351 ? 1.643 11.906 -10.289 1 98.44 351 TRP B CA 1
ATOM 5978 C C . TRP B 1 351 ? 0.197 11.578 -10.648 1 98.44 351 TRP B C 1
ATOM 5980 O O . TRP B 1 351 ? -0.545 11.031 -9.828 1 98.44 351 TRP B O 1
ATOM 5990 N N . GLY B 1 352 ? -0.226 11.914 -11.914 1 98.06 352 GLY B N 1
ATOM 5991 C CA . GLY B 1 352 ? -1.573 11.594 -12.367 1 98.06 352 GLY B CA 1
ATOM 5992 C C . GLY B 1 352 ? -1.967 10.156 -12.102 1 98.06 352 GLY B C 1
ATOM 5993 O O . GLY B 1 352 ? -3.031 9.891 -11.539 1 98.06 352 GLY B O 1
ATOM 5994 N N . PRO B 1 353 ? -1.12 9.203 -12.508 1 97.94 353 PRO B N 1
ATOM 5995 C CA . PRO B 1 353 ? -1.437 7.793 -12.273 1 97.94 353 PRO B CA 1
ATOM 5996 C C . PRO B 1 353 ? -1.622 7.469 -10.797 1 97.94 353 PRO B C 1
ATOM 5998 O O . PRO B 1 353 ? -2.51 6.691 -10.438 1 97.94 353 PRO B O 1
ATOM 6001 N N . ALA B 1 354 ? -0.81 8.055 -9.898 1 98.75 354 ALA B N 1
ATOM 6002 C CA . ALA B 1 354 ? -0.946 7.82 -8.461 1 98.75 354 ALA B CA 1
ATOM 6003 C C . ALA B 1 354 ? -2.307 8.297 -7.957 1 98.75 354 ALA B C 1
ATOM 6005 O O . ALA B 1 354 ? -2.992 7.57 -7.23 1 98.75 354 ALA B O 1
ATOM 6006 N N . LEU B 1 355 ? -2.668 9.492 -8.344 1 98.75 355 LEU B N 1
ATOM 6007 C CA . LEU B 1 355 ? -3.953 10.023 -7.898 1 98.75 355 LEU B CA 1
ATOM 6008 C C . LEU B 1 355 ? -5.105 9.18 -8.445 1 98.75 355 LEU B C 1
ATOM 6010 O O . LEU B 1 355 ? -6.02 8.82 -7.703 1 98.75 355 LEU B O 1
ATOM 6014 N N . SER B 1 356 ? -5.074 8.883 -9.758 1 98.25 356 SER B N 1
ATOM 6015 C CA . SER B 1 356 ? -6.16 8.148 -10.406 1 98.25 356 SER B CA 1
ATOM 6016 C C . SER B 1 356 ? -6.363 6.777 -9.766 1 98.25 356 SER B C 1
ATOM 6018 O O . SER B 1 356 ? -7.496 6.371 -9.5 1 98.25 356 SER B O 1
ATOM 6020 N N . TYR B 1 357 ? -5.32 6.07 -9.477 1 98.75 357 TYR B N 1
ATOM 6021 C CA . TYR B 1 357 ? -5.406 4.758 -8.844 1 98.75 357 TYR B CA 1
ATOM 6022 C C . TYR B 1 357 ? -6.02 4.855 -7.453 1 98.75 357 TYR B C 1
ATOM 6024 O O . TYR B 1 357 ? -6.992 4.168 -7.148 1 98.75 357 TYR B O 1
ATOM 6032 N N . HIS B 1 358 ? -5.48 5.73 -6.629 1 98.88 358 HIS B N 1
ATOM 6033 C CA . HIS B 1 358 ? -5.91 5.801 -5.238 1 98.88 358 HIS B CA 1
ATOM 6034 C C . HIS B 1 358 ? -7.328 6.348 -5.125 1 98.88 358 HIS B C 1
ATOM 6036 O O . HIS B 1 358 ? -8.102 5.91 -4.273 1 98.88 358 HIS B O 1
ATOM 6042 N N . HIS B 1 359 ? -7.602 7.332 -5.977 1 98.69 359 HIS B N 1
ATOM 6043 C CA . HIS B 1 359 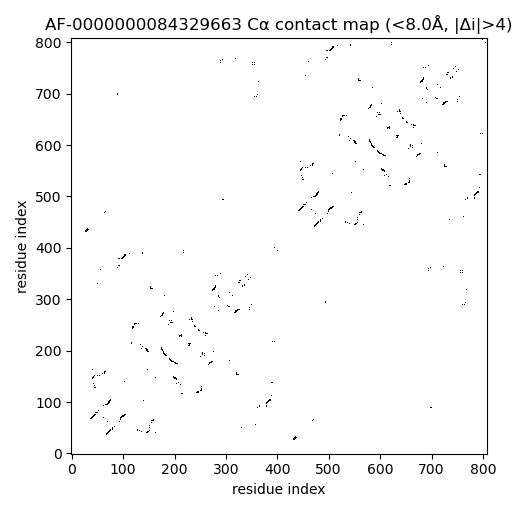? -8.953 7.887 -5.988 1 98.69 359 HIS B CA 1
ATOM 6044 C C . HIS B 1 359 ? -9.969 6.84 -6.426 1 98.69 359 HIS B C 1
ATOM 6046 O O . HIS B 1 359 ? -11.102 6.824 -5.93 1 98.69 359 HIS B O 1
ATOM 6052 N N . GLY B 1 360 ? -9.562 5.969 -7.336 1 98.5 360 GLY B N 1
ATOM 6053 C CA . GLY B 1 360 ? -10.469 4.973 -7.887 1 98.5 360 GLY B CA 1
ATOM 6054 C C . GLY B 1 360 ? -10.625 3.754 -6.996 1 98.5 360 GLY B C 1
ATOM 6055 O O . GLY B 1 360 ? -11.602 3.01 -7.117 1 98.5 360 GLY B O 1
ATOM 6056 N N . TYR B 1 361 ? -9.688 3.451 -6.125 1 98.69 361 TYR B N 1
ATOM 6057 C CA . TYR B 1 361 ? -9.734 2.305 -5.227 1 98.69 361 TYR B CA 1
ATOM 6058 C C . TYR B 1 361 ? -10.969 2.369 -4.328 1 98.69 361 TYR B C 1
ATOM 6060 O O . TYR B 1 361 ? -11.242 3.406 -3.721 1 98.69 361 TYR B O 1
ATOM 6068 N N . LYS B 1 362 ? -11.672 1.332 -4.18 1 98.56 362 LYS B N 1
ATOM 6069 C CA . LYS B 1 362 ? -12.953 1.38 -3.479 1 98.56 362 LYS B CA 1
ATOM 6070 C C . LYS B 1 362 ? -12.773 1.133 -1.984 1 98.56 362 LYS B C 1
ATOM 6072 O O . LYS B 1 362 ? -11.961 0.294 -1.582 1 98.56 362 LYS B O 1
ATOM 6077 N N . TRP B 1 363 ? -13.562 1.809 -1.175 1 98.56 363 TRP B N 1
ATOM 6078 C CA . TRP B 1 363 ? -13.539 1.657 0.276 1 98.56 363 TRP B CA 1
ATOM 6079 C C . TRP B 1 363 ? -13.828 0.214 0.678 1 98.56 363 TRP B C 1
ATOM 6081 O O . TRP B 1 363 ? -13.195 -0.322 1.588 1 98.56 363 TRP B O 1
ATOM 6091 N N . ILE B 1 364 ? -14.727 -0.461 0 1 97.75 364 ILE B N 1
ATOM 6092 C CA . ILE B 1 364 ? -15.164 -1.806 0.365 1 97.75 364 ILE B CA 1
ATOM 6093 C C . ILE B 1 364 ? -14.023 -2.797 0.131 1 97.75 364 ILE B C 1
ATOM 6095 O O . ILE B 1 364 ? -14.055 -3.918 0.642 1 97.75 364 ILE B O 1
ATOM 6099 N N . TRP B 1 365 ? -13.023 -2.432 -0.667 1 97.81 365 TRP B N 1
ATOM 6100 C CA . TRP B 1 365 ? -11.891 -3.314 -0.917 1 97.81 365 TRP B CA 1
ATOM 6101 C C . TRP B 1 365 ? -10.93 -3.322 0.27 1 97.81 365 TRP B C 1
ATOM 6103 O O . TRP B 1 365 ? -10.039 -4.172 0.353 1 97.81 365 TRP B O 1
ATOM 6113 N N . LEU B 1 366 ? -11.117 -2.377 1.253 1 97.38 366 LEU B N 1
ATOM 6114 C CA . LEU B 1 366 ? -10.305 -2.311 2.459 1 97.38 366 LEU B CA 1
ATOM 6115 C C . LEU B 1 366 ? -10.68 -3.422 3.434 1 97.38 366 LEU B C 1
ATOM 6117 O O . LEU B 1 366 ? -9.953 -3.691 4.387 1 97.38 366 LEU B O 1
ATOM 6121 N N . ASN B 1 367 ? -11.836 -3.99 3.225 1 95.38 367 ASN B N 1
ATOM 6122 C CA . ASN B 1 367 ? -12.289 -5.082 4.082 1 95.38 367 ASN B CA 1
ATOM 6123 C C . ASN B 1 367 ? -11.586 -6.391 3.738 1 95.38 367 ASN B C 1
ATOM 6125 O O . ASN B 1 367 ? -11.398 -6.715 2.562 1 95.38 367 ASN B O 1
ATOM 6129 N N . ARG B 1 368 ? -11.25 -7.086 4.84 1 82.81 368 ARG B N 1
ATOM 6130 C CA . ARG B 1 368 ? -10.641 -8.398 4.645 1 82.81 368 ARG B CA 1
ATOM 6131 C C . ARG B 1 368 ? -11.695 -9.445 4.305 1 82.81 368 ARG B C 1
ATOM 6133 O O . ARG B 1 368 ? -12.883 -9.242 4.566 1 82.81 368 ARG B O 1
ATOM 6140 N N . SER B 1 369 ? -11.742 -10.266 3.412 1 62.75 369 SER B N 1
ATOM 6141 C CA . SER B 1 369 ? -12.773 -11.242 3.086 1 62.75 369 SER B CA 1
ATOM 6142 C C . SER B 1 369 ? -13.297 -11.93 4.344 1 62.75 369 SER B C 1
ATOM 6144 O O . SER B 1 369 ? -14.469 -12.305 4.41 1 62.75 369 SER B O 1
ATOM 6146 N N . VAL B 1 370 ? -12.391 -12.367 5.316 1 54.5 370 VAL B N 1
ATOM 6147 C CA . VAL B 1 370 ? -12.805 -13.453 6.199 1 54.5 370 VAL B CA 1
ATOM 6148 C C . VAL B 1 370 ? -13.555 -12.891 7.398 1 54.5 370 VAL B C 1
ATOM 6150 O O . VAL B 1 370 ? -13.133 -11.906 8 1 54.5 370 VAL B O 1
ATOM 6153 N N . LYS B 1 371 ? -14.859 -13.266 7.492 1 47.94 371 LYS B N 1
ATOM 6154 C CA . LYS B 1 371 ? -15.789 -13.078 8.602 1 47.94 371 LYS B CA 1
ATOM 6155 C C . LYS B 1 371 ? -15.07 -13.188 9.945 1 47.94 371 LYS B C 1
ATOM 6157 O O . LYS B 1 371 ? -15.711 -13.188 11 1 47.94 371 LYS B O 1
ATOM 6162 N N . THR B 1 372 ? -13.836 -13.695 9.977 1 44.53 372 THR B N 1
ATOM 6163 C CA . THR B 1 372 ? -13.57 -14.398 11.234 1 44.53 372 THR B CA 1
ATOM 6164 C C . THR B 1 372 ? -13.359 -13.398 12.375 1 44.53 372 THR B C 1
ATOM 6166 O O . THR B 1 372 ? -12.82 -13.758 13.422 1 44.53 372 THR B O 1
ATOM 6169 N N . ASN B 1 373 ? -13.641 -12.234 12.273 1 46.12 373 ASN B N 1
ATOM 6170 C CA . ASN B 1 373 ? -13.203 -11.75 13.578 1 46.12 373 ASN B CA 1
ATOM 6171 C C . ASN B 1 373 ? -14.008 -12.383 14.711 1 46.12 373 ASN B C 1
ATOM 6173 O O . ASN B 1 373 ? -15.18 -12.047 14.914 1 46.12 373 ASN B O 1
ATOM 6177 N N . ASN B 1 374 ? -13.68 -13.531 14.961 1 43.22 374 ASN B N 1
ATOM 6178 C CA . ASN B 1 374 ? -14.281 -14.109 16.156 1 43.22 374 ASN B CA 1
ATOM 6179 C C . ASN B 1 374 ? -14.188 -13.164 17.359 1 43.22 374 ASN B C 1
ATOM 6181 O O . ASN B 1 374 ? -14.672 -13.469 18.438 1 43.22 374 ASN B O 1
ATOM 6185 N N . SER B 1 375 ? -13.141 -12.414 17.406 1 45.75 375 SER B N 1
ATOM 6186 C CA . SER B 1 375 ? -13.086 -11.719 18.688 1 45.75 375 SER B CA 1
ATOM 6187 C C . SER B 1 375 ? -14.031 -10.523 18.703 1 45.75 375 SER B C 1
ATOM 6189 O O . SER B 1 375 ? -14.094 -9.758 17.75 1 45.75 375 SER B O 1
ATOM 6191 N N . GLY B 1 376 ? -15.281 -10.727 18.953 1 50.16 376 GLY B N 1
ATOM 6192 C CA . GLY B 1 376 ? -16.328 -9.789 19.312 1 50.16 376 GLY B CA 1
ATOM 6193 C C . GLY B 1 376 ? -15.883 -8.344 19.266 1 50.16 376 GLY B C 1
ATOM 6194 O O . GLY B 1 376 ? -16.688 -7.43 19.5 1 50.16 376 GLY B O 1
ATOM 6195 N N . ASP B 1 377 ? -14.664 -8.016 19.188 1 56 377 ASP B N 1
ATOM 6196 C CA . ASP B 1 377 ? -14.289 -6.617 19.328 1 56 377 ASP B CA 1
ATOM 6197 C C . ASP B 1 377 ? -14.461 -5.863 18 1 56 377 ASP B C 1
ATOM 6199 O O . ASP B 1 377 ? -14.102 -6.375 16.938 1 56 377 ASP B O 1
ATOM 6203 N N . LYS B 1 378 ? -15.203 -4.863 18.141 1 65.94 378 LYS B N 1
ATOM 6204 C CA . LYS B 1 378 ? -15.492 -4.004 17 1 65.94 378 LYS B CA 1
ATOM 6205 C C . LYS B 1 378 ? -14.203 -3.475 16.375 1 65.94 378 LYS B C 1
ATOM 6207 O O . LYS B 1 378 ? -13.414 -2.807 17.031 1 65.94 378 LYS B O 1
ATOM 6212 N N . LEU B 1 379 ? -13.953 -3.68 15.109 1 87.06 379 LEU B N 1
ATOM 6213 C CA . LEU B 1 379 ? -12.758 -3.238 14.391 1 87.06 379 LEU B CA 1
ATOM 6214 C C . LEU B 1 379 ? -12.82 -1.742 14.102 1 87.06 379 LEU B C 1
ATOM 6216 O O . LEU B 1 379 ? -11.781 -1.091 13.961 1 87.06 379 LEU B O 1
ATOM 6220 N N . VAL B 1 380 ? -14.133 -1.17 14.117 1 94.62 380 VAL B N 1
ATOM 6221 C CA . VAL B 1 380 ? -14.312 0.259 13.883 1 94.62 380 VAL B CA 1
ATOM 6222 C C . VAL B 1 380 ? -15.109 0.875 15.023 1 94.62 380 VAL B C 1
ATOM 6224 O O . VAL B 1 380 ? -16.25 0.478 15.281 1 94.62 380 VAL B O 1
ATOM 6227 N N . ASP B 1 381 ? -14.531 1.803 15.766 1 96.88 381 ASP B N 1
ATOM 6228 C CA . ASP B 1 381 ? -15.141 2.484 16.906 1 96.88 381 ASP B CA 1
ATOM 6229 C C . ASP B 1 381 ? -15.297 3.979 16.625 1 96.88 381 ASP B C 1
ATOM 6231 O O . ASP B 1 381 ? -14.305 4.707 16.531 1 96.88 381 ASP B O 1
ATOM 6235 N N . ILE B 1 382 ? -16.578 4.457 16.516 1 97.56 382 ILE B N 1
ATOM 6236 C CA . ILE B 1 382 ? -16.875 5.836 16.141 1 97.56 382 ILE B CA 1
ATOM 6237 C C . ILE B 1 382 ? -17.625 6.531 17.266 1 97.56 382 ILE B C 1
ATOM 6239 O O . ILE B 1 382 ? -18.562 5.961 17.828 1 97.56 382 ILE B O 1
ATOM 6243 N N . SER B 1 383 ? -17.141 7.68 17.656 1 97.44 383 SER B N 1
ATOM 6244 C CA . SER B 1 383 ? -17.891 8.539 18.562 1 97.44 383 SER B CA 1
ATOM 6245 C C . SER B 1 383 ? -17.703 10.008 18.219 1 97.44 383 SER B C 1
ATOM 6247 O O . SER B 1 383 ? -16.797 10.367 17.453 1 97.44 383 SER B O 1
ATOM 6249 N N . ALA B 1 384 ? -18.594 10.836 18.688 1 96.81 384 ALA B N 1
ATOM 6250 C CA . ALA B 1 384 ? -18.547 12.266 18.422 1 96.81 384 ALA B CA 1
ATOM 6251 C C . ALA B 1 384 ? -18.719 13.078 19.703 1 96.81 384 ALA B C 1
ATOM 6253 O O . ALA B 1 384 ? -19.5 12.711 20.562 1 96.81 384 ALA B O 1
ATOM 6254 N N . ASN B 1 385 ? -17.906 14.039 19.797 1 94.06 385 ASN B N 1
ATOM 6255 C CA . ASN B 1 385 ? -18.078 15.094 20.797 1 94.06 385 ASN B CA 1
ATOM 6256 C C . ASN B 1 385 ? -18.578 16.391 20.172 1 94.06 385 ASN B C 1
ATOM 6258 O O . ASN B 1 385 ? -17.797 17.094 19.516 1 94.06 385 ASN B O 1
ATOM 6262 N N . ILE B 1 386 ? -19.812 16.766 20.406 1 90.44 386 ILE B N 1
ATOM 6263 C CA . ILE B 1 386 ? -20.422 17.922 19.766 1 90.44 386 ILE B CA 1
ATOM 6264 C C . ILE B 1 386 ? -20.328 19.141 20.672 1 90.44 386 ILE B C 1
ATOM 6266 O O . ILE B 1 386 ? -20.625 20.266 20.266 1 90.44 386 ILE B O 1
ATOM 6270 N N . ASN B 1 387 ? -19.891 18.938 21.891 1 88.25 387 ASN B N 1
ATOM 6271 C CA . ASN B 1 387 ? -19.719 20.031 22.828 1 88.25 387 ASN B CA 1
ATOM 6272 C C . ASN B 1 387 ? -18.234 20.234 23.188 1 88.25 387 ASN B C 1
ATOM 6274 O O . ASN B 1 387 ? -17.844 20.031 24.344 1 88.25 387 ASN B O 1
ATOM 6278 N N . VAL B 1 388 ? -17.547 20.672 22.234 1 92.88 388 VAL B N 1
ATOM 6279 C CA . VAL B 1 388 ? -16.109 20.844 22.422 1 92.88 388 VAL B CA 1
ATOM 6280 C C . VAL B 1 388 ? -15.844 22.094 23.266 1 92.88 388 VAL B C 1
ATOM 6282 O O . VAL B 1 388 ? -16.375 23.156 23 1 92.88 388 VAL B O 1
ATOM 6285 N N . VAL B 1 389 ? -15.164 21.984 24.328 1 94 389 VAL B N 1
ATOM 6286 C CA . VAL B 1 389 ? -14.719 23.094 25.172 1 94 389 VAL B CA 1
ATOM 6287 C C . VAL B 1 389 ? -13.211 23.266 25.047 1 94 389 VAL B C 1
ATOM 6289 O O . VAL B 1 389 ? -12.445 22.344 25.359 1 94 389 VAL B O 1
ATOM 6292 N N . PHE B 1 390 ? -12.82 24.438 24.562 1 96 390 PHE B N 1
ATOM 6293 C CA . PHE B 1 390 ? -11.391 24.719 24.422 1 96 390 PHE B CA 1
ATOM 6294 C C . PHE B 1 390 ? -10.703 24.672 25.781 1 96 390 PHE B C 1
ATOM 6296 O O . PHE B 1 390 ? -11.328 24.953 26.812 1 96 390 PHE B O 1
ATOM 6303 N N . GLU B 1 391 ? -9.508 24.359 25.812 1 93.31 391 GLU B N 1
ATOM 6304 C CA . GLU B 1 391 ? -8.766 24.125 27.047 1 93.31 391 GLU B CA 1
ATOM 6305 C C . GLU B 1 391 ? -8.766 25.375 27.922 1 93.31 391 GLU B C 1
ATOM 6307 O O . GLU B 1 391 ? -8.766 25.281 29.156 1 93.31 391 GLU B O 1
ATOM 6312 N N . ASP B 1 392 ? -8.711 26.609 27.344 1 92.06 392 ASP B N 1
ATOM 6313 C CA . ASP B 1 392 ? -8.68 27.828 28.156 1 92.06 392 ASP B CA 1
ATOM 6314 C C . ASP B 1 392 ? -9.953 27.969 28.984 1 92.06 392 ASP B C 1
ATOM 6316 O O . ASP B 1 392 ? -9.898 28.422 30.125 1 92.06 392 ASP B O 1
ATOM 6320 N N . LEU B 1 393 ? -11.023 27.531 28.453 1 93 393 LEU B N 1
ATOM 6321 C CA . LEU B 1 393 ? -12.273 27.578 29.203 1 93 393 LEU B CA 1
ATOM 6322 C C . LEU B 1 393 ? -12.312 26.5 30.266 1 93 393 LEU B C 1
ATOM 6324 O O . LEU B 1 393 ? -12.891 26.688 31.344 1 93 393 LEU B O 1
ATOM 6328 N N . GLN B 1 394 ? -11.781 25.359 29.938 1 90.38 394 GLN B N 1
ATOM 6329 C CA . GLN B 1 394 ? -11.641 24.344 30.969 1 90.38 394 GLN B CA 1
ATOM 6330 C C . GLN B 1 394 ? -10.781 24.859 32.125 1 90.38 394 GLN B C 1
ATOM 6332 O O . GLN B 1 394 ? -11.078 24.594 33.281 1 90.38 394 GLN B O 1
ATOM 6337 N N . PHE B 1 395 ? -9.727 25.5 31.75 1 88.56 395 PHE B N 1
ATOM 6338 C CA . PHE B 1 395 ? -8.859 26.141 32.75 1 88.56 395 PHE B CA 1
ATOM 6339 C C . PHE B 1 395 ? -9.641 27.141 33.594 1 88.56 395 PHE B C 1
ATOM 6341 O O . PHE B 1 395 ? -9.484 27.172 34.812 1 88.56 395 PHE B O 1
ATOM 6348 N N . ALA B 1 396 ? -10.453 27.922 32.938 1 90.06 396 ALA B N 1
ATOM 6349 C CA . ALA B 1 396 ? -11.266 28.906 33.625 1 90.06 396 ALA B CA 1
ATOM 6350 C C . ALA B 1 396 ? -12.188 28.25 34.625 1 90.06 396 ALA B C 1
ATOM 6352 O O . ALA B 1 396 ? -12.344 28.766 35.75 1 90.06 396 ALA B O 1
ATOM 6353 N N . ARG B 1 397 ? -12.758 27.172 34.25 1 88.56 397 ARG B N 1
ATOM 6354 C CA . ARG B 1 397 ? -13.648 26.438 35.125 1 88.56 397 ARG B CA 1
ATOM 6355 C C . ARG B 1 397 ? -12.891 25.891 36.344 1 88.56 397 ARG B C 1
ATOM 6357 O O . ARG B 1 397 ? -13.367 25.969 37.469 1 88.56 397 ARG B O 1
ATOM 6364 N N . ASN B 1 398 ? -11.797 25.359 36.094 1 85 398 ASN B N 1
ATOM 6365 C CA . ASN B 1 398 ? -10.992 24.766 37.156 1 85 398 ASN B CA 1
ATOM 6366 C C . ASN B 1 398 ? -10.469 25.812 38.125 1 85 398 ASN B C 1
ATOM 6368 O O . ASN B 1 398 ? -10.18 25.5 39.281 1 85 398 ASN B O 1
ATOM 6372 N N . HIS B 1 399 ? -10.352 27.031 37.719 1 83.06 399 HIS B N 1
ATOM 6373 C CA . HIS B 1 399 ? -9.781 28.094 38.562 1 83.06 399 HIS B CA 1
ATOM 6374 C C . HIS B 1 399 ? -10.852 29.109 38.938 1 83.06 399 HIS B C 1
ATOM 6376 O O . HIS B 1 399 ? -10.531 30.188 39.469 1 83.06 399 HIS B O 1
ATOM 6382 N N . ALA B 1 400 ? -12.125 28.812 38.656 1 80.38 400 ALA B N 1
ATOM 6383 C CA . ALA B 1 400 ? -13.266 29.641 39.062 1 80.38 400 ALA B CA 1
ATOM 6384 C C . ALA B 1 400 ? -13.148 31.047 38.5 1 80.38 400 ALA B C 1
ATOM 6386 O O . ALA B 1 400 ? -13.359 32.031 39.219 1 80.38 400 ALA B O 1
ATOM 6387 N N . ILE B 1 401 ? -12.617 31.094 37.344 1 78.38 401 ILE B N 1
ATOM 6388 C CA . ILE B 1 401 ? -12.539 32.375 36.625 1 78.38 401 ILE B CA 1
ATOM 6389 C C . ILE B 1 401 ? -13.844 32.625 35.875 1 78.38 401 ILE B C 1
ATOM 6391 O O . ILE B 1 401 ? -14.367 31.734 35.219 1 78.38 401 ILE B O 1
ATOM 6395 N N . ALA B 1 402 ? -14.523 33.812 36.188 1 66.88 402 ALA B N 1
ATOM 6396 C CA . ALA B 1 402 ? -15.797 34.156 35.531 1 66.88 402 ALA B CA 1
ATOM 6397 C C . ALA B 1 402 ? -15.633 34.312 34.031 1 66.88 402 ALA B C 1
ATOM 6399 O O . ALA B 1 402 ? -14.641 34.906 33.562 1 66.88 402 ALA B O 1
ATOM 6400 N N . ASN B 1 403 ? -16.328 33.531 33.125 1 61.03 403 ASN B N 1
ATOM 6401 C CA . ASN B 1 403 ? -16.297 33.625 31.672 1 61.03 403 ASN B CA 1
ATOM 6402 C C . ASN B 1 403 ? -16.828 34.938 31.172 1 61.03 403 ASN B C 1
ATOM 6404 O O . ASN B 1 403 ? -18 35.281 31.359 1 61.03 403 ASN B O 1
ATOM 6408 N N . LYS B 1 404 ? -16 36 31.109 1 47.41 404 LYS B N 1
ATOM 6409 C CA . LYS B 1 404 ? -16.531 37.25 30.531 1 47.41 404 LYS B CA 1
ATOM 6410 C C . LYS B 1 404 ? -16.5 37.188 29.016 1 47.41 404 LYS B C 1
ATOM 6412 O O . LYS B 1 404 ? -15.617 36.562 28.422 1 47.41 404 LYS B O 1
#

Nearest PDB structures (foldseek):
  7zvj-assembly1_A  TM=8.299E-01  e=1.496E-16  Homo sapiens
  7zvj-assembly1_B  TM=8.237E-01  e=8.296E-16  Homo sapiens
  7ui7-assembly1_B  TM=8.047E-01  e=9.018E-15  Homo sapiens
  4wlg-assembly1_A  TM=6.513E-01  e=1.133E-12  Mus musculus
  4wnh-assembly1_A  TM=6.232E-01  e=8.343E-13  Mus musculus

Foldseek 3Di:
DDPPPPPDPPPPPPPPPPPPPPPDPPPPPPPPPPPPADDAAEAEEEAEACQQLLLQLLAVLLQLVAAPHEYEYEYEYAPRSVVNNVVLVVLAQAFPFFYHYEYEYDDPVQLVVFVVQLPADDAPDPCPSSLLCLLFSLFQDDPVCQKHKYARSQKHFPHYCVVVVCVVVVDDPLAAKEWAAFDQPPDVLQLSLVRTDPRIMIGRSNNCVQQAQTDGNLVVPDPDPPHDDHLQPVLVCVRQNDGDNRHGPSHYPHNSSSVVSSCVVCVVRYDYDACLAPQECPPCNSQQAADDPVVDDCVVQLVRGHRCPPHPCRPPDRNHGMYGYPPLPDDSHSLPRPCCVPCVDSCNVGCSVVSVVSSPDGSSVSRDPDPPPPPPDRSYHYDYDNDGDGNSVVVCVVVVNPPD/DCPPDPPPCPPPPPPPPPPPPPPDPPPVPVPPPPPPADDAAEAEEEAEACQQLLLQLLAVLLQLVAAPHEYEYEYEYAPRSVVNNVVLVVLAQAFPFFYEYEYEYDDPVQLVVFVVQLPADDAPDPCPSSLLCLLFSLFQDDPVCQKHKYARSQKHFPHYCVVVVCVVVVDDPLAAKEWAAFDQPPDVLQLSLVRTDPRIMIGRSNNCVQQAQTDGNLVVVDPDPPHDDHLQPVLVCVRQNDGDNRHGPSHYPHNSSSVVSSCVVCVVRYDYDACLAPQECPPCNSQQAADDPVVDDCVVQLVRGHRCPPHPCRPPDRNHGMYGYPPLPDDSHSLPRPCCVPCVDSCNVGCSVVSVVSSPDGSSVSRDPDPPPVPPDRSYHYDYDNDGDGNSVVVCVVVVNDPD

InterPro domains:
  IPR029044 Nucleotide-diphospho-sugar transferases [G3DSA:3.90.550.10] (49-346)
  IPR029044 Nucleotide-diphospho-sugar transferases [SSF53448] (46-288)
  IPR051292 Alpha-1,3-xylosyltransferase/Beta-1,3-glucuronyltransferase [PTHR12270] (59-221)

pLDDT: mean 87.19, std 20.94, range [21.72, 98.94]

Organism: Lentinula edodes (NCBI:txid5353)